Protein AF-0000000075651506 (afdb_homodimer)

Radius of gyration: 37.67 Å; Cα contacts (8 Å, |Δi|>4): 1391; chains: 2; bounding box: 69×116×138 Å

Structure (mmCIF, N/CA/C/O backbone):
data_AF-0000000075651506-model_v1
#
loop_
_entity.id
_entity.type
_entity.pdbx_description
1 polymer 'Divergent protein kinase domain 2A-like'
#
loop_
_atom_site.group_PDB
_atom_site.id
_atom_site.type_symbol
_atom_site.label_atom_id
_atom_site.label_alt_id
_atom_site.label_comp_id
_atom_site.label_asym_id
_atom_site.label_entity_id
_atom_site.label_seq_id
_atom_site.pdbx_PDB_ins_code
_atom_site.Cartn_x
_atom_site.Cartn_y
_atom_site.Cartn_z
_atom_site.occupancy
_atom_site.B_iso_or_equiv
_atom_site.auth_seq_id
_atom_site.auth_comp_id
_atom_site.auth_asym_id
_atom_site.auth_atom_id
_atom_site.pdbx_PDB_model_num
ATOM 1 N N . MET A 1 1 ? -28.734 1.999 57.906 1 32.75 1 MET A N 1
ATOM 2 C CA . MET A 1 1 ? -28.359 0.611 57.656 1 32.75 1 MET A CA 1
ATOM 3 C C . MET A 1 1 ? -28.938 -0.312 58.719 1 32.75 1 MET A C 1
ATOM 5 O O . MET A 1 1 ? -29.031 -1.523 58.5 1 32.75 1 MET A O 1
ATOM 9 N N . SER A 1 2 ? -29.094 0.261 59.969 1 45.97 2 SER A N 1
ATOM 10 C CA . SER A 1 2 ? -29.391 -0.509 61.188 1 45.97 2 SER A CA 1
ATOM 11 C C . SER A 1 2 ? -30.828 -1 61.188 1 45.97 2 SER A C 1
ATOM 13 O O . SER A 1 2 ? -31.125 -2.043 61.781 1 45.97 2 SER A O 1
ATOM 15 N N . THR A 1 3 ? -31.688 -0.064 60.75 1 49.34 3 THR A N 1
ATOM 16 C CA . THR A 1 3 ? -33.125 -0.262 61 1 49.34 3 THR A CA 1
ATOM 17 C C . THR A 1 3 ? -33.656 -1.369 60.094 1 49.34 3 THR A C 1
ATOM 19 O O . THR A 1 3 ? -34.75 -1.9 60.344 1 49.34 3 THR A O 1
ATOM 22 N N . LEU A 1 4 ? -32.938 -1.587 58.938 1 43.84 4 LEU A N 1
ATOM 23 C CA . LEU A 1 4 ? -33.469 -2.545 57.969 1 43.84 4 LEU A CA 1
ATOM 24 C C . LEU A 1 4 ? -33.219 -3.977 58.438 1 43.84 4 LEU A C 1
ATOM 26 O O . LEU A 1 4 ? -33.781 -4.918 57.875 1 43.84 4 LEU A O 1
ATOM 30 N N . CYS A 1 5 ? -32.25 -4.168 59.438 1 45.09 5 CYS A N 1
ATOM 31 C CA . CYS A 1 5 ? -31.875 -5.512 59.844 1 45.09 5 CYS A CA 1
ATOM 32 C C . CYS A 1 5 ? -32.938 -6.137 60.719 1 45.09 5 CYS A C 1
ATOM 34 O O . CYS A 1 5 ? -33 -7.359 60.875 1 45.09 5 CYS A O 1
ATOM 36 N N . SER A 1 6 ? -33.531 -5.266 61.562 1 50.38 6 SER A N 1
ATOM 37 C CA . SER A 1 6 ? -34.406 -5.836 62.594 1 50.38 6 SER A CA 1
ATOM 38 C C . SER A 1 6 ? -35.625 -6.492 62 1 50.38 6 SER A C 1
ATOM 40 O O . SER A 1 6 ? -36.188 -7.422 62.562 1 50.38 6 SER A O 1
ATOM 42 N N . THR A 1 7 ? -36.094 -5.891 60.906 1 48.22 7 THR A N 1
ATOM 43 C CA . THR A 1 7 ? -37.375 -6.371 60.406 1 48.22 7 THR A CA 1
ATOM 44 C C . THR A 1 7 ? -37.219 -7.746 59.75 1 48.22 7 THR A C 1
ATOM 46 O O . THR A 1 7 ? -38.188 -8.492 59.625 1 48.22 7 THR A O 1
ATOM 49 N N . LEU A 1 8 ? -35.938 -8.102 59.312 1 40.75 8 LEU A N 1
ATOM 50 C CA . LEU A 1 8 ? -35.75 -9.359 58.625 1 40.75 8 LEU A CA 1
ATOM 51 C C . LEU A 1 8 ? -35.781 -10.539 59.594 1 40.75 8 LEU A C 1
ATOM 53 O O . LEU A 1 8 ? -36 -11.68 59.188 1 40.75 8 LEU A O 1
ATOM 57 N N . ARG A 1 9 ? -35.344 -10.266 60.875 1 40.03 9 ARG A N 1
ATOM 58 C CA . ARG A 1 9 ? -35.281 -11.391 61.812 1 40.03 9 ARG A CA 1
ATOM 59 C C . ARG A 1 9 ? -36.656 -11.906 62.156 1 40.03 9 ARG A C 1
ATOM 61 O O . ARG A 1 9 ? -36.812 -13.047 62.594 1 40.03 9 ARG A O 1
ATOM 68 N N . ARG A 1 10 ? -37.562 -10.945 62.375 1 42.06 10 ARG A N 1
ATOM 69 C CA . ARG A 1 10 ? -38.844 -11.398 62.875 1 42.06 10 ARG A CA 1
ATOM 70 C C . ARG A 1 10 ? -39.531 -12.297 61.844 1 42.06 10 ARG A C 1
ATOM 72 O O . ARG A 1 10 ? -40.531 -12.953 62.156 1 42.06 10 ARG A O 1
ATOM 79 N N . LEU A 1 11 ? -39.188 -12.008 60.594 1 40.28 11 LEU A N 1
ATOM 80 C CA . LEU A 1 11 ? -39.906 -12.758 59.594 1 40.28 11 LEU A CA 1
ATOM 81 C C . LEU A 1 11 ? -39.5 -14.227 59.594 1 40.28 11 LEU A C 1
ATOM 83 O O . LEU A 1 11 ? -40.031 -15.023 58.844 1 40.28 11 LEU A O 1
ATOM 87 N N . HIS A 1 12 ? -38.375 -14.547 60.344 1 38.66 12 HIS A N 1
ATOM 88 C CA . HIS A 1 12 ? -37.969 -15.945 60.25 1 38.66 12 HIS A CA 1
ATOM 89 C C . HIS A 1 12 ? -39 -16.859 60.938 1 38.66 12 HIS A C 1
ATOM 91 O O . HIS A 1 12 ? -38.938 -18.078 60.75 1 38.66 12 HIS A O 1
ATOM 97 N N . ARG A 1 13 ? -39.5 -16.344 62.156 1 37.06 13 ARG A N 1
ATOM 98 C CA . ARG A 1 13 ? -40.156 -17.359 62.938 1 37.06 13 ARG A CA 1
ATOM 99 C C . ARG A 1 13 ? -41.344 -17.953 62.219 1 37.06 13 ARG A C 1
ATOM 101 O O . ARG A 1 13 ? -41.875 -18.984 62.594 1 37.06 13 ARG A O 1
ATOM 108 N N . VAL A 1 14 ? -42.125 -16.969 61.75 1 40.12 14 VAL A N 1
ATOM 109 C CA . VAL A 1 14 ? -43.469 -17.438 61.406 1 40.12 14 VAL A CA 1
ATOM 110 C C . VAL A 1 14 ? -43.375 -18.391 60.219 1 40.12 14 VAL A C 1
ATOM 112 O O . VAL A 1 14 ? -44.406 -18.812 59.688 1 40.12 14 VAL A O 1
ATOM 115 N N . LEU A 1 15 ? -42.219 -18.422 59.5 1 40 15 LEU A N 1
ATOM 116 C CA . LEU A 1 15 ? -42.438 -19.25 58.344 1 40 15 LEU A CA 1
ATOM 117 C C . LEU A 1 15 ? -42.531 -20.719 58.719 1 40 15 LEU A C 1
ATOM 119 O O . LEU A 1 15 ? -41.656 -21.25 59.406 1 40 15 LEU A O 1
ATOM 123 N N . PRO A 1 16 ? -43.906 -21.25 58.969 1 43.5 16 PRO A N 1
ATOM 124 C CA . PRO A 1 16 ? -44.094 -22.688 59.25 1 43.5 16 PRO A CA 1
ATOM 125 C C . PRO A 1 16 ? -43.219 -23.578 58.375 1 43.5 16 PRO A C 1
ATOM 127 O O . PRO A 1 16 ? -42.938 -23.234 57.219 1 43.5 16 PRO A O 1
ATOM 130 N N . VAL A 1 17 ? -42.312 -24.312 59.031 1 43.94 17 VAL A N 1
ATOM 131 C CA . VAL A 1 17 ? -41.281 -25.25 58.562 1 43.94 17 VAL A CA 1
ATOM 132 C C . VAL A 1 17 ? -41.875 -26.141 57.438 1 43.94 17 VAL A C 1
ATOM 134 O O . VAL A 1 17 ? -41.125 -26.625 56.594 1 43.94 17 VAL A O 1
ATOM 137 N N . GLN A 1 18 ? -43.156 -26.625 57.781 1 43.75 18 GLN A N 1
ATOM 138 C CA . GLN A 1 18 ? -43.5 -27.766 56.938 1 43.75 18 GLN A CA 1
ATOM 139 C C . GLN A 1 18 ? -43.781 -27.312 55.5 1 43.75 18 GLN A C 1
ATOM 141 O O . GLN A 1 18 ? -44.906 -27.375 55.031 1 43.75 18 GLN A O 1
ATOM 146 N N . ARG A 1 19 ? -43.594 -26.109 55.219 1 48.69 19 ARG A N 1
ATOM 147 C CA . ARG A 1 19 ? -44.062 -25.719 53.875 1 48.69 19 ARG A CA 1
ATOM 148 C C . ARG A 1 19 ? -43.375 -26.562 52.812 1 48.69 19 ARG A C 1
ATOM 150 O O . ARG A 1 19 ? -42.188 -26.844 52.906 1 48.69 19 ARG A O 1
ATOM 157 N N . SER A 1 20 ? -44.344 -27.219 51.938 1 57.34 20 SER A N 1
ATOM 158 C CA . SER A 1 20 ? -44.094 -28.234 50.906 1 57.34 20 SER A CA 1
ATOM 159 C C . SER A 1 20 ? -42.938 -27.797 50 1 57.34 20 SER A C 1
ATOM 161 O O . SER A 1 20 ? -42.719 -26.594 49.781 1 57.34 20 SER A O 1
ATOM 163 N N . THR A 1 21 ? -42 -28.812 49.812 1 66.56 21 THR A N 1
ATOM 164 C CA . THR A 1 21 ? -40.938 -28.766 48.812 1 66.56 21 THR A CA 1
ATOM 165 C C . THR A 1 21 ? -41.406 -28.078 47.562 1 66.56 21 THR A C 1
ATOM 167 O O . THR A 1 21 ? -40.625 -27.359 46.906 1 66.56 21 THR A O 1
ATOM 170 N N . ARG A 1 22 ? -42.688 -28.172 47.375 1 67.38 22 ARG A N 1
ATOM 171 C CA . ARG A 1 22 ? -43.25 -27.547 46.188 1 67.38 22 ARG A CA 1
ATOM 172 C C . ARG A 1 22 ? -43.312 -26.031 46.344 1 67.38 22 ARG A C 1
ATOM 174 O O . ARG A 1 22 ? -43.062 -25.281 45.406 1 67.38 22 ARG A O 1
ATOM 181 N N . LEU A 1 23 ? -43.656 -25.656 47.594 1 65.69 23 LEU A N 1
ATOM 182 C CA . LEU A 1 23 ? -43.781 -24.234 47.844 1 65.69 23 LEU A CA 1
ATOM 183 C C . LEU A 1 23 ? -42.406 -23.562 47.844 1 65.69 23 LEU A C 1
ATOM 185 O O . LEU A 1 23 ? -42.25 -22.453 47.344 1 65.69 23 LEU A O 1
ATOM 189 N N . LYS A 1 24 ? -41.469 -24.234 48.219 1 75.25 24 LYS A N 1
ATOM 190 C CA . LYS A 1 24 ? -40.094 -23.734 48.188 1 75.25 24 LYS A CA 1
ATOM 191 C C . LYS A 1 24 ? -39.562 -23.656 46.75 1 75.25 24 LYS A C 1
ATOM 193 O O . LYS A 1 24 ? -38.906 -22.688 46.375 1 75.25 24 LYS A O 1
ATOM 198 N N . VAL A 1 25 ? -40.062 -24.688 46.031 1 76.81 25 VAL A N 1
ATOM 199 C CA . VAL A 1 25 ? -39.688 -24.703 44.625 1 76.81 25 VAL A CA 1
ATOM 200 C C . VAL A 1 25 ? -40.406 -23.562 43.906 1 76.81 25 VAL A C 1
ATOM 202 O O . VAL A 1 25 ? -39.812 -22.891 43.062 1 76.81 25 VAL A O 1
ATOM 205 N N . LEU A 1 26 ? -41.594 -23.266 44.375 1 78.56 26 LEU A N 1
ATOM 206 C CA . LEU A 1 26 ? -42.375 -22.188 43.781 1 78.56 26 LEU A CA 1
ATOM 207 C C . LEU A 1 26 ? -41.812 -20.828 44.188 1 78.56 26 LEU A C 1
ATOM 209 O O . LEU A 1 26 ? -41.688 -19.938 43.344 1 78.56 26 LEU A O 1
ATOM 213 N N . LEU A 1 27 ? -41.438 -20.719 45.406 1 77.75 27 LEU A N 1
ATOM 214 C CA . LEU A 1 27 ? -40.844 -19.469 45.875 1 77.75 27 LEU A CA 1
ATOM 215 C C . LEU A 1 27 ? -39.5 -19.234 45.25 1 77.75 27 LEU A C 1
ATOM 217 O O . LEU A 1 27 ? -39.156 -18.109 44.875 1 77.75 27 LEU A O 1
ATOM 221 N N . LEU A 1 28 ? -38.719 -20.359 45 1 79.75 28 LEU A N 1
ATOM 222 C CA . LEU A 1 28 ? -37.438 -20.266 44.312 1 79.75 28 LEU A CA 1
ATOM 223 C C . LEU A 1 28 ? -37.656 -19.922 42.844 1 79.75 28 LEU A C 1
ATOM 225 O O . LEU A 1 28 ? -36.875 -19.125 42.281 1 79.75 28 LEU A O 1
ATOM 229 N N . ALA A 1 29 ? -38.75 -20.406 42.312 1 81 29 ALA A N 1
ATOM 230 C CA . ALA A 1 29 ? -39.062 -20.109 40.906 1 81 29 ALA A CA 1
ATOM 231 C C . ALA A 1 29 ? -39.5 -18.641 40.75 1 81 29 ALA A C 1
ATOM 233 O O . ALA A 1 29 ? -39.094 -17.984 39.812 1 81 29 ALA A O 1
ATOM 234 N N . VAL A 1 30 ? -40.25 -18.156 41.688 1 78.31 30 VAL A N 1
ATOM 235 C CA . VAL A 1 30 ? -40.688 -16.766 41.656 1 78.31 30 VAL A CA 1
ATOM 236 C C . VAL A 1 30 ? -39.5 -15.836 41.906 1 78.31 30 VAL A C 1
ATOM 238 O O . VAL A 1 30 ? -39.344 -14.82 41.219 1 78.31 30 VAL A O 1
ATOM 241 N N . LEU A 1 31 ? -38.625 -16.234 42.781 1 78.88 31 LEU A N 1
ATOM 242 C CA . LEU A 1 31 ? -37.406 -15.445 43.062 1 78.88 31 LEU A CA 1
ATOM 243 C C . LEU A 1 31 ? -36.469 -15.445 41.844 1 78.88 31 LEU A C 1
ATOM 245 O O . LEU A 1 31 ? -35.938 -14.398 41.469 1 78.88 31 LEU A O 1
ATOM 249 N N . LEU A 1 32 ? -36.375 -16.578 41.125 1 80.06 32 LEU A N 1
ATOM 250 C CA . LEU A 1 32 ? -35.562 -16.672 39.938 1 80.06 32 LEU A CA 1
ATOM 251 C C . LEU A 1 32 ? -36.219 -15.898 38.781 1 80.06 32 LEU A C 1
ATOM 253 O O . LEU A 1 32 ? -35.5 -15.258 38 1 80.06 32 LEU A O 1
ATOM 257 N N . PHE A 1 33 ? -37.531 -15.875 38.812 1 81 33 PHE A N 1
ATOM 258 C CA . PHE A 1 33 ? -38.281 -15.109 37.781 1 81 33 PHE A CA 1
ATOM 259 C C . PHE A 1 33 ? -38.125 -13.617 38.031 1 81 33 PHE A C 1
ATOM 261 O O . PHE A 1 33 ? -37.906 -12.844 37.125 1 81 33 PHE A O 1
ATOM 268 N N . VAL A 1 34 ? -38.188 -13.164 39.25 1 78 34 VAL A N 1
ATOM 269 C CA . VAL A 1 34 ? -38.031 -11.758 39.594 1 78 34 VAL A CA 1
ATOM 270 C C . VAL A 1 34 ? -36.594 -11.32 39.312 1 78 34 VAL A C 1
ATOM 272 O O . VAL A 1 34 ? -36.375 -10.234 38.781 1 78 34 VAL A O 1
ATOM 275 N N . ILE A 1 35 ? -35.625 -12.203 39.531 1 79.19 35 ILE A N 1
ATOM 276 C CA . ILE A 1 35 ? -34.219 -11.938 39.219 1 79.19 35 ILE A CA 1
ATOM 277 C C . ILE A 1 35 ? -34.031 -11.891 37.719 1 79.19 35 ILE A C 1
ATOM 279 O O . ILE A 1 35 ? -33.344 -11.008 37.188 1 79.19 35 ILE A O 1
ATOM 283 N N . PHE A 1 36 ? -34.719 -12.742 37.031 1 79.19 36 PHE A N 1
ATOM 284 C CA . PHE A 1 36 ? -34.688 -12.773 35.562 1 79.19 36 PHE A CA 1
ATOM 285 C C . PHE A 1 36 ? -35.312 -11.523 34.969 1 79.19 36 PHE A C 1
ATOM 287 O O . PHE A 1 36 ? -34.719 -10.898 34.062 1 79.19 36 PHE A O 1
ATOM 294 N N . VAL A 1 37 ? -36.438 -11.133 35.469 1 74.75 37 VAL A N 1
ATOM 295 C CA . VAL A 1 37 ? -37.094 -9.922 35 1 74.75 37 VAL A CA 1
ATOM 296 C C . VAL A 1 37 ? -36.281 -8.703 35.375 1 74.75 37 VAL A C 1
ATOM 298 O O . VAL A 1 37 ? -36.125 -7.77 34.562 1 74.75 37 VAL A O 1
ATOM 301 N N . TYR A 1 38 ? -35.656 -8.734 36.469 1 74.06 38 TYR A N 1
ATOM 302 C CA . TYR A 1 38 ? -34.812 -7.637 36.906 1 74.06 38 TYR A CA 1
ATOM 303 C C . TYR A 1 38 ? -33.562 -7.555 36.062 1 74.06 38 TYR A C 1
ATOM 305 O O . TYR A 1 38 ? -33.188 -6.477 35.594 1 74.06 38 TYR A O 1
ATOM 313 N N . ILE A 1 39 ? -32.906 -8.656 35.781 1 72.94 39 ILE A N 1
ATOM 314 C CA . ILE A 1 39 ? -31.734 -8.703 34.906 1 72.94 39 ILE A CA 1
ATOM 315 C C . ILE A 1 39 ? -32.125 -8.305 33.5 1 72.94 39 ILE A C 1
ATOM 317 O O . ILE A 1 39 ? -31.406 -7.543 32.844 1 72.94 39 ILE A O 1
ATOM 321 N N . HIS A 1 40 ? -33.219 -8.727 33.062 1 71.19 40 HIS A N 1
ATOM 322 C CA . HIS A 1 40 ? -33.719 -8.375 31.734 1 71.19 40 HIS A CA 1
ATOM 323 C C . HIS A 1 40 ? -34.094 -6.898 31.656 1 71.19 40 HIS A C 1
ATOM 325 O O . HIS A 1 40 ? -33.812 -6.23 30.656 1 71.19 40 HIS A O 1
ATOM 331 N N . SER A 1 41 ? -34.75 -6.383 32.656 1 65.56 41 SER A N 1
ATOM 332 C CA . SER A 1 41 ? -35.094 -4.969 32.719 1 65.56 41 SER A CA 1
ATOM 333 C C . SER A 1 41 ? -33.844 -4.09 32.781 1 65.56 41 SER A C 1
ATOM 335 O O . SER A 1 41 ? -33.781 -3.045 32.125 1 65.56 41 SER A O 1
ATOM 337 N N . VAL A 1 42 ? -32.844 -4.48 33.469 1 61.88 42 VAL A N 1
ATOM 338 C CA . VAL A 1 42 ? -31.594 -3.748 33.562 1 61.88 42 VAL A CA 1
ATOM 339 C C . VAL A 1 42 ? -30.844 -3.814 32.25 1 61.88 42 VAL A C 1
ATOM 341 O O . VAL A 1 42 ? -30.297 -2.812 31.781 1 61.88 42 VAL A O 1
ATOM 344 N N . ARG A 1 43 ? -30.922 -4.91 31.625 1 57.5 43 ARG A N 1
ATOM 345 C CA . ARG A 1 43 ? -30.297 -5.062 30.312 1 57.5 43 ARG A CA 1
ATOM 346 C C . ARG A 1 43 ? -31.031 -4.246 29.25 1 57.5 43 ARG A C 1
ATOM 348 O O . ARG A 1 43 ? -30.406 -3.613 28.406 1 57.5 43 ARG A O 1
ATOM 355 N N . VAL A 1 44 ? -32.25 -4.262 29.281 1 57.72 44 VAL A N 1
ATOM 356 C CA . VAL A 1 44 ? -33.062 -3.473 28.359 1 57.72 44 VAL A CA 1
ATOM 357 C C . VAL A 1 44 ? -32.875 -1.984 28.641 1 57.72 44 VAL A C 1
ATOM 359 O O . VAL A 1 44 ? -32.719 -1.182 27.719 1 57.72 44 VAL A O 1
ATOM 362 N N . HIS A 1 45 ? -32.844 -1.582 29.797 1 57.41 45 HIS A N 1
ATOM 363 C CA . HIS A 1 45 ? -32.625 -0.189 30.172 1 57.41 45 HIS A CA 1
ATOM 364 C C . HIS A 1 45 ? -31.203 0.263 29.812 1 57.41 45 HIS A C 1
ATOM 366 O O . HIS A 1 45 ? -31.016 1.389 29.344 1 57.41 45 HIS A O 1
ATOM 372 N N . HIS A 1 46 ? -30.266 -0.533 29.969 1 52.78 46 HIS A N 1
ATOM 373 C CA . HIS A 1 46 ? -28.906 -0.217 29.562 1 52.78 46 HIS A CA 1
ATOM 374 C C . HIS A 1 46 ? -28.781 -0.114 28.047 1 52.78 46 HIS A C 1
ATOM 376 O O . HIS A 1 46 ? -28.078 0.76 27.547 1 52.78 46 HIS A O 1
ATOM 382 N N . ARG A 1 47 ? -29.453 -0.904 27.438 1 51 47 ARG A N 1
ATOM 383 C CA . ARG A 1 47 ? -29.484 -0.834 25.984 1 51 47 ARG A CA 1
ATOM 384 C C . ARG A 1 47 ? -30.25 0.397 25.5 1 51 47 ARG A C 1
ATOM 386 O O . ARG A 1 47 ? -29.828 1.074 24.562 1 51 47 ARG A O 1
ATOM 393 N N . GLN A 1 48 ? -31.375 0.596 26.031 1 50.56 48 GLN A N 1
ATOM 394 C CA . GLN A 1 48 ? -32.156 1.78 25.688 1 50.56 48 GLN A CA 1
ATOM 395 C C . GLN A 1 48 ? -31.391 3.059 26.016 1 50.56 48 GLN A C 1
ATOM 397 O O . GLN A 1 48 ? -31.391 4.012 25.25 1 50.56 48 GLN A O 1
ATOM 402 N N . SER A 1 49 ? -30.828 3.096 27.156 1 47.44 49 SER A N 1
ATOM 403 C CA . SER A 1 49 ? -30.031 4.266 27.5 1 47.44 49 SER A CA 1
ATOM 404 C C . SER A 1 49 ? -28.812 4.391 26.594 1 47.44 49 SER A C 1
ATOM 406 O O . SER A 1 49 ? -28.453 5.492 26.172 1 47.44 49 SER A O 1
ATOM 408 N N . ALA A 1 50 ? -28.219 3.389 26.281 1 49.47 50 ALA A N 1
ATOM 409 C CA . ALA A 1 50 ? -27.109 3.406 25.328 1 49.47 50 ALA A CA 1
ATOM 410 C C . ALA A 1 50 ? -27.594 3.855 23.953 1 49.47 50 ALA A C 1
ATOM 412 O O . ALA A 1 50 ? -26.906 4.629 23.266 1 49.47 50 ALA A O 1
ATOM 413 N N . GLU A 1 51 ? -28.75 3.445 23.594 1 54 51 GLU A N 1
ATOM 414 C CA . GLU A 1 51 ? -29.344 3.859 22.344 1 54 51 GLU A CA 1
ATOM 415 C C . GLU A 1 51 ? -29.672 5.348 22.344 1 54 51 GLU A C 1
ATOM 417 O O . GLU A 1 51 ? -29.453 6.043 21.344 1 54 51 GLU A O 1
ATOM 422 N N . THR A 1 52 ? -30.188 5.859 23.422 1 52.81 52 THR A N 1
ATOM 423 C CA . THR A 1 52 ? -30.516 7.277 23.516 1 52.81 52 THR A CA 1
ATOM 424 C C . THR A 1 52 ? -29.234 8.125 23.547 1 52.81 52 THR A C 1
ATOM 426 O O . THR A 1 52 ? -29.172 9.18 22.906 1 52.81 52 THR A O 1
ATOM 429 N N . ASP A 1 53 ? -28.328 7.719 24.312 1 55.81 53 ASP A N 1
ATOM 430 C CA . ASP A 1 53 ? -27.047 8.406 24.406 1 55.81 53 ASP A CA 1
ATOM 431 C C . ASP A 1 53 ? -26.328 8.43 23.047 1 55.81 53 ASP A C 1
ATOM 433 O O . ASP A 1 53 ? -25.719 9.43 22.672 1 55.81 53 ASP A O 1
ATOM 437 N N . ASP A 1 54 ? -26.5 7.414 22.328 1 61.94 54 ASP A N 1
ATOM 438 C CA . ASP A 1 54 ? -25.844 7.344 21.016 1 61.94 54 ASP A CA 1
ATOM 439 C C . ASP A 1 54 ? -26.516 8.281 20.016 1 61.94 54 ASP A C 1
ATOM 441 O O . ASP A 1 54 ? -25.859 8.82 19.125 1 61.94 54 ASP A O 1
ATOM 445 N N . ILE A 1 55 ? -27.719 8.547 20.359 1 64.12 55 ILE A N 1
ATOM 446 C CA . ILE A 1 55 ? -28.438 9.484 19.516 1 64.12 55 ILE A CA 1
ATOM 447 C C . ILE A 1 55 ? -27.906 10.898 19.719 1 64.12 55 ILE A C 1
ATOM 449 O O . ILE A 1 55 ? -27.766 11.656 18.75 1 64.12 55 ILE A O 1
ATOM 453 N N . LEU A 1 56 ? -27.469 11.148 20.922 1 76.88 56 LEU A N 1
ATOM 454 C CA . LEU A 1 56 ? -27.047 12.5 21.281 1 76.88 56 LEU A CA 1
ATOM 455 C C . LEU A 1 56 ? -25.703 12.844 20.641 1 76.88 56 LEU A C 1
ATOM 457 O O . LEU A 1 56 ? -25.406 14.008 20.391 1 76.88 56 LEU A O 1
ATOM 461 N N . ILE A 1 57 ? -24.938 11.82 20.281 1 85.19 57 ILE A N 1
ATOM 462 C CA . ILE A 1 57 ? -23.609 12.117 19.719 1 85.19 57 ILE A CA 1
ATOM 463 C C . ILE A 1 57 ? -23.5 11.531 18.312 1 85.19 57 ILE A C 1
ATOM 465 O O . ILE A 1 57 ? -22.391 11.25 17.844 1 85.19 57 ILE A O 1
ATOM 469 N N . SER A 1 58 ? -24.594 11.281 17.656 1 86.06 58 SER A N 1
ATOM 470 C CA . SER A 1 58 ? -24.609 10.672 16.344 1 86.06 58 SER A CA 1
ATOM 471 C C . SER A 1 58 ? -23.844 11.523 15.328 1 86.06 58 SER A C 1
ATOM 473 O O . SER A 1 58 ? -23.312 11 14.352 1 86.06 58 SER A O 1
ATOM 475 N N . TRP A 1 59 ? -23.781 12.82 15.625 1 86.38 59 TRP A N 1
ATOM 476 C CA . TRP A 1 59 ? -23.062 13.727 14.727 1 86.38 59 TRP A CA 1
ATOM 477 C C . TRP A 1 59 ? -21.578 13.391 14.68 1 86.38 59 TRP A C 1
ATOM 479 O O . TRP A 1 59 ? -20.891 13.773 13.734 1 86.38 59 TRP A O 1
ATOM 489 N N . ALA A 1 60 ? -21.078 12.68 15.664 1 91.75 60 ALA A N 1
ATOM 490 C CA . ALA A 1 60 ? -19.672 12.258 15.688 1 91.75 60 ALA A CA 1
ATOM 491 C C . ALA A 1 60 ? -19.484 10.945 14.938 1 91.75 60 ALA A C 1
ATOM 493 O O . ALA A 1 60 ? -18.344 10.523 14.695 1 91.75 60 ALA A O 1
ATOM 494 N N . GLU A 1 61 ? -20.531 10.242 14.586 1 92 61 GLU A N 1
ATOM 495 C CA . GLU A 1 61 ? -20.578 9.008 13.805 1 92 61 GLU A CA 1
ATOM 496 C C . GLU A 1 61 ? -19.75 7.91 14.469 1 92 61 GLU A C 1
ATOM 498 O O . GLU A 1 61 ? -18.891 7.301 13.82 1 92 61 GLU A O 1
ATOM 503 N N . PRO A 1 62 ? -20.047 7.598 15.758 1 94.12 62 PRO A N 1
ATOM 504 C CA . PRO A 1 62 ? -19.297 6.555 16.453 1 94.12 62 PRO A CA 1
ATOM 505 C C . PRO A 1 62 ? -19.469 5.176 15.828 1 94.12 62 PRO A C 1
ATOM 507 O O . PRO A 1 62 ? -18.609 4.309 15.969 1 94.12 62 PRO A O 1
ATOM 510 N N . GLU A 1 63 ? -20.5 4.98 15.062 1 93.88 63 GLU A N 1
ATOM 511 C CA . GLU A 1 63 ? -20.812 3.688 14.461 1 93.88 63 GLU A CA 1
ATOM 512 C C . GLU A 1 63 ? -19.844 3.354 13.328 1 93.88 63 GLU A C 1
ATOM 514 O O . GLU A 1 63 ? -19.766 2.205 12.883 1 93.88 63 GLU A O 1
ATOM 519 N N . LYS A 1 64 ? -19.109 4.312 12.867 1 95.69 64 LYS A N 1
ATOM 520 C CA . LYS A 1 64 ? -18.172 4.105 11.766 1 95.69 64 LYS A CA 1
ATOM 521 C C . LYS A 1 64 ? -16.875 3.488 12.266 1 95.69 64 LYS A C 1
ATOM 523 O O . LYS A 1 64 ? -16.031 3.061 11.469 1 95.69 64 LYS A O 1
ATOM 528 N N . CYS A 1 65 ? -16.688 3.402 13.539 1 96.5 65 CYS A N 1
ATOM 529 C CA . CYS A 1 65 ? -15.469 2.834 14.094 1 96.5 65 CYS A CA 1
ATOM 530 C C . CYS A 1 65 ? -15.438 1.321 13.906 1 96.5 65 CYS A C 1
ATOM 532 O O . CYS A 1 65 ? -16.484 0.667 13.922 1 96.5 65 CYS A O 1
ATOM 534 N N . PRO A 1 66 ? -14.148 0.802 13.648 1 96.94 66 PRO A N 1
ATOM 535 C CA . PRO A 1 66 ? -12.828 1.391 13.875 1 96.94 66 PRO A CA 1
ATOM 536 C C . PRO A 1 66 ? -12.281 2.107 12.648 1 96.94 66 PRO A C 1
ATOM 538 O O . PRO A 1 66 ? -11.094 2.443 12.602 1 96.94 66 PRO A O 1
ATOM 541 N N . ALA A 1 67 ? -13.102 2.352 11.586 1 97.62 67 ALA A N 1
ATOM 542 C CA . ALA A 1 67 ? -12.719 3.232 10.484 1 97.62 67 ALA A CA 1
ATOM 543 C C . ALA A 1 67 ? -12.945 4.695 10.852 1 97.62 67 ALA A C 1
ATOM 545 O O . ALA A 1 67 ? -13.711 5.398 10.188 1 97.62 67 ALA A O 1
ATOM 546 N N . CYS A 1 68 ? -12.344 5.07 11.93 1 97.81 68 CYS A N 1
ATOM 547 C CA . CYS A 1 68 ? -12.523 6.395 12.508 1 97.81 68 CYS A CA 1
ATOM 548 C C . CYS A 1 68 ? -11.289 6.824 13.297 1 97.81 68 CYS A C 1
ATOM 550 O O . CYS A 1 68 ? -10.258 6.152 13.25 1 97.81 68 CYS A O 1
ATOM 552 N N . PHE A 1 69 ? -11.359 7.973 13.992 1 97.56 69 PHE A N 1
ATOM 553 C CA . PHE A 1 69 ? -10.195 8.516 14.672 1 97.56 69 PHE A CA 1
ATOM 554 C C . PHE A 1 69 ? -10 7.859 16.031 1 97.56 69 PHE A C 1
ATOM 556 O O . PHE A 1 69 ? -8.891 7.82 16.562 1 97.56 69 PHE A O 1
ATOM 563 N N . GLY A 1 70 ? -11.031 7.43 16.625 1 97 70 GLY A N 1
ATOM 564 C CA . GLY A 1 70 ? -10.977 6.824 17.953 1 97 70 GLY A CA 1
ATOM 565 C C . GLY A 1 70 ? -12.352 6.551 18.531 1 97 70 GLY A C 1
ATOM 566 O O . GLY A 1 70 ? -13.367 6.91 17.938 1 97 70 GLY A O 1
ATOM 567 N N . ASP A 1 71 ? -12.352 5.902 19.797 1 95.75 71 ASP A N 1
ATOM 568 C CA . ASP A 1 71 ? -13.633 5.465 20.328 1 95.75 71 ASP A CA 1
ATOM 569 C C . ASP A 1 71 ? -13.781 5.867 21.797 1 95.75 71 ASP A C 1
ATOM 571 O O . ASP A 1 71 ? -14.492 5.207 22.562 1 95.75 71 ASP A O 1
ATOM 575 N N . THR A 1 72 ? -13.102 6.875 22.172 1 95.19 72 THR A N 1
ATOM 576 C CA . THR A 1 72 ? -13.273 7.383 23.531 1 95.19 72 THR A CA 1
ATOM 577 C C . THR A 1 72 ? -14.508 8.289 23.609 1 95.19 72 THR A C 1
ATOM 579 O O . THR A 1 72 ? -14.391 9.469 23.953 1 95.19 72 THR A O 1
ATOM 582 N N . CYS A 1 73 ? -15.633 7.691 23.531 1 95.12 73 CYS A N 1
ATOM 583 C CA . CYS A 1 73 ? -16.844 8.484 23.328 1 95.12 73 CYS A CA 1
ATOM 584 C C . CYS A 1 73 ? -17.453 8.898 24.656 1 95.12 73 CYS A C 1
ATOM 586 O O . CYS A 1 73 ? -18.328 9.766 24.703 1 95.12 73 CYS A O 1
ATOM 588 N N . GLU A 1 74 ? -16.969 8.344 25.688 1 93.88 74 GLU A N 1
ATOM 589 C CA . GLU A 1 74 ? -17.375 8.805 27.016 1 93.88 74 GLU A CA 1
ATOM 590 C C . GLU A 1 74 ? -17.078 10.289 27.203 1 93.88 74 GLU A C 1
ATOM 592 O O . GLU A 1 74 ? -17.797 10.984 27.938 1 93.88 74 GLU A O 1
ATOM 597 N N . LEU A 1 75 ? -16.094 10.742 26.469 1 93.88 75 LEU A N 1
ATOM 598 C CA . LEU A 1 75 ? -15.734 12.156 26.516 1 93.88 75 LEU A CA 1
ATOM 599 C C . LEU A 1 75 ? -16.906 13.023 26.078 1 93.88 75 LEU A C 1
ATOM 601 O O . LEU A 1 75 ? -17.203 14.047 26.703 1 93.88 75 LEU A O 1
ATOM 605 N N . LEU A 1 76 ? -17.578 12.609 25.047 1 92.62 76 LEU A N 1
ATOM 606 C CA . LEU A 1 76 ? -18.688 13.383 24.484 1 92.62 76 LEU A CA 1
ATOM 607 C C . LEU A 1 76 ? -19.938 13.203 25.328 1 92.62 76 LEU A C 1
ATOM 609 O O . LEU A 1 76 ? -20.703 14.156 25.531 1 92.62 76 LEU A O 1
ATOM 613 N N . ARG A 1 77 ? -20.156 12.062 25.812 1 91.31 77 ARG A N 1
ATOM 614 C CA . ARG A 1 77 ? -21.359 11.766 26.594 1 91.31 77 ARG A CA 1
ATOM 615 C C . ARG A 1 77 ? -21.359 12.516 27.922 1 91.31 77 ARG A C 1
ATOM 617 O O . ARG A 1 77 ? -22.375 13.07 28.328 1 91.31 77 ARG A O 1
ATOM 624 N N . ARG A 1 78 ? -20.234 12.578 28.484 1 90.88 78 ARG A N 1
ATOM 625 C CA . ARG A 1 78 ? -20.125 13.203 29.797 1 90.88 78 ARG A CA 1
ATOM 626 C C . ARG A 1 78 ? -19.891 14.703 29.672 1 90.88 78 ARG A C 1
ATOM 628 O O . ARG A 1 78 ? -20.156 15.453 30.625 1 90.88 78 ARG A O 1
ATOM 635 N N . GLY A 1 79 ? -19.406 15.125 28.578 1 88.88 79 GLY A N 1
ATOM 636 C CA . GLY A 1 79 ? -18.953 16.5 28.438 1 88.88 79 GLY A CA 1
ATOM 637 C C . GLY A 1 79 ? -20.047 17.453 28.016 1 88.88 79 GLY A C 1
ATOM 638 O O . GLY A 1 79 ? -19.828 18.656 27.906 1 88.88 79 GLY A O 1
ATOM 639 N N . HIS A 1 80 ? -21.312 16.938 27.844 1 82.25 80 HIS A N 1
ATOM 640 C CA . HIS A 1 80 ? -22.453 17.766 27.453 1 82.25 80 HIS A CA 1
ATOM 641 C C . HIS A 1 80 ? -22.141 18.609 26.219 1 82.25 80 HIS A C 1
ATOM 643 O O . HIS A 1 80 ? -22.328 19.828 26.234 1 82.25 80 HIS A O 1
ATOM 649 N N . PHE A 1 81 ? -21.656 18.031 25.234 1 88.31 81 PHE A N 1
ATOM 650 C CA . PHE A 1 81 ? -21.328 18.719 24 1 88.31 81 PHE A CA 1
ATOM 651 C C . PHE A 1 81 ? -22.578 19.125 23.234 1 88.31 81 PHE A C 1
ATOM 653 O O . PHE A 1 81 ? -23.5 18.312 23.078 1 88.31 81 PHE A O 1
ATOM 660 N N . VAL A 1 82 ? -22.625 20.422 22.891 1 80 82 VAL A N 1
ATOM 661 C CA . VAL A 1 82 ? -23.734 20.969 22.125 1 80 82 VAL A CA 1
ATOM 662 C C . VAL A 1 82 ? -23.297 21.281 20.703 1 80 82 VAL A C 1
ATOM 664 O O . VAL A 1 82 ? -22.312 22 20.5 1 80 82 VAL A O 1
ATOM 667 N N . LYS A 1 83 ? -24.016 20.75 19.766 1 78.38 83 LYS A N 1
ATOM 668 C CA . LYS A 1 83 ? -23.688 20.969 18.359 1 78.38 83 LYS A CA 1
ATOM 669 C C . LYS A 1 83 ? -23.766 22.453 18 1 78.38 83 LYS A C 1
ATOM 671 O O . LYS A 1 83 ? -24.719 23.125 18.391 1 78.38 83 LYS A O 1
ATOM 676 N N . VAL A 1 84 ? -22.641 22.938 17.391 1 75.19 84 VAL A N 1
ATOM 677 C CA . VAL A 1 84 ? -22.594 24.344 17 1 75.19 84 VAL A CA 1
ATOM 678 C C . VAL A 1 84 ? -23.469 24.562 15.766 1 75.19 84 VAL A C 1
ATOM 680 O O . VAL A 1 84 ? -24.156 25.578 15.664 1 75.19 84 VAL A O 1
ATOM 683 N N . HIS A 1 85 ? -23.297 23.719 14.719 1 65.31 85 HIS A N 1
ATOM 684 C CA . HIS A 1 85 ? -24.078 23.875 13.5 1 65.31 85 HIS A CA 1
ATOM 685 C C . HIS A 1 85 ? -25.172 22.812 13.398 1 65.31 85 HIS A C 1
ATOM 687 O O . HIS A 1 85 ? -24.938 21.656 13.719 1 65.31 85 HIS A O 1
ATOM 693 N N . LYS A 1 86 ? -26.516 23.234 13.406 1 57.88 86 LYS A N 1
ATOM 694 C CA . LYS A 1 86 ? -27.688 22.375 13.398 1 57.88 86 LYS A CA 1
ATOM 695 C C . LYS A 1 86 ? -27.703 21.469 12.164 1 57.88 86 LYS A C 1
ATOM 697 O O . LYS A 1 86 ? -28.344 20.406 12.172 1 57.88 86 LYS A O 1
ATOM 702 N N . GLY A 1 87 ? -26.938 21.906 11.133 1 50.09 87 GLY A N 1
ATOM 703 C CA . GLY A 1 87 ? -27 21.078 9.938 1 50.09 87 GLY A CA 1
ATOM 704 C C . GLY A 1 87 ? -25.859 20.078 9.852 1 50.09 87 GLY A C 1
ATOM 705 O O . GLY A 1 87 ? -25.469 19.484 10.859 1 50.09 87 GLY A O 1
ATOM 706 N N . LYS A 1 88 ? -25.422 19.844 8.742 1 50.34 88 LYS A N 1
ATOM 707 C CA . LYS A 1 88 ? -24.312 18.938 8.5 1 50.34 88 LYS A CA 1
ATOM 708 C C . LYS A 1 88 ? -23.031 19.422 9.18 1 50.34 88 LYS A C 1
ATOM 710 O O . LYS A 1 88 ? -22.75 20.625 9.18 1 50.34 88 LYS A O 1
ATOM 715 N N . PRO A 1 89 ? -22.609 18.406 10.172 1 50.91 89 PRO A N 1
ATOM 716 C CA . PRO A 1 89 ? -21.312 18.828 10.727 1 50.91 89 PRO A CA 1
ATOM 717 C C . PRO A 1 89 ? -20.453 19.562 9.711 1 50.91 89 PRO A C 1
ATOM 719 O O . PRO A 1 89 ? -20.516 19.266 8.516 1 50.91 89 PRO A O 1
ATOM 722 N N . LEU A 1 90 ? -19.859 20.516 10.188 1 56.38 90 LEU A N 1
ATOM 723 C CA . LEU A 1 90 ? -18.938 21.266 9.359 1 56.38 90 LEU A CA 1
ATOM 724 C C . LEU A 1 90 ? -17.906 20.328 8.719 1 56.38 90 LEU A C 1
ATOM 726 O O . LEU A 1 90 ? -17.531 19.312 9.305 1 56.38 90 LEU A O 1
ATOM 730 N N . LYS A 1 91 ? -17.578 20.484 7.504 1 57.41 91 LYS A N 1
ATOM 731 C CA . LYS A 1 91 ? -16.547 19.734 6.781 1 57.41 91 LYS A CA 1
ATOM 732 C C . LYS A 1 91 ? -15.211 19.781 7.516 1 57.41 91 LYS A C 1
ATOM 734 O O . LYS A 1 91 ? -14.492 18.781 7.574 1 57.41 91 LYS A O 1
ATOM 739 N N . LYS A 1 92 ? -14.945 20.906 8.016 1 68.62 92 LYS A N 1
ATOM 740 C CA . LYS A 1 92 ? -13.758 21.156 8.82 1 68.62 92 LYS A CA 1
ATOM 741 C C . LYS A 1 92 ? -14 22.297 9.805 1 68.62 92 LYS A C 1
ATOM 743 O O . LYS A 1 92 ? -14.617 23.312 9.453 1 68.62 92 LYS A O 1
ATOM 748 N N . GLY A 1 93 ? -13.812 21.984 11.039 1 79.31 93 GLY A N 1
ATOM 749 C CA . GLY A 1 93 ? -13.984 23.047 12.039 1 79.31 93 GLY A CA 1
ATOM 750 C C . GLY A 1 93 ? -14.68 22.562 13.297 1 79.31 93 GLY A C 1
ATOM 751 O O . GLY A 1 93 ? -14.703 21.359 13.578 1 79.31 93 GLY A O 1
ATOM 752 N N . ILE A 1 94 ? -15.086 23.484 14.062 1 79.69 94 ILE A N 1
ATOM 753 C CA . ILE A 1 94 ? -15.695 23.172 15.344 1 79.69 94 ILE A CA 1
ATOM 754 C C . ILE A 1 94 ? -17.094 22.609 15.133 1 79.69 94 ILE A C 1
ATOM 756 O O . ILE A 1 94 ? -17.969 23.266 14.562 1 79.69 94 ILE A O 1
ATOM 760 N N . ALA A 1 95 ? -17.25 21.422 15.555 1 81.06 95 ALA A N 1
ATOM 761 C CA . ALA A 1 95 ? -18.547 20.75 15.453 1 81.06 95 ALA A CA 1
ATOM 762 C C . ALA A 1 95 ? -19.406 21.031 16.688 1 81.06 95 ALA A C 1
ATOM 764 O O . ALA A 1 95 ? -20.625 21.188 16.578 1 81.06 95 ALA A O 1
ATOM 765 N N . SER A 1 96 ? -18.781 21.047 17.781 1 88.75 96 SER A N 1
ATOM 766 C CA . SER A 1 96 ? -19.484 21.188 19.047 1 88.75 96 SER A CA 1
ATOM 767 C C . SER A 1 96 ? -18.578 21.703 20.141 1 88.75 96 SER A C 1
ATOM 769 O O . SER A 1 96 ? -17.344 21.609 20.031 1 88.75 96 SER A O 1
ATOM 771 N N . ILE A 1 97 ? -19.234 22.297 21.125 1 92.25 97 ILE A N 1
ATOM 772 C CA . ILE A 1 97 ? -18.516 22.812 22.297 1 92.25 97 ILE A CA 1
ATOM 773 C C . ILE A 1 97 ? -19.062 22.172 23.562 1 92.25 97 ILE A C 1
ATOM 775 O O . ILE A 1 97 ? -20.281 22 23.703 1 92.25 97 ILE A O 1
ATOM 779 N N . GLY A 1 98 ? -18.172 21.703 24.375 1 94.81 98 GLY A N 1
ATOM 780 C CA . GLY A 1 98 ? -18.531 21.078 25.641 1 94.81 98 GLY A CA 1
ATOM 781 C C . GLY A 1 98 ? -17.453 21.219 26.703 1 94.81 98 GLY A C 1
ATOM 782 O O . GLY A 1 98 ? -16.766 22.234 26.766 1 94.81 98 GLY A O 1
ATOM 783 N N . THR A 1 99 ? -17.516 20.266 27.656 1 95.81 99 THR A N 1
ATOM 784 C CA . THR A 1 99 ? -16.531 20.359 28.734 1 95.81 99 THR A CA 1
ATOM 785 C C . THR A 1 99 ? -15.867 19 28.969 1 95.81 99 THR A C 1
ATOM 787 O O . THR A 1 99 ? -16.469 17.953 28.703 1 95.81 99 THR A O 1
ATOM 790 N N . VAL A 1 100 ? -14.664 19.031 29.328 1 95.69 100 VAL A N 1
ATOM 791 C CA . VAL A 1 100 ? -13.922 17.875 29.828 1 95.69 100 VAL A CA 1
ATOM 792 C C . VAL A 1 100 ? -13.289 18.219 31.172 1 95.69 100 VAL A C 1
ATOM 794 O O . VAL A 1 100 ? -12.484 19.141 31.281 1 95.69 100 VAL A O 1
ATOM 797 N N . ASP A 1 101 ? -13.648 17.5 32.219 1 92.62 101 ASP A N 1
ATOM 798 C CA . ASP A 1 101 ? -13.141 17.719 33.562 1 92.62 101 ASP A CA 1
ATOM 799 C C . ASP A 1 101 ? -13.297 19.188 34 1 92.62 101 ASP A C 1
ATOM 801 O O . ASP A 1 101 ? -12.352 19.797 34.5 1 92.62 101 ASP A O 1
ATOM 805 N N . GLY A 1 102 ? -14.352 19.766 33.625 1 92.44 102 GLY A N 1
ATOM 806 C CA . GLY A 1 102 ? -14.688 21.125 34.031 1 92.44 102 GLY A CA 1
ATOM 807 C C . GLY A 1 102 ? -14.07 22.188 33.125 1 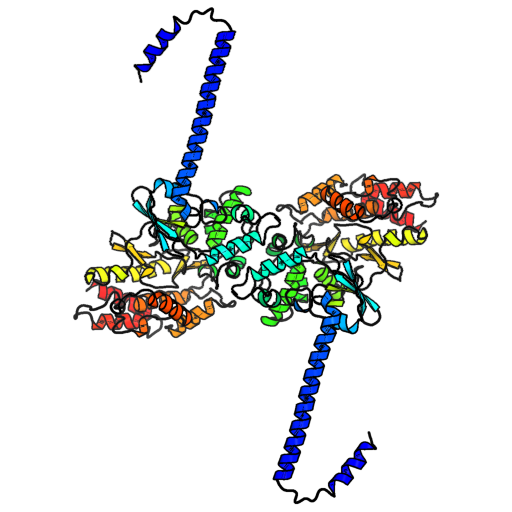92.44 102 GLY A C 1
ATOM 808 O O . GLY A 1 102 ? -14.305 23.375 33.344 1 92.44 102 GLY A O 1
ATOM 809 N N . LYS A 1 103 ? -13.336 21.812 32.219 1 94.88 103 LYS A N 1
ATOM 810 C CA . LYS A 1 103 ? -12.711 22.766 31.312 1 94.88 103 LYS A CA 1
ATOM 811 C C . LYS A 1 103 ? -13.398 22.75 29.953 1 94.88 103 LYS A C 1
ATOM 813 O O . LYS A 1 103 ? -13.805 21.688 29.469 1 94.88 103 LYS A O 1
ATOM 818 N N . THR A 1 104 ? -13.461 23.922 29.375 1 95.56 104 THR A N 1
ATOM 819 C CA . THR A 1 104 ? -14.102 24.016 28.062 1 95.56 104 THR A CA 1
ATOM 820 C C . THR A 1 104 ? -13.289 23.281 27.016 1 95.56 104 THR A C 1
ATOM 822 O O . THR A 1 104 ? -12.062 23.375 26.984 1 95.56 104 THR A O 1
ATOM 825 N N . ALA A 1 105 ? -13.992 22.484 26.234 1 96.38 105 ALA A N 1
ATOM 826 C CA . ALA A 1 105 ? -13.375 21.688 25.172 1 96.38 105 ALA A CA 1
ATOM 827 C C . ALA A 1 105 ? -14.172 21.797 23.875 1 96.38 105 ALA A C 1
ATOM 829 O O . ALA A 1 105 ? -15.32 22.234 23.875 1 96.38 105 ALA A O 1
ATOM 830 N N . ILE A 1 106 ? -13.492 21.453 22.781 1 94.56 106 ILE A N 1
ATOM 831 C CA . ILE A 1 106 ? -14.133 21.5 21.469 1 94.56 106 ILE A CA 1
ATOM 832 C C . ILE A 1 106 ? -14.078 20.125 20.828 1 94.56 106 ILE A C 1
ATOM 834 O O . ILE A 1 106 ? -13.062 19.422 20.922 1 94.56 106 ILE A O 1
ATOM 838 N N . ALA A 1 107 ? -15.211 19.734 20.234 1 94.62 107 ALA A N 1
ATOM 839 C CA . ALA A 1 107 ? -15.227 18.641 19.266 1 94.62 107 ALA A CA 1
ATOM 840 C C . ALA A 1 107 ? -15 19.141 17.844 1 94.62 107 ALA A C 1
ATOM 842 O O . ALA A 1 107 ? -15.773 19.969 17.344 1 94.62 107 ALA A O 1
ATOM 843 N N . LYS A 1 108 ? -13.977 18.672 17.266 1 94.19 108 LYS A N 1
ATOM 844 C CA . LYS A 1 108 ? -13.508 19.219 16 1 94.19 108 LYS A CA 1
ATOM 845 C C . LYS A 1 108 ? -13.617 18.203 14.875 1 94.19 108 LYS A C 1
ATOM 847 O O . LYS A 1 108 ? -13.195 17.047 15.031 1 94.19 108 LYS A O 1
ATOM 852 N N . VAL A 1 109 ? -14.195 18.641 13.75 1 93.25 109 VAL A N 1
ATOM 853 C CA . VAL A 1 109 ? -14.203 17.859 12.523 1 93.25 109 VAL A CA 1
ATOM 854 C C . VAL A 1 109 ? -12.93 18.141 11.719 1 93.25 109 VAL A C 1
ATOM 856 O O . VAL A 1 109 ? -12.602 19.297 11.461 1 93.25 109 VAL A O 1
ATOM 859 N N . LEU A 1 110 ? -12.281 17.031 11.227 1 94.06 110 LEU A N 1
ATOM 860 C CA . LEU A 1 110 ? -10.945 17.219 10.664 1 94.06 110 LEU A CA 1
ATOM 861 C C . LEU A 1 110 ? -10.961 17.062 9.148 1 94.06 110 LEU A C 1
ATOM 863 O O . LEU A 1 110 ? -10.039 17.5 8.461 1 94.06 110 LEU A O 1
ATOM 867 N N . SER A 1 111 ? -11.938 16.391 8.617 1 93.19 111 SER A N 1
ATOM 868 C CA . SER A 1 111 ? -11.898 16.031 7.207 1 93.19 111 SER A CA 1
ATOM 869 C C . SER A 1 111 ? -13.227 16.328 6.52 1 93.19 111 SER A C 1
ATOM 871 O O . SER A 1 111 ? -14.281 16.234 7.141 1 93.19 111 SER A O 1
ATOM 873 N N . GLU A 1 112 ? -13.078 16.594 5.273 1 89.44 112 GLU A N 1
ATOM 874 C CA . GLU A 1 112 ? -14.273 16.828 4.461 1 89.44 112 GLU A CA 1
ATOM 875 C C . GLU A 1 112 ? -14.984 15.523 4.141 1 89.44 112 GLU A C 1
ATOM 877 O O . GLU A 1 112 ? -14.383 14.445 4.219 1 89.44 112 GLU A O 1
ATOM 882 N N . GLU A 1 113 ? -16.203 15.688 3.775 1 89.06 113 GLU A N 1
ATOM 883 C CA . GLU A 1 113 ? -17.047 14.516 3.52 1 89.06 113 GLU A CA 1
ATOM 884 C C . GLU A 1 113 ? -16.5 13.695 2.357 1 89.06 113 GLU A C 1
ATOM 886 O O . GLU A 1 113 ? -16.516 12.461 2.402 1 89.06 113 GLU A O 1
ATOM 891 N N . TYR A 1 114 ? -16.078 14.359 1.309 1 89.19 114 TYR A N 1
ATOM 892 C CA . TYR A 1 114 ? -15.617 13.617 0.137 1 89.19 114 TYR A CA 1
ATOM 893 C C . TYR A 1 114 ? -14.414 12.75 0.475 1 89.19 114 TYR A C 1
ATOM 895 O O . TYR A 1 114 ? -14.258 11.656 -0.076 1 89.19 114 TYR A O 1
ATOM 903 N N . MET A 1 115 ? -13.562 13.203 1.364 1 93.62 115 MET A N 1
ATOM 904 C CA . MET A 1 115 ? -12.406 12.422 1.783 1 93.62 115 MET A CA 1
ATOM 905 C C . MET A 1 115 ? -12.836 11.133 2.475 1 93.62 115 MET A C 1
ATOM 907 O O . MET A 1 115 ? -12.25 10.07 2.238 1 93.62 115 MET A O 1
ATOM 911 N N . TRP A 1 116 ? -13.883 11.242 3.305 1 94.62 116 TRP A N 1
ATOM 912 C CA . TRP A 1 116 ? -14.414 10.062 3.977 1 94.62 116 TRP A CA 1
ATOM 913 C C . TRP A 1 116 ? -15.008 9.078 2.969 1 94.62 116 TRP A C 1
ATOM 915 O O . TRP A 1 116 ? -14.82 7.867 3.088 1 94.62 116 TRP A O 1
ATOM 925 N N . GLN A 1 117 ? -15.758 9.633 2.025 1 93.31 117 GLN A N 1
ATOM 926 C CA . GLN A 1 117 ? -16.375 8.789 1.007 1 93.31 117 GLN A CA 1
ATOM 927 C C . GLN A 1 117 ? -15.32 8.008 0.228 1 93.31 117 GLN A C 1
ATOM 929 O O . GLN A 1 117 ? -15.469 6.805 0.004 1 93.31 117 GLN A O 1
ATOM 934 N N . ARG A 1 118 ? -14.281 8.648 -0.134 1 93.75 118 ARG A N 1
ATOM 935 C CA . ARG A 1 118 ? -13.188 7.992 -0.85 1 93.75 118 ARG A CA 1
ATOM 936 C C . ARG A 1 118 ? -12.516 6.938 0.022 1 93.75 118 ARG A C 1
ATOM 938 O O . ARG A 1 118 ? -12.211 5.84 -0.445 1 93.75 118 ARG A O 1
ATOM 945 N N . TYR A 1 119 ? -12.289 7.297 1.21 1 96.62 119 TYR A N 1
ATOM 946 C CA . TYR A 1 119 ? -11.648 6.391 2.158 1 96.62 119 TYR A CA 1
ATOM 947 C C . TYR A 1 119 ? -12.492 5.137 2.365 1 96.62 119 TYR A C 1
ATOM 949 O O . TYR A 1 119 ? -11.961 4.023 2.365 1 96.62 119 TYR A O 1
ATOM 957 N N . GLU A 1 120 ? -13.773 5.305 2.545 1 95.88 120 GLU A N 1
ATOM 958 C CA . GLU A 1 120 ? -14.688 4.176 2.713 1 95.88 120 GLU A CA 1
ATOM 959 C C . GLU A 1 120 ? -14.727 3.311 1.457 1 95.88 120 GLU A C 1
ATOM 961 O O . GLU A 1 120 ? -14.781 2.082 1.545 1 95.88 120 GLU A O 1
ATOM 966 N N . SER A 1 121 ? -14.758 3.936 0.344 1 92.62 121 SER A N 1
ATOM 967 C CA . SER A 1 121 ? -14.703 3.195 -0.912 1 92.62 121 SER A CA 1
ATOM 968 C C . SER A 1 121 ? -13.438 2.352 -1.008 1 92.62 121 SER A C 1
ATOM 970 O O . SER A 1 121 ? -13.484 1.204 -1.456 1 92.62 121 SER A O 1
ATOM 972 N N . PHE A 1 122 ? -12.352 2.859 -0.63 1 95.56 122 PHE A N 1
ATOM 973 C CA . PHE A 1 122 ? -11.094 2.127 -0.605 1 95.56 122 PHE A CA 1
ATOM 974 C C . PHE A 1 122 ? -11.188 0.908 0.305 1 95.56 122 PHE A C 1
ATOM 976 O O . PHE A 1 122 ? -10.797 -0.195 -0.08 1 95.56 122 PHE A O 1
ATOM 983 N N . ILE A 1 123 ? -11.68 1.125 1.502 1 96.12 123 ILE A N 1
ATOM 984 C CA . ILE A 1 123 ? -11.828 0.05 2.477 1 96.12 123 ILE A CA 1
ATOM 985 C C . ILE A 1 123 ? -12.68 -1.074 1.88 1 96.12 123 ILE A C 1
ATOM 987 O O . ILE A 1 123 ? -12.281 -2.242 1.915 1 96.12 123 ILE A O 1
ATOM 991 N N . CYS A 1 124 ? -13.719 -0.746 1.314 1 93.5 124 CYS A N 1
ATOM 992 C CA . CYS A 1 124 ? -14.641 -1.746 0.794 1 93.5 124 CYS A CA 1
ATOM 993 C C . CYS A 1 124 ? -14.094 -2.393 -0.472 1 93.5 124 CYS A C 1
ATOM 995 O O . CYS A 1 124 ? -14.398 -3.547 -0.77 1 93.5 124 CYS A O 1
ATOM 997 N N . GLY A 1 125 ? -13.273 -1.722 -1.131 1 89.75 125 GLY A N 1
ATOM 998 C CA . GLY A 1 125 ? -12.734 -2.232 -2.381 1 89.75 125 GLY A CA 1
ATOM 999 C C . GLY A 1 125 ? -11.492 -3.078 -2.191 1 89.75 125 GLY A C 1
ATOM 1000 O O . GLY A 1 125 ? -11.016 -3.715 -3.137 1 89.75 125 GLY A O 1
ATOM 1001 N N . THR A 1 126 ? -10.953 -3.111 -1.015 1 91.62 126 THR A N 1
ATOM 1002 C CA . THR A 1 126 ? -9.695 -3.824 -0.8 1 91.62 126 THR A CA 1
ATOM 1003 C C . THR A 1 126 ? -9.859 -4.898 0.269 1 91.62 126 THR A C 1
ATOM 1005 O O . THR A 1 126 ? -8.953 -5.129 1.071 1 91.62 126 THR A O 1
ATOM 1008 N N . THR A 1 127 ? -11.023 -5.438 0.366 1 89.31 127 THR A N 1
ATOM 1009 C CA . THR A 1 127 ? -11.32 -6.586 1.216 1 89.31 127 THR A CA 1
ATOM 1010 C C . THR A 1 127 ? -11.797 -7.77 0.38 1 89.31 127 THR A C 1
ATOM 1012 O O . THR A 1 127 ? -12.438 -7.586 -0.656 1 89.31 127 THR A O 1
ATOM 1015 N N . PRO A 1 128 ? -11.375 -8.938 0.802 1 84.31 128 PRO A N 1
ATOM 1016 C CA . PRO A 1 128 ? -11.852 -10.109 0.064 1 84.31 128 PRO A CA 1
ATOM 1017 C C . PRO A 1 128 ? -13.32 -10.422 0.334 1 84.31 128 PRO A C 1
ATOM 1019 O O . PRO A 1 128 ? -13.914 -11.258 -0.349 1 84.31 128 PRO A O 1
ATOM 1022 N N . ARG A 1 129 ? -13.906 -9.727 1.206 1 84 129 ARG A N 1
ATOM 1023 C CA . ARG A 1 129 ? -15.305 -9.969 1.561 1 84 129 ARG A CA 1
ATOM 1024 C C . ARG A 1 129 ? -16.234 -9.617 0.404 1 84 129 ARG A C 1
ATOM 1026 O O . ARG A 1 129 ? -16 -8.633 -0.303 1 84 129 ARG A O 1
ATOM 1033 N N . THR A 1 130 ? -17.234 -10.383 0.238 1 80.44 130 THR A N 1
ATOM 1034 C CA . THR A 1 130 ? -18.156 -10.18 -0.874 1 80.44 130 THR A CA 1
ATOM 1035 C C . THR A 1 130 ? -19.469 -9.586 -0.381 1 80.44 130 THR A C 1
ATOM 1037 O O . THR A 1 130 ? -20.344 -9.242 -1.185 1 80.44 130 THR A O 1
ATOM 1040 N N . ASP A 1 131 ? -19.594 -9.336 0.916 1 84.31 131 ASP A N 1
ATOM 1041 C CA . ASP A 1 131 ? -20.812 -8.766 1.503 1 84.31 131 ASP A CA 1
ATOM 1042 C C . ASP A 1 131 ? -20.984 -7.301 1.092 1 84.31 131 ASP A C 1
ATOM 1044 O O . ASP A 1 131 ? -20.156 -6.754 0.369 1 84.31 131 ASP A O 1
ATOM 1048 N N . ALA A 1 132 ? -22.156 -6.875 1.459 1 91.31 132 ALA A N 1
ATOM 1049 C CA . ALA A 1 132 ? -22.375 -5.441 1.28 1 91.31 132 ALA A CA 1
ATOM 1050 C C . ALA A 1 132 ? -21.312 -4.629 2.023 1 91.31 132 ALA A C 1
ATOM 1052 O O . ALA A 1 132 ? -20.906 -4.988 3.131 1 91.31 132 ALA A O 1
ATOM 1053 N N . CYS A 1 133 ? -20.969 -3.559 1.431 1 91.31 133 CYS A N 1
ATOM 1054 C CA . CYS A 1 133 ? 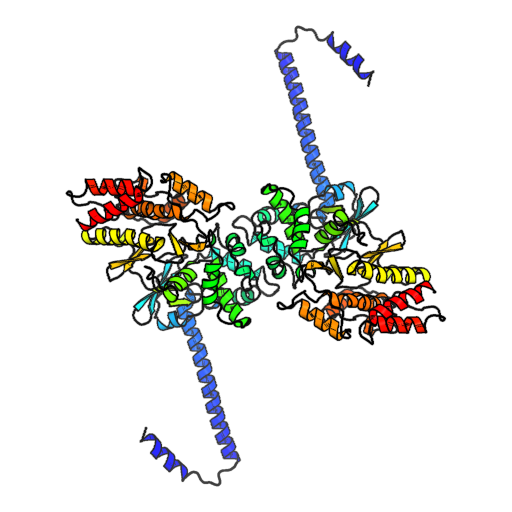-19.891 -2.744 1.96 1 91.31 133 CYS A CA 1
ATOM 1055 C C . CYS A 1 133 ? -20.203 -2.254 3.367 1 91.31 133 CYS A C 1
ATOM 1057 O O . CYS A 1 133 ? -21.219 -1.594 3.58 1 91.31 133 CYS A O 1
ATOM 1059 N N . ASN A 1 134 ? -19.422 -2.537 4.301 1 94.69 134 ASN A N 1
ATOM 1060 C CA . ASN A 1 134 ? -19.391 -2.041 5.672 1 94.69 134 ASN A CA 1
ATOM 1061 C C . ASN A 1 134 ? -17.984 -1.638 6.09 1 94.69 134 ASN A C 1
ATOM 1063 O O . ASN A 1 134 ? -17.25 -2.445 6.66 1 94.69 134 ASN A O 1
ATOM 1067 N N . PRO A 1 135 ? -17.688 -0.404 5.953 1 95.5 135 PRO A N 1
ATOM 1068 C CA . PRO A 1 135 ? -16.312 0.032 6.195 1 95.5 135 PRO A CA 1
ATOM 1069 C C . PRO A 1 135 ? -15.852 -0.26 7.621 1 95.5 135 PRO A C 1
ATOM 1071 O O . PRO A 1 135 ? -14.672 -0.562 7.836 1 95.5 135 PRO A O 1
ATOM 1074 N N . SER A 1 136 ? -16.75 -0.16 8.617 1 95.5 136 SER A N 1
ATOM 1075 C CA . SER A 1 136 ? -16.406 -0.376 10.016 1 95.5 136 SER A CA 1
ATOM 1076 C C . SER A 1 136 ? -15.898 -1.796 10.25 1 95.5 136 SER A C 1
ATOM 1078 O O . SER A 1 136 ? -14.938 -2.004 10.984 1 95.5 136 SER A O 1
ATOM 1080 N N . SER A 1 137 ? -16.484 -2.688 9.625 1 94.69 137 SER A N 1
ATOM 1081 C CA . SER A 1 137 ? -16.047 -4.074 9.781 1 94.69 137 SER A CA 1
ATOM 1082 C C . SER A 1 137 ? -14.945 -4.426 8.789 1 94.69 137 SER A C 1
ATOM 1084 O O . SER A 1 137 ? -14.016 -5.16 9.125 1 94.69 137 SER A O 1
ATOM 1086 N N . PHE A 1 138 ? -15.016 -3.898 7.605 1 96 138 PHE A N 1
ATOM 1087 C CA . PHE A 1 138 ? -14.133 -4.293 6.516 1 96 138 PHE A CA 1
ATOM 1088 C C . PHE A 1 138 ? -12.711 -3.797 6.762 1 96 138 PHE A C 1
ATOM 1090 O O . PHE A 1 138 ? -11.75 -4.441 6.348 1 96 138 PHE A O 1
ATOM 1097 N N . ILE A 1 139 ? -12.562 -2.682 7.496 1 96.81 139 ILE A N 1
ATOM 1098 C CA . ILE A 1 139 ? -11.242 -2.07 7.648 1 96.81 139 ILE A CA 1
ATOM 1099 C C . ILE A 1 139 ? -10.297 -3.053 8.336 1 96.81 139 ILE A C 1
ATOM 1101 O O . ILE A 1 139 ? -9.094 -3.049 8.07 1 96.81 139 ILE A O 1
ATOM 1105 N N . LEU A 1 140 ? -10.797 -3.945 9.133 1 94.94 140 LEU A N 1
ATOM 1106 C CA . LEU A 1 140 ? -9.984 -4.859 9.922 1 94.94 140 LEU A CA 1
ATOM 1107 C C . LEU A 1 140 ? -9.398 -5.965 9.055 1 94.94 140 LEU A C 1
ATOM 1109 O O . LEU A 1 140 ? -8.57 -6.75 9.516 1 94.94 140 LEU A O 1
ATOM 1113 N N . GLU A 1 141 ? -9.727 -5.969 7.789 1 92.75 141 GLU A N 1
ATOM 1114 C CA . GLU A 1 141 ? -9.25 -7 6.879 1 92.75 141 GLU A CA 1
ATOM 1115 C C . GLU A 1 141 ? -8.5 -6.391 5.695 1 92.75 141 GLU A C 1
ATOM 1117 O O . GLU A 1 141 ? -8.203 -7.082 4.719 1 92.75 141 GLU A O 1
ATOM 1122 N N . THR A 1 142 ? -8.258 -5.16 5.766 1 94.44 142 THR A N 1
ATOM 1123 C CA . THR A 1 142 ? -7.582 -4.465 4.68 1 94.44 142 THR A CA 1
ATOM 1124 C C . THR A 1 142 ? -6.094 -4.297 4.992 1 94.44 142 THR A C 1
ATOM 1126 O O . THR A 1 142 ? -5.641 -4.656 6.078 1 94.44 142 THR A O 1
ATOM 1129 N N . ILE A 1 143 ? -5.426 -3.715 4.051 1 93 143 ILE A N 1
ATOM 1130 C CA . ILE A 1 143 ? -3.994 -3.463 4.18 1 93 143 ILE A CA 1
ATOM 1131 C C . ILE A 1 143 ? -3.752 -2.426 5.273 1 93 143 ILE A C 1
ATOM 1133 O O . ILE A 1 143 ? -2.648 -2.338 5.82 1 93 143 ILE A O 1
ATOM 1137 N N . LEU A 1 144 ? -4.766 -1.739 5.688 1 96 144 LEU A N 1
ATOM 1138 C CA . LEU A 1 144 ? -4.656 -0.599 6.59 1 96 144 LEU A CA 1
ATOM 1139 C C . LEU A 1 144 ? -4.297 -1.055 8 1 96 144 LEU A C 1
ATOM 1141 O O . LEU A 1 144 ? -3.859 -0.249 8.828 1 96 144 LEU A O 1
ATOM 1145 N N . VAL A 1 145 ? -4.465 -2.311 8.305 1 94.25 145 VAL A N 1
ATOM 1146 C CA . VAL A 1 145 ? -4.172 -2.77 9.664 1 94.25 145 VAL A CA 1
ATOM 1147 C C . VAL A 1 145 ? -2.926 -3.648 9.648 1 94.25 145 VAL A C 1
ATOM 1149 O O . VAL A 1 145 ? -2.639 -4.34 10.633 1 94.25 145 VAL A O 1
ATOM 1152 N N . THR A 1 146 ? -2.209 -3.633 8.547 1 91.38 146 THR A N 1
ATOM 1153 C CA . THR A 1 146 ? -0.974 -4.402 8.43 1 91.38 146 THR A CA 1
ATOM 1154 C C . THR A 1 146 ? 0.244 -3.5 8.609 1 91.38 146 THR A C 1
ATOM 1156 O O . THR A 1 146 ? 0.11 -2.277 8.703 1 91.38 146 THR A O 1
ATOM 1159 N N . ASP A 1 147 ? 1.476 -4.047 8.57 1 89.19 147 ASP A N 1
ATOM 1160 C CA . ASP A 1 147 ? 2.717 -3.303 8.75 1 89.19 147 ASP A CA 1
ATOM 1161 C C . ASP A 1 147 ? 2.99 -2.393 7.555 1 89.19 147 ASP A C 1
ATOM 1163 O O . ASP A 1 147 ? 3.641 -1.355 7.695 1 89.19 147 ASP A O 1
ATOM 1167 N N . VAL A 1 148 ? 2.443 -2.744 6.453 1 91.56 148 VAL A N 1
ATOM 1168 C CA . VAL A 1 148 ? 2.664 -1.978 5.23 1 91.56 148 VAL A CA 1
ATOM 1169 C C . VAL A 1 148 ? 2.127 -0.56 5.406 1 91.56 148 VAL A C 1
ATOM 1171 O O . VAL A 1 148 ? 2.738 0.405 4.945 1 91.56 148 VAL A O 1
ATOM 1174 N N . ALA A 1 149 ? 1.024 -0.461 6.141 1 93.81 149 ALA A N 1
ATOM 1175 C CA . ALA A 1 149 ? 0.347 0.823 6.301 1 93.81 149 ALA A CA 1
ATOM 1176 C C . ALA A 1 149 ? 1.092 1.717 7.285 1 93.81 149 ALA A C 1
ATOM 1178 O O . ALA A 1 149 ? 0.77 2.898 7.43 1 93.81 149 ALA A O 1
ATOM 1179 N N . LEU A 1 150 ? 2.1 1.153 7.941 1 92.62 150 LEU A N 1
ATOM 1180 C CA . LEU A 1 150 ? 2.859 1.888 8.953 1 92.62 150 LEU A CA 1
ATOM 1181 C C . LEU A 1 150 ? 4.309 2.074 8.508 1 92.62 150 LEU A C 1
ATOM 1183 O O . LEU A 1 150 ? 5.227 1.963 9.32 1 92.62 150 LEU A O 1
ATOM 1187 N N . LYS A 1 151 ? 4.449 2.244 7.25 1 93.38 151 LYS A N 1
ATOM 1188 C CA . LYS A 1 151 ? 5.75 2.545 6.664 1 93.38 151 LYS A CA 1
ATOM 1189 C C . LYS A 1 151 ? 5.746 3.91 5.98 1 93.38 151 LYS A C 1
ATOM 1191 O O . LYS A 1 151 ? 4.758 4.289 5.348 1 93.38 151 LYS A O 1
ATOM 1196 N N . PRO A 1 152 ? 6.887 4.633 6.074 1 93.62 152 PRO A N 1
ATOM 1197 C CA . PRO A 1 152 ? 6.934 5.961 5.453 1 93.62 152 PRO A CA 1
ATOM 1198 C C . PRO A 1 152 ? 6.688 5.914 3.947 1 93.62 152 PRO A C 1
ATOM 1200 O O . PRO A 1 152 ? 6.027 6.801 3.4 1 93.62 152 PRO A O 1
ATOM 1203 N N . ASP A 1 153 ? 7.188 4.895 3.25 1 91.38 153 ASP A N 1
ATOM 1204 C CA . ASP A 1 153 ? 7.023 4.809 1.802 1 91.38 153 ASP A CA 1
ATOM 1205 C C . ASP A 1 153 ? 5.547 4.738 1.419 1 91.38 153 ASP A C 1
ATOM 1207 O O . ASP A 1 153 ? 5.121 5.359 0.445 1 91.38 153 ASP A O 1
ATOM 1211 N N . TRP A 1 154 ? 4.824 3.932 2.156 1 93.81 154 TRP A N 1
ATOM 1212 C CA . TRP A 1 154 ? 3.385 3.834 1.941 1 93.81 154 TRP A CA 1
ATOM 1213 C C . TRP A 1 154 ? 2.707 5.184 2.162 1 93.81 154 TRP A C 1
ATOM 1215 O O . TRP A 1 154 ? 1.925 5.637 1.324 1 93.81 154 TRP A O 1
ATOM 1225 N N . LEU A 1 155 ? 3.02 5.793 3.225 1 94.94 155 LEU A N 1
ATOM 1226 C CA . LEU A 1 155 ? 2.332 7.02 3.619 1 94.94 155 LEU A CA 1
ATOM 1227 C C . LEU A 1 155 ? 2.654 8.156 2.658 1 94.94 155 LEU A C 1
ATOM 1229 O O . LEU A 1 155 ? 1.84 9.062 2.467 1 94.94 155 LEU A O 1
ATOM 1233 N N . ARG A 1 156 ? 3.785 8.148 2.062 1 92.38 156 ARG A N 1
ATOM 1234 C CA . ARG A 1 156 ? 4.152 9.141 1.062 1 92.38 156 ARG A CA 1
ATOM 1235 C C . ARG A 1 156 ? 3.252 9.047 -0.164 1 92.38 156 ARG A C 1
ATOM 1237 O O . ARG A 1 156 ? 3.041 10.039 -0.865 1 92.38 156 ARG A O 1
ATOM 1244 N N . GLU A 1 157 ? 2.703 7.852 -0.386 1 92.25 157 GLU A N 1
ATOM 1245 C CA . GLU A 1 157 ? 1.93 7.645 -1.606 1 92.25 157 GLU A CA 1
ATOM 1246 C C . GLU A 1 157 ? 0.442 7.492 -1.3 1 92.25 157 GLU A C 1
ATOM 1248 O O . GLU A 1 157 ? -0.4 7.66 -2.184 1 92.25 157 GLU A O 1
ATOM 1253 N N . ALA A 1 158 ? 0.105 7.246 -0.083 1 94 158 ALA A N 1
ATOM 1254 C CA . ALA A 1 158 ? -1.251 6.852 0.291 1 94 158 ALA A CA 1
ATOM 1255 C C . ALA A 1 158 ? -2.207 8.039 0.216 1 94 158 ALA A C 1
ATOM 1257 O O . ALA A 1 158 ? -3.428 7.863 0.273 1 94 158 ALA A O 1
ATOM 1258 N N . TRP A 1 159 ? -1.631 9.281 0.007 1 93.06 159 TRP A N 1
ATOM 1259 C CA . TRP A 1 159 ? -2.486 10.453 -0.154 1 93.06 159 TRP A CA 1
ATOM 1260 C C . TRP A 1 159 ? -3.465 10.258 -1.308 1 93.06 159 TRP A C 1
ATOM 1262 O O . TRP A 1 159 ? -4.559 10.828 -1.305 1 93.06 159 TRP A O 1
ATOM 1272 N N . ARG A 1 160 ? -3.193 9.398 -2.225 1 93 160 ARG A N 1
ATOM 1273 C CA . ARG A 1 160 ? -3.977 9.133 -3.428 1 93 160 ARG A CA 1
ATOM 1274 C C . ARG A 1 160 ? -5.324 8.516 -3.078 1 93 160 ARG A C 1
ATOM 1276 O O . ARG A 1 160 ? -6.246 8.516 -3.9 1 93 160 ARG A O 1
ATOM 1283 N N . ILE A 1 161 ? -5.422 8.008 -1.883 1 94.06 161 ILE A N 1
ATOM 1284 C CA . ILE A 1 161 ? -6.637 7.336 -1.443 1 94.06 161 ILE A CA 1
ATOM 1285 C C . ILE A 1 161 ? -7.715 8.375 -1.125 1 94.06 161 ILE A C 1
ATOM 1287 O 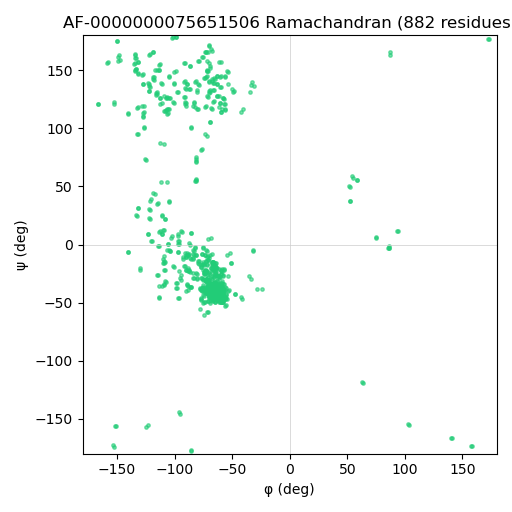O . ILE A 1 161 ? -8.875 8.203 -1.504 1 94.06 161 ILE A O 1
ATOM 1291 N N . SER A 1 162 ? -7.301 9.5 -0.498 1 93.94 162 SER A N 1
ATOM 1292 C CA . SER A 1 162 ? -8.352 10.352 0.04 1 93.94 162 SER A CA 1
ATOM 1293 C C . SER A 1 162 ? -8.031 11.828 -0.175 1 93.94 162 SER A C 1
ATOM 1295 O O . SER A 1 162 ? -8.859 12.695 0.119 1 93.94 162 SER A O 1
ATOM 1297 N N . HIS A 1 163 ? -6.832 12.125 -0.675 1 92.12 163 HIS A N 1
ATOM 1298 C CA . HIS A 1 163 ? -6.41 13.508 -0.823 1 92.12 163 HIS A CA 1
ATOM 1299 C C . HIS A 1 163 ? -6.137 13.852 -2.283 1 92.12 163 HIS A C 1
ATOM 1301 O O . HIS A 1 163 ? -6.074 12.961 -3.133 1 92.12 163 HIS A O 1
ATOM 1307 N N . LYS A 1 164 ? -6.051 15.133 -2.506 1 87.69 164 LYS A N 1
ATOM 1308 C CA . LYS A 1 164 ? -5.699 15.609 -3.842 1 87.69 164 LYS A CA 1
ATOM 1309 C C . LYS A 1 164 ? -4.191 15.758 -3.996 1 87.69 164 LYS A C 1
ATOM 1311 O O . LYS A 1 164 ? -3.672 15.758 -5.113 1 87.69 164 LYS A O 1
ATOM 1316 N N . GLU A 1 165 ? -3.549 15.883 -2.85 1 88.62 165 GLU A N 1
ATOM 1317 C CA . GLU A 1 165 ? -2.094 16.016 -2.826 1 88.62 165 GLU A CA 1
ATOM 1318 C C . GLU A 1 165 ? -1.509 15.422 -1.546 1 88.62 165 GLU A C 1
ATOM 1320 O O . GLU A 1 165 ? -2.25 15.031 -0.642 1 88.62 165 GLU A O 1
ATOM 1325 N N . LYS A 1 166 ? -0.229 15.438 -1.535 1 90.94 166 LYS A N 1
ATOM 1326 C CA . LYS A 1 166 ? 0.477 14.891 -0.38 1 90.94 166 LYS A CA 1
ATOM 1327 C C . LYS A 1 166 ? 0.207 15.719 0.871 1 90.94 166 LYS A C 1
ATOM 1329 O O . LYS A 1 166 ? 0.076 16.938 0.794 1 90.94 166 LYS A O 1
ATOM 1334 N N . SER A 1 167 ? 0.106 15.07 1.968 1 91.38 167 SER A N 1
ATOM 1335 C CA . SER A 1 167 ? -0.032 15.773 3.242 1 91.38 167 SER A CA 1
ATOM 1336 C C . SER A 1 167 ? 1.314 16.281 3.736 1 91.38 167 SER A C 1
ATOM 1338 O O . SER A 1 167 ? 2.363 15.742 3.383 1 91.38 167 SER A O 1
ATOM 1340 N N . ALA A 1 168 ? 1.296 17.266 4.57 1 93.06 168 ALA A N 1
ATOM 1341 C CA . ALA A 1 168 ? 2.518 17.891 5.078 1 93.06 168 ALA A CA 1
ATOM 1342 C C . ALA A 1 168 ? 3.355 16.891 5.863 1 93.06 168 ALA A C 1
ATOM 1344 O O . ALA A 1 168 ? 4.574 16.812 5.691 1 93.06 168 ALA A O 1
ATOM 1345 N N . LEU A 1 169 ? 2.719 16.078 6.641 1 95.25 169 LEU A N 1
ATOM 1346 C CA . LEU A 1 169 ? 3.441 15.148 7.492 1 95.25 169 LEU A CA 1
ATOM 1347 C C . LEU A 1 169 ? 4.191 14.117 6.648 1 95.25 169 LEU A C 1
ATOM 1349 O O . LEU A 1 169 ? 5.297 13.711 7.004 1 95.25 169 LEU A O 1
ATOM 1353 N N . SER A 1 170 ? 3.617 13.75 5.566 1 93.5 170 SER A N 1
ATOM 1354 C CA . SER A 1 170 ? 4.172 12.648 4.777 1 93.5 170 SER A CA 1
ATOM 1355 C C . SER A 1 170 ? 5.418 13.094 4.016 1 93.5 170 SER A C 1
ATOM 1357 O O . SER A 1 170 ? 6.199 12.258 3.562 1 93.5 170 SER A O 1
ATOM 1359 N N . LEU A 1 171 ? 5.648 14.359 3.861 1 93.19 171 LEU A N 1
ATOM 1360 C CA . LEU A 1 171 ? 6.703 14.891 3.01 1 93.19 171 LEU A CA 1
ATOM 1361 C C . LEU A 1 171 ? 8.078 14.531 3.559 1 93.19 171 LEU A C 1
ATOM 1363 O O . LEU A 1 171 ? 8.977 14.148 2.801 1 93.19 171 LEU A O 1
ATOM 1367 N N . CYS A 1 172 ? 8.258 14.648 4.832 1 93.94 172 CYS A N 1
ATOM 1368 C CA . CYS A 1 172 ? 9.547 14.359 5.441 1 93.94 172 CYS A CA 1
ATOM 1369 C C . CYS A 1 172 ? 9.391 13.461 6.66 1 93.94 172 CYS A C 1
ATOM 1371 O O . CYS A 1 172 ? 10.164 13.555 7.617 1 93.94 172 CYS A O 1
ATOM 1373 N N . LEU A 1 173 ? 8.398 12.625 6.598 1 95.44 173 LEU A N 1
ATOM 1374 C CA . LEU A 1 173 ? 8.109 11.727 7.707 1 95.44 173 LEU A CA 1
ATOM 1375 C C . LEU A 1 173 ? 9.234 10.711 7.895 1 95.44 173 LEU A C 1
ATOM 1377 O O . LEU A 1 173 ? 9.602 10 6.957 1 95.44 173 LEU A O 1
ATOM 1381 N N . SER A 1 174 ? 9.797 10.672 9.062 1 95.81 174 SER A N 1
ATOM 1382 C CA . SER A 1 174 ? 10.852 9.703 9.352 1 95.81 174 SER A CA 1
ATOM 1383 C C . SER A 1 174 ? 10.281 8.422 9.938 1 95.81 174 SER A C 1
ATOM 1385 O O . SER A 1 174 ? 9.211 8.43 10.547 1 95.81 174 SER A O 1
ATOM 1387 N N . ALA A 1 175 ? 11.039 7.32 9.789 1 95.69 175 ALA A N 1
ATOM 1388 C CA . ALA A 1 175 ? 10.648 6.051 10.398 1 95.69 175 ALA A CA 1
ATOM 1389 C C . ALA A 1 175 ? 10.633 6.156 11.914 1 95.69 175 ALA A C 1
ATOM 1391 O O . ALA A 1 175 ? 9.789 5.547 12.578 1 95.69 175 ALA A O 1
ATOM 1392 N N . ARG A 1 176 ? 11.539 6.91 12.453 1 96.75 176 ARG A N 1
ATOM 1393 C CA . ARG A 1 176 ? 11.641 7.066 13.898 1 96.75 176 ARG A CA 1
ATOM 1394 C C . ARG A 1 176 ? 10.391 7.73 14.469 1 96.75 176 ARG A C 1
ATOM 1396 O O . ARG A 1 176 ? 9.828 7.258 15.461 1 96.75 176 ARG A O 1
ATOM 1403 N N . PHE A 1 177 ? 9.969 8.781 13.859 1 97.5 177 PHE A N 1
ATOM 1404 C CA . PHE A 1 177 ? 8.773 9.453 14.352 1 97.5 177 PHE A CA 1
ATOM 1405 C C . PHE A 1 177 ? 7.547 8.562 14.211 1 97.5 177 PHE A C 1
ATOM 1407 O O . PHE A 1 177 ? 6.699 8.516 15.102 1 97.5 177 PHE A O 1
ATOM 1414 N N . LEU A 1 178 ? 7.465 7.953 13.086 1 97 178 LEU A N 1
ATOM 1415 C CA . LEU A 1 178 ? 6.336 7.062 12.852 1 97 178 LEU A CA 1
ATOM 1416 C C . LEU A 1 178 ? 6.285 5.961 13.906 1 97 178 LEU A C 1
ATOM 1418 O O . LEU A 1 178 ? 5.203 5.562 14.344 1 97 178 LEU A O 1
ATOM 1422 N N . GLN A 1 179 ? 7.414 5.461 14.297 1 95.31 179 GLN A N 1
ATOM 1423 C CA . GLN A 1 179 ? 7.469 4.461 15.352 1 95.31 179 GLN A CA 1
ATOM 1424 C C . GLN A 1 179 ? 6.934 5.02 16.672 1 95.31 179 GLN A C 1
ATOM 1426 O O . GLN A 1 179 ? 6.215 4.328 17.391 1 95.31 179 GLN A O 1
ATOM 1431 N N . GLU A 1 180 ? 7.293 6.242 16.953 1 95.31 180 GLU A N 1
ATOM 1432 C CA . GLU A 1 180 ? 6.801 6.883 18.172 1 95.31 180 GLU A CA 1
ATOM 1433 C C . GLU A 1 180 ? 5.277 7 18.156 1 95.31 180 GLU A C 1
ATOM 1435 O O . GLU A 1 180 ? 4.617 6.703 19.156 1 95.31 180 GLU A O 1
ATOM 1440 N N . VAL A 1 181 ? 4.793 7.379 17.062 1 95.5 181 VAL A N 1
ATOM 1441 C CA . VAL A 1 181 ? 3.352 7.559 16.922 1 95.5 181 VAL A CA 1
ATOM 1442 C C . VAL A 1 181 ? 2.654 6.199 16.969 1 95.5 181 VAL A C 1
ATOM 1444 O O . VAL A 1 181 ? 1.567 6.066 17.531 1 95.5 181 VAL A O 1
ATOM 1447 N N . THR A 1 182 ? 3.238 5.23 16.328 1 94.75 182 THR A N 1
ATOM 1448 C CA . THR A 1 182 ? 2.674 3.885 16.312 1 94.75 182 THR A CA 1
ATOM 1449 C C . THR A 1 182 ? 2.527 3.334 17.719 1 94.75 182 THR A C 1
ATOM 1451 O O . THR A 1 182 ? 1.526 2.693 18.047 1 94.75 182 THR A O 1
ATOM 1454 N N . ARG A 1 183 ? 3.451 3.621 18.562 1 92.56 183 ARG A N 1
ATOM 1455 C CA . ARG A 1 183 ? 3.436 3.135 19.938 1 92.56 183 ARG A CA 1
ATOM 1456 C C . ARG A 1 183 ? 2.254 3.715 20.703 1 92.56 183 ARG A C 1
ATOM 1458 O O . ARG A 1 183 ? 1.773 3.109 21.656 1 92.56 183 ARG A O 1
ATOM 1465 N N . LEU A 1 184 ? 1.733 4.816 20.297 1 92.69 184 LEU A N 1
ATOM 1466 C CA . LEU A 1 184 ? 0.6 5.453 20.953 1 92.69 184 LEU A CA 1
ATOM 1467 C C . LEU A 1 184 ? -0.691 4.691 20.672 1 92.69 184 LEU A C 1
ATOM 1469 O O . LEU A 1 184 ? -1.635 4.75 21.469 1 92.69 184 LEU A O 1
ATOM 1473 N N . TYR A 1 185 ? -0.676 4.023 19.594 1 92.62 185 TYR A N 1
ATOM 1474 C CA . TYR A 1 185 ? -1.922 3.408 19.156 1 92.62 185 TYR A CA 1
ATOM 1475 C C . TYR A 1 185 ? -1.865 1.893 19.297 1 92.62 185 TYR A C 1
ATOM 1477 O O . TYR A 1 185 ? -2.895 1.244 19.516 1 92.62 185 TYR A O 1
ATOM 1485 N N . VAL A 1 186 ? -0.638 1.415 19.047 1 87.19 186 VAL A N 1
ATOM 1486 C CA . VAL A 1 186 ? -0.468 -0.033 18.984 1 87.19 186 VAL A CA 1
ATOM 1487 C C . VAL A 1 186 ? 0.319 -0.52 20.203 1 87.19 186 VAL A C 1
ATOM 1489 O O . VAL A 1 186 ? 1.475 -0.135 20.391 1 87.19 186 VAL A O 1
ATOM 1492 N N . LYS A 1 187 ? -0.297 -0.814 21.359 1 71.06 187 LYS A N 1
ATOM 1493 C CA . LYS A 1 187 ? 0.374 -1.178 22.594 1 71.06 187 LYS A CA 1
ATOM 1494 C C . LYS A 1 187 ? 0.907 -2.605 22.531 1 71.06 187 LYS A C 1
ATOM 1496 O O . LYS A 1 187 ? 1.931 -2.918 23.156 1 71.06 187 LYS A O 1
ATOM 1501 N N . SER A 1 188 ? -0.051 -3.543 22.344 1 59.81 188 SER A N 1
ATOM 1502 C CA . SER A 1 188 ? 0.267 -4.93 22.672 1 59.81 188 SER A CA 1
ATOM 1503 C C . SER A 1 188 ? 0.606 -5.723 21.406 1 59.81 188 SER A C 1
ATOM 1505 O O . SER A 1 188 ? 0.183 -5.359 20.312 1 59.81 188 SER A O 1
ATOM 1507 N N . GLU A 1 189 ? 1.649 -6.531 21.609 1 55.03 189 GLU A N 1
ATOM 1508 C CA . GLU A 1 189 ? 1.963 -7.57 20.641 1 55.03 189 GLU A CA 1
ATOM 1509 C C . GLU A 1 189 ? 0.735 -8.422 20.328 1 55.03 189 GLU A C 1
ATOM 1511 O O . GLU A 1 189 ? 0.796 -9.32 19.484 1 55.03 189 GLU A O 1
ATOM 1516 N N . ASN A 1 190 ? -0.319 -8.188 21.078 1 52.34 190 ASN A N 1
ATOM 1517 C CA . ASN A 1 190 ? -1.507 -8.961 20.75 1 52.34 190 ASN A CA 1
ATOM 1518 C C . ASN A 1 190 ? -2.119 -8.516 19.422 1 52.34 190 ASN A C 1
ATOM 1520 O O . ASN A 1 190 ? -2.387 -7.328 19.234 1 52.34 190 ASN A O 1
ATOM 1524 N N . THR A 1 191 ? -2.398 -9.461 18.562 1 54.81 191 THR A N 1
ATOM 1525 C CA . THR A 1 191 ? -2.65 -9.289 17.125 1 54.81 191 THR A CA 1
ATOM 1526 C C . THR A 1 191 ? -3.916 -8.469 16.906 1 54.81 191 THR A C 1
ATOM 1528 O O . THR A 1 191 ? -3.936 -7.57 16.062 1 54.81 191 THR A O 1
ATOM 1531 N N . VAL A 1 192 ? -5.086 -8.859 17.734 1 53.75 192 VAL A N 1
ATOM 1532 C CA . VAL A 1 192 ? -6.375 -8.227 17.484 1 53.75 192 VAL A CA 1
ATOM 1533 C C . VAL A 1 192 ? -6.34 -6.777 17.953 1 53.75 192 VAL A C 1
ATOM 1535 O O . VAL A 1 192 ? -6.797 -5.875 17.25 1 53.75 192 VAL A O 1
ATOM 1538 N N . VAL A 1 193 ? -6.051 -6.582 19.203 1 55.06 193 VAL A N 1
ATOM 1539 C CA . VAL A 1 193 ? -5.953 -5.25 19.797 1 55.06 193 VAL A CA 1
ATOM 1540 C C . VAL A 1 193 ? -5.031 -4.379 18.938 1 55.06 193 VAL A C 1
ATOM 1542 O O . VAL A 1 193 ? -5.305 -3.193 18.734 1 55.06 193 VAL A O 1
ATOM 1545 N N . ASP A 1 194 ? -4.398 -5.035 18.219 1 82.69 194 ASP A N 1
ATOM 1546 C CA . ASP A 1 194 ? -3.381 -4.383 17.406 1 82.69 194 ASP A CA 1
ATOM 1547 C C . ASP A 1 194 ? -3.971 -3.889 16.078 1 82.69 194 ASP A C 1
ATOM 1549 O O . ASP A 1 194 ? -3.709 -2.76 15.664 1 82.69 194 ASP A O 1
ATOM 1553 N N . ARG A 1 195 ? -5.152 -4.594 15.836 1 90.69 195 ARG A N 1
ATOM 1554 C CA . ARG A 1 195 ? -5.703 -4.223 14.539 1 90.69 195 ARG A CA 1
ATOM 1555 C C . ARG A 1 195 ? -6.578 -2.98 14.648 1 90.69 195 ARG A C 1
ATOM 1557 O O . ARG A 1 195 ? -6.594 -2.143 13.742 1 90.69 195 ARG A O 1
ATOM 1564 N N . VAL A 1 196 ? -7.348 -2.861 15.805 1 94.62 196 VAL A N 1
ATOM 1565 C CA . VAL A 1 196 ? -8.195 -1.695 16.016 1 94.62 196 VAL A CA 1
ATOM 1566 C C . VAL A 1 196 ? -7.332 -0.445 16.156 1 94.62 196 VAL A C 1
ATOM 1568 O O . VAL A 1 196 ? -7.609 0.581 15.531 1 94.62 196 VAL A O 1
ATOM 1571 N N . GLY A 1 197 ? -6.289 -0.575 16.984 1 95.38 197 GLY A N 1
ATOM 1572 C CA . GLY A 1 197 ? -5.355 0.534 17.109 1 95.38 197 GLY A CA 1
ATOM 1573 C C . GLY A 1 197 ? -4.719 0.932 15.789 1 95.38 197 GLY A C 1
ATOM 1574 O O . GLY A 1 197 ? -4.57 2.121 15.5 1 95.38 197 GLY A O 1
ATOM 1575 N N . ARG A 1 198 ? -4.395 -0.078 15.031 1 96 198 ARG A N 1
ATOM 1576 C CA . ARG A 1 198 ? -3.816 0.17 13.719 1 96 198 ARG A CA 1
ATOM 1577 C C . ARG A 1 198 ? -4.82 0.858 12.797 1 96 198 ARG A C 1
ATOM 1579 O O . ARG A 1 198 ? -4.449 1.72 12 1 96 198 ARG A O 1
ATOM 1586 N N . ALA A 1 199 ? -6.09 0.441 12.938 1 97.38 199 ALA A N 1
ATOM 1587 C CA . ALA A 1 199 ? -7.137 1.071 12.141 1 97.38 199 ALA A CA 1
ATOM 1588 C C . ALA A 1 199 ? -7.281 2.551 12.492 1 97.38 199 ALA A C 1
ATOM 1590 O O . ALA A 1 199 ? -7.352 3.4 11.602 1 97.38 199 ALA A O 1
ATOM 1591 N N . PHE A 1 200 ? -7.273 2.873 13.789 1 97.5 200 PHE A N 1
ATOM 1592 C CA . PHE A 1 200 ? -7.34 4.262 14.234 1 97.5 200 PHE A CA 1
ATOM 1593 C C . PHE A 1 200 ? -6.16 5.059 13.688 1 97.5 200 PHE A C 1
ATOM 1595 O O . PHE A 1 200 ? -6.34 6.172 13.18 1 97.5 200 PHE A O 1
ATOM 1602 N N . LEU A 1 201 ? -5.016 4.465 13.781 1 97.25 201 LEU A N 1
ATOM 1603 C CA . LEU A 1 201 ? -3.799 5.152 13.359 1 97.25 201 LEU A CA 1
ATOM 1604 C C . LEU A 1 201 ? -3.797 5.387 11.859 1 97.25 201 LEU A C 1
ATOM 1606 O O . LEU A 1 201 ? -3.525 6.5 11.398 1 97.25 201 LEU A O 1
ATOM 1610 N N . SER A 1 202 ? -4.113 4.332 11.109 1 97.31 202 SER A N 1
ATOM 1611 C CA . SER A 1 202 ? -4.152 4.473 9.656 1 97.31 202 SER A CA 1
ATOM 1612 C C . SER A 1 202 ? -5.168 5.527 9.227 1 97.31 202 SER A C 1
ATOM 1614 O O . SER A 1 202 ? -4.898 6.328 8.328 1 97.31 202 SER A O 1
ATOM 1616 N N . THR A 1 203 ? -6.316 5.527 9.875 1 97.88 203 THR A N 1
ATOM 1617 C CA . THR A 1 203 ? -7.336 6.527 9.578 1 97.88 203 THR A CA 1
ATOM 1618 C C . THR A 1 203 ? -6.82 7.934 9.867 1 97.88 203 THR A C 1
ATOM 1620 O O . THR A 1 203 ? -6.961 8.836 9.039 1 97.88 203 THR A O 1
ATOM 1623 N N . SER A 1 204 ? -6.199 8.062 10.953 1 97.19 204 SER A N 1
ATOM 1624 C CA . SER A 1 204 ? -5.688 9.367 11.367 1 97.19 204 SER A CA 1
ATOM 1625 C C . SER A 1 204 ? -4.586 9.844 10.43 1 97.19 204 SER A C 1
ATOM 1627 O O . SER A 1 204 ? -4.496 11.039 10.125 1 97.19 204 SER A O 1
ATOM 1629 N N . LEU A 1 205 ? -3.771 8.961 9.977 1 97.19 205 LEU A N 1
ATOM 1630 C CA . LEU A 1 205 ? -2.646 9.328 9.125 1 97.19 205 LEU A CA 1
ATOM 1631 C C . LEU A 1 205 ? -3.115 9.617 7.699 1 97.19 205 LEU A C 1
ATOM 1633 O O . LEU A 1 205 ? -2.525 10.445 7.004 1 97.19 205 LEU A O 1
ATOM 1637 N N . LEU A 1 206 ? -4.191 8.984 7.297 1 96.5 206 LEU A N 1
ATOM 1638 C CA . LEU A 1 206 ? -4.602 9.078 5.898 1 96.5 206 LEU A CA 1
ATOM 1639 C C . LEU A 1 206 ? -5.637 10.18 5.711 1 96.5 206 LEU A C 1
ATOM 1641 O O . LEU A 1 206 ? -5.762 10.734 4.617 1 96.5 206 LEU A O 1
ATOM 1645 N N . LEU A 1 207 ? -6.41 10.469 6.691 1 96.5 207 LEU A N 1
ATOM 1646 C CA . LEU A 1 207 ? -7.477 11.453 6.523 1 96.5 207 LEU A CA 1
ATOM 1647 C C . LEU A 1 207 ? -7.043 12.82 7.031 1 96.5 207 LEU A C 1
ATOM 1649 O O . LEU A 1 207 ? -7.27 13.836 6.367 1 96.5 207 LEU A O 1
ATOM 1653 N N . ASN A 1 208 ? -6.441 12.805 8.211 1 95.62 208 ASN A N 1
ATOM 1654 C CA . ASN A 1 208 ? -5.961 14.055 8.789 1 95.62 208 ASN A CA 1
ATOM 1655 C C . ASN A 1 208 ? -5.02 13.797 9.969 1 95.62 208 ASN A C 1
ATOM 1657 O O . ASN A 1 208 ? -5.445 13.305 11.016 1 95.62 208 ASN A O 1
ATOM 1661 N N . GLU A 1 209 ? -3.842 14.266 9.859 1 95.94 209 GLU A N 1
ATOM 1662 C CA . GLU A 1 209 ? -2.789 13.891 10.797 1 95.94 209 GLU A CA 1
ATOM 1663 C C . GLU A 1 209 ? -2.85 14.734 12.062 1 95.94 209 GLU A C 1
ATOM 1665 O O . GLU A 1 209 ? -2.119 14.484 13.023 1 95.94 209 GLU A O 1
ATOM 1670 N N . GLU A 1 210 ? -3.705 15.711 12.102 1 96.62 210 GLU A N 1
ATOM 1671 C CA . GLU A 1 210 ? -3.797 16.562 13.281 1 96.62 210 GLU A CA 1
ATOM 1672 C C . GLU A 1 210 ? -4.066 15.734 14.539 1 96.62 210 GLU A C 1
ATOM 1674 O O . GLU A 1 210 ? -3.52 16.016 15.602 1 96.62 210 GLU A O 1
ATOM 1679 N N . ALA A 1 211 ? -4.906 14.719 14.438 1 96.38 211 ALA A N 1
ATOM 1680 C CA . ALA A 1 211 ? -5.227 13.875 15.586 1 96.38 211 ALA A CA 1
ATOM 1681 C C . ALA A 1 211 ? -3.969 13.227 16.156 1 96.38 211 ALA A C 1
ATOM 1683 O O . ALA A 1 211 ? -3.736 13.273 17.375 1 96.38 211 ALA A O 1
ATOM 1684 N N . VAL A 1 212 ? -3.158 12.711 15.328 1 97.19 212 VAL A N 1
ATOM 1685 C CA . VAL A 1 212 ? -1.957 12 15.75 1 97.19 212 VAL A CA 1
ATOM 1686 C C . VAL A 1 212 ? -0.926 12.984 16.281 1 97.19 212 VAL A C 1
ATOM 1688 O O . VAL A 1 212 ? -0.258 12.719 17.281 1 97.19 212 VAL A O 1
ATOM 1691 N N . LEU A 1 213 ? -0.807 14.078 15.617 1 98.19 213 LEU A N 1
ATOM 1692 C CA . LEU A 1 213 ? 0.174 15.086 16.016 1 98.19 213 LEU A CA 1
ATOM 1693 C C . LEU A 1 213 ? -0.184 15.68 17.375 1 98.19 213 LEU A C 1
ATOM 1695 O O . LEU A 1 213 ? 0.67 15.773 18.266 1 98.19 213 LEU A O 1
ATOM 1699 N N . LEU A 1 214 ? -1.423 16.047 17.531 1 98.06 214 LEU A N 1
ATOM 1700 C CA . LEU A 1 214 ? -1.838 16.594 18.812 1 98.06 214 LEU A CA 1
ATOM 1701 C C . LEU A 1 214 ? -1.667 15.562 19.922 1 98.06 214 LEU A C 1
ATOM 1703 O O . LEU A 1 214 ? -1.187 15.898 21.016 1 98.06 214 LEU A O 1
ATOM 1707 N N . ARG A 1 215 ? -2.074 14.375 19.656 1 97.5 215 ARG A N 1
ATOM 1708 C CA . ARG A 1 215 ? -1.942 13.328 20.656 1 97.5 215 ARG A CA 1
ATOM 1709 C C . ARG A 1 215 ? -0.486 13.148 21.078 1 97.5 215 ARG A C 1
ATOM 1711 O O . ARG A 1 215 ? -0.169 13.164 22.266 1 97.5 215 ARG A O 1
ATOM 1718 N N . TYR A 1 216 ? 0.392 13.023 20.156 1 97.88 216 TYR A N 1
ATOM 1719 C CA . TYR A 1 216 ? 1.797 12.789 20.469 1 97.88 216 TYR A CA 1
ATOM 1720 C C . TYR A 1 216 ? 2.402 13.977 21.203 1 97.88 216 TYR A C 1
ATOM 1722 O O . TYR A 1 216 ? 3.004 13.82 22.266 1 97.88 216 TYR A O 1
ATOM 1730 N N . PHE A 1 217 ? 2.219 15.156 20.703 1 98.12 217 PHE A N 1
ATOM 1731 C CA . PHE A 1 217 ? 2.961 16.312 21.172 1 98.12 217 PHE A CA 1
ATOM 1732 C C . PHE A 1 217 ? 2.371 16.844 22.469 1 98.12 217 PHE A C 1
ATOM 1734 O O . PHE A 1 217 ? 3.023 17.609 23.188 1 98.12 217 PHE A O 1
ATOM 1741 N N . THR A 1 218 ? 1.162 16.438 22.797 1 96.94 218 THR A N 1
ATOM 1742 C CA . THR A 1 218 ? 0.595 16.969 24.031 1 96.94 218 THR A CA 1
ATOM 1743 C C . THR A 1 218 ? 0.535 15.883 25.094 1 96.94 218 THR A C 1
ATOM 1745 O O . THR A 1 218 ? 0.343 16.188 26.281 1 96.94 218 THR A O 1
ATOM 1748 N N . THR A 1 219 ? 0.693 14.672 24.75 1 94.44 219 THR A N 1
ATOM 1749 C CA . THR A 1 219 ? 0.566 13.625 25.766 1 94.44 219 THR A CA 1
ATOM 1750 C C . THR A 1 219 ? 1.896 12.906 25.969 1 94.44 219 THR A C 1
ATOM 1752 O O . THR A 1 219 ? 2.162 12.383 27.047 1 94.44 219 THR A O 1
ATOM 1755 N N . LYS A 1 220 ? 2.723 12.883 25.031 1 93.38 220 LYS A N 1
ATOM 1756 C CA . LYS A 1 220 ? 3.949 12.094 25.125 1 93.38 220 LYS A CA 1
ATOM 1757 C C . LYS A 1 220 ? 5.18 13 25.156 1 93.38 220 LYS A C 1
ATOM 1759 O O . LYS A 1 220 ? 6.117 12.75 25.922 1 93.38 220 LYS A O 1
ATOM 1764 N N . SER A 1 221 ? 5.172 13.93 24.281 1 93.94 221 SER A N 1
ATOM 1765 C CA . SER A 1 221 ? 6.316 14.836 24.203 1 93.94 221 SER A CA 1
ATOM 1766 C C . SER A 1 221 ? 6.512 15.578 25.531 1 93.94 221 SER A C 1
ATOM 1768 O O . SER A 1 221 ? 5.539 15.945 26.188 1 93.94 221 SER A O 1
ATOM 1770 N N . LYS A 1 222 ? 7.734 15.828 25.891 1 93.88 222 LYS A N 1
ATOM 1771 C CA . LYS A 1 222 ? 8.055 16.547 27.125 1 93.88 222 LYS A CA 1
ATOM 1772 C C . LYS A 1 222 ? 8.18 18.047 26.859 1 93.88 222 LYS A C 1
ATOM 1774 O O . LYS A 1 222 ? 8.164 18.844 27.797 1 93.88 222 LYS A O 1
ATOM 1779 N N . THR A 1 223 ? 8.352 18.391 25.656 1 95.19 223 THR A N 1
ATOM 1780 C CA . THR A 1 223 ? 8.445 19.797 25.266 1 95.19 223 THR A CA 1
ATOM 1781 C C . THR A 1 223 ? 7.09 20.484 25.438 1 95.19 223 THR A C 1
ATOM 1783 O O . THR A 1 223 ? 6.059 19.938 25.031 1 95.19 223 THR A O 1
ATOM 1786 N N . PRO A 1 224 ? 7.086 21.641 26.078 1 94.69 224 PRO A N 1
ATOM 1787 C CA . PRO A 1 224 ? 5.828 22.375 26.219 1 94.69 224 PRO A CA 1
ATOM 1788 C C . PRO A 1 224 ? 5.398 23.078 24.938 1 94.69 224 PRO A C 1
ATOM 1790 O O . PRO A 1 224 ? 5.512 24.297 24.828 1 94.69 224 PRO A O 1
ATOM 1793 N N . TRP A 1 225 ? 4.809 22.375 24.125 1 97.56 225 TRP A N 1
ATOM 1794 C CA . TRP A 1 225 ? 4.332 22.922 22.844 1 97.56 225 TRP A CA 1
ATOM 1795 C C . TRP A 1 225 ? 3.1 23.781 23.062 1 97.56 225 TRP A C 1
ATOM 1797 O O . TRP A 1 225 ? 2.27 23.5 23.922 1 97.56 225 TRP A O 1
ATOM 1807 N N . PRO A 1 226 ? 2.965 24.859 22.312 1 97.44 226 PRO A N 1
ATOM 1808 C CA . PRO A 1 226 ? 1.79 25.719 22.422 1 97.44 226 PRO A CA 1
ATOM 1809 C C . PRO A 1 226 ? 0.586 25.188 21.656 1 97.44 226 PRO A C 1
ATOM 1811 O O . PRO A 1 226 ? -0.004 25.906 20.844 1 97.44 226 PRO A O 1
ATOM 1814 N N . PHE A 1 227 ? 0.215 23.969 21.953 1 98.19 227 PHE A N 1
ATOM 1815 C CA . PHE A 1 227 ? -0.91 23.312 21.297 1 98.19 227 PHE A CA 1
ATOM 1816 C C . PHE A 1 227 ? -2.039 23.062 22.281 1 98.19 227 PHE A C 1
ATOM 1818 O O . PHE A 1 227 ? -1.801 22.953 23.5 1 98.19 227 PHE A O 1
ATOM 1825 N N . PRO A 1 228 ? -3.281 23.062 21.75 1 97.19 228 PRO A N 1
ATOM 1826 C CA . PRO A 1 228 ? -4.352 22.609 22.641 1 97.19 228 PRO A CA 1
ATOM 1827 C C . PRO A 1 228 ? -4.191 21.156 23.078 1 97.19 228 PRO A C 1
ATOM 1829 O O . PRO A 1 228 ? -3.77 20.312 22.281 1 97.19 228 PRO A O 1
ATOM 1832 N N . LYS A 1 229 ? -4.562 20.922 24.234 1 97.12 229 LYS A N 1
ATOM 1833 C CA . LYS A 1 229 ? -4.484 19.562 24.781 1 97.12 229 LYS A CA 1
ATOM 1834 C C . LYS A 1 229 ? -5.398 18.609 24 1 97.12 229 LYS A C 1
ATOM 1836 O O . LYS A 1 229 ? -6.531 18.969 23.672 1 97.12 229 LYS A O 1
ATOM 1841 N N . PHE A 1 230 ? -4.871 17.438 23.75 1 97.62 230 PHE A N 1
ATOM 1842 C CA . PHE A 1 230 ? -5.652 16.359 23.141 1 97.62 230 PHE A CA 1
ATOM 1843 C C . PHE A 1 230 ? -6.328 15.508 24.203 1 97.62 230 PHE A C 1
ATOM 1845 O O . PHE A 1 230 ? -5.652 14.883 25.016 1 97.62 230 PHE A O 1
ATOM 1852 N N . TYR A 1 231 ? -7.648 15.422 24.141 1 97.75 231 TYR A N 1
ATOM 1853 C CA . TYR A 1 231 ? -8.352 14.625 25.141 1 97.75 231 TYR A CA 1
ATOM 1854 C C . TYR A 1 231 ? -8.68 13.242 24.609 1 97.75 231 TYR A C 1
ATOM 1856 O O . TYR A 1 231 ? -8.75 12.273 25.375 1 97.75 231 TYR A O 1
ATOM 1864 N N . GLY A 1 232 ? -8.938 13.172 23.312 1 97.19 232 GLY A N 1
ATOM 1865 C CA . GLY A 1 232 ? -9.312 11.914 22.688 1 97.19 232 GLY A CA 1
ATOM 1866 C C . GLY A 1 232 ? -10.078 12.086 21.391 1 97.19 232 GLY A C 1
ATOM 1867 O O . GLY A 1 232 ? -10.055 13.164 20.797 1 97.19 232 GLY A O 1
ATOM 1868 N N . ALA A 1 233 ? -10.539 10.992 20.891 1 97.25 233 ALA A N 1
ATOM 1869 C CA . ALA A 1 233 ? -11.344 11 19.672 1 97.25 233 ALA A CA 1
ATOM 1870 C C . ALA A 1 233 ? -12.578 10.109 19.828 1 97.25 233 ALA A C 1
ATOM 1872 O O . ALA A 1 233 ? -12.578 9.164 20.609 1 97.25 233 ALA A O 1
ATOM 1873 N N . CYS A 1 234 ? -13.617 10.484 19.141 1 96 234 CYS A N 1
ATOM 1874 C CA . CYS A 1 234 ? -14.844 9.703 19.078 1 96 234 CYS A CA 1
ATOM 1875 C C . CYS A 1 234 ? -15.438 9.734 17.672 1 96 234 CYS A C 1
ATOM 1877 O O . CYS A 1 234 ? -15.922 10.773 17.219 1 96 234 CYS A O 1
ATOM 1879 N N . GLY A 1 235 ? -15.414 8.57 17.047 1 96 235 GLY A N 1
ATOM 1880 C CA . GLY A 1 235 ? -15.875 8.547 15.672 1 96 235 GLY A CA 1
ATOM 1881 C C . GLY A 1 235 ? -15.031 9.391 14.734 1 96 235 GLY A C 1
ATOM 1882 O O . GLY A 1 235 ? -13.805 9.234 14.688 1 96 235 GLY A O 1
ATOM 1883 N N . ARG A 1 236 ? -15.656 10.398 14.125 1 95.12 236 ARG A N 1
ATOM 1884 C CA . ARG A 1 236 ? -14.984 11.18 13.094 1 95.12 236 ARG A CA 1
ATOM 1885 C C . ARG A 1 236 ? -14.641 12.586 13.602 1 95.12 236 ARG A C 1
ATOM 1887 O O . ARG A 1 236 ? -14.461 13.508 12.805 1 95.12 236 ARG A O 1
ATOM 1894 N N . VAL A 1 237 ? -14.586 12.641 14.914 1 95.38 237 VAL A N 1
ATOM 1895 C CA . VAL A 1 237 ? -14.188 13.914 15.516 1 95.38 237 VAL A CA 1
ATOM 1896 C C . VAL A 1 237 ? -13.117 13.68 16.578 1 95.38 237 VAL A C 1
ATOM 1898 O O . VAL A 1 237 ? -12.969 12.562 17.078 1 95.38 237 VAL A O 1
ATOM 1901 N N . ILE A 1 238 ? -12.367 14.719 16.844 1 97.06 238 ILE A N 1
ATOM 1902 C CA . ILE A 1 238 ? -11.453 14.695 17.984 1 97.06 238 ILE A CA 1
ATOM 1903 C C . ILE A 1 238 ? -11.922 15.695 19.031 1 97.06 238 ILE A C 1
ATOM 1905 O O . ILE A 1 238 ? -12.68 16.625 18.734 1 97.06 238 ILE A O 1
ATOM 1909 N N . VAL A 1 239 ? -11.555 15.438 20.203 1 97.12 239 VAL A N 1
ATOM 1910 C CA . VAL A 1 239 ? -11.867 16.328 21.312 1 97.12 239 VAL A CA 1
ATOM 1911 C C . VAL A 1 239 ? -10.578 16.969 21.844 1 97.12 239 VAL A C 1
ATOM 1913 O O . VAL A 1 239 ? -9.656 16.266 22.266 1 97.12 239 VAL A O 1
ATOM 1916 N N . VAL A 1 240 ? -10.555 18.312 21.797 1 97.38 240 VAL A N 1
ATOM 1917 C CA . VAL A 1 240 ? -9.352 19.031 22.188 1 97.38 240 VAL A CA 1
ATOM 1918 C C . VAL A 1 240 ? -9.719 20.203 23.094 1 97.38 240 VAL A C 1
ATOM 1920 O O . VAL A 1 240 ? -10.883 20.609 23.156 1 97.38 240 VAL A O 1
ATOM 1923 N N . GLU A 1 241 ? -8.758 20.719 23.75 1 97.19 241 GLU A N 1
ATOM 1924 C CA . GLU A 1 241 ? -8.914 21.906 24.594 1 97.19 241 GLU A CA 1
ATOM 1925 C C . GLU A 1 241 ? -9.367 23.109 23.781 1 97.19 241 GLU A C 1
ATOM 1927 O O . GLU A 1 241 ? -8.914 23.312 22.656 1 97.19 241 GLU A O 1
ATOM 1932 N N . HIS A 1 242 ? -10.328 23.797 24.375 1 95.75 242 HIS A N 1
ATOM 1933 C CA . HIS A 1 242 ? -10.641 25.094 23.781 1 95.75 242 HIS A CA 1
ATOM 1934 C C . HIS A 1 242 ? -9.5 26.094 23.969 1 95.75 242 HIS A C 1
ATOM 1936 O O . HIS A 1 242 ? -9.195 26.484 25.094 1 95.75 242 HIS A O 1
ATOM 1942 N N . ALA A 1 243 ? -8.922 26.547 22.891 1 96.25 243 ALA A N 1
ATOM 1943 C CA . ALA A 1 243 ? -7.668 27.297 22.969 1 96.25 243 ALA A CA 1
ATOM 1944 C C . ALA A 1 243 ? -7.93 28.797 22.938 1 96.25 243 ALA A C 1
ATOM 1946 O O . ALA A 1 243 ? -6.992 29.594 22.844 1 96.25 243 ALA A O 1
ATOM 1947 N N . GLY A 1 244 ? -9.156 29.188 23 1 95.56 244 GLY A N 1
ATOM 1948 C CA . GLY A 1 244 ? -9.469 30.609 23.047 1 95.56 244 GLY A CA 1
ATOM 1949 C C . GLY A 1 244 ? -9.977 31.141 21.719 1 95.56 244 GLY A C 1
ATOM 1950 O O . GLY A 1 244 ? -10.68 30.438 20.984 1 95.56 244 GLY A O 1
ATOM 1951 N N . ARG A 1 245 ? -9.797 32.438 21.547 1 95.19 245 ARG A N 1
ATOM 1952 C CA . ARG A 1 245 ? -10.305 33.094 20.359 1 95.19 245 ARG A CA 1
ATOM 1953 C C . ARG A 1 245 ? -9.203 33.281 19.312 1 95.19 245 ARG A C 1
ATOM 1955 O O . ARG A 1 245 ? -8.047 33.531 19.656 1 95.19 245 ARG A O 1
ATOM 1962 N N . THR A 1 246 ? -9.609 33.25 18.078 1 94.44 246 THR A N 1
ATOM 1963 C CA . THR A 1 246 ? -8.648 33.344 16.984 1 94.44 246 THR A CA 1
ATOM 1964 C C . THR A 1 246 ? -8.078 34.75 16.891 1 94.44 246 THR A C 1
ATOM 1966 O O . THR A 1 246 ? -8.625 35.688 17.469 1 94.44 246 THR A O 1
ATOM 1969 N N . LEU A 1 247 ? -7.012 34.938 16.172 1 94.81 247 LEU A N 1
ATOM 1970 C CA . LEU A 1 247 ? -6.227 36.156 16.156 1 94.81 247 LEU A CA 1
ATOM 1971 C C . LEU A 1 247 ? -7.039 37.312 15.586 1 94.81 247 LEU A C 1
ATOM 1973 O O . LEU A 1 247 ? -6.832 38.469 15.961 1 94.81 247 LEU A O 1
ATOM 1977 N N . ASP A 1 248 ? -7.922 37.031 14.664 1 90.44 248 ASP A N 1
ATOM 1978 C CA . ASP A 1 248 ? -8.695 38.062 13.984 1 90.44 248 ASP A CA 1
ATOM 1979 C C . ASP A 1 248 ? -9.555 38.844 14.977 1 90.44 248 ASP A C 1
ATOM 1981 O O . ASP A 1 248 ? -9.914 40 14.727 1 90.44 248 ASP A O 1
ATOM 1985 N N . THR A 1 249 ? -9.82 38.281 16.109 1 92.44 249 THR A N 1
ATOM 1986 C CA . THR A 1 249 ? -10.688 38.906 17.094 1 92.44 249 THR A CA 1
ATOM 1987 C C . THR A 1 249 ? -9.922 39.938 17.922 1 92.44 249 THR A C 1
ATOM 1989 O O . THR A 1 249 ? -10.508 40.688 18.719 1 92.44 249 THR A O 1
ATOM 1992 N N . PHE A 1 250 ? -8.68 40.062 17.672 1 94.69 250 PHE A N 1
ATOM 1993 C CA . PHE A 1 250 ? -7.863 40.906 18.531 1 94.69 250 PHE A CA 1
ATOM 1994 C C . PHE A 1 250 ? -7.371 42.125 17.781 1 94.69 250 PHE A C 1
ATOM 1996 O O . PHE A 1 250 ? -6.562 42.906 18.297 1 94.69 250 PHE A O 1
ATOM 2003 N N . MET A 1 251 ? -7.879 42.406 16.625 1 92.81 251 MET A N 1
ATOM 2004 C CA . MET A 1 251 ? -7.395 43.469 15.758 1 92.81 251 MET A CA 1
ATOM 2005 C C . MET A 1 251 ? -7.711 44.844 16.359 1 92.81 251 MET A C 1
ATOM 2007 O O . MET A 1 251 ? -6.98 45.812 16.141 1 92.81 251 MET A O 1
ATOM 2011 N N . ASP A 1 252 ? -8.75 44.938 17.203 1 92.88 252 ASP A N 1
ATOM 2012 C CA . ASP A 1 252 ? -9.156 46.219 17.797 1 92.88 252 ASP A CA 1
ATOM 2013 C C . ASP A 1 252 ? -8.695 46.312 19.25 1 92.88 252 ASP A C 1
ATOM 2015 O O . ASP A 1 252 ? -9.039 47.25 19.953 1 92.88 252 ASP A O 1
ATOM 2019 N N . SER A 1 253 ? -7.961 45.344 19.656 1 95.38 253 SER A N 1
ATOM 2020 C CA . SER A 1 253 ? -7.422 45.375 21 1 95.38 253 SER A CA 1
ATOM 2021 C C . SER A 1 253 ? -6.383 46.5 21.156 1 95.38 253 SER A C 1
ATOM 2023 O O . SER A 1 253 ? -5.941 47.062 20.156 1 95.38 253 SER A O 1
ATOM 2025 N N . SER A 1 254 ? -6.039 46.781 22.438 1 96.25 254 SER A N 1
ATOM 2026 C CA . SER A 1 254 ? -5.031 47.781 22.703 1 96.25 254 SER A CA 1
ATOM 2027 C C . SER A 1 254 ? -3.695 47.438 22.062 1 96.25 254 SER A C 1
ATOM 2029 O O . SER A 1 254 ? -3.434 46.25 21.781 1 96.25 254 SER A O 1
ATOM 2031 N N . TRP A 1 255 ? -2.863 48.438 21.828 1 95.69 255 TRP A N 1
ATOM 2032 C CA . TRP A 1 255 ? -1.535 48.219 21.25 1 95.69 255 TRP A CA 1
ATOM 2033 C C . TRP A 1 255 ? -0.727 47.25 22.078 1 95.69 255 TRP A C 1
ATOM 2035 O O . TRP A 1 255 ? -0.056 46.375 21.531 1 95.69 255 TRP A O 1
ATOM 2045 N N . GLU A 1 256 ? -0.866 47.312 23.422 1 96.38 256 GLU A N 1
ATOM 2046 C CA . GLU A 1 256 ? -0.104 46.438 24.312 1 96.38 256 GLU A CA 1
ATOM 2047 C C . GLU A 1 256 ? -0.473 44.969 24.125 1 96.38 256 GLU A C 1
ATOM 2049 O O . GLU A 1 256 ? 0.401 44.094 24.109 1 96.38 256 GLU A O 1
ATOM 2054 N N . VAL A 1 257 ? -1.747 44.75 23.938 1 97.56 257 VAL A N 1
ATOM 2055 C CA . VAL A 1 257 ? -2.23 43.375 23.75 1 97.56 257 VAL A CA 1
ATOM 2056 C C . VAL A 1 257 ? -1.732 42.844 22.406 1 97.56 257 VAL A C 1
ATOM 2058 O O . VAL A 1 257 ? -1.238 41.719 22.328 1 97.56 257 VAL A O 1
ATOM 2061 N N . ARG A 1 258 ? -1.861 43.625 21.406 1 96.94 258 ARG A N 1
ATOM 2062 C CA . ARG A 1 258 ? -1.453 43.188 20.078 1 96.94 258 ARG A CA 1
ATOM 2063 C C . ARG A 1 258 ? 0.052 42.969 20 1 96.94 258 ARG A C 1
ATOM 2065 O O . ARG A 1 258 ? 0.513 42.031 19.359 1 96.94 258 ARG A O 1
ATOM 2072 N N . VAL A 1 259 ? 0.812 43.781 20.688 1 97.94 259 VAL A N 1
ATOM 2073 C CA . VAL A 1 259 ? 2.26 43.625 20.75 1 97.94 259 VAL A CA 1
ATOM 2074 C C . VAL A 1 259 ? 2.594 42.312 21.469 1 97.94 259 VAL A C 1
ATOM 2076 O O . VAL A 1 259 ? 3.484 41.562 21.047 1 97.94 259 VAL A O 1
ATOM 2079 N N . ASP A 1 260 ? 1.937 42.062 22.516 1 98.19 260 ASP A N 1
ATOM 2080 C CA . ASP A 1 260 ? 2.176 40.812 23.266 1 98.19 260 ASP A CA 1
ATOM 2081 C C . ASP A 1 260 ? 1.922 39.594 22.391 1 98.19 260 ASP A C 1
ATOM 2083 O O . ASP A 1 260 ? 2.711 38.656 22.391 1 98.19 260 ASP A O 1
ATOM 2087 N N . ILE A 1 261 ? 0.82 39.594 21.703 1 98.44 261 ILE A N 1
ATOM 2088 C CA . ILE A 1 261 ? 0.488 38.5 20.781 1 98.44 261 ILE A CA 1
ATOM 2089 C C . ILE A 1 261 ? 1.584 38.344 19.734 1 98.44 261 ILE A C 1
ATOM 2091 O O . ILE A 1 261 ? 2.033 37.25 19.438 1 98.44 261 ILE A O 1
ATOM 2095 N N . ALA A 1 262 ? 2.029 39.438 19.172 1 98.5 262 ALA A N 1
ATOM 2096 C CA . ALA A 1 262 ? 3.07 39.438 18.141 1 98.5 262 ALA A CA 1
ATOM 2097 C C . ALA A 1 262 ? 4.355 38.812 18.672 1 98.5 262 ALA A C 1
ATOM 2099 O O . ALA A 1 262 ? 4.977 38 17.984 1 98.5 262 ALA A O 1
ATOM 2100 N N . LEU A 1 263 ? 4.715 39.219 19.859 1 98.5 263 LEU A N 1
ATOM 2101 C CA . LEU A 1 263 ? 5.918 38.688 20.484 1 98.5 263 LEU A CA 1
ATOM 2102 C C . LEU A 1 263 ? 5.785 37.188 20.688 1 98.5 263 LEU A C 1
ATOM 2104 O O . LEU A 1 263 ? 6.738 36.438 20.453 1 98.5 263 LEU A O 1
ATOM 2108 N N . GLN A 1 264 ? 4.648 36.719 21.062 1 98.56 264 GLN A N 1
ATOM 2109 C CA . GLN A 1 264 ? 4.418 35.312 21.297 1 98.56 264 GLN A CA 1
ATOM 2110 C C . GLN A 1 264 ? 4.441 34.531 19.984 1 98.56 264 GLN A C 1
ATOM 2112 O O . GLN A 1 264 ? 4.879 33.375 19.969 1 98.56 264 GLN A O 1
ATOM 2117 N N . LEU A 1 265 ? 3.973 35.094 18.938 1 98.62 265 LEU A N 1
ATOM 2118 C CA . LEU A 1 265 ? 4.008 34.438 17.641 1 98.62 265 LEU A CA 1
ATOM 2119 C C . LEU A 1 265 ? 5.445 34.188 17.188 1 98.62 265 LEU A C 1
ATOM 2121 O O . LEU A 1 265 ? 5.773 33.125 16.688 1 98.62 265 LEU A O 1
ATOM 2125 N N . LEU A 1 266 ? 6.281 35.188 17.359 1 98.44 266 LEU A N 1
ATOM 2126 C CA . LEU A 1 266 ? 7.691 35.031 17.016 1 98.44 266 LEU A CA 1
ATOM 2127 C C . LEU A 1 266 ? 8.344 33.969 17.906 1 98.44 266 LEU A C 1
ATOM 2129 O O . LEU A 1 266 ? 9.133 33.156 17.438 1 98.44 266 LEU A O 1
ATOM 2133 N N . GLN A 1 267 ? 7.996 34 19.188 1 97.62 267 GLN A N 1
ATOM 2134 C CA . GLN A 1 267 ? 8.523 33.031 20.125 1 97.62 267 GLN A CA 1
ATOM 2135 C C . GLN A 1 267 ? 8.031 31.609 19.781 1 97.62 267 GLN A C 1
ATOM 2137 O O . GLN A 1 267 ? 8.758 30.641 19.984 1 97.62 267 GLN A O 1
ATOM 2142 N N . LEU A 1 268 ? 6.816 31.547 19.391 1 98.19 268 LEU A N 1
ATOM 2143 C CA . LEU A 1 268 ? 6.266 30.266 18.969 1 98.19 268 LEU A CA 1
ATOM 2144 C C . LEU A 1 268 ? 7.113 29.641 17.859 1 98.19 268 LEU A C 1
ATOM 2146 O O . LEU A 1 268 ? 7.414 28.438 17.891 1 98.19 268 LEU A O 1
ATOM 2150 N N . VAL A 1 269 ? 7.547 30.406 16.891 1 98 269 VAL A N 1
ATOM 2151 C CA . VAL A 1 269 ? 8.406 29.906 15.828 1 98 269 VAL A CA 1
ATOM 2152 C C . VAL A 1 269 ? 9.727 29.422 16.406 1 98 269 VAL A C 1
ATOM 2154 O O . VAL A 1 269 ? 10.258 28.391 15.992 1 98 269 VAL A O 1
ATOM 2157 N N . ASP A 1 270 ? 10.234 30.188 17.406 1 97.19 270 ASP A N 1
ATOM 2158 C CA . ASP A 1 270 ? 11.438 29.719 18.109 1 97.19 270 ASP A CA 1
ATOM 2159 C C . ASP A 1 270 ? 11.234 28.328 18.688 1 97.19 270 ASP A C 1
ATOM 2161 O O . ASP A 1 270 ? 12.109 27.469 18.594 1 97.19 270 ASP A O 1
ATOM 2165 N N . THR A 1 271 ? 10.133 28.188 19.281 1 97.44 271 THR A N 1
ATOM 2166 C CA . THR A 1 271 ? 9.812 26.906 19.906 1 97.44 271 THR A CA 1
ATOM 2167 C C . THR A 1 271 ? 9.758 25.797 18.875 1 97.44 271 THR A C 1
ATOM 2169 O O . THR A 1 271 ? 10.344 24.719 19.078 1 97.44 271 THR A O 1
ATOM 2172 N N . LEU A 1 272 ? 9.109 26 17.797 1 97.88 272 LEU A N 1
ATOM 2173 C CA . LEU A 1 272 ? 8.953 25.016 16.734 1 97.88 272 LEU A CA 1
ATOM 2174 C C . LEU A 1 272 ? 10.312 24.641 16.141 1 97.88 272 LEU A C 1
ATOM 2176 O O . LEU A 1 272 ? 10.531 23.484 15.773 1 97.88 272 LEU A O 1
ATOM 2180 N N . ARG A 1 273 ? 11.203 25.531 16.109 1 95.5 273 ARG A N 1
ATOM 2181 C CA . ARG A 1 273 ? 12.477 25.344 15.414 1 95.5 273 ARG A CA 1
ATOM 2182 C C . ARG A 1 273 ? 13.516 24.734 16.344 1 95.5 273 ARG A C 1
ATOM 2184 O O . ARG A 1 273 ? 14.352 23.938 15.914 1 95.5 273 ARG A O 1
ATOM 2191 N N . GLU A 1 274 ? 13.422 25.125 17.688 1 94.31 274 GLU A N 1
ATOM 2192 C CA . GLU A 1 274 ? 14.648 24.938 18.453 1 94.31 274 GLU A CA 1
ATOM 2193 C C . GLU A 1 274 ? 14.383 24.203 19.766 1 94.31 274 GLU A C 1
ATOM 2195 O O . GLU A 1 274 ? 15.289 23.609 20.344 1 94.31 274 GLU A O 1
ATOM 2200 N N . LYS A 1 275 ? 13.25 24.219 20.219 1 94.94 275 LYS A N 1
ATOM 2201 C CA . LYS A 1 275 ? 13.031 23.859 21.625 1 94.94 275 LYS A CA 1
ATOM 2202 C C . LYS A 1 275 ? 13.125 22.344 21.828 1 94.94 275 LYS A C 1
ATOM 2204 O O . LYS A 1 275 ? 13.586 21.891 22.875 1 94.94 275 LYS A O 1
ATOM 2209 N N . ASP A 1 276 ? 12.672 21.578 20.938 1 96.75 276 ASP A N 1
ATOM 2210 C CA . ASP A 1 276 ? 12.664 20.125 21.094 1 96.75 276 ASP A CA 1
ATOM 2211 C C . ASP A 1 276 ? 13.961 19.516 20.578 1 96.75 276 ASP A C 1
ATOM 2213 O O . ASP A 1 276 ? 14.477 19.906 19.531 1 96.75 276 ASP A O 1
ATOM 2217 N N . PRO A 1 277 ? 14.508 18.578 21.266 1 96.12 277 PRO A N 1
ATOM 2218 C CA . PRO A 1 277 ? 15.789 18 20.844 1 96.12 277 PRO A CA 1
ATOM 2219 C C . PRO A 1 277 ? 15.641 17.031 19.688 1 96.12 277 PRO A C 1
ATOM 2221 O O . PRO A 1 277 ? 16.625 16.75 18.984 1 96.12 277 PRO A O 1
ATOM 2224 N N . ASP A 1 278 ? 14.43 16.547 19.484 1 96.75 278 ASP A N 1
ATOM 2225 C CA . ASP A 1 278 ? 14.281 15.492 18.484 1 96.75 278 ASP A CA 1
ATOM 2226 C C . ASP A 1 278 ? 13.586 16 17.234 1 96.75 278 ASP A C 1
ATOM 2228 O O . ASP A 1 278 ? 13.875 15.555 16.125 1 96.75 278 ASP A O 1
ATOM 2232 N N . TRP A 1 279 ? 12.695 16.969 17.438 1 97.5 279 TRP A N 1
ATOM 2233 C CA . TRP A 1 279 ? 11.797 17.312 16.328 1 97.5 279 TRP A CA 1
ATOM 2234 C C . TRP A 1 279 ? 11.828 18.797 16.031 1 97.5 279 TRP A C 1
ATOM 2236 O O . TRP A 1 279 ? 11.891 19.625 16.953 1 97.5 279 TRP A O 1
ATOM 2246 N N . VAL A 1 280 ? 11.836 19.141 14.766 1 96.81 280 VAL A N 1
ATOM 2247 C CA . VAL A 1 280 ? 11.539 20.469 14.258 1 96.81 280 VAL A CA 1
ATOM 2248 C C . VAL A 1 280 ? 10.164 20.484 13.594 1 96.81 280 VAL A C 1
ATOM 2250 O O . VAL A 1 280 ? 9.852 19.594 12.781 1 96.81 280 VAL A O 1
ATOM 2253 N N . LEU A 1 281 ? 9.352 21.344 14 1 97.88 281 LEU A N 1
ATOM 2254 C CA . LEU A 1 281 ? 8.047 21.469 13.367 1 97.88 281 LEU A CA 1
ATOM 2255 C C . LEU A 1 281 ? 8.023 22.641 12.391 1 97.88 281 LEU A C 1
ATOM 2257 O O . LEU A 1 281 ? 8.383 23.766 12.758 1 97.88 281 LEU A O 1
ATOM 2261 N N . PHE A 1 282 ? 7.73 22.375 11.172 1 96.75 282 PHE A N 1
ATOM 2262 C CA . PHE A 1 282 ? 7.699 23.359 10.102 1 96.75 282 PHE A CA 1
ATOM 2263 C C . PHE A 1 282 ? 6.262 23.688 9.711 1 96.75 282 PHE A C 1
ATOM 2265 O O . PHE A 1 282 ? 5.551 22.859 9.148 1 96.75 282 PHE A O 1
ATOM 2272 N N . LEU A 1 283 ? 5.883 24.875 9.984 1 95.44 283 LEU A N 1
ATOM 2273 C CA . LEU A 1 283 ? 4.535 25.359 9.703 1 95.44 283 LEU A CA 1
ATOM 2274 C C . LEU A 1 283 ? 4.418 25.828 8.25 1 95.44 283 LEU A C 1
ATOM 2276 O O . LEU A 1 283 ? 5.094 26.766 7.84 1 95.44 283 LEU A O 1
ATOM 2280 N N . LEU A 1 284 ? 3.506 25.234 7.527 1 91.88 284 LEU A N 1
ATOM 2281 C CA . LEU A 1 284 ? 3.402 25.531 6.102 1 91.88 284 LEU A CA 1
ATOM 2282 C C . LEU A 1 284 ? 2.248 26.5 5.836 1 91.88 284 LEU A C 1
ATOM 2284 O O . LEU A 1 284 ? 2.188 27.125 4.773 1 91.88 284 LEU A O 1
ATOM 2288 N N . ASP A 1 285 ? 1.36 26.609 6.762 1 88.62 285 ASP A N 1
ATOM 2289 C CA . ASP A 1 285 ? 0.208 27.484 6.578 1 88.62 285 ASP A CA 1
ATOM 2290 C C . ASP A 1 285 ? 0.06 28.453 7.75 1 88.62 285 ASP A C 1
ATOM 2292 O O . ASP A 1 285 ? -0.315 28.047 8.852 1 88.62 285 ASP A O 1
ATOM 2296 N N . VAL A 1 286 ? 0.329 29.688 7.426 1 92.44 286 VAL A N 1
ATOM 2297 C CA . VAL A 1 286 ? 0.209 30.75 8.422 1 92.44 286 VAL A CA 1
ATOM 2298 C C . VAL A 1 286 ? -0.999 31.625 8.102 1 92.44 286 VAL A C 1
ATOM 2300 O O . VAL A 1 286 ? -1.073 32.219 7.023 1 92.44 286 VAL A O 1
ATOM 2303 N N . SER A 1 287 ? -1.961 31.594 8.969 1 90.44 287 SER A N 1
ATOM 2304 C CA . SER A 1 287 ? -3.146 32.438 8.852 1 90.44 287 SER A CA 1
ATOM 2305 C C . SER A 1 287 ? -3.703 32.812 10.227 1 90.44 287 SER A C 1
ATOM 2307 O O . SER A 1 287 ? -3.404 32.125 11.219 1 90.44 287 SER A O 1
ATOM 2309 N N . PHE A 1 288 ? -4.527 33.812 10.242 1 91.62 288 PHE A N 1
ATOM 2310 C CA . PHE A 1 288 ? -5.102 34.312 11.492 1 91.62 288 PHE A CA 1
ATOM 2311 C C . PHE A 1 288 ? -5.938 33.219 12.164 1 91.62 288 PHE A C 1
ATOM 2313 O O . PHE A 1 288 ? -6.004 33.156 13.398 1 91.62 288 PHE A O 1
ATOM 2320 N N . GLN A 1 289 ? -6.473 32.344 11.352 1 88.94 289 GLN A N 1
ATOM 2321 C CA . GLN A 1 289 ? -7.426 31.344 11.844 1 88.94 289 GLN A CA 1
ATOM 2322 C C . GLN A 1 289 ? -6.707 30.141 12.445 1 88.94 289 GLN A C 1
ATOM 2324 O O . GLN A 1 289 ? -7.316 29.328 13.148 1 88.94 289 GLN A O 1
ATOM 2329 N N . ASN A 1 290 ? -5.418 30.078 12.289 1 93.44 290 ASN A N 1
ATOM 2330 C CA . ASN A 1 290 ? -4.684 28.891 12.734 1 93.44 290 ASN A CA 1
ATOM 2331 C C . ASN A 1 290 ? -4.082 29.109 14.125 1 93.44 290 ASN A C 1
ATOM 2333 O O . ASN A 1 290 ? -3.443 28.203 14.672 1 93.44 290 ASN A O 1
ATOM 2337 N N . PHE A 1 291 ? -4.34 30.312 14.648 1 96.19 291 PHE A N 1
ATOM 2338 C CA . PHE A 1 291 ? -3.854 30.656 15.984 1 96.19 291 PHE A CA 1
ATOM 2339 C C . PHE A 1 291 ? -4.992 31.172 16.859 1 96.19 291 PHE A C 1
ATOM 2341 O O . PHE A 1 291 ? -5.938 31.781 16.359 1 96.19 291 PHE A O 1
ATOM 2348 N N . ALA A 1 292 ? -4.855 30.859 18.094 1 97.31 292 ALA A N 1
ATOM 2349 C CA . ALA A 1 292 ? -5.809 31.344 19.078 1 97.31 292 ALA A CA 1
ATOM 2350 C C . ALA A 1 292 ? -5.094 31.859 20.328 1 97.31 292 ALA A C 1
ATOM 2352 O O . ALA A 1 292 ? -3.918 31.562 20.547 1 97.31 292 ALA A O 1
ATOM 2353 N N . VAL A 1 293 ? -5.738 32.719 21.016 1 98.19 293 VAL A N 1
ATOM 2354 C CA . VAL A 1 293 ? -5.242 33.219 22.297 1 98.19 293 VAL A CA 1
ATOM 2355 C C . VAL A 1 293 ? -6.141 32.75 23.422 1 98.19 293 VAL A C 1
ATOM 2357 O O . VAL A 1 293 ? -7.355 32.969 23.406 1 98.19 293 VAL A O 1
ATOM 2360 N N . ASP A 1 294 ? -5.551 32.125 24.406 1 96.44 294 ASP A N 1
ATOM 2361 C CA . ASP A 1 294 ? -6.359 31.547 25.484 1 96.44 294 ASP A CA 1
ATOM 2362 C C . ASP A 1 294 ? -6.645 32.594 26.547 1 96.44 294 ASP A C 1
ATOM 2364 O O . ASP A 1 294 ? -6.297 33.781 26.391 1 96.44 294 ASP A O 1
ATOM 2368 N N . SER A 1 295 ? -7.312 32.219 27.609 1 94.19 295 SER A N 1
ATOM 2369 C CA . SER A 1 295 ? -7.785 33.156 28.641 1 94.19 295 SER A CA 1
ATOM 2370 C C . SER A 1 295 ? -6.621 33.75 29.406 1 94.19 295 SER A C 1
ATOM 2372 O O . SER A 1 295 ? -6.777 34.812 30.062 1 94.19 295 SER A O 1
ATOM 2374 N N . ARG A 1 296 ? -5.496 33.156 29.391 1 95.94 296 ARG A N 1
ATOM 2375 C CA . ARG A 1 296 ? -4.32 33.656 30.094 1 95.94 296 ARG A CA 1
ATOM 2376 C C . ARG A 1 296 ? -3.518 34.594 29.188 1 95.94 296 ARG A C 1
ATOM 2378 O O . ARG A 1 296 ? -2.502 35.156 29.609 1 95.94 296 ARG A O 1
ATOM 2385 N N . GLY A 1 297 ? -3.941 34.656 27.906 1 96.88 297 GLY A N 1
ATOM 2386 C CA . GLY A 1 297 ? -3.254 35.531 26.953 1 96.88 297 GLY A CA 1
ATOM 2387 C C . GLY A 1 297 ? -2.176 34.781 26.172 1 96.88 297 GLY A C 1
ATOM 2388 O O . GLY A 1 297 ? -1.375 35.438 25.469 1 96.88 297 GLY A O 1
ATOM 2389 N N . TRP A 1 298 ? -2.131 33.5 26.234 1 98 298 TRP A N 1
ATOM 2390 C CA . TRP A 1 298 ? -1.096 32.719 25.547 1 98 298 TRP A CA 1
ATOM 2391 C C . TRP A 1 298 ? -1.546 32.344 24.141 1 98 298 TRP A C 1
ATOM 2393 O O . TRP A 1 298 ? -2.67 31.875 23.953 1 98 298 TRP A O 1
ATOM 2403 N N . VAL A 1 299 ? -0.659 32.531 23.203 1 98.5 299 VAL A N 1
ATOM 2404 C CA . VAL A 1 299 ? -0.935 32.188 21.828 1 98.5 299 VAL A CA 1
ATOM 2405 C C . VAL A 1 299 ? -0.745 30.672 21.625 1 98.5 299 VAL A C 1
ATOM 2407 O O . VAL A 1 299 ? 0.249 30.094 22.078 1 98.5 299 VAL A O 1
ATOM 2410 N N . ARG A 1 300 ? -1.732 30.062 20.969 1 97.94 300 ARG A N 1
ATOM 2411 C CA . ARG A 1 300 ? -1.731 28.641 20.672 1 97.94 300 ARG A CA 1
ATOM 2412 C C . ARG A 1 300 ? -1.861 28.375 19.172 1 97.94 300 ARG A C 1
ATOM 2414 O O . ARG A 1 300 ? -2.59 29.094 18.484 1 97.94 300 ARG A O 1
ATOM 2421 N N . LEU A 1 301 ? -1.091 27.391 18.656 1 98 301 LEU A N 1
ATOM 2422 C CA . LEU A 1 301 ? -1.315 26.891 17.312 1 98 301 LEU A CA 1
ATOM 2423 C C . LEU A 1 301 ? -2.416 25.828 17.312 1 98 301 LEU A C 1
ATOM 2425 O O . LEU A 1 301 ? -2.26 24.766 17.906 1 98 301 LEU A O 1
ATOM 2429 N N . ILE A 1 302 ? -3.568 26.047 16.578 1 95.94 302 ILE A N 1
ATOM 2430 C CA . ILE A 1 302 ? -4.75 25.219 16.797 1 95.94 302 ILE A CA 1
ATOM 2431 C C . ILE A 1 302 ? -5.027 24.375 15.547 1 95.94 302 ILE A C 1
ATOM 2433 O O . ILE A 1 302 ? -5.992 23.609 15.516 1 95.94 302 ILE A O 1
ATOM 2437 N N . ASP A 1 303 ? -4.246 24.516 14.516 1 92.5 303 ASP A N 1
ATOM 2438 C CA . ASP A 1 303 ? -4.355 23.703 13.305 1 92.5 303 ASP A CA 1
ATOM 2439 C C . ASP A 1 303 ? -3.02 23.062 12.945 1 92.5 303 ASP A C 1
ATOM 2441 O O . ASP A 1 303 ? -2.088 23.75 12.523 1 92.5 303 ASP A O 1
ATOM 2445 N N . LEU A 1 304 ? -2.965 21.75 13.031 1 95.69 304 LEU A N 1
ATOM 2446 C CA . LEU A 1 304 ? -1.692 21.062 12.797 1 95.69 304 LEU A CA 1
ATOM 2447 C C . LEU A 1 304 ? -1.729 20.266 11.508 1 95.69 304 LEU A C 1
ATOM 2449 O O . LEU A 1 304 ? -0.822 19.469 11.234 1 95.69 304 LEU A O 1
ATOM 2453 N N . ASP A 1 305 ? -2.768 20.422 10.695 1 90.31 305 ASP A N 1
ATOM 2454 C CA . ASP A 1 305 ? -2.906 19.625 9.477 1 90.31 305 ASP A CA 1
ATOM 2455 C C . ASP A 1 305 ? -1.833 20 8.453 1 90.31 305 ASP A C 1
ATOM 2457 O O . ASP A 1 305 ? -1.536 19.219 7.543 1 90.31 305 ASP A O 1
ATOM 2461 N N . ASP A 1 306 ? -1.226 21.156 8.555 1 90.94 306 ASP A N 1
ATOM 2462 C CA . ASP A 1 306 ? -0.2 21.594 7.613 1 90.94 306 ASP A CA 1
ATOM 2463 C C . ASP A 1 306 ? 1.138 21.812 8.32 1 90.94 306 ASP A C 1
ATOM 2465 O O . ASP A 1 306 ? 1.829 22.797 8.062 1 90.94 306 ASP A O 1
ATOM 2469 N N . VAL A 1 307 ? 1.448 20.875 9.156 1 96.06 307 VAL A N 1
ATOM 2470 C CA . VAL A 1 307 ? 2.715 20.922 9.883 1 96.06 307 VAL A CA 1
ATOM 2471 C C . VAL A 1 307 ? 3.578 19.734 9.477 1 96.06 307 VAL A C 1
ATOM 2473 O O . VAL A 1 307 ? 3.113 18.578 9.484 1 96.06 307 VAL A O 1
ATOM 2476 N N . MET A 1 308 ? 4.801 20.016 9.109 1 96.5 308 MET A N 1
ATOM 2477 C CA . MET A 1 308 ? 5.789 18.969 8.883 1 96.5 308 MET A CA 1
ATOM 2478 C C . MET A 1 308 ? 6.57 18.672 10.164 1 96.5 308 MET A C 1
ATOM 2480 O O . MET A 1 308 ? 6.918 19.594 10.906 1 96.5 308 MET A O 1
ATOM 2484 N N . VAL A 1 309 ? 6.82 17.453 10.375 1 97.5 309 VAL A N 1
ATOM 2485 C CA . VAL A 1 309 ? 7.688 17.047 11.469 1 97.5 309 VAL A CA 1
ATOM 2486 C C . VAL A 1 309 ? 9.031 16.578 10.914 1 97.5 309 VAL A C 1
ATOM 2488 O O . VAL A 1 309 ? 9.102 15.57 10.203 1 97.5 309 VAL A O 1
ATOM 2491 N N . ILE A 1 310 ? 10.016 17.297 11.281 1 96.62 310 ILE A N 1
ATOM 2492 C CA . ILE A 1 310 ? 11.359 17.016 10.789 1 96.62 310 ILE A CA 1
ATOM 2493 C C . ILE A 1 310 ? 12.18 16.359 11.906 1 96.62 310 ILE A C 1
ATOM 2495 O O . ILE A 1 310 ? 12.305 16.922 13 1 96.62 310 ILE A O 1
ATOM 2499 N N . ASP A 1 311 ? 12.742 15.219 11.609 1 96.62 311 ASP A N 1
ATOM 2500 C CA . ASP A 1 311 ? 13.633 14.516 12.523 1 96.62 311 ASP A CA 1
ATOM 2501 C C . ASP A 1 311 ? 15.031 15.125 12.5 1 96.62 311 ASP A C 1
ATOM 2503 O O . ASP A 1 311 ? 15.734 15.039 11.492 1 96.62 311 ASP A O 1
ATOM 2507 N N . ARG A 1 312 ? 15.461 15.648 13.57 1 95.19 312 ARG A N 1
ATOM 2508 C CA . ARG A 1 312 ? 16.75 16.328 13.641 1 95.19 312 ARG A CA 1
ATOM 2509 C C . ARG A 1 312 ? 17.891 15.375 13.266 1 95.19 312 ARG A C 1
ATOM 2511 O O . ARG A 1 312 ? 18.938 15.812 12.797 1 95.19 312 ARG A O 1
ATOM 2518 N N . ARG A 1 313 ? 17.688 14.109 13.383 1 94.5 313 ARG A N 1
ATOM 2519 C CA . ARG A 1 313 ? 18.734 13.125 13.125 1 94.5 313 ARG A CA 1
ATOM 2520 C C . ARG A 1 313 ? 18.891 12.883 11.633 1 94.5 313 ARG A C 1
ATOM 2522 O O . ARG A 1 313 ? 19.875 12.281 11.195 1 94.5 313 ARG A O 1
ATOM 2529 N N . THR A 1 314 ? 17.922 13.344 10.875 1 91.56 314 THR A N 1
ATOM 2530 C CA . THR A 1 314 ? 17.953 13.055 9.445 1 91.56 314 THR A CA 1
ATOM 2531 C C . THR A 1 314 ? 18.375 14.281 8.648 1 91.56 314 THR A C 1
ATOM 2533 O O . THR A 1 314 ? 18.5 14.227 7.426 1 91.56 314 THR A O 1
ATOM 2536 N N . VAL A 1 315 ? 18.547 15.391 9.281 1 89.75 315 VAL A N 1
ATOM 2537 C CA . VAL A 1 315 ? 18.812 16.625 8.555 1 89.75 315 VAL A CA 1
ATOM 2538 C C . VAL A 1 315 ? 20.203 17.156 8.93 1 89.75 315 VAL A C 1
ATOM 2540 O O . VAL A 1 315 ? 20.719 16.844 10.008 1 89.75 315 VAL A O 1
ATOM 2543 N N . VAL A 1 316 ? 20.734 17.812 7.957 1 82.94 316 VAL A N 1
ATOM 2544 C CA . VAL A 1 316 ? 22.016 18.5 8.172 1 82.94 316 VAL A CA 1
ATOM 2545 C C . VAL A 1 316 ? 21.766 19.922 8.633 1 82.94 316 VAL A C 1
ATOM 2547 O O . VAL A 1 316 ? 20.906 20.625 8.078 1 82.94 316 VAL A O 1
ATOM 2550 N N . ASN A 1 317 ? 22.422 20.156 9.734 1 74.12 317 ASN A N 1
ATOM 2551 C CA . ASN A 1 317 ? 22.297 21.516 10.234 1 74.12 317 ASN A CA 1
ATOM 2552 C C . ASN A 1 317 ? 23.25 22.469 9.516 1 74.12 317 ASN A C 1
ATOM 2554 O O . ASN A 1 317 ? 24.391 22.641 9.938 1 74.12 317 ASN A O 1
ATOM 2558 N N . GLN A 1 318 ? 22.875 22.75 8.312 1 68.5 318 GLN A N 1
ATOM 2559 C CA . GLN A 1 318 ? 23.719 23.688 7.586 1 68.5 318 GLN A CA 1
ATOM 2560 C C . GLN A 1 318 ? 23.172 25.109 7.648 1 68.5 318 GLN A C 1
ATOM 2562 O O . GLN A 1 318 ? 21.953 25.312 7.605 1 68.5 318 GLN A O 1
ATOM 2567 N N . GLU A 1 319 ? 24.031 25.969 7.961 1 62.84 319 GLU A N 1
ATOM 2568 C CA . GLU A 1 319 ? 23.672 27.391 7.969 1 62.84 319 GLU A CA 1
ATOM 2569 C C . GLU A 1 319 ? 23.359 27.891 6.555 1 62.84 319 GLU A C 1
ATOM 2571 O O . GLU A 1 319 ? 23.906 27.375 5.578 1 62.84 319 GLU A O 1
ATOM 2576 N N . GLN A 1 320 ? 22.344 28.688 6.516 1 65.31 320 GLN A N 1
ATOM 2577 C CA . GLN A 1 320 ? 21.969 29.297 5.242 1 65.31 320 GLN A CA 1
ATOM 2578 C C . GLN A 1 320 ? 23.094 30.141 4.668 1 65.31 320 GLN A C 1
ATOM 2580 O O . GLN A 1 320 ? 23.562 31.078 5.312 1 65.31 320 GLN A O 1
ATOM 2585 N N . THR A 1 321 ? 23.594 29.734 3.602 1 71.12 321 THR A N 1
ATOM 2586 C CA . THR A 1 321 ? 24.688 30.5 3.004 1 71.12 321 THR A CA 1
ATOM 2587 C C . THR A 1 321 ? 24.156 31.578 2.08 1 71.12 321 THR A C 1
ATOM 2589 O O . THR A 1 321 ? 24.797 32.594 1.868 1 71.12 321 THR A O 1
ATOM 2592 N N . GLY A 1 322 ? 22.969 31.438 1.582 1 84 322 GLY A N 1
ATOM 2593 C CA . GLY A 1 322 ? 22.391 32.438 0.689 1 84 322 GLY A CA 1
ATOM 2594 C C . GLY A 1 322 ? 21.094 33 1.196 1 84 322 GLY A C 1
ATOM 2595 O O . GLY A 1 322 ? 20.562 32.562 2.217 1 84 322 GLY A O 1
ATOM 2596 N N . MET A 1 323 ? 20.766 34.188 0.546 1 90.88 323 MET A N 1
ATOM 2597 C CA . MET A 1 323 ? 19.484 34.812 0.876 1 90.88 323 MET A CA 1
ATOM 2598 C C . MET A 1 323 ? 18.328 34 0.349 1 90.88 323 MET A C 1
ATOM 2600 O O . MET A 1 323 ? 18.422 33.375 -0.722 1 90.88 323 MET A O 1
ATOM 2604 N N . CYS A 1 324 ? 17.344 33.938 1.137 1 92.88 324 CYS A N 1
ATOM 2605 C CA . CYS A 1 324 ? 16.109 33.281 0.708 1 92.88 324 CYS A CA 1
ATOM 2606 C C . CYS A 1 324 ? 14.898 34.125 1.015 1 92.88 324 CYS A C 1
ATOM 2608 O O . CYS A 1 324 ? 14.602 34.406 2.18 1 92.88 324 CYS A O 1
ATOM 2610 N N . ASN A 1 325 ? 14.219 34.5 -0.015 1 95.38 325 ASN A N 1
ATOM 2611 C CA . ASN A 1 325 ? 13.008 35.281 0.109 1 95.38 325 ASN A CA 1
ATOM 2612 C C . ASN A 1 325 ? 11.812 34.625 -0.552 1 95.38 325 ASN A C 1
ATOM 2614 O O . ASN A 1 325 ? 11.727 33.406 -0.582 1 95.38 325 ASN A O 1
ATOM 2618 N N . GLU A 1 326 ? 10.844 35.406 -0.93 1 94.31 326 GLU A N 1
ATOM 2619 C CA . GLU A 1 326 ? 9.547 34.844 -1.32 1 94.31 326 GLU A CA 1
ATOM 2620 C C . GLU A 1 326 ? 9.688 33.875 -2.471 1 94.31 326 GLU A C 1
ATOM 2622 O O . GLU A 1 326 ? 9.172 32.75 -2.404 1 94.31 326 GLU A O 1
ATOM 2627 N N . GLN A 1 327 ? 10.398 34.312 -3.508 1 93 327 GLN A N 1
ATOM 2628 C CA . GLN A 1 327 ? 10.547 33.438 -4.66 1 93 327 GLN A CA 1
ATOM 2629 C C . GLN A 1 327 ? 11.281 32.156 -4.281 1 93 327 GLN A C 1
ATOM 2631 O O . GLN A 1 327 ? 10.906 31.062 -4.719 1 93 327 GLN A O 1
ATOM 2636 N N . CYS A 1 328 ? 12.32 32.344 -3.531 1 92.31 328 CYS A N 1
ATOM 2637 C CA . CYS A 1 328 ? 13.07 31.188 -3.035 1 92.31 328 CYS A CA 1
ATOM 2638 C C . CYS A 1 328 ? 12.156 30.234 -2.275 1 92.31 328 CYS A C 1
ATOM 2640 O O . CYS A 1 328 ? 12.203 29.016 -2.49 1 92.31 328 CYS A O 1
ATOM 2642 N N . TYR A 1 329 ? 11.359 30.719 -1.428 1 91.81 329 TYR A N 1
ATOM 2643 C CA . TYR A 1 329 ? 10.453 29.906 -0.618 1 91.81 329 TYR A CA 1
ATOM 2644 C C . TYR A 1 329 ? 9.391 29.234 -1.485 1 91.81 329 TYR A C 1
ATOM 2646 O O . TYR A 1 329 ? 9.039 28.078 -1.262 1 91.81 329 TYR A O 1
ATOM 2654 N N . MET A 1 330 ? 8.898 29.984 -2.438 1 90.69 330 MET A N 1
ATOM 2655 C CA . MET A 1 330 ? 7.91 29.422 -3.354 1 90.69 330 MET A CA 1
ATOM 2656 C C . MET A 1 330 ? 8.508 28.281 -4.16 1 90.69 330 MET A C 1
ATOM 2658 O O . MET A 1 330 ? 7.855 27.25 -4.355 1 90.69 330 MET A O 1
ATOM 2662 N N . ASP A 1 331 ? 9.711 28.5 -4.594 1 89.81 331 ASP A N 1
ATOM 2663 C CA . ASP A 1 331 ? 10.406 27.438 -5.32 1 89.81 331 ASP A CA 1
ATOM 2664 C C . ASP A 1 331 ? 10.625 26.219 -4.434 1 89.81 331 ASP A C 1
ATOM 2666 O O . ASP A 1 331 ? 10.453 25.078 -4.883 1 89.81 331 ASP A O 1
ATOM 2670 N N . PHE A 1 332 ? 10.945 26.469 -3.236 1 89.19 332 PHE A N 1
ATOM 2671 C CA . PHE A 1 332 ? 11.141 25.391 -2.268 1 89.19 332 PHE A CA 1
ATOM 2672 C C . PHE A 1 332 ? 9.844 24.625 -2.047 1 89.19 332 PHE A C 1
ATOM 2674 O O . PHE A 1 332 ? 9.836 23.391 -2.086 1 89.19 332 PHE A O 1
ATOM 2681 N N . GLN A 1 333 ? 8.781 25.281 -1.837 1 87.38 333 GLN A N 1
ATOM 2682 C CA . GLN A 1 333 ? 7.492 24.641 -1.607 1 87.38 333 GLN A CA 1
ATOM 2683 C C . GLN A 1 333 ? 7.09 23.781 -2.799 1 87.38 333 GLN A C 1
ATOM 2685 O O . GLN A 1 333 ? 6.543 22.688 -2.625 1 87.38 333 GLN A O 1
ATOM 2690 N N . LYS A 1 334 ? 7.332 24.312 -3.936 1 86.19 334 LYS A N 1
ATOM 2691 C CA . LYS A 1 334 ? 7.031 23.547 -5.137 1 86.19 334 LYS A CA 1
ATOM 2692 C C . LYS A 1 334 ? 7.844 22.25 -5.184 1 86.19 334 LYS A C 1
ATOM 2694 O O . LYS A 1 334 ? 7.32 21.188 -5.539 1 86.19 334 LYS A O 1
ATOM 2699 N N . THR A 1 335 ? 9.07 22.359 -4.812 1 87.44 335 THR A N 1
ATOM 2700 C CA . THR A 1 335 ? 9.953 21.203 -4.852 1 87.44 335 THR A CA 1
ATOM 2701 C C . THR A 1 335 ? 9.57 20.203 -3.77 1 87.44 335 THR A C 1
ATOM 2703 O O . THR A 1 335 ? 9.742 18.984 -3.945 1 87.44 335 THR A O 1
ATOM 2706 N N . LEU A 1 336 ? 9.07 20.688 -2.723 1 87.38 336 LEU A N 1
ATOM 2707 C CA . LEU A 1 336 ? 8.695 19.844 -1.584 1 87.38 336 LEU A CA 1
ATOM 2708 C C . LEU A 1 336 ? 7.676 18.797 -1.993 1 87.38 336 LEU A C 1
ATOM 2710 O O . LEU A 1 336 ? 7.707 17.672 -1.495 1 87.38 336 LEU A O 1
ATOM 2714 N N . TYR A 1 337 ? 6.832 19.078 -2.887 1 84.69 337 TYR A N 1
ATOM 2715 C CA . TYR A 1 337 ? 5.742 18.188 -3.266 1 84.69 337 TYR A CA 1
ATOM 2716 C C . TYR A 1 337 ? 6.117 17.359 -4.488 1 84.69 337 TYR A C 1
ATOM 2718 O O . TYR A 1 337 ? 5.324 16.531 -4.949 1 84.69 337 TYR A O 1
ATOM 2726 N N . SER A 1 338 ? 7.297 17.578 -4.871 1 79.69 338 SER A N 1
ATOM 2727 C CA . SER A 1 338 ? 7.766 16.781 -6 1 79.69 338 SER A CA 1
ATOM 2728 C C . SER A 1 338 ? 8.336 15.445 -5.535 1 79.69 338 SER A C 1
ATOM 2730 O O . SER A 1 338 ? 8.773 15.32 -4.391 1 79.69 338 SER A O 1
ATOM 2732 N N . ASP A 1 339 ? 8.336 14.398 -6.324 1 69.38 339 ASP A N 1
ATOM 2733 C CA . ASP A 1 339 ? 8.781 13.055 -5.984 1 69.38 339 ASP A CA 1
ATOM 2734 C C . ASP A 1 339 ? 10.297 13.008 -5.789 1 69.38 339 ASP A C 1
ATOM 2736 O O . ASP A 1 339 ? 10.82 12.086 -5.172 1 69.38 339 ASP A O 1
ATOM 2740 N N . GLU A 1 340 ? 10.977 13.992 -6.082 1 66.06 340 GLU A N 1
ATOM 2741 C CA . GLU A 1 340 ? 12.438 13.977 -6.098 1 66.06 340 GLU A CA 1
ATOM 2742 C C . GLU A 1 340 ? 13.008 14.68 -4.867 1 66.06 340 GLU A C 1
ATOM 2744 O O . GLU A 1 340 ? 14.211 14.602 -4.602 1 66.06 340 GLU A O 1
ATOM 2749 N N . TYR A 1 341 ? 12.156 15.219 -4.156 1 70.31 341 TYR A N 1
ATOM 2750 C CA . TYR A 1 341 ? 12.719 16.062 -3.102 1 70.31 341 TYR A CA 1
ATOM 2751 C C . TYR A 1 341 ? 13.188 15.211 -1.927 1 70.31 341 TYR A C 1
ATOM 2753 O O . TYR A 1 341 ? 12.523 14.25 -1.537 1 70.31 341 TYR A O 1
ATOM 2761 N N . HIS A 1 342 ? 14.406 15.703 -1.482 1 78.31 342 HIS A N 1
ATOM 2762 C CA . HIS A 1 342 ? 14.977 15.102 -0.277 1 78.31 342 HIS A CA 1
ATOM 2763 C C . HIS A 1 342 ? 14.969 16.094 0.882 1 78.31 342 HIS A C 1
ATOM 2765 O O . HIS A 1 342 ? 15.25 17.281 0.691 1 78.31 342 HIS A O 1
ATOM 2771 N N . CYS A 1 343 ? 14.648 15.672 2.041 1 88.81 343 CYS A N 1
ATOM 2772 C CA . CYS A 1 343 ? 14.406 16.5 3.217 1 88.81 343 CYS A CA 1
ATOM 2773 C C . CYS A 1 343 ? 15.711 16.797 3.953 1 88.81 343 CYS A C 1
ATOM 2775 O O . CYS A 1 343 ? 15.695 17.438 5.004 1 88.81 343 CYS A O 1
ATOM 2777 N N . GLU A 1 344 ? 16.812 16.484 3.387 1 87.25 344 GLU A N 1
ATOM 2778 C CA . GLU A 1 344 ? 18.078 16.578 4.094 1 87.25 344 GLU A CA 1
ATOM 2779 C C . GLU A 1 344 ? 18.438 18.031 4.414 1 87.25 344 GLU A C 1
ATOM 2781 O O . GLU A 1 344 ? 18.984 18.312 5.477 1 87.25 344 GLU A O 1
ATOM 2786 N N . ASP A 1 345 ? 18.094 18.984 3.596 1 87.81 345 ASP A N 1
ATOM 2787 C CA . ASP A 1 345 ? 18.5 20.375 3.795 1 87.81 345 ASP A CA 1
ATOM 2788 C C . ASP A 1 345 ? 17.297 21.25 4.164 1 87.81 345 ASP A C 1
ATOM 2790 O O . ASP A 1 345 ? 17.312 22.453 3.943 1 87.81 345 ASP A O 1
ATOM 2794 N N . ILE A 1 346 ? 16.359 20.688 4.68 1 91 346 ILE A N 1
ATOM 2795 C CA . ILE A 1 346 ? 15.094 21.391 4.883 1 91 346 ILE A CA 1
ATOM 2796 C C . ILE A 1 346 ? 15.25 22.406 6.012 1 91 346 ILE A C 1
ATOM 2798 O O . ILE A 1 346 ? 14.516 23.391 6.066 1 91 346 ILE A O 1
ATOM 2802 N N . PHE A 1 347 ? 16.188 22.203 6.867 1 90.56 347 PHE A N 1
ATOM 2803 C CA . PHE A 1 347 ? 16.344 23.031 8.055 1 90.56 347 PHE A CA 1
ATOM 2804 C C . PHE A 1 347 ? 16.641 24.484 7.664 1 90.56 347 PHE A C 1
ATOM 2806 O O . PHE A 1 347 ? 16.203 25.422 8.336 1 90.56 347 PHE A O 1
ATOM 2813 N N . LYS A 1 348 ? 17.359 24.656 6.609 1 89.94 348 LYS A N 1
ATOM 2814 C CA . LYS A 1 348 ? 17.797 25.984 6.195 1 89.94 348 LYS A CA 1
ATOM 2815 C C . LYS A 1 348 ? 16.594 26.859 5.805 1 89.94 348 LYS A C 1
ATOM 2817 O O . LYS A 1 348 ? 16.703 28.078 5.766 1 89.94 348 LYS A O 1
ATOM 2822 N N . TYR A 1 349 ? 15.477 26.25 5.594 1 92 349 TYR A N 1
ATOM 2823 C CA . TYR A 1 349 ? 14.297 26.984 5.156 1 92 349 TYR A CA 1
ATOM 2824 C C . TYR A 1 349 ? 13.398 27.328 6.336 1 92 349 TYR A C 1
ATOM 2826 O O . TYR A 1 349 ? 12.445 28.094 6.195 1 92 349 TYR A O 1
ATOM 2834 N N . THR A 1 350 ? 13.641 26.875 7.531 1 93.44 350 THR A N 1
ATOM 2835 C CA . THR A 1 350 ? 12.758 27.016 8.68 1 93.44 350 THR A CA 1
ATOM 2836 C C . THR A 1 350 ? 12.609 28.484 9.062 1 93.44 350 THR A C 1
ATOM 2838 O O . THR A 1 350 ? 11.562 28.891 9.578 1 93.44 350 THR A O 1
ATOM 2841 N N . PRO A 1 351 ? 13.586 29.375 8.742 1 94.81 351 PRO A N 1
ATOM 2842 C CA . PRO A 1 351 ? 13.398 30.781 9.062 1 94.81 351 PRO A CA 1
ATOM 2843 C C . PRO A 1 351 ? 12.281 31.438 8.242 1 94.81 351 PRO A C 1
ATOM 2845 O O . PRO A 1 351 ? 11.797 32.5 8.594 1 94.81 351 PRO A O 1
ATOM 2848 N N . MET A 1 352 ? 11.891 30.781 7.188 1 95.25 352 MET A N 1
ATOM 2849 C CA . MET A 1 352 ? 10.812 31.312 6.359 1 95.25 352 MET A CA 1
ATOM 2850 C C . MET A 1 352 ? 9.5 31.359 7.137 1 95.25 352 MET A C 1
ATOM 2852 O O . MET A 1 352 ? 8.602 32.125 6.793 1 95.25 352 MET A O 1
ATOM 2856 N N . MET A 1 353 ? 9.414 30.625 8.203 1 96.5 353 MET A N 1
ATOM 2857 C CA . MET A 1 353 ? 8.234 30.703 9.062 1 96.5 353 MET A CA 1
ATOM 2858 C C . MET A 1 353 ? 8.109 32.094 9.672 1 96.5 353 MET A C 1
ATOM 2860 O O . MET A 1 353 ? 7.008 32.625 9.789 1 96.5 353 MET A O 1
ATOM 2864 N N . TYR A 1 354 ? 9.258 32.719 9.977 1 98 354 TYR A N 1
ATOM 2865 C CA . TYR A 1 354 ? 9.234 34.094 10.461 1 98 354 TYR A CA 1
ATOM 2866 C C . TYR A 1 354 ? 8.734 35.062 9.383 1 98 354 TYR A C 1
ATOM 2868 O O . TYR A 1 354 ? 7.922 35.938 9.664 1 98 354 TYR A O 1
ATOM 2876 N N . ALA A 1 355 ? 9.266 34.812 8.234 1 97.81 355 ALA A N 1
ATOM 2877 C CA . ALA A 1 355 ? 8.867 35.688 7.137 1 97.81 355 ALA A CA 1
ATOM 2878 C C . ALA A 1 355 ? 7.355 35.656 6.922 1 97.81 355 ALA A C 1
ATOM 2880 O O . ALA A 1 355 ? 6.719 36.688 6.715 1 97.81 355 ALA A O 1
ATOM 2881 N N . SER A 1 356 ? 6.852 34.5 6.992 1 96.31 356 SER A N 1
ATOM 2882 C CA . SER A 1 356 ? 5.414 34.312 6.793 1 96.31 356 SER A CA 1
ATOM 2883 C C . SER A 1 356 ? 4.617 35 7.902 1 96.31 356 SER A C 1
ATOM 2885 O O . SER A 1 356 ? 3.607 35.656 7.637 1 96.31 356 SER A O 1
ATOM 2887 N N . ILE A 1 357 ? 5.031 34.844 9.117 1 97.69 357 ILE A N 1
ATOM 2888 C CA . ILE A 1 357 ? 4.363 35.469 10.25 1 97.69 357 ILE A CA 1
ATOM 2889 C C . ILE A 1 357 ? 4.449 36.969 10.133 1 97.69 357 ILE A C 1
ATOM 2891 O O . ILE A 1 357 ? 3.445 37.688 10.266 1 97.69 357 ILE A O 1
ATOM 2895 N N . CYS A 1 358 ? 5.613 37.5 9.828 1 98.12 358 CYS A N 1
ATOM 2896 C CA . CYS A 1 358 ? 5.828 38.969 9.711 1 98.12 358 CYS A CA 1
ATOM 2897 C C . CYS A 1 358 ? 4.992 39.531 8.57 1 98.12 358 CYS A C 1
ATOM 2899 O O . CYS A 1 358 ? 4.43 40.625 8.703 1 98.12 358 CYS A O 1
ATOM 2901 N N . ALA A 1 359 ? 4.918 38.781 7.559 1 96.69 359 ALA A N 1
ATOM 2902 C CA . ALA A 1 359 ? 4.207 39.25 6.379 1 96.69 359 ALA A CA 1
ATOM 2903 C C . ALA A 1 359 ? 2.695 39.188 6.578 1 96.69 359 ALA A C 1
ATOM 2905 O O . ALA A 1 359 ? 2.002 40.219 6.5 1 96.69 359 ALA A O 1
ATOM 2906 N N . ARG A 1 360 ? 2.248 38.062 7.012 1 94.62 360 ARG A N 1
ATOM 2907 C CA . ARG A 1 360 ? 0.82 37.781 6.887 1 94.62 360 ARG A CA 1
ATOM 2908 C C . ARG A 1 360 ? 0.08 38.125 8.172 1 94.62 360 ARG A C 1
ATOM 2910 O O . ARG A 1 360 ? -1.127 38.375 8.148 1 94.62 360 ARG A O 1
ATOM 2917 N N . LEU A 1 361 ? 0.773 38.156 9.273 1 96.5 361 LEU A N 1
ATOM 2918 C CA . LEU A 1 361 ? 0.067 38.344 10.531 1 96.5 361 LEU A CA 1
ATOM 2919 C C . LEU A 1 361 ? 0.441 39.688 11.156 1 96.5 361 LEU A C 1
ATOM 2921 O O . LEU A 1 361 ? -0.416 40.375 11.719 1 96.5 361 LEU A O 1
ATOM 2925 N N . LEU A 1 362 ? 1.694 40.125 11.023 1 97.38 362 LEU A N 1
ATOM 2926 C CA . LEU A 1 362 ? 2.174 41.25 11.836 1 97.38 362 LEU A CA 1
ATOM 2927 C C . LEU A 1 362 ? 2.125 42.531 11.047 1 97.38 362 LEU A C 1
ATOM 2929 O O . LEU A 1 362 ? 1.756 43.594 11.586 1 97.38 362 LEU A O 1
ATOM 2933 N N . SER A 1 363 ? 2.418 42.531 9.789 1 95.44 363 SER A N 1
ATOM 2934 C CA . SER A 1 363 ? 2.553 43.75 8.977 1 95.44 363 SER A CA 1
ATOM 2935 C C . SER A 1 363 ? 1.204 44.438 8.773 1 95.44 363 SER A C 1
ATOM 2937 O O . SER A 1 363 ? 0.159 43.781 8.82 1 95.44 363 SER A O 1
ATOM 2939 N N . ASN A 1 364 ? 1.325 45.75 8.57 1 91.5 364 ASN A N 1
ATOM 2940 C CA . ASN A 1 364 ? 0.144 46.5 8.141 1 91.5 364 ASN A CA 1
ATOM 2941 C C . ASN A 1 364 ? -0.247 46.125 6.707 1 91.5 364 ASN A C 1
ATOM 2943 O O . ASN A 1 364 ? 0.329 46.656 5.754 1 91.5 364 ASN A O 1
ATOM 2947 N N . LEU A 1 365 ? -1.235 45.406 6.559 1 88.69 365 LEU A N 1
ATOM 2948 C CA . LEU A 1 365 ? -1.585 44.812 5.266 1 88.69 365 LEU A CA 1
ATOM 2949 C C . LEU A 1 365 ? -2.381 45.812 4.426 1 88.69 365 LEU A C 1
ATOM 2951 O O . LEU A 1 365 ? -2.551 45.625 3.219 1 88.69 365 LEU A O 1
ATOM 2955 N N . GLN A 1 366 ? -2.82 46.875 5.07 1 85.81 366 GLN A N 1
ATOM 2956 C CA . GLN A 1 366 ? -3.4 47.969 4.289 1 85.81 366 GLN A CA 1
ATOM 2957 C C . GLN A 1 366 ? -2.322 48.75 3.535 1 85.81 366 GLN A C 1
ATOM 2959 O O . GLN A 1 366 ? -2.518 49.125 2.377 1 85.81 366 GLN A O 1
ATOM 2964 N N . LYS A 1 367 ? -1.261 48.906 4.227 1 88 367 LYS A N 1
ATOM 2965 C CA . LYS A 1 367 ? -0.135 49.625 3.643 1 88 367 LYS A CA 1
ATOM 2966 C C . LYS A 1 367 ? 0.675 48.719 2.715 1 88 367 LYS A C 1
ATOM 2968 O O . LYS A 1 367 ? 1.298 49.219 1.765 1 88 367 LYS A O 1
ATOM 2973 N N . HIS A 1 368 ? 0.656 47.438 3.059 1 91.12 368 HIS A N 1
ATOM 2974 C CA . HIS A 1 368 ? 1.425 46.469 2.293 1 91.12 368 HIS A CA 1
ATOM 2975 C C . HIS A 1 368 ? 0.537 45.344 1.801 1 91.12 368 HIS A C 1
ATOM 2977 O O . HIS A 1 368 ? 0.727 44.188 2.189 1 91.12 368 HIS A O 1
ATOM 2983 N N . PRO A 1 369 ? -0.269 45.594 0.856 1 86.94 369 PRO A N 1
ATOM 2984 C CA . PRO A 1 369 ? -1.215 44.562 0.385 1 86.94 369 PRO A CA 1
ATOM 2985 C C . PRO A 1 369 ? -0.523 43.375 -0.279 1 86.94 369 PRO A C 1
ATOM 2987 O O . PRO A 1 369 ? -1.066 42.281 -0.29 1 86.94 369 PRO A O 1
ATOM 2990 N N . GLU A 1 370 ? 0.712 43.562 -0.768 1 86.19 370 GLU A N 1
ATOM 2991 C CA . GLU A 1 370 ? 1.455 42.5 -1.424 1 86.19 370 GLU A CA 1
ATOM 2992 C C . GLU A 1 370 ? 1.822 41.406 -0.436 1 86.19 370 GLU A C 1
ATOM 2994 O O . GLU A 1 370 ? 2.131 40.281 -0.839 1 86.19 370 GLU A O 1
ATOM 2999 N N . ARG A 1 371 ? 1.709 41.688 0.891 1 90.81 371 ARG A N 1
ATOM 3000 C CA . ARG A 1 371 ? 2.102 40.719 1.922 1 90.81 371 ARG A CA 1
ATOM 3001 C C . ARG A 1 371 ? 0.93 39.844 2.312 1 90.81 371 ARG A C 1
ATOM 3003 O O . ARG A 1 371 ? 1.118 38.812 2.965 1 90.81 371 ARG A O 1
ATOM 3010 N N . ARG A 1 372 ? -0.262 40.094 1.853 1 82.94 372 ARG A N 1
ATOM 3011 C CA . ARG A 1 372 ? -1.461 39.375 2.223 1 82.94 372 ARG A CA 1
ATOM 3012 C C . ARG A 1 372 ? -1.354 37.906 1.794 1 82.94 372 ARG A C 1
ATOM 3014 O O . ARG A 1 372 ? -1.776 37 2.523 1 82.94 372 ARG A O 1
ATOM 3021 N N . ASN A 1 373 ? -0.777 37.719 0.671 1 83.56 373 ASN A N 1
ATOM 3022 C CA . ASN A 1 373 ? -0.647 36.375 0.112 1 83.56 373 ASN A CA 1
ATOM 3023 C C . ASN A 1 373 ? 0.815 36 -0.12 1 83.56 373 ASN A C 1
ATOM 3025 O O . ASN A 1 373 ? 1.149 35.375 -1.132 1 83.56 373 ASN A O 1
ATOM 3029 N N . TRP A 1 374 ? 1.501 36.469 0.829 1 88.62 374 TRP A N 1
ATOM 3030 C CA . TRP A 1 374 ? 2.93 36.188 0.742 1 88.62 374 TRP A CA 1
ATOM 3031 C C . TRP A 1 374 ? 3.176 34.688 0.651 1 88.62 374 TRP A C 1
ATOM 3033 O O . TRP A 1 374 ? 2.668 33.906 1.47 1 88.62 374 TRP A O 1
ATOM 3043 N N . SER A 1 375 ? 3.807 34.125 -0.355 1 83.56 375 SER A N 1
ATOM 3044 C CA . SER A 1 375 ? 4.301 32.781 -0.62 1 83.56 375 SER A CA 1
ATOM 3045 C C . SER A 1 375 ? 3.154 31.812 -0.956 1 83.56 375 SER A C 1
ATOM 3047 O O . SER A 1 375 ? 3.35 30.609 -1.021 1 83.56 375 SER A O 1
ATOM 3049 N N . LYS A 1 376 ? 1.919 32.312 -1.087 1 80.25 376 LYS A N 1
ATOM 3050 C CA . LYS A 1 376 ? 0.828 31.422 -1.493 1 80.25 376 LYS A CA 1
ATOM 3051 C C . LYS A 1 376 ? 0.808 31.234 -3.008 1 80.25 376 LYS A C 1
ATOM 3053 O O . LYS A 1 376 ? 1.075 32.188 -3.758 1 80.25 376 LYS A O 1
ATOM 3058 N N . THR A 1 377 ? 0.541 30.031 -3.32 1 70.12 377 THR A N 1
ATOM 3059 C CA . THR A 1 377 ? 0.404 29.75 -4.746 1 70.12 377 THR A CA 1
ATOM 3060 C C . THR A 1 377 ? -0.902 30.328 -5.289 1 70.12 377 THR A C 1
ATOM 3062 O O . THR A 1 377 ? -1.789 30.703 -4.516 1 70.12 377 THR A O 1
ATOM 3065 N N . SER A 1 378 ? -0.932 30.375 -6.602 1 56.75 378 SER A N 1
ATOM 3066 C CA . SER A 1 378 ? -2.133 30.891 -7.254 1 56.75 378 SER A CA 1
ATOM 3067 C C . SER A 1 378 ? -3.355 30.047 -6.895 1 56.75 378 SER A C 1
ATOM 3069 O O . SER A 1 378 ? -4.441 30.594 -6.68 1 56.75 378 SER A O 1
ATOM 3071 N N . GLU A 1 379 ? -3.121 28.875 -6.766 1 60.31 379 GLU A N 1
ATOM 3072 C CA . GLU A 1 379 ? -4.219 27.969 -6.449 1 60.31 379 GLU A CA 1
ATOM 3073 C C . GLU A 1 379 ? -4.723 28.188 -5.023 1 60.31 379 GLU A C 1
ATOM 3075 O O . GLU A 1 379 ? -5.93 28.25 -4.789 1 60.31 379 GLU A O 1
ATOM 3080 N N . GLU A 1 380 ? -3.779 28.359 -4.203 1 65.5 380 GLU A N 1
ATOM 3081 C CA . GLU A 1 380 ? -4.137 28.594 -2.811 1 65.5 380 GLU A CA 1
ATOM 3082 C C . GLU A 1 380 ? -4.871 29.938 -2.652 1 65.5 380 GLU A C 1
ATOM 3084 O O . GLU A 1 380 ? -5.809 30.031 -1.858 1 65.5 380 GLU A O 1
ATOM 3089 N N . ARG A 1 381 ? -4.469 30.781 -3.482 1 62 381 ARG A N 1
ATOM 3090 C CA . ARG A 1 381 ? -5.078 32.094 -3.453 1 62 381 ARG A CA 1
ATOM 3091 C C . ARG A 1 381 ? -6.516 32.062 -3.961 1 62 381 ARG A C 1
ATOM 3093 O O . ARG A 1 381 ? -7.402 32.688 -3.387 1 62 381 ARG A O 1
ATOM 3100 N N . GLU A 1 382 ? -6.613 31.312 -4.988 1 57.56 382 GLU A N 1
ATOM 3101 C CA . GLU A 1 382 ? -7.949 31.172 -5.562 1 57.56 382 GLU A CA 1
ATOM 3102 C C . GLU A 1 382 ? -8.891 30.453 -4.594 1 57.56 382 GLU A C 1
ATOM 3104 O O . GLU A 1 382 ? -10.047 30.844 -4.441 1 57.56 382 GLU A O 1
ATOM 3109 N N . GLU A 1 383 ? -8.375 29.578 -3.994 1 59.66 383 GLU A N 1
ATOM 3110 C CA . GLU A 1 383 ? -9.18 28.859 -3.012 1 59.66 383 GLU A CA 1
ATOM 3111 C C . GLU A 1 383 ? -9.586 29.766 -1.855 1 59.66 383 GLU A C 1
ATOM 3113 O O . GLU A 1 383 ? -10.727 29.703 -1.393 1 59.66 383 GLU A O 1
ATOM 3118 N N . GLN A 1 384 ? -8.617 30.547 -1.505 1 57 384 GLN A N 1
ATOM 3119 C CA . GLN A 1 384 ? -8.906 31.469 -0.407 1 57 384 GLN A CA 1
ATOM 3120 C C . GLN A 1 384 ? -9.93 32.531 -0.823 1 57 384 GLN A C 1
ATOM 3122 O O . GLN A 1 384 ? -10.75 32.938 -0.012 1 57 384 GLN A O 1
ATOM 3127 N N . ARG A 1 385 ? -9.828 32.969 -1.978 1 54.19 385 ARG A N 1
ATOM 3128 C CA . ARG A 1 385 ? -10.773 33.969 -2.506 1 54.19 385 ARG A CA 1
ATOM 3129 C C . ARG A 1 385 ? -12.195 33.406 -2.488 1 54.19 385 ARG A C 1
ATOM 3131 O O . ARG A 1 385 ? -13.141 34.094 -2.127 1 54.19 385 ARG A O 1
ATOM 3138 N N . VAL A 1 386 ? -12.25 32.156 -2.979 1 52.69 386 VAL A N 1
ATOM 3139 C CA . VAL A 1 386 ? -13.555 31.516 -3.02 1 52.69 386 VAL A CA 1
ATOM 3140 C C . VAL A 1 386 ? -14.109 31.375 -1.603 1 52.69 386 VAL A C 1
ATOM 3142 O O . VAL A 1 386 ? -15.312 31.547 -1.379 1 52.69 386 VAL A O 1
ATOM 3145 N N . GLU A 1 387 ? -13.258 31.031 -0.738 1 51.88 387 GLU A N 1
ATOM 3146 C CA . GLU A 1 387 ? -13.664 30.875 0.654 1 51.88 387 GLU A CA 1
ATOM 3147 C C . GLU A 1 387 ? -14.102 32.219 1.256 1 51.88 387 GLU A C 1
ATOM 3149 O O . GLU A 1 387 ? -15.086 32.281 2.002 1 51.88 387 GLU A O 1
ATOM 3154 N N . VAL A 1 388 ? -13.367 33.25 0.885 1 48.25 388 VAL A N 1
ATOM 3155 C CA . VAL A 1 388 ? -13.648 34.594 1.406 1 48.25 388 VAL A CA 1
ATOM 3156 C C . VAL A 1 388 ? -14.867 35.188 0.688 1 48.25 388 VAL A C 1
ATOM 3158 O O . VAL A 1 388 ? -15.641 35.938 1.283 1 48.25 388 VAL A O 1
ATOM 3161 N N . ALA A 1 389 ? -14.961 35.125 -0.68 1 48.94 389 ALA A N 1
ATOM 3162 C CA . ALA A 1 389 ? -16.094 35.688 -1.4 1 48.94 389 ALA A CA 1
ATOM 3163 C C . ALA A 1 389 ? -17.422 35.25 -0.746 1 48.94 389 ALA A C 1
ATOM 3165 O O . ALA A 1 389 ? -18.375 36.031 -0.74 1 48.94 389 ALA A O 1
ATOM 3166 N N . GLY A 1 390 ? -17.547 34.031 -0.376 1 43 390 GLY A N 1
ATOM 3167 C CA . GLY A 1 390 ? -18.781 33.688 0.329 1 43 390 GLY A CA 1
ATOM 3168 C C . GLY A 1 390 ? -18.906 34.406 1.667 1 43 390 GLY A C 1
ATOM 3169 O O . GLY A 1 390 ? -19.969 34.375 2.285 1 43 390 GLY A O 1
ATOM 3170 N N . SER A 1 391 ? -17.797 34.594 2.365 1 43.06 391 SER A N 1
ATOM 3171 C CA . SER A 1 391 ? -17.875 35.281 3.652 1 43.06 391 SER A CA 1
ATOM 3172 C C . SER A 1 391 ? -17.812 36.781 3.484 1 43.06 391 SER A C 1
ATOM 3174 O O . SER A 1 391 ? -17.047 37.281 2.654 1 43.06 391 SER A O 1
ATOM 3176 N N . VAL A 1 392 ? -18.906 37.562 3.523 1 40.38 392 VAL A N 1
ATOM 3177 C CA . VAL A 1 392 ? -19.062 39.031 3.541 1 40.38 392 VAL A CA 1
ATOM 3178 C C . VAL A 1 392 ? -17.875 39.656 4.266 1 40.38 392 VAL A C 1
ATOM 3180 O O . VAL A 1 392 ? -17.969 40.812 4.727 1 40.38 392 VAL A O 1
ATOM 3183 N N . GLU A 1 393 ? -16.922 39 4.859 1 43.38 393 GLU A N 1
ATOM 3184 C CA . GLU A 1 393 ? -16.094 39.781 5.781 1 43.38 393 GLU A CA 1
ATOM 3185 C C . GLU A 1 393 ? -15.477 41 5.086 1 43.38 393 GLU A C 1
ATOM 3187 O O . GLU A 1 393 ? -14.914 40.875 3.994 1 43.38 393 GLU A O 1
ATOM 3192 N N . SER A 1 394 ? -15.812 42.219 5.465 1 40 394 SER A N 1
ATOM 3193 C CA . SER A 1 394 ? -15.5 43.656 5.277 1 40 394 SER A CA 1
ATOM 3194 C C . SER A 1 394 ? -14.016 43.844 5.027 1 40 394 SER A C 1
ATOM 3196 O O . SER A 1 394 ? -13.188 43.062 5.461 1 40 394 SER A O 1
ATOM 3198 N N . ASP A 1 395 ? -13.547 44.688 4.082 1 45.91 395 ASP A N 1
ATOM 3199 C CA . ASP A 1 395 ? -12.305 45.375 3.74 1 45.91 395 ASP A CA 1
ATOM 3200 C C . ASP A 1 395 ? -11.461 45.656 4.988 1 45.91 395 ASP A C 1
ATOM 3202 O O . ASP A 1 395 ? -10.281 45.969 4.887 1 45.91 395 ASP A O 1
ATOM 3206 N N . LYS A 1 396 ? -12.141 46 6.02 1 49.47 396 LYS A N 1
ATOM 3207 C CA . LYS A 1 396 ? -11.43 46.469 7.207 1 49.47 396 LYS A CA 1
ATOM 3208 C C . LYS A 1 396 ? -10.461 45.406 7.719 1 49.47 396 LYS A C 1
ATOM 3210 O O . LYS A 1 396 ? -9.758 45.625 8.711 1 49.47 396 LYS A O 1
ATOM 3215 N N . HIS A 1 397 ? -10.742 44.062 7.559 1 51.69 397 HIS A N 1
ATOM 3216 C CA . HIS A 1 397 ? -10.289 42.906 8.328 1 51.69 397 HIS A CA 1
ATOM 3217 C C . HIS A 1 397 ? -8.82 42.625 8.078 1 51.69 397 HIS A C 1
ATOM 3219 O O . HIS A 1 397 ? -8.227 41.75 8.742 1 51.69 397 HIS A O 1
ATOM 3225 N N . PHE A 1 398 ? -8.172 43.156 7.121 1 61.94 398 PHE A N 1
ATOM 3226 C CA . PHE A 1 398 ? -6.816 42.656 7 1 61.94 398 PHE A CA 1
ATOM 3227 C C . PHE A 1 398 ? -5.797 43.719 7.34 1 61.94 398 PHE A C 1
ATOM 3229 O O . PHE A 1 398 ? -5.113 44.25 6.449 1 61.94 398 PHE A O 1
ATOM 3236 N N . GLU A 1 399 ? -5.738 44.438 8.438 1 79.06 399 GLU A N 1
ATOM 3237 C CA . GLU A 1 399 ? -4.758 45.469 8.75 1 79.06 399 GLU A CA 1
ATOM 3238 C C . GLU A 1 399 ? -3.461 44.844 9.273 1 79.06 399 GLU A C 1
ATOM 3240 O O . GLU A 1 399 ? -2.383 45.406 9.102 1 79.06 399 GLU A O 1
ATOM 3245 N N . GLY A 1 400 ? -3.465 43.594 9.859 1 92.88 400 GLY A N 1
ATOM 3246 C CA . GLY A 1 400 ? -2.346 42.969 10.562 1 92.88 400 GLY A CA 1
ATOM 3247 C C . GLY A 1 400 ? -2.311 43.344 12.039 1 92.88 400 GLY A C 1
ATOM 3248 O O . GLY A 1 400 ? -2.854 44.375 12.445 1 92.88 400 GLY A O 1
ATOM 3249 N N . LEU A 1 401 ? -1.572 42.688 12.852 1 95.81 401 LEU A N 1
ATOM 3250 C CA . LEU A 1 401 ? -1.599 42.844 14.297 1 95.81 401 LEU A CA 1
ATOM 3251 C C . LEU A 1 401 ? -0.897 44.125 14.703 1 95.81 401 LEU A C 1
ATOM 3253 O O . LEU A 1 401 ? -1.256 44.75 15.711 1 95.81 401 LEU A O 1
ATOM 3257 N N . LEU A 1 402 ? 0.127 44.562 13.906 1 96.88 402 LEU A N 1
ATOM 3258 C CA . LEU A 1 402 ? 0.911 45.719 14.312 1 96.88 402 LEU A CA 1
ATOM 3259 C C . LEU A 1 402 ? 0.537 46.938 13.484 1 96.88 402 LEU A C 1
ATOM 3261 O O . LEU A 1 402 ? 1.402 47.75 13.141 1 96.88 402 LEU A O 1
ATOM 3265 N N . HIS A 1 403 ? -0.672 47.031 13.203 1 93.88 403 HIS A N 1
ATOM 3266 C CA . HIS A 1 403 ? -1.156 48.219 12.547 1 93.88 403 HIS A CA 1
ATOM 3267 C C . HIS A 1 403 ? -1.169 49.406 13.508 1 93.88 403 HIS A C 1
ATOM 3269 O O . HIS A 1 403 ? -1.241 49.219 14.719 1 93.88 403 HIS A O 1
ATOM 3275 N N . ASP A 1 404 ? -0.982 50.594 12.977 1 91.81 404 ASP A N 1
ATOM 3276 C CA . ASP A 1 404 ? -1.074 51.875 13.68 1 91.81 404 ASP A CA 1
ATOM 3277 C C . ASP A 1 404 ? -0.174 51.875 14.906 1 91.81 404 ASP A C 1
ATOM 3279 O O . ASP A 1 404 ? -0.642 52.125 16.031 1 91.81 404 ASP A O 1
ATOM 3283 N N . PRO A 1 405 ? 1.064 51.688 14.742 1 95.06 405 PRO A N 1
ATOM 3284 C CA . PRO A 1 405 ? 1.989 51.75 15.883 1 95.06 405 PRO A CA 1
ATOM 3285 C C . PRO A 1 405 ? 2.176 53.188 16.391 1 95.06 405 PRO A C 1
ATOM 3287 O O . PRO A 1 405 ? 1.873 54.125 15.68 1 95.06 405 PRO A O 1
ATOM 3290 N N . PRO A 1 406 ? 2.588 53.312 17.641 1 95 406 PRO A N 1
ATOM 3291 C CA . PRO A 1 406 ? 2.959 54.656 18.125 1 95 406 PRO A CA 1
ATOM 3292 C C . PRO A 1 406 ? 4.008 55.312 17.25 1 95 406 PRO A C 1
ATOM 3294 O O . PRO A 1 406 ? 4.918 54.656 16.75 1 95 406 PRO A O 1
ATOM 3297 N N . ASN A 1 407 ? 3.973 56.562 17.172 1 94.25 407 ASN A N 1
ATOM 3298 C CA . ASN A 1 407 ? 4.832 57.344 16.281 1 94.25 407 ASN A CA 1
ATOM 3299 C C . ASN A 1 407 ? 6.309 57.125 16.594 1 94.25 407 ASN A C 1
ATOM 3301 O O . ASN A 1 407 ? 7.148 57.094 15.695 1 94.25 407 ASN A O 1
ATOM 3305 N N . LYS A 1 408 ? 6.559 56.969 17.844 1 93.31 408 LYS A N 1
ATOM 3306 C CA . LYS A 1 408 ? 7.938 56.875 18.297 1 93.31 408 LYS A CA 1
ATOM 3307 C C . LYS A 1 408 ? 8.633 55.656 17.703 1 93.31 408 LYS A C 1
ATOM 3309 O O . LYS A 1 408 ? 9.844 55.656 17.484 1 93.31 408 LYS A O 1
ATOM 3314 N N . ILE A 1 409 ? 7.902 54.594 17.359 1 95.44 409 ILE A N 1
ATOM 3315 C CA . ILE A 1 409 ? 8.555 53.344 16.906 1 95.44 409 ILE A CA 1
ATOM 3316 C C . ILE A 1 409 ? 8.102 53.031 15.484 1 95.44 409 ILE A C 1
ATOM 3318 O O . ILE A 1 409 ? 8.461 51.969 14.938 1 95.44 409 ILE A O 1
ATOM 3322 N N . LYS A 1 410 ? 7.371 53.812 14.914 1 95 410 LYS A N 1
ATOM 3323 C CA . LYS A 1 410 ? 6.75 53.531 13.617 1 95 410 LYS A CA 1
ATOM 3324 C C . LYS A 1 410 ? 7.801 53.188 12.562 1 95 410 LYS A C 1
ATOM 3326 O O . LYS A 1 410 ? 7.711 52.188 11.883 1 95 410 LYS A O 1
ATOM 3331 N N . ARG A 1 411 ? 8.789 54.031 12.406 1 95.12 411 ARG A N 1
ATOM 3332 C CA . ARG A 1 411 ? 9.797 53.844 11.359 1 95.12 411 ARG A CA 1
ATOM 3333 C C . ARG A 1 411 ? 10.68 52.656 11.648 1 95.12 411 ARG A C 1
ATOM 3335 O O . ARG A 1 411 ? 10.852 51.781 10.781 1 95.12 411 ARG A O 1
ATOM 3342 N N . PRO A 1 412 ? 11.219 52.5 12.836 1 95.94 412 PRO A N 1
ATOM 3343 C CA . PRO A 1 412 ? 12.039 51.312 13.109 1 95.94 412 PRO A CA 1
ATOM 3344 C C . PRO A 1 412 ? 11.25 50.031 12.992 1 95.94 412 PRO A C 1
ATOM 3346 O O . PRO A 1 412 ? 11.797 49 12.555 1 95.94 412 PRO A O 1
ATOM 3349 N N . LEU A 1 413 ? 10.016 50.062 13.391 1 97.19 413 LEU A N 1
ATOM 3350 C CA . LEU A 1 413 ? 9.164 48.875 13.305 1 97.19 413 LEU A CA 1
ATOM 3351 C C . LEU A 1 413 ? 8.953 48.469 11.844 1 97.19 413 LEU A C 1
ATOM 3353 O O . LEU A 1 413 ? 9.078 47.281 11.5 1 97.19 413 LEU A O 1
ATOM 3357 N N . GLU A 1 414 ? 8.656 49.406 11.07 1 95.94 414 GLU A N 1
ATOM 3358 C CA . GLU A 1 414 ? 8.453 49.156 9.648 1 95.94 414 GLU A CA 1
ATOM 3359 C C . GLU A 1 414 ? 9.719 48.594 9 1 95.94 414 GLU A C 1
ATOM 3361 O O . GLU A 1 414 ? 9.648 47.688 8.156 1 95.94 414 GLU A O 1
ATOM 3366 N N . GLY A 1 415 ? 10.797 49.125 9.305 1 96.25 415 GLY A N 1
ATOM 3367 C CA . GLY A 1 415 ? 12.07 48.656 8.797 1 96.25 415 GLY A CA 1
ATOM 3368 C C . GLY A 1 415 ? 12.359 47.219 9.203 1 96.25 415 GLY A C 1
ATOM 3369 O O . GLY A 1 415 ? 12.766 46.406 8.367 1 96.25 415 GLY A O 1
ATOM 3370 N N . ALA A 1 416 ? 12.188 46.938 10.484 1 97.5 416 ALA A N 1
ATOM 3371 C CA . ALA A 1 416 ? 12.445 45.594 11 1 97.5 416 ALA A CA 1
ATOM 3372 C C . ALA A 1 416 ? 11.492 44.562 10.383 1 97.5 416 ALA A C 1
ATOM 3374 O O . ALA A 1 416 ? 11.898 43.469 10.023 1 97.5 416 ALA A O 1
ATOM 3375 N N . LEU A 1 417 ? 10.203 44.938 10.258 1 97.88 417 LEU A N 1
ATOM 3376 C CA . LEU A 1 417 ? 9.227 44.062 9.617 1 97.88 417 LEU A CA 1
ATOM 3377 C C . LEU A 1 417 ? 9.594 43.812 8.164 1 97.88 417 LEU A C 1
ATOM 3379 O O . LEU A 1 417 ? 9.492 42.656 7.688 1 97.88 417 LEU A O 1
ATOM 3383 N N . GLY A 1 418 ? 9.977 44.812 7.508 1 97.25 418 GLY A N 1
ATOM 3384 C CA . GLY A 1 418 ? 10.414 44.656 6.129 1 97.25 418 GLY A CA 1
ATOM 3385 C C . GLY A 1 418 ? 11.555 43.688 5.969 1 97.25 418 GLY A C 1
ATOM 3386 O O . GLY A 1 418 ? 11.539 42.844 5.066 1 97.25 418 GLY A O 1
ATOM 3387 N N . ARG A 1 419 ? 12.547 43.781 6.836 1 97.5 419 ARG A N 1
ATOM 3388 C CA . ARG A 1 419 ? 13.711 42.906 6.77 1 97.5 419 ARG A CA 1
ATOM 3389 C C . ARG A 1 419 ? 13.352 41.5 7.207 1 97.5 419 ARG A C 1
ATOM 3391 O O . ARG A 1 419 ? 13.961 40.531 6.75 1 97.5 419 ARG A O 1
ATOM 3398 N N . CYS A 1 420 ? 12.414 41.406 8.078 1 98.06 420 CYS A N 1
ATOM 3399 C CA . CYS A 1 420 ? 11.906 40.094 8.477 1 98.06 420 CYS A CA 1
ATOM 3400 C C . CYS A 1 420 ? 11.273 39.375 7.285 1 98.06 420 CYS A C 1
ATOM 3402 O O . CYS A 1 420 ? 11.477 38.188 7.094 1 98.06 420 CYS A O 1
ATOM 3404 N N . VAL A 1 421 ? 10.516 40.094 6.492 1 97.75 421 VAL A N 1
ATOM 3405 C CA . VAL A 1 421 ? 9.82 39.531 5.332 1 97.75 421 VAL A CA 1
ATOM 3406 C C . VAL A 1 421 ? 10.82 39.281 4.207 1 97.75 421 VAL A C 1
ATOM 3408 O O . VAL A 1 421 ? 10.82 38.219 3.598 1 97.75 421 VAL A O 1
ATOM 3411 N N . GLN A 1 422 ? 11.688 40.281 4.023 1 96.38 422 GLN A N 1
ATOM 3412 C CA . GLN A 1 422 ? 12.703 40.25 2.975 1 96.38 422 GLN A CA 1
ATOM 3413 C C . GLN A 1 422 ? 14.094 40.5 3.549 1 96.38 422 GLN A C 1
ATOM 3415 O O . GLN A 1 422 ? 14.5 41.625 3.764 1 96.38 422 GLN A O 1
ATOM 3420 N N . GLU A 1 423 ? 14.734 39.406 3.688 1 95.69 423 GLU A N 1
ATOM 3421 C CA . GLU A 1 423 ? 16.078 39.594 4.211 1 95.69 423 GLU A CA 1
ATOM 3422 C C . GLU A 1 423 ? 17 40.25 3.164 1 95.69 423 GLU A C 1
ATOM 3424 O O . GLU A 1 423 ? 16.844 40 1.966 1 95.69 423 GLU A O 1
ATOM 3429 N N . THR A 1 424 ? 17.938 41 3.602 1 94.62 424 THR A N 1
ATOM 3430 C CA . THR A 1 424 ? 18.812 41.75 2.705 1 94.62 424 THR A CA 1
ATOM 3431 C C . THR A 1 424 ? 20.219 41.156 2.723 1 94.62 424 THR A C 1
ATOM 3433 O O . THR A 1 424 ? 21.078 41.562 1.924 1 94.62 424 THR A O 1
ATOM 3436 N N . GLN A 1 425 ? 20.547 40.344 3.586 1 92.69 425 GLN A N 1
ATOM 3437 C CA . GLN A 1 425 ? 21.781 39.594 3.691 1 92.69 425 GLN A CA 1
ATOM 3438 C C . GLN A 1 425 ? 21.547 38.219 4.316 1 92.69 425 GLN A C 1
ATOM 3440 O O . GLN A 1 425 ? 20.531 38 4.973 1 92.69 425 GLN A O 1
ATOM 3445 N N . PRO A 1 426 ? 22.5 37.312 4.043 1 90.38 426 PRO A N 1
ATOM 3446 C CA . PRO A 1 426 ? 22.328 36 4.664 1 90.38 426 PRO A CA 1
ATOM 3447 C C . PRO A 1 426 ? 22.25 36.062 6.188 1 90.38 426 PRO A C 1
ATOM 3449 O O . PRO A 1 426 ? 23.094 36.688 6.828 1 90.38 426 PRO A O 1
ATOM 3452 N N . GLY A 1 427 ? 21.203 35.5 6.699 1 89.06 427 GLY A N 1
ATOM 3453 C CA . GLY A 1 427 ? 21.016 35.531 8.141 1 89.06 427 GLY A CA 1
ATOM 3454 C C . GLY A 1 427 ? 20.344 36.781 8.641 1 89.06 427 GLY A C 1
ATOM 3455 O O . GLY A 1 427 ? 20.047 36.906 9.828 1 89.06 427 GLY A O 1
ATOM 3456 N N . GLY A 1 428 ? 20.078 37.688 7.754 1 94.31 428 GLY A N 1
ATOM 3457 C CA . GLY A 1 428 ? 19.516 38.969 8.117 1 94.31 428 GLY A CA 1
ATOM 3458 C C . GLY A 1 428 ? 18.109 38.875 8.703 1 94.31 428 GLY A C 1
ATOM 3459 O O . GLY A 1 428 ? 17.719 39.719 9.508 1 94.31 428 GLY A O 1
ATOM 3460 N N . ARG A 1 429 ? 17.422 37.875 8.344 1 96.38 429 ARG A N 1
ATOM 3461 C CA . ARG A 1 429 ? 16.062 37.719 8.836 1 96.38 429 ARG A CA 1
ATOM 3462 C C . ARG A 1 429 ? 16.047 37.438 10.336 1 96.38 429 ARG A C 1
ATOM 3464 O O . ARG A 1 429 ? 15.242 38 11.078 1 96.38 429 ARG A O 1
ATOM 3471 N N . LEU A 1 430 ? 16.953 36.562 10.766 1 95.38 430 LEU A N 1
ATOM 3472 C CA . LEU A 1 430 ? 17.031 36.25 12.188 1 95.38 430 LEU A CA 1
ATOM 3473 C C . LEU A 1 430 ? 17.438 37.469 12.992 1 95.38 430 LEU A C 1
ATOM 3475 O O . LEU A 1 430 ? 16.922 37.719 14.086 1 95.38 430 LEU A O 1
ATOM 3479 N N . ASP A 1 431 ? 18.25 38.25 12.375 1 96.19 431 ASP A N 1
ATOM 3480 C CA . ASP A 1 431 ? 18.625 39.531 13 1 96.19 431 ASP A CA 1
ATOM 3481 C C . ASP A 1 431 ? 17.438 40.469 13.102 1 96.19 431 ASP A C 1
ATOM 3483 O O . ASP A 1 431 ? 17.25 41.125 14.109 1 96.19 431 ASP A O 1
ATOM 3487 N N . ALA A 1 432 ? 16.75 40.5 12.031 1 98 432 ALA A N 1
ATOM 3488 C CA . ALA A 1 432 ? 15.57 41.344 12 1 98 432 ALA A CA 1
ATOM 3489 C C . ALA A 1 432 ? 14.555 40.906 13.055 1 98 432 ALA A C 1
ATOM 3491 O O . ALA A 1 432 ? 13.906 41.75 13.68 1 98 432 ALA A O 1
ATOM 3492 N N . VAL A 1 433 ? 14.383 39.625 13.234 1 98.19 433 VAL A N 1
ATOM 3493 C CA . VAL A 1 433 ? 13.461 39.094 14.234 1 98.19 433 VAL A CA 1
ATOM 3494 C C . VAL A 1 433 ? 13.906 39.531 15.633 1 98.19 433 VAL A C 1
ATOM 3496 O O . VAL A 1 433 ? 13.094 39.969 16.453 1 98.19 433 VAL A O 1
ATOM 3499 N N . PHE A 1 434 ? 15.172 39.438 15.852 1 97.38 434 PHE A N 1
ATOM 3500 C CA . PHE A 1 434 ? 15.719 39.875 17.125 1 97.38 434 PHE A CA 1
ATOM 3501 C C . PHE A 1 434 ? 15.445 41.344 17.344 1 97.38 434 PHE A C 1
ATOM 3503 O O . PHE A 1 434 ? 15.008 41.75 18.422 1 97.38 434 PHE A O 1
ATOM 3510 N N . THR A 1 435 ? 15.672 42.156 16.344 1 97.38 435 THR A N 1
ATOM 3511 C CA . THR A 1 435 ? 15.438 43.594 16.406 1 97.38 435 THR A CA 1
ATOM 3512 C C . THR A 1 435 ? 13.961 43.875 16.641 1 97.38 435 THR A C 1
ATOM 3514 O O . THR A 1 435 ? 13.617 44.75 17.438 1 97.38 435 THR A O 1
ATOM 3517 N N . LEU A 1 436 ? 13.148 43.188 15.938 1 97.75 436 LEU A N 1
ATOM 3518 C CA . LEU A 1 436 ? 11.711 43.344 16.094 1 97.75 436 LEU A CA 1
ATOM 3519 C C . LEU A 1 436 ? 11.273 43.062 17.516 1 97.75 436 LEU A C 1
ATOM 3521 O O . LEU A 1 436 ? 10.477 43.812 18.094 1 97.75 436 LEU A O 1
ATOM 3525 N N . GLN A 1 437 ? 11.789 42.031 18.094 1 97.56 437 GLN A N 1
ATOM 3526 C CA . GLN A 1 437 ? 11.453 41.656 19.469 1 97.56 437 GLN A CA 1
ATOM 3527 C C . GLN A 1 437 ? 11.883 42.781 20.438 1 97.56 437 GLN A C 1
ATOM 3529 O O . GLN A 1 437 ? 11.148 43.125 21.359 1 97.56 437 GLN A O 1
ATOM 3534 N N . GLN A 1 438 ? 12.992 43.406 20.172 1 96.88 438 GLN A N 1
ATOM 3535 C CA . GLN A 1 438 ? 13.484 44.5 21.016 1 96.88 438 GLN A CA 1
ATOM 3536 C C . GLN A 1 438 ? 12.609 45.75 20.891 1 96.88 438 GLN A C 1
ATOM 3538 O O . GLN A 1 438 ? 12.273 46.375 21.906 1 96.88 438 GLN A O 1
ATOM 3543 N N . ILE A 1 439 ? 12.273 46.062 19.703 1 97.19 439 ILE A N 1
ATOM 3544 C CA . ILE A 1 439 ? 11.438 47.219 19.469 1 97.19 439 ILE A CA 1
ATOM 3545 C C . ILE A 1 439 ? 10.094 47.062 20.172 1 97.19 439 ILE A C 1
ATOM 3547 O O . ILE A 1 439 ? 9.602 48 20.812 1 97.19 439 ILE A O 1
ATOM 3551 N N . LEU A 1 440 ? 9.555 45.906 20.094 1 96.69 440 LEU A N 1
ATOM 3552 C CA . LEU A 1 440 ? 8.219 45.625 20.625 1 96.69 440 LEU A CA 1
ATOM 3553 C C . LEU A 1 440 ? 8.242 45.594 22.141 1 96.69 440 LEU A C 1
ATOM 3555 O O . LEU A 1 440 ? 7.266 45.969 22.797 1 96.69 440 LEU A O 1
ATOM 3559 N N . LYS A 1 441 ? 9.344 45.188 22.688 1 93.69 441 LYS A N 1
ATOM 3560 C CA . LYS A 1 441 ? 9.461 45.156 24.156 1 93.69 441 LYS A CA 1
ATOM 3561 C C . LYS A 1 441 ? 9.594 46.562 24.734 1 93.69 441 LYS A C 1
ATOM 3563 O O . LYS A 1 441 ? 9.25 46.812 25.891 1 93.69 441 LYS A O 1
ATOM 3568 N N . MET A 1 442 ? 10.047 47.531 23.922 1 87.19 442 MET A N 1
ATOM 3569 C CA . MET A 1 442 ? 10.242 48.906 24.359 1 87.19 442 MET A CA 1
ATOM 3570 C C . MET A 1 442 ? 9.008 49.75 24.094 1 87.19 442 MET A C 1
ATOM 3572 O O . MET A 1 442 ? 8.914 50.906 24.547 1 87.19 442 MET A O 1
ATOM 3576 N N . ALA A 1 443 ? 8.133 49.312 23.391 1 80.19 443 ALA A N 1
ATOM 3577 C CA . ALA A 1 443 ? 6.961 50.062 22.984 1 80.19 443 ALA A CA 1
ATOM 3578 C C . ALA A 1 443 ? 5.906 50.094 24.078 1 80.19 443 ALA A C 1
ATOM 3580 O O . ALA A 1 443 ? 5.719 49.094 24.781 1 80.19 443 ALA A O 1
ATOM 3581 N N . MET B 1 1 ? 13.023 -1.438 -63.812 1 31.59 1 MET B N 1
ATOM 3582 C CA . MET B 1 1 ? 13.273 -0.103 -63.281 1 31.59 1 MET B CA 1
ATOM 3583 C C . MET B 1 1 ? 13.656 0.868 -64.375 1 31.59 1 MET B C 1
ATOM 3585 O O . MET B 1 1 ? 13.578 2.084 -64.25 1 31.59 1 MET B O 1
ATOM 3589 N N . SER B 1 2 ? 14.258 0.334 -65.562 1 44.66 2 SER B N 1
ATOM 3590 C CA . SER B 1 2 ? 14.906 1.139 -66.562 1 44.66 2 SER B CA 1
ATOM 3591 C C . SER B 1 2 ? 13.883 1.832 -67.438 1 44.66 2 SER B C 1
ATOM 3593 O O . SER B 1 2 ? 14.141 2.914 -68 1 44.66 2 SER B O 1
ATOM 3595 N N . THR B 1 3 ? 12.812 1.098 -67.75 1 48.06 3 THR B N 1
ATOM 3596 C CA . THR B 1 3 ? 11.938 1.532 -68.812 1 48.06 3 THR B CA 1
ATOM 3597 C C . THR B 1 3 ? 11.094 2.727 -68.375 1 48.06 3 THR B C 1
ATOM 3599 O O . THR B 1 3 ? 10.5 3.416 -69.25 1 48.06 3 THR B O 1
ATOM 3602 N N . LEU B 1 4 ? 10.914 2.891 -67.062 1 42.22 4 LEU B N 1
ATOM 3603 C CA . LEU B 1 4 ? 10.039 3.967 -66.625 1 42.22 4 LEU B CA 1
ATOM 3604 C C . LEU B 1 4 ? 10.719 5.32 -66.75 1 42.22 4 LEU B C 1
ATOM 3606 O O . LEU B 1 4 ? 10.078 6.363 -66.625 1 42.22 4 LEU B O 1
ATOM 3610 N N . CYS B 1 5 ? 12.125 5.312 -66.938 1 44.62 5 CYS B N 1
ATOM 3611 C CA . CYS B 1 5 ? 12.844 6.582 -67 1 44.62 5 CYS B CA 1
ATOM 3612 C C . CYS B 1 5 ? 12.648 7.293 -68.312 1 44.62 5 CYS B C 1
ATOM 3614 O O . CYS B 1 5 ? 12.867 8.5 -68.438 1 44.62 5 CYS B O 1
ATOM 3616 N N . SER B 1 6 ? 12.539 6.496 -69.375 1 48.88 6 SER B N 1
ATOM 3617 C CA . SER B 1 6 ? 12.602 7.137 -70.688 1 48.88 6 SER B CA 1
ATOM 3618 C C . SER B 1 6 ? 11.367 7.988 -70.938 1 48.88 6 SER B C 1
ATOM 3620 O O . SER B 1 6 ? 11.422 8.969 -71.688 1 48.88 6 SER B O 1
ATOM 3622 N N . THR B 1 7 ? 10.258 7.539 -70.438 1 46.5 7 THR B N 1
ATOM 3623 C CA . THR B 1 7 ? 9.039 8.242 -70.812 1 46.5 7 THR B CA 1
ATOM 3624 C C . THR B 1 7 ? 8.953 9.594 -70.062 1 46.5 7 THR B C 1
ATOM 3626 O O . THR B 1 7 ? 8.242 10.492 -70.562 1 46.5 7 THR B O 1
ATOM 3629 N N . LEU B 1 8 ? 9.711 9.773 -69 1 39.03 8 LEU B N 1
ATOM 3630 C CA . LEU B 1 8 ? 9.578 11.031 -68.25 1 39.03 8 LEU B CA 1
ATOM 3631 C C . LEU B 1 8 ? 10.359 12.141 -68.938 1 39.03 8 LEU B C 1
ATOM 3633 O O . LEU B 1 8 ? 10.117 13.328 -68.75 1 39.03 8 LEU B O 1
ATOM 3637 N N . ARG B 1 9 ? 11.438 11.766 -69.75 1 39.16 9 ARG B N 1
ATOM 3638 C CA . ARG B 1 9 ? 12.211 12.836 -70.375 1 39.16 9 ARG B CA 1
ATOM 3639 C C . ARG B 1 9 ? 11.406 13.516 -71.5 1 39.16 9 ARG B C 1
ATOM 3641 O O . ARG B 1 9 ? 11.727 14.633 -71.875 1 39.16 9 ARG B O 1
ATOM 3648 N N . ARG B 1 10 ? 10.734 12.703 -72.25 1 40.88 10 ARG B N 1
ATOM 3649 C CA . ARG B 1 10 ? 10.102 13.336 -73.375 1 40.88 10 ARG B CA 1
ATOM 3650 C C . ARG B 1 10 ? 9.047 14.344 -72.938 1 40.88 10 ARG B C 1
ATOM 3652 O O . ARG B 1 10 ? 8.508 15.086 -73.75 1 40.88 10 ARG B O 1
ATOM 3659 N N . LEU B 1 11 ? 8.578 14.102 -71.75 1 39 11 LEU B N 1
ATOM 3660 C CA . LEU B 1 11 ? 7.508 15.023 -71.375 1 39 11 LEU B CA 1
ATOM 3661 C C . LEU B 1 11 ? 8.062 16.422 -71.125 1 39 11 LEU B C 1
ATOM 3663 O O . LEU B 1 11 ? 7.301 17.359 -70.875 1 39 11 LEU B O 1
ATOM 3667 N N . HIS B 1 12 ? 9.422 16.516 -71 1 38.34 12 HIS B N 1
ATOM 3668 C CA . HIS B 1 12 ? 9.883 17.844 -70.625 1 38.34 12 HIS B CA 1
ATOM 3669 C C . HIS B 1 12 ? 9.695 18.828 -71.812 1 38.34 12 HIS B C 1
ATOM 3671 O O . HIS B 1 12 ? 9.82 20.031 -71.625 1 38.34 12 HIS B O 1
ATOM 3677 N N . ARG B 1 13 ? 9.953 18.297 -73.062 1 35.84 13 ARG B N 1
ATOM 3678 C CA . ARG B 1 13 ? 10.117 19.344 -74.062 1 35.84 13 ARG B CA 1
ATOM 3679 C C . ARG B 1 13 ? 8.836 20.156 -74.25 1 35.84 13 ARG B C 1
ATOM 3681 O O . ARG B 1 13 ? 8.859 21.25 -74.812 1 35.84 13 ARG B O 1
ATOM 3688 N N . VAL B 1 14 ? 7.781 19.406 -74.375 1 39.44 14 VAL B N 1
ATOM 3689 C CA . VAL B 1 14 ? 6.629 20.109 -74.938 1 39.44 14 VAL B CA 1
ATOM 3690 C C . VAL B 1 14 ? 6.086 21.094 -73.938 1 39.44 14 VAL B C 1
ATOM 3692 O O . VAL B 1 14 ? 5.035 21.703 -74.125 1 39.44 14 VAL B O 1
ATOM 3695 N N . LEU B 1 15 ? 6.559 21.031 -72.688 1 39.03 15 LEU B N 1
ATOM 3696 C CA . LEU B 1 15 ? 5.781 21.984 -71.875 1 39.03 15 LEU B CA 1
ATOM 3697 C C . LEU B 1 15 ? 6.188 23.422 -72.188 1 39.03 15 LEU B C 1
ATOM 3699 O O . LEU B 1 15 ? 7.375 23.75 -72.188 1 39.03 15 LEU B O 1
ATOM 3703 N N . PRO B 1 16 ? 5.387 24.172 -73.188 1 43.38 16 PRO B N 1
ATOM 3704 C CA . PRO B 1 16 ? 5.637 25.578 -73.5 1 43.38 16 PRO B CA 1
ATOM 3705 C C . PRO B 1 16 ? 5.91 26.391 -72.25 1 43.38 16 PRO B C 1
ATOM 3707 O O . PRO B 1 16 ? 5.344 26.109 -71.188 1 43.38 16 PRO B O 1
ATOM 3710 N N . VAL B 1 17 ? 7.125 26.906 -72.125 1 42.53 17 VAL B N 1
ATOM 3711 C CA . VAL B 1 17 ? 7.754 27.703 -71.125 1 42.53 17 VAL B CA 1
ATOM 3712 C C . VAL B 1 17 ? 6.789 28.781 -70.625 1 42.53 17 VAL B C 1
ATOM 3714 O O . VAL B 1 17 ? 6.895 29.281 -69.5 1 42.53 17 VAL B O 1
ATOM 3717 N N . GLN B 1 18 ? 6.141 29.453 -71.688 1 43.06 18 GLN B N 1
ATOM 3718 C CA . GLN B 1 18 ? 5.527 30.688 -71.25 1 43.06 18 GLN B CA 1
ATOM 3719 C C . GLN B 1 18 ? 4.336 30.422 -70.312 1 43.06 18 GLN B C 1
ATOM 3721 O O . GLN B 1 18 ? 3.197 30.75 -70.688 1 43.06 18 GLN B O 1
ATOM 3726 N N . ARG B 1 19 ? 4.078 29.25 -69.938 1 48.78 19 ARG B N 1
ATOM 3727 C CA . ARG B 1 19 ? 2.83 29.109 -69.25 1 48.78 19 ARG B CA 1
ATOM 3728 C C . ARG B 1 19 ? 2.85 29.938 -67.938 1 48.78 19 ARG B C 1
ATOM 3730 O O . ARG B 1 19 ? 3.883 30.047 -67.312 1 48.78 19 ARG B O 1
ATOM 3737 N N . SER B 1 20 ? 1.699 30.844 -67.812 1 57.28 20 SER B N 1
ATOM 3738 C CA . SER B 1 20 ? 1.475 31.875 -66.812 1 57.28 20 SER B CA 1
ATOM 3739 C C . SER B 1 20 ? 1.694 31.344 -65.375 1 57.28 20 SER B C 1
ATOM 3741 O O . SER B 1 20 ? 1.517 30.156 -65.125 1 57.28 20 SER B O 1
ATOM 3743 N N . THR B 1 21 ? 2.521 32.188 -64.625 1 67.06 21 THR B N 1
ATOM 3744 C CA . THR B 1 21 ? 2.746 32.062 -63.188 1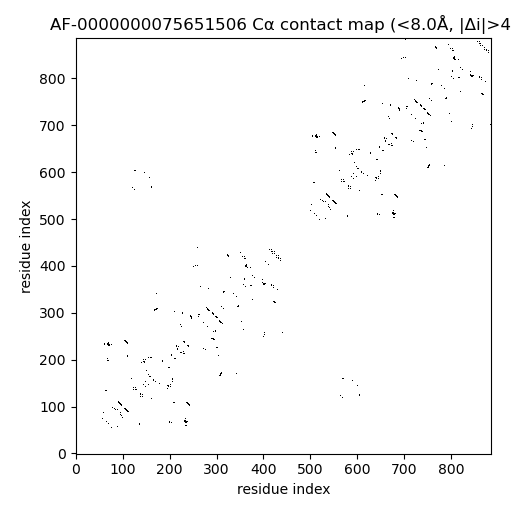 67.06 21 THR B CA 1
ATOM 3745 C C . THR B 1 21 ? 1.486 31.562 -62.5 1 67.06 21 THR B C 1
ATOM 3747 O O . THR B 1 21 ? 1.566 30.781 -61.531 1 67.06 21 THR B O 1
ATOM 3750 N N . ARG B 1 22 ? 0.41 31.938 -63.125 1 67.75 22 ARG B N 1
ATOM 3751 C CA . ARG B 1 22 ? -0.863 31.516 -62.531 1 67.75 22 ARG B CA 1
ATOM 3752 C C . ARG B 1 22 ? -1.113 30.031 -62.75 1 67.75 22 ARG B C 1
ATOM 3754 O O . ARG B 1 22 ? -1.6 29.344 -61.844 1 67.75 22 ARG B O 1
ATOM 3761 N N . LEU B 1 23 ? -0.696 29.609 -63.969 1 66.5 23 LEU B N 1
ATOM 3762 C CA . LEU B 1 23 ? -0.913 28.188 -64.25 1 66.5 23 LEU B CA 1
ATOM 3763 C C . LEU B 1 23 ? 0.036 27.312 -63.469 1 66.5 23 LEU B C 1
ATOM 3765 O O . LEU B 1 23 ? -0.354 26.234 -63.031 1 66.5 23 LEU B O 1
ATOM 3769 N N . LYS B 1 24 ? 1.121 27.781 -63.188 1 75.44 24 LYS B N 1
ATOM 3770 C CA . LYS B 1 24 ? 2.078 27.062 -62.344 1 75.44 24 LYS B CA 1
ATOM 3771 C C . LYS B 1 24 ? 1.61 27.031 -60.906 1 75.44 24 LYS B C 1
ATOM 3773 O O . LYS B 1 24 ? 1.728 26 -60.219 1 75.44 24 LYS B O 1
ATOM 3778 N N . VAL B 1 25 ? 0.991 28.188 -60.562 1 76.81 25 VAL B N 1
ATOM 3779 C CA . VAL B 1 25 ? 0.446 28.266 -59.219 1 76.81 25 VAL B CA 1
ATOM 3780 C C . VAL B 1 25 ? -0.761 27.328 -59.094 1 76.81 25 VAL B C 1
ATOM 3782 O O . VAL B 1 25 ? -0.922 26.641 -58.094 1 76.81 25 VAL B O 1
ATOM 3785 N N . LEU B 1 26 ? -1.463 27.219 -60.219 1 78.5 26 LEU B N 1
ATOM 3786 C CA . LEU B 1 26 ? -2.625 26.344 -60.25 1 78.5 26 LEU B CA 1
ATOM 3787 C C . LEU B 1 26 ? -2.197 24.875 -60.281 1 78.5 26 LEU B C 1
ATOM 3789 O O . LEU B 1 26 ? -2.766 24.047 -59.562 1 78.5 26 LEU B O 1
ATOM 3793 N N . LEU B 1 27 ? -1.18 24.594 -61.031 1 77.44 27 LEU B N 1
ATOM 3794 C CA . LEU B 1 27 ? -0.678 23.234 -61.094 1 77.44 27 LEU B CA 1
ATOM 3795 C C . LEU B 1 27 ? -0.027 22.812 -59.781 1 77.44 27 LEU B C 1
ATOM 3797 O O . LEU B 1 27 ? -0.197 21.672 -59.344 1 77.44 27 LEU B O 1
ATOM 3801 N N . LEU B 1 28 ? 0.602 23.797 -59.094 1 80.06 28 LEU B N 1
ATOM 3802 C CA . LEU B 1 28 ? 1.181 23.547 -57.781 1 80.06 28 LEU B CA 1
ATOM 3803 C C . LEU B 1 28 ? 0.089 23.359 -56.75 1 80.06 28 LEU B C 1
ATOM 3805 O O . LEU B 1 28 ? 0.194 22.5 -55.875 1 80.06 28 LEU B O 1
ATOM 3809 N N . ALA B 1 29 ? -0.995 24.094 -56.938 1 80.81 29 ALA B N 1
ATOM 3810 C CA . ALA B 1 29 ? -2.123 23.969 -56.031 1 80.81 29 ALA B CA 1
ATOM 3811 C C . ALA B 1 29 ? -2.836 22.641 -56.219 1 80.81 29 ALA B C 1
ATOM 3813 O O . ALA B 1 29 ? -3.213 21.984 -55.219 1 80.81 29 ALA B O 1
ATOM 3814 N N . VAL B 1 30 ? -2.957 22.188 -57.438 1 78.94 30 VAL B N 1
ATOM 3815 C CA . VAL B 1 30 ? -3.586 20.906 -57.719 1 78.94 30 VAL B CA 1
ATOM 3816 C C . VAL B 1 30 ? -2.684 19.766 -57.25 1 78.94 30 VAL B C 1
ATOM 3818 O O . VAL B 1 30 ? -3.156 18.797 -56.656 1 78.94 30 VAL B O 1
ATOM 3821 N N . LEU B 1 31 ? -1.39 19.938 -57.406 1 78.62 31 LEU B N 1
ATOM 3822 C CA . LEU B 1 31 ? -0.445 18.922 -56.938 1 78.62 31 LEU B CA 1
ATOM 3823 C C . LEU B 1 31 ? -0.431 18.859 -55.406 1 78.62 31 LEU B C 1
ATOM 3825 O O . LEU B 1 31 ? -0.435 17.781 -54.844 1 78.62 31 LEU B O 1
ATOM 3829 N N . LEU B 1 32 ? -0.567 20.031 -54.75 1 80.19 32 LEU B N 1
ATOM 3830 C CA . LEU B 1 32 ? -0.626 20.078 -53.281 1 80.19 32 LEU B CA 1
ATOM 3831 C C . LEU B 1 32 ? -1.95 19.516 -52.781 1 80.19 32 LEU B C 1
ATOM 3833 O O . LEU B 1 32 ? -1.985 18.828 -51.75 1 80.19 32 LEU B O 1
ATOM 3837 N N . PHE B 1 33 ? -2.988 19.734 -53.594 1 81.25 33 PHE B N 1
ATOM 3838 C CA . PHE B 1 33 ? -4.301 19.203 -53.25 1 81.25 33 PHE B CA 1
ATOM 3839 C C . PHE B 1 33 ? -4.332 17.688 -53.406 1 81.25 33 PHE B C 1
ATOM 3841 O O . PHE B 1 33 ? -4.852 16.969 -52.562 1 81.25 33 PHE B O 1
ATOM 3848 N N . VAL B 1 34 ? -3.758 17.172 -54.469 1 77.56 34 VAL B N 1
ATOM 3849 C CA . VAL B 1 34 ? -3.689 15.727 -54.688 1 77.56 34 VAL B CA 1
ATOM 3850 C C . VAL B 1 34 ? -2.809 15.07 -53.656 1 77.56 34 VAL B C 1
ATOM 3852 O O . VAL B 1 34 ? -3.15 14.008 -53.125 1 77.56 34 VAL B O 1
ATOM 3855 N N . ILE B 1 35 ? -1.771 15.75 -53.219 1 79 35 ILE B N 1
ATOM 3856 C CA . ILE B 1 35 ? -0.898 15.258 -52.156 1 79 35 ILE B CA 1
ATOM 3857 C C . ILE B 1 35 ? -1.635 15.305 -50.812 1 79 35 ILE B C 1
ATOM 3859 O O . ILE B 1 35 ? -1.557 14.359 -50.031 1 79 35 ILE B O 1
ATOM 3863 N N . PHE B 1 36 ? -2.445 16.312 -50.656 1 79.31 36 PHE B N 1
ATOM 3864 C CA . PHE B 1 36 ? -3.242 16.453 -49.438 1 79.31 36 PHE B CA 1
ATOM 3865 C C . PHE B 1 36 ? -4.328 15.391 -49.375 1 79.31 36 PHE B C 1
ATOM 3867 O O . PHE B 1 36 ? -4.516 14.75 -48.344 1 79.31 36 PHE B O 1
ATOM 3874 N N . VAL B 1 37 ? -4.992 15.18 -50.438 1 75.25 37 VAL B N 1
ATOM 3875 C CA . VAL B 1 37 ? -6.027 14.148 -50.531 1 75.25 37 VAL B CA 1
ATOM 3876 C C . VAL B 1 37 ? -5.395 12.766 -50.375 1 75.25 37 VAL B C 1
ATOM 3878 O O . VAL B 1 37 ? -5.941 11.898 -49.688 1 75.25 37 VAL B O 1
ATOM 3881 N N . TYR B 1 38 ? -4.27 12.602 -50.906 1 74.25 38 TYR B N 1
ATOM 3882 C CA . TYR B 1 38 ? -3.555 11.336 -50.781 1 74.25 38 TYR B CA 1
ATOM 3883 C C . TYR B 1 38 ? -3.088 11.094 -49.375 1 74.25 38 TYR B C 1
ATOM 3885 O O . TYR B 1 38 ? -3.281 10.008 -48.812 1 74.25 38 TYR B O 1
ATOM 3893 N N . ILE B 1 39 ? -2.553 12.094 -48.719 1 73.88 39 ILE B N 1
ATOM 3894 C CA . ILE B 1 39 ? -2.119 11.992 -47.312 1 73.88 39 ILE B CA 1
ATOM 3895 C C . ILE B 1 39 ? -3.332 11.781 -46.438 1 73.88 39 ILE B C 1
ATOM 3897 O O . ILE B 1 39 ? -3.297 10.953 -45.5 1 73.88 39 ILE B O 1
ATOM 3901 N N . HIS B 1 40 ? -4.391 12.445 -46.719 1 70.94 40 HIS B N 1
ATOM 3902 C CA . HIS B 1 40 ? -5.629 12.297 -45.969 1 70.94 40 HIS B CA 1
ATOM 3903 C C . HIS B 1 40 ? -6.25 10.922 -46.188 1 70.94 40 HIS B C 1
ATOM 3905 O O . HIS B 1 40 ? -6.738 10.289 -45.25 1 70.94 40 HIS B O 1
ATOM 3911 N N . SER B 1 41 ? -6.262 10.438 -47.375 1 65.69 41 SER B N 1
ATOM 3912 C CA . SER B 1 41 ? -6.773 9.109 -47.688 1 65.69 41 SER B CA 1
ATOM 3913 C C . SER B 1 41 ? -5.922 8.016 -47.062 1 65.69 41 SER B C 1
ATOM 3915 O O . SER B 1 41 ? -6.449 7.027 -46.562 1 65.69 41 SER B O 1
ATOM 3917 N N . VAL B 1 42 ? -4.672 8.172 -47 1 61.97 42 VAL B N 1
ATOM 3918 C CA . VAL B 1 42 ? -3.76 7.223 -46.375 1 61.97 42 VAL B CA 1
ATOM 3919 C C . VAL B 1 42 ? -3.932 7.258 -44.875 1 61.97 42 VAL B C 1
ATOM 3921 O O . VAL B 1 42 ? -3.949 6.211 -44.219 1 61.97 42 VAL B O 1
ATOM 3924 N N . ARG B 1 43 ? -4.141 8.383 -44.344 1 57.72 43 ARG B N 1
ATOM 3925 C CA . ARG B 1 43 ? -4.379 8.523 -42.938 1 57.72 43 ARG B CA 1
ATOM 3926 C C . ARG B 1 43 ? -5.73 7.934 -42.531 1 57.72 43 ARG B C 1
ATOM 3928 O O . ARG B 1 43 ? -5.848 7.266 -41.5 1 57.72 43 ARG B O 1
ATOM 3935 N N . VAL B 1 44 ? -6.703 8.164 -43.281 1 57.88 44 VAL B N 1
ATOM 3936 C CA . VAL B 1 44 ? -8.031 7.605 -43.062 1 57.88 44 VAL B CA 1
ATOM 3937 C C . VAL B 1 44 ? -7.988 6.09 -43.25 1 57.88 44 VAL B C 1
ATOM 3939 O O . VAL B 1 44 ? -8.57 5.348 -42.469 1 57.88 44 VAL B O 1
ATOM 3942 N N . HIS B 1 45 ? -7.348 5.602 -44.156 1 57.31 45 HIS B N 1
ATOM 3943 C CA . HIS B 1 45 ? -7.215 4.168 -44.406 1 57.31 45 HIS B CA 1
ATOM 3944 C C . HIS B 1 45 ? -6.406 3.498 -43.281 1 57.31 45 HIS B C 1
ATOM 3946 O O . HIS B 1 45 ? -6.742 2.395 -42.844 1 57.31 45 HIS B O 1
ATOM 3952 N N . HIS B 1 46 ? -5.438 4.09 -42.812 1 52.81 46 HIS B N 1
ATOM 3953 C CA . HIS B 1 46 ? -4.652 3.562 -41.719 1 52.81 46 HIS B CA 1
ATOM 3954 C C . HIS B 1 46 ? -5.469 3.551 -40.406 1 52.81 46 HIS B C 1
ATOM 3956 O O . HIS B 1 46 ? -5.375 2.607 -39.625 1 52.81 46 HIS B O 1
ATOM 3962 N N . ARG B 1 47 ? -6.211 4.48 -40.281 1 50.97 47 ARG B N 1
ATOM 3963 C CA . ARG B 1 47 ? -7.102 4.52 -39.125 1 50.97 47 ARG B CA 1
ATOM 3964 C C . ARG B 1 47 ? -8.211 3.479 -39.25 1 50.97 47 ARG B C 1
ATOM 3966 O O . ARG B 1 47 ? -8.555 2.803 -38.281 1 50.97 47 ARG B O 1
ATOM 3973 N N . GLN B 1 48 ? -8.844 3.439 -40.344 1 50.38 48 GLN B N 1
ATOM 3974 C CA . GLN B 1 48 ? -9.875 2.441 -40.594 1 50.38 48 GLN B CA 1
ATOM 3975 C C . GLN B 1 48 ? -9.32 1.027 -40.469 1 50.38 48 GLN B C 1
ATOM 3977 O O . GLN B 1 48 ? -9.953 0.147 -39.875 1 50.38 48 GLN B O 1
ATOM 3982 N N . SER B 1 49 ? -8.203 0.797 -41.031 1 47.88 49 SER B N 1
ATOM 3983 C CA . SER B 1 49 ? -7.586 -0.52 -40.906 1 47.88 49 SER B CA 1
ATOM 3984 C C . SER B 1 49 ? -7.184 -0.813 -39.469 1 47.88 49 SER B C 1
ATOM 3986 O O . SER B 1 49 ? -7.371 -1.931 -39 1 47.88 49 SER B O 1
ATOM 3988 N N . ALA B 1 50 ? -6.715 0.134 -38.844 1 48.84 50 ALA B N 1
ATOM 3989 C CA . ALA B 1 50 ? -6.422 -0.026 -37.438 1 48.84 50 ALA B CA 1
ATOM 3990 C C . ALA B 1 50 ? -7.695 -0.28 -36.625 1 48.84 50 ALA B C 1
ATOM 3992 O O . ALA B 1 50 ? -7.707 -1.111 -35.719 1 48.84 50 ALA B O 1
ATOM 3993 N N . GLU B 1 51 ? -8.719 0.365 -37 1 53.56 51 GLU B N 1
ATOM 3994 C CA . GLU B 1 51 ? -10.023 0.157 -36.375 1 53.56 51 GLU B CA 1
ATOM 3995 C C . GLU B 1 51 ? -10.555 -1.243 -36.656 1 53.56 51 GLU B C 1
ATOM 3997 O O . GLU B 1 51 ? -11.102 -1.897 -35.75 1 53.56 51 GLU B O 1
ATOM 4002 N N . THR B 1 52 ? -10.414 -1.709 -37.844 1 52.53 52 THR B N 1
ATOM 4003 C CA . THR B 1 52 ? -10.875 -3.047 -38.188 1 52.53 52 THR B CA 1
ATOM 4004 C C . THR B 1 52 ? -10.023 -4.113 -37.5 1 52.53 52 THR B C 1
ATOM 4006 O O . THR B 1 52 ? -10.547 -5.121 -37.031 1 52.53 52 THR B O 1
ATOM 4009 N N . ASP B 1 53 ? -8.773 -3.914 -37.531 1 55.38 53 ASP B N 1
ATOM 4010 C CA . ASP B 1 53 ? -7.844 -4.828 -36.875 1 55.38 53 ASP B CA 1
ATOM 4011 C C . ASP B 1 53 ? -8.102 -4.891 -35.375 1 55.38 53 ASP B C 1
ATOM 4013 O O . ASP B 1 53 ? -8.039 -5.965 -34.781 1 55.38 53 ASP B O 1
ATOM 4017 N N . ASP B 1 54 ? -8.469 -3.814 -34.844 1 61.09 54 ASP B N 1
ATOM 4018 C CA . ASP B 1 54 ? -8.742 -3.781 -33.406 1 61.09 54 ASP B CA 1
ATOM 4019 C C . ASP B 1 54 ? -10.047 -4.508 -33.062 1 61.09 54 ASP B C 1
ATOM 4021 O O . ASP B 1 54 ? -10.18 -5.098 -32 1 61.09 54 ASP B O 1
ATOM 4025 N N . ILE B 1 55 ? -10.82 -4.559 -34.094 1 63.38 55 ILE B N 1
ATOM 4026 C CA . ILE B 1 55 ? -12.07 -5.281 -33.906 1 63.38 55 ILE B CA 1
ATOM 4027 C C . ILE B 1 55 ? -11.797 -6.781 -33.844 1 63.38 55 ILE B C 1
ATOM 4029 O O . ILE B 1 55 ? -12.414 -7.496 -33.031 1 63.38 55 ILE B O 1
ATOM 4033 N N . LEU B 1 56 ? -10.773 -7.188 -34.531 1 76.31 56 LEU B N 1
ATOM 4034 C CA . LEU B 1 56 ? -10.492 -8.617 -34.656 1 76.31 56 LEU B CA 1
ATOM 4035 C C . LEU B 1 56 ? -9.898 -9.164 -33.344 1 76.31 56 LEU B C 1
ATOM 4037 O O . LEU B 1 56 ? -10.039 -10.352 -33.062 1 76.31 56 LEU B O 1
ATOM 4041 N N . ILE B 1 57 ? -9.336 -8.273 -32.531 1 84.81 57 ILE B N 1
ATOM 4042 C CA . ILE B 1 57 ? -8.703 -8.789 -31.312 1 84.81 57 ILE B CA 1
ATOM 4043 C C . ILE B 1 57 ? -9.336 -8.141 -30.078 1 84.81 57 ILE B C 1
ATOM 4045 O O . ILE B 1 57 ? -8.703 -8.039 -29.031 1 84.81 57 ILE B O 1
ATOM 4049 N N . SER B 1 58 ? -10.539 -7.645 -30.188 1 85.69 58 SER B N 1
ATOM 4050 C CA . SER B 1 58 ? -11.227 -6.957 -29.109 1 85.69 58 SER B CA 1
ATOM 4051 C C . SER B 1 58 ? -11.406 -7.867 -27.891 1 85.69 58 SER B C 1
ATOM 4053 O O . SER B 1 58 ? -11.469 -7.395 -26.766 1 85.69 58 SER B O 1
ATOM 4055 N N . TRP B 1 59 ? -11.422 -9.172 -28.172 1 85.88 59 TRP B N 1
ATOM 4056 C CA . TRP B 1 59 ? -11.586 -10.133 -27.094 1 85.88 59 TRP B CA 1
ATOM 4057 C C . TRP B 1 59 ? -10.398 -10.086 -26.141 1 85.88 59 TRP B C 1
ATOM 4059 O O . TRP B 1 59 ? -10.492 -10.523 -24.984 1 85.88 59 TRP B O 1
ATOM 4069 N N . ALA B 1 60 ? -9.273 -9.555 -26.578 1 91.56 60 ALA B N 1
ATOM 4070 C CA . ALA B 1 60 ? -8.086 -9.406 -25.719 1 91.56 60 ALA B CA 1
ATOM 4071 C C . ALA B 1 60 ? -8.141 -8.109 -24.922 1 91.56 60 ALA B C 1
ATOM 4073 O O . ALA B 1 60 ? -7.324 -7.895 -24.031 1 91.56 60 ALA B O 1
ATOM 4074 N N . GLU B 1 61 ? -9.031 -7.195 -25.234 1 91.94 61 GLU B N 1
ATOM 4075 C CA . GLU B 1 61 ? -9.297 -5.93 -24.562 1 91.94 61 GLU B CA 1
ATOM 4076 C C . GLU B 1 61 ? -8.047 -5.059 -24.516 1 91.94 61 GLU B C 1
ATOM 4078 O O . GLU B 1 61 ? -7.648 -4.582 -23.453 1 91.94 61 GLU B O 1
ATOM 4083 N N . PRO B 1 62 ? -7.449 -4.785 -25.719 1 94.19 62 PRO B N 1
ATOM 4084 C CA . PRO B 1 62 ? -6.242 -3.953 -25.75 1 94.19 62 PRO B CA 1
ATOM 4085 C C . PRO B 1 62 ? -6.496 -2.527 -25.266 1 94.19 62 PRO B C 1
ATOM 4087 O O . PRO B 1 62 ? -5.57 -1.855 -24.812 1 94.19 62 PRO B O 1
ATOM 4090 N N . GLU B 1 63 ? -7.707 -2.078 -25.266 1 93.94 63 GLU B N 1
ATOM 4091 C CA . GLU B 1 63 ? -8.07 -0.713 -24.891 1 93.94 63 GLU B CA 1
ATOM 4092 C C . GLU B 1 63 ? -7.938 -0.5 -23.375 1 93.94 63 GLU B C 1
ATOM 4094 O O . GLU B 1 63 ? -7.926 0.639 -22.906 1 93.94 63 GLU B O 1
ATOM 4099 N N . LYS B 1 64 ? -7.824 -1.553 -22.641 1 95.62 64 LYS B N 1
ATOM 4100 C CA . LYS B 1 64 ? -7.715 -1.459 -21.188 1 95.62 64 LYS B CA 1
ATOM 4101 C C . LYS B 1 64 ? -6.285 -1.138 -20.75 1 95.62 64 LYS B C 1
ATOM 4103 O O . LYS B 1 64 ? -6.035 -0.823 -19.594 1 95.62 64 LYS B O 1
ATOM 4108 N N . CYS B 1 65 ? -5.359 -1.177 -21.656 1 96.44 65 CYS B N 1
ATOM 4109 C CA . CYS B 1 65 ? -3.967 -0.884 -21.328 1 96.44 65 CYS B CA 1
ATOM 4110 C C . CYS B 1 65 ? -3.77 0.604 -21.062 1 96.44 65 CYS B C 1
ATOM 4112 O O . CYS B 1 65 ? -4.453 1.44 -21.656 1 96.44 65 CYS B O 1
ATOM 4114 N N . PRO B 1 66 ? -2.814 0.888 -20.047 1 97 66 PRO B N 1
ATOM 4115 C CA . PRO B 1 66 ? -1.765 0.044 -19.469 1 97 66 PRO B CA 1
ATOM 4116 C C . PRO B 1 66 ? -2.215 -0.681 -18.203 1 97 66 PRO B C 1
ATOM 4118 O O . PRO B 1 66 ? -1.387 -1.239 -17.484 1 97 66 PRO B O 1
ATOM 4121 N N . ALA B 1 67 ? -3.523 -0.688 -17.859 1 97.69 67 ALA B N 1
ATOM 4122 C CA . ALA B 1 67 ? -4.059 -1.551 -16.812 1 97.69 67 ALA B CA 1
ATOM 4123 C C . ALA B 1 67 ? -4.301 -2.965 -17.344 1 97.69 67 ALA B C 1
ATOM 4125 O O . ALA B 1 67 ? -5.43 -3.461 -17.297 1 97.69 67 ALA B O 1
ATOM 4126 N N . CYS B 1 68 ? -3.264 -3.527 -17.859 1 97.88 68 CYS B N 1
ATOM 4127 C CA . CYS B 1 68 ? -3.312 -4.832 -18.5 1 97.88 68 CYS B CA 1
ATOM 4128 C C . CYS B 1 68 ? -1.961 -5.531 -18.422 1 97.88 68 CYS B C 1
ATOM 4130 O O . CYS B 1 68 ? -1.057 -5.066 -17.734 1 97.88 68 CYS B O 1
ATOM 4132 N N . PHE B 1 69 ? -1.82 -6.688 -19.109 1 97.56 69 PHE B N 1
ATOM 4133 C CA . PHE B 1 69 ? -0.605 -7.484 -18.984 1 97.56 69 PHE B CA 1
ATOM 4134 C C . PHE B 1 69 ? 0.482 -6.961 -19.922 1 97.56 69 PHE B C 1
ATOM 4136 O O . PHE B 1 69 ? 1.672 -7.16 -19.672 1 97.56 69 PHE B O 1
ATOM 4143 N N . GLY B 1 70 ? 0.119 -6.395 -20.984 1 97 70 GLY B N 1
ATOM 4144 C CA . GLY B 1 70 ? 1.069 -5.891 -21.969 1 97 70 GLY B CA 1
ATOM 4145 C C . GLY B 1 70 ? 0.408 -5.402 -23.234 1 97 70 GLY B C 1
ATOM 4146 O O . GLY B 1 70 ? -0.808 -5.523 -23.406 1 97 70 GLY B O 1
ATOM 4147 N N . ASP B 1 71 ? 1.28 -4.844 -24.203 1 95.81 71 ASP B N 1
ATOM 4148 C CA . ASP B 1 71 ? 0.687 -4.203 -25.375 1 95.81 71 ASP B CA 1
ATOM 4149 C C . ASP B 1 71 ? 1.37 -4.664 -26.656 1 95.81 71 ASP B C 1
ATOM 4151 O O . ASP B 1 71 ? 1.394 -3.936 -27.656 1 95.81 71 ASP B O 1
ATOM 4155 N N . THR B 1 72 ? 1.944 -5.805 -26.609 1 95.31 72 THR B N 1
ATOM 4156 C CA . THR B 1 72 ? 2.523 -6.355 -27.828 1 95.31 72 THR B CA 1
ATOM 4157 C C . THR B 1 72 ? 1.448 -7.016 -28.688 1 95.31 72 THR B C 1
ATOM 4159 O O . THR B 1 72 ? 1.518 -8.211 -28.969 1 95.31 72 THR B O 1
ATOM 4162 N N . CYS B 1 73 ? 0.619 -6.219 -29.266 1 95.19 73 CYS B N 1
ATOM 4163 C CA . CYS B 1 73 ? -0.595 -6.746 -29.875 1 95.19 73 CYS B CA 1
ATOM 4164 C C . CYS B 1 73 ? -0.354 -7.121 -31.328 1 95.19 73 CYS B C 1
ATOM 4166 O O . CYS B 1 73 ? -1.171 -7.812 -31.938 1 95.19 73 CYS B O 1
ATOM 4168 N N . GLU B 1 74 ? 0.753 -6.738 -31.828 1 93.94 74 GLU B N 1
ATOM 4169 C CA . GLU B 1 74 ? 1.146 -7.191 -33.156 1 93.94 74 GLU B CA 1
ATOM 4170 C C . GLU B 1 74 ? 1.2 -8.719 -33.219 1 93.94 74 GLU B C 1
ATOM 4172 O O . GLU B 1 74 ? 0.956 -9.305 -34.281 1 93.94 74 GLU B O 1
ATOM 4177 N N . LEU B 1 75 ? 1.452 -9.32 -32.094 1 93.94 75 LEU B N 1
ATOM 4178 C CA . LEU B 1 75 ? 1.486 -10.773 -32 1 93.94 75 LEU B CA 1
ATOM 4179 C C . LEU B 1 75 ? 0.143 -11.375 -32.406 1 93.94 75 LEU B C 1
ATOM 4181 O O . LEU B 1 75 ? 0.095 -12.359 -33.156 1 93.94 75 LEU B O 1
ATOM 4185 N N . LEU B 1 76 ? -0.911 -10.773 -31.953 1 92.56 76 LEU B N 1
ATOM 4186 C CA . LEU B 1 76 ? -2.252 -11.281 -32.219 1 92.56 76 LEU B CA 1
ATOM 4187 C C . LEU B 1 76 ? -2.691 -10.922 -33.625 1 92.56 76 LEU B C 1
ATOM 4189 O O . LEU B 1 76 ? -3.352 -11.719 -34.312 1 92.56 76 LEU B O 1
ATOM 4193 N N . ARG B 1 77 ? -2.369 -9.789 -34.094 1 91.44 77 ARG B N 1
ATOM 4194 C CA . ARG B 1 77 ? -2.789 -9.328 -35.406 1 91.44 77 ARG B CA 1
ATOM 4195 C C . ARG B 1 77 ? -2.129 -10.141 -36.5 1 91.44 77 ARG B C 1
ATOM 4197 O O . ARG B 1 77 ? -2.785 -10.539 -37.469 1 91.44 77 ARG B O 1
ATOM 4204 N N . ARG B 1 78 ? -0.913 -10.445 -36.281 1 91.06 78 ARG B N 1
ATOM 4205 C CA . ARG B 1 78 ? -0.157 -11.164 -37.312 1 91.06 78 ARG B CA 1
ATOM 4206 C C . ARG B 1 78 ? -0.344 -12.672 -37.188 1 91.06 78 ARG B C 1
ATOM 4208 O O . ARG B 1 78 ? -0.141 -13.414 -38.156 1 91.06 78 ARG B O 1
ATOM 4215 N N . GLY B 1 79 ? -0.678 -13.102 -36.031 1 89.06 79 GLY B N 1
ATOM 4216 C CA . GLY B 1 79 ? -0.683 -14.531 -35.719 1 89.06 79 GLY B CA 1
ATOM 4217 C C . GLY B 1 79 ? -1.986 -15.211 -36.094 1 89.06 79 GLY B C 1
ATOM 4218 O O . GLY B 1 79 ? -2.117 -16.422 -35.969 1 89.06 79 GLY B O 1
ATOM 4219 N N . HIS B 1 80 ? -2.98 -14.453 -36.656 1 82.25 80 HIS B N 1
ATOM 4220 C CA . HIS B 1 80 ? -4.262 -14.992 -37.094 1 82.25 80 HIS B CA 1
ATOM 4221 C C . HIS B 1 80 ? -4.922 -15.797 -36 1 82.25 80 HIS B C 1
ATOM 4223 O O . HIS B 1 80 ? -5.305 -16.953 -36.188 1 82.25 80 HIS B O 1
ATOM 4229 N N . PHE B 1 81 ? -5.004 -15.273 -34.875 1 88.19 81 PHE B N 1
ATOM 4230 C CA . PHE B 1 81 ? -5.609 -15.93 -33.719 1 88.19 81 PHE B CA 1
ATOM 4231 C C . PHE B 1 81 ? -7.121 -16.016 -33.875 1 88.19 81 PHE B C 1
ATOM 4233 O O . PHE B 1 81 ? -7.773 -15.039 -34.25 1 88.19 81 PHE B O 1
ATOM 4240 N N . VAL B 1 82 ? -7.629 -17.266 -33.719 1 79.44 82 VAL B N 1
ATOM 4241 C CA . VAL B 1 82 ? -9.062 -17.531 -33.844 1 79.44 82 VAL B CA 1
ATOM 4242 C C . VAL B 1 82 ? -9.625 -17.859 -32.469 1 79.44 82 VAL B C 1
ATOM 4244 O O . VAL B 1 82 ? -9.125 -18.766 -31.781 1 79.44 82 VAL B O 1
ATOM 4247 N N . LYS B 1 83 ? -10.672 -17.156 -32.094 1 77 83 LYS B N 1
ATOM 4248 C CA . LYS B 1 83 ? -11.281 -17.375 -30.781 1 77 83 LYS B CA 1
ATOM 4249 C C . LYS B 1 83 ? -11.844 -18.797 -30.656 1 77 83 LYS B C 1
ATOM 4251 O O . LYS B 1 83 ? -12.484 -19.281 -31.594 1 77 83 LYS B O 1
ATOM 4256 N N . VAL B 1 84 ? -11.406 -19.484 -29.547 1 72.5 84 VAL B N 1
ATOM 4257 C CA . VAL B 1 84 ? -11.883 -20.844 -29.328 1 72.5 84 VAL B CA 1
ATOM 4258 C C . VAL B 1 84 ? -13.336 -20.812 -28.859 1 72.5 84 VAL B C 1
ATOM 4260 O O . VAL B 1 84 ? -14.148 -21.625 -29.297 1 72.5 84 VAL B O 1
ATOM 4263 N N . HIS B 1 85 ? -13.648 -20 -27.875 1 63.12 85 HIS B N 1
ATOM 4264 C CA . HIS B 1 85 ? -15.008 -19.953 -27.359 1 63.12 85 HIS B CA 1
ATOM 4265 C C . HIS B 1 85 ? -15.727 -18.688 -27.812 1 63.12 85 HIS B C 1
ATOM 4267 O O . HIS B 1 85 ? -15.125 -17.609 -27.891 1 63.12 85 HIS B O 1
ATOM 4273 N N . LYS B 1 86 ? -16.875 -18.859 -28.656 1 55.94 86 LYS B N 1
ATOM 4274 C CA . LYS B 1 86 ? -17.656 -17.797 -29.297 1 55.94 86 LYS B CA 1
ATOM 4275 C C . LYS B 1 86 ? -18.125 -16.781 -28.266 1 55.94 86 LYS B C 1
ATOM 4277 O O . LYS B 1 86 ? -18.422 -15.633 -28.625 1 55.94 86 LYS B O 1
ATOM 4282 N N . GLY B 1 87 ? -18.281 -17.266 -26.969 1 48.47 87 GLY B N 1
ATOM 4283 C CA . GLY B 1 87 ? -18.875 -16.328 -26.031 1 48.47 87 GLY B CA 1
ATOM 4284 C C . GLY B 1 87 ? -17.828 -15.562 -25.234 1 48.47 87 GLY B C 1
ATOM 4285 O O . GLY B 1 87 ? -16.781 -15.195 -25.75 1 48.47 87 GLY B O 1
ATOM 4286 N N . LYS B 1 88 ? -18.156 -15.289 -24.062 1 48.72 88 LYS B N 1
ATOM 4287 C CA . LYS B 1 88 ? -17.281 -14.57 -23.141 1 48.72 88 LYS B CA 1
ATOM 4288 C C . LYS B 1 88 ? -15.961 -15.32 -22.938 1 48.72 88 LYS B C 1
ATOM 4290 O O . LYS B 1 88 ? -15.953 -16.547 -22.828 1 48.72 88 LYS B O 1
ATOM 4295 N N . PRO B 1 89 ? -14.891 -14.523 -23.422 1 48.88 89 PRO B N 1
ATOM 4296 C CA . PRO B 1 89 ? -13.625 -15.195 -23.109 1 48.88 89 PRO B CA 1
ATOM 4297 C C . PRO B 1 89 ? -13.68 -16.016 -21.828 1 48.88 89 PRO B C 1
ATOM 4299 O O . PRO B 1 89 ? -14.391 -15.648 -20.891 1 48.88 89 PRO B O 1
ATOM 4302 N N . LEU B 1 90 ? -13.148 -17.125 -21.938 1 53.88 90 LEU B N 1
ATOM 4303 C CA . LEU B 1 90 ? -13.008 -17.984 -20.766 1 53.88 90 LEU B CA 1
ATOM 4304 C C . LEU B 1 90 ? -12.383 -17.234 -19.609 1 53.88 90 LEU B C 1
ATOM 4306 O O . LEU B 1 90 ? -11.547 -16.344 -19.812 1 53.88 90 LEU B O 1
ATOM 4310 N N . LYS B 1 91 ? -12.859 -17.297 -18.422 1 56.34 91 LYS B N 1
ATOM 4311 C CA . LYS B 1 91 ? -12.344 -16.703 -17.188 1 56.34 91 LYS B CA 1
ATOM 4312 C C . LYS B 1 91 ? -10.883 -17.078 -16.969 1 56.34 91 LYS B C 1
ATOM 4314 O O . LYS B 1 91 ? -10.086 -16.25 -16.531 1 56.34 91 LYS B O 1
ATOM 4319 N N . LYS B 1 92 ? -10.594 -18.266 -17.281 1 67.44 92 LYS B N 1
ATOM 4320 C CA . LYS B 1 92 ? -9.242 -18.812 -17.219 1 67.44 92 LYS B CA 1
ATOM 4321 C C . LYS B 1 92 ? -9.062 -19.953 -18.234 1 67.44 92 LYS B C 1
ATOM 4323 O O . LYS B 1 92 ? -9.961 -20.797 -18.391 1 67.44 92 LYS B O 1
ATOM 4328 N N . GLY B 1 93 ? -8.125 -19.75 -19.109 1 78.12 93 GLY B N 1
ATOM 4329 C CA . GLY B 1 93 ? -7.871 -20.812 -20.062 1 78.12 93 GLY B CA 1
ATOM 4330 C C . GLY B 1 93 ? -7.574 -20.312 -21.453 1 78.12 93 GLY B C 1
ATOM 4331 O O . GLY B 1 93 ? -7.207 -19.141 -21.641 1 78.12 93 GLY B O 1
ATOM 4332 N N . ILE B 1 94 ? -7.602 -21.188 -22.375 1 77.12 94 ILE B N 1
ATOM 4333 C CA . ILE B 1 94 ? -7.25 -20.859 -23.75 1 77.12 94 ILE B CA 1
ATOM 4334 C C . ILE B 1 94 ? -8.359 -20.016 -24.375 1 77.12 94 ILE B C 1
ATOM 4336 O O . ILE B 1 94 ? -9.508 -20.453 -24.484 1 77.12 94 ILE B O 1
ATOM 4340 N N . ALA B 1 95 ? -7.992 -18.875 -24.75 1 79.19 95 ALA B N 1
ATOM 4341 C CA . ALA B 1 95 ? -8.93 -17.953 -25.391 1 79.19 95 ALA B CA 1
ATOM 4342 C C . ALA B 1 95 ? -8.922 -18.156 -26.906 1 79.19 95 ALA B C 1
ATOM 4344 O O . ALA B 1 95 ? -9.969 -18.094 -27.562 1 79.19 95 ALA B O 1
ATOM 4345 N N . SER B 1 96 ? -7.781 -18.359 -27.406 1 88 96 SER B N 1
ATOM 4346 C CA . SER B 1 96 ? -7.621 -18.438 -28.859 1 88 96 SER B CA 1
ATOM 4347 C C . SER B 1 96 ? -6.344 -19.188 -29.234 1 88 96 SER B C 1
ATOM 4349 O O . SER B 1 96 ? -5.43 -19.312 -28.406 1 88 96 SER B O 1
ATOM 4351 N N . ILE B 1 97 ? -6.383 -19.719 -30.453 1 91.88 97 ILE B N 1
ATOM 4352 C CA . ILE B 1 97 ? -5.219 -20.422 -30.984 1 91.88 97 ILE B CA 1
ATOM 4353 C C . ILE B 1 97 ? -4.77 -19.766 -32.281 1 91.88 97 ILE B C 1
ATOM 4355 O O . ILE B 1 97 ? -5.598 -19.375 -33.125 1 91.88 97 ILE B O 1
ATOM 4359 N N . GLY B 1 98 ? -3.518 -19.516 -32.375 1 94.5 98 GLY B N 1
ATOM 4360 C CA . GLY B 1 98 ? -2.92 -18.906 -33.562 1 94.5 98 GLY B CA 1
ATOM 4361 C C . GLY B 1 98 ? -1.474 -19.312 -33.781 1 94.5 98 GLY B C 1
ATOM 4362 O O . GLY B 1 98 ? -1.091 -20.453 -33.469 1 94.5 98 GLY B O 1
ATOM 4363 N N . THR B 1 99 ? -0.763 -18.438 -34.5 1 95.69 99 THR B N 1
ATOM 4364 C CA . THR B 1 99 ? 0.627 -18.781 -34.781 1 95.69 99 THR B CA 1
ATOM 4365 C C . THR B 1 99 ? 1.542 -17.594 -34.469 1 95.69 99 THR B C 1
ATOM 4367 O O . THR B 1 99 ? 1.122 -16.438 -34.562 1 95.69 99 THR B O 1
ATOM 4370 N N . VAL B 1 100 ? 2.686 -17.875 -34.062 1 95.69 100 VAL B N 1
ATOM 4371 C CA . VAL B 1 100 ? 3.781 -16.906 -33.938 1 95.69 100 VAL B CA 1
ATOM 4372 C C . VAL B 1 100 ? 5.016 -17.453 -34.656 1 95.69 100 VAL B C 1
ATOM 4374 O O . VAL B 1 100 ? 5.523 -18.516 -34.312 1 95.69 100 VAL B O 1
ATOM 4377 N N . ASP B 1 101 ? 5.492 -16.75 -35.656 1 92.62 101 ASP B N 1
ATOM 4378 C CA . ASP B 1 101 ? 6.656 -17.141 -36.438 1 92.62 101 ASP B CA 1
ATOM 4379 C C . ASP B 1 101 ? 6.508 -18.578 -36.969 1 92.62 101 ASP B C 1
ATOM 4381 O O . ASP B 1 101 ? 7.43 -19.391 -36.844 1 92.62 101 ASP B O 1
ATOM 4385 N N . GLY B 1 102 ? 5.355 -18.938 -37.344 1 92.44 102 GLY B N 1
ATOM 4386 C CA . GLY B 1 102 ? 5.094 -20.219 -37.969 1 92.44 102 GLY B CA 1
ATOM 4387 C C . GLY B 1 102 ? 4.84 -21.328 -36.938 1 92.44 102 GLY B C 1
ATOM 4388 O O . GLY B 1 102 ? 4.559 -22.469 -37.344 1 92.44 102 GLY B O 1
ATOM 4389 N N . LYS B 1 103 ? 4.934 -21.047 -35.75 1 94.94 103 LYS B N 1
ATOM 4390 C CA . LYS B 1 103 ? 4.691 -22.031 -34.719 1 94.94 103 LYS B CA 1
ATOM 4391 C C . LYS B 1 103 ? 3.346 -21.812 -34.031 1 94.94 103 LYS B C 1
ATOM 4393 O O . LYS B 1 103 ? 2.941 -20.656 -33.812 1 94.94 103 LYS B O 1
ATOM 4398 N N . THR B 1 104 ? 2.721 -22.906 -33.688 1 95.44 104 THR B N 1
ATOM 4399 C CA . THR B 1 104 ? 1.421 -22.797 -33.031 1 95.44 104 THR B CA 1
ATOM 4400 C C . THR B 1 104 ? 1.562 -22.156 -31.656 1 95.44 104 THR B C 1
ATOM 4402 O O . THR B 1 104 ? 2.488 -22.469 -30.922 1 95.44 104 THR B O 1
ATOM 4405 N N . ALA B 1 105 ? 0.701 -21.203 -31.406 1 96.19 105 ALA B N 1
ATOM 4406 C CA . ALA B 1 105 ? 0.704 -20.469 -30.156 1 96.19 105 ALA B CA 1
ATOM 4407 C C . ALA B 1 105 ? -0.709 -20.344 -29.594 1 96.19 105 ALA B C 1
ATOM 4409 O O . ALA B 1 105 ? -1.69 -20.562 -30.312 1 96.19 105 ALA B O 1
ATOM 4410 N N . ILE B 1 106 ? -0.765 -20.062 -28.297 1 94.38 106 ILE B N 1
ATOM 4411 C CA . ILE B 1 106 ? -2.045 -19.906 -27.609 1 94.38 106 ILE B CA 1
ATOM 4412 C C . ILE B 1 106 ? -2.131 -18.516 -26.984 1 94.38 106 ILE B C 1
ATOM 4414 O O . ILE B 1 106 ? -1.151 -18.016 -26.422 1 94.38 106 ILE B O 1
ATOM 4418 N N . ALA B 1 107 ? -3.299 -17.891 -27.172 1 94.38 107 ALA B N 1
ATOM 4419 C CA . ALA B 1 107 ? -3.67 -16.75 -26.344 1 94.38 107 ALA B CA 1
ATOM 4420 C C . ALA B 1 107 ? -4.445 -17.203 -25.109 1 94.38 107 ALA B C 1
ATOM 4422 O O . ALA B 1 107 ? -5.504 -17.812 -25.219 1 94.38 107 ALA B O 1
ATOM 4423 N N . LYS B 1 108 ? -3.914 -16.891 -24 1 94.06 108 LYS B N 1
ATOM 4424 C CA . LYS B 1 108 ? -4.41 -17.438 -22.734 1 94.06 108 LYS B CA 1
ATOM 4425 C C . LYS B 1 108 ? -4.969 -16.344 -21.844 1 94.06 108 LYS B C 1
ATOM 4427 O O . LYS B 1 108 ? -4.332 -15.297 -21.656 1 94.06 108 LYS B O 1
ATOM 4432 N N . VAL B 1 109 ? -6.18 -16.578 -21.328 1 93 109 VAL B N 1
ATOM 4433 C CA . VAL B 1 109 ? -6.77 -15.727 -20.297 1 93 109 VAL B CA 1
ATOM 4434 C C . VAL B 1 109 ? -6.316 -16.203 -18.922 1 93 109 VAL B C 1
ATOM 4436 O O . VAL B 1 109 ? -6.434 -17.375 -18.594 1 93 109 VAL B O 1
ATOM 4439 N N . LEU B 1 110 ? -5.891 -15.211 -18.062 1 93.81 110 LEU B N 1
ATOM 4440 C CA . LEU B 1 110 ? -5.223 -15.609 -16.828 1 93.81 110 LEU B CA 1
ATOM 4441 C C . LEU B 1 110 ? -6.121 -15.352 -15.617 1 93.81 110 LEU B C 1
ATOM 4443 O O . LEU B 1 110 ? -5.906 -15.922 -14.547 1 93.81 110 LEU B O 1
ATOM 4447 N N . SER B 1 111 ? -7.074 -14.477 -15.734 1 93.06 111 SER B N 1
ATOM 4448 C CA . SER B 1 111 ? -7.816 -14.047 -14.555 1 93.06 111 SER B CA 1
ATOM 4449 C C . SER B 1 111 ? -9.32 -14.055 -14.82 1 93.06 111 SER B C 1
ATOM 4451 O O . SER B 1 111 ? -9.766 -13.812 -15.945 1 93.06 111 SER B O 1
ATOM 4453 N N . GLU B 1 112 ? -10 -14.266 -13.75 1 89.19 112 GLU B N 1
ATOM 4454 C CA . GLU B 1 112 ? -11.453 -14.211 -13.828 1 89.19 112 GLU B CA 1
ATOM 4455 C C . GLU B 1 112 ? -11.953 -12.773 -13.914 1 89.19 112 GLU B C 1
ATOM 4457 O O . GLU B 1 112 ? -11.234 -11.844 -13.555 1 89.19 112 GLU B O 1
ATOM 4462 N N . GLU B 1 113 ? -13.156 -12.68 -14.359 1 88.94 113 GLU B N 1
ATOM 4463 C CA . GLU B 1 113 ? -13.742 -11.359 -14.586 1 88.94 113 GLU B CA 1
ATOM 4464 C C . GLU B 1 113 ? -13.859 -10.586 -13.273 1 88.94 113 GLU B C 1
ATOM 4466 O O . GLU B 1 113 ? -13.609 -9.375 -13.242 1 88.94 113 GLU B O 1
ATOM 4471 N N . TYR B 1 114 ? -14.281 -11.258 -12.234 1 89.12 114 TYR B N 1
ATOM 4472 C CA . TYR B 1 114 ? -14.492 -10.547 -10.977 1 89.12 114 TYR B CA 1
ATOM 4473 C C . TYR B 1 114 ? -13.188 -9.945 -10.469 1 89.12 114 TYR B C 1
ATOM 4475 O O . TYR B 1 114 ? -13.188 -8.867 -9.859 1 89.12 114 TYR B O 1
ATOM 4483 N N . MET B 1 115 ? -12.07 -10.609 -10.703 1 93.5 115 MET B N 1
ATOM 4484 C CA . MET B 1 115 ? -10.773 -10.086 -10.289 1 93.5 115 MET B CA 1
ATOM 4485 C C . MET B 1 115 ? -10.453 -8.789 -11.016 1 93.5 115 MET B C 1
ATOM 4487 O O . MET B 1 115 ? -9.938 -7.844 -10.414 1 93.5 115 MET B O 1
ATOM 4491 N N . TRP B 1 116 ? -10.797 -8.742 -12.312 1 94.5 116 TRP B N 1
ATOM 4492 C CA . TRP B 1 116 ? -10.586 -7.523 -13.094 1 94.5 116 TRP B CA 1
ATOM 4493 C C . TRP B 1 116 ? -11.469 -6.391 -12.578 1 94.5 116 TRP B C 1
ATOM 4495 O O . TRP B 1 116 ? -11.023 -5.242 -12.484 1 94.5 116 TRP B O 1
ATOM 4505 N N . GLN B 1 117 ? -12.719 -6.723 -12.305 1 93.19 117 GLN B N 1
ATOM 4506 C CA . GLN B 1 117 ? -13.648 -5.719 -11.805 1 93.19 117 GLN B CA 1
ATOM 4507 C C . GLN B 1 117 ? -13.141 -5.105 -10.5 1 93.19 117 GLN B C 1
ATOM 4509 O O . GLN B 1 117 ? -13.172 -3.885 -10.328 1 93.19 117 GLN B O 1
ATOM 4514 N N . ARG B 1 118 ? -12.672 -5.922 -9.633 1 93.75 118 ARG B N 1
ATOM 4515 C CA . ARG B 1 118 ? -12.133 -5.445 -8.359 1 93.75 118 ARG B CA 1
ATOM 4516 C C . ARG B 1 118 ? -10.883 -4.598 -8.586 1 93.75 118 ARG B C 1
ATOM 4518 O O . ARG B 1 118 ? -10.719 -3.545 -7.961 1 93.75 118 ARG B O 1
ATOM 4525 N N . TYR B 1 119 ? -10.062 -5.059 -9.43 1 96.62 119 TYR B N 1
ATOM 4526 C CA . TYR B 1 119 ? -8.82 -4.355 -9.742 1 96.62 119 TYR B CA 1
ATOM 4527 C C . TYR B 1 119 ? -9.109 -2.979 -10.328 1 96.62 119 TYR B C 1
ATOM 4529 O O . TYR B 1 119 ? -8.492 -1.987 -9.938 1 96.62 119 TYR B O 1
ATOM 4537 N N . GLU B 1 120 ? -10.031 -2.902 -11.258 1 95.88 120 GLU B N 1
ATOM 4538 C CA . GLU B 1 120 ? -10.43 -1.635 -11.859 1 95.88 120 GLU B CA 1
ATOM 4539 C C . GLU B 1 120 ? -11.047 -0.698 -10.828 1 95.88 120 GLU B C 1
ATOM 4541 O O . GLU B 1 120 ? -10.805 0.51 -10.852 1 95.88 120 GLU B O 1
ATOM 4546 N N . SER B 1 121 ? -11.852 -1.237 -9.992 1 92.62 121 SER B N 1
ATOM 4547 C CA . SER B 1 121 ? -12.43 -0.442 -8.914 1 92.62 121 SER B CA 1
ATOM 4548 C C . SER B 1 121 ? -11.336 0.147 -8.023 1 92.62 121 SER B C 1
ATOM 4550 O O . SER B 1 121 ? -11.422 1.309 -7.617 1 92.62 121 SER B O 1
ATOM 4552 N N . PHE B 1 122 ? -10.367 -0.585 -7.711 1 95.56 122 PHE B N 1
ATOM 4553 C CA . PHE B 1 122 ? -9.234 -0.109 -6.93 1 95.56 122 PHE B CA 1
ATOM 4554 C C . PHE B 1 122 ? -8.539 1.045 -7.637 1 95.56 122 PHE B C 1
ATOM 4556 O O . PHE B 1 122 ? -8.25 2.074 -7.02 1 95.56 122 PHE B O 1
ATOM 4563 N N . ILE B 1 123 ? -8.25 0.851 -8.891 1 96.19 123 ILE B N 1
ATOM 4564 C CA . ILE B 1 123 ? -7.574 1.869 -9.688 1 96.19 123 ILE B CA 1
ATOM 4565 C C . ILE B 1 123 ? -8.375 3.17 -9.648 1 96.19 123 ILE B C 1
ATOM 4567 O O . ILE B 1 123 ? -7.82 4.234 -9.367 1 96.19 123 ILE B O 1
ATOM 4571 N N . CYS B 1 124 ? -9.586 3.086 -9.844 1 93.5 124 CYS B N 1
ATOM 4572 C CA . CYS B 1 124 ? -10.422 4.277 -9.914 1 93.5 124 CYS B CA 1
ATOM 4573 C C . CYS B 1 124 ? -10.641 4.883 -8.539 1 93.5 124 CYS B C 1
ATOM 4575 O O . CYS B 1 124 ? -10.836 6.094 -8.406 1 93.5 124 CYS B O 1
ATOM 4577 N N . GLY B 1 125 ? -10.523 4.113 -7.57 1 89.62 125 GLY B N 1
ATOM 4578 C CA . GLY B 1 125 ? -10.758 4.59 -6.219 1 89.62 125 GLY B CA 1
ATOM 4579 C C . GLY B 1 125 ? -9.516 5.168 -5.562 1 89.62 125 GLY B C 1
ATOM 4580 O O . GLY B 1 125 ? -9.602 5.762 -4.484 1 89.62 125 GLY B O 1
ATOM 4581 N N . THR B 1 126 ? -8.383 5.016 -6.164 1 91.5 126 THR B N 1
ATOM 4582 C CA . THR B 1 126 ? -7.145 5.457 -5.531 1 91.5 126 THR B CA 1
ATOM 4583 C C . THR B 1 126 ? -6.426 6.48 -6.406 1 91.5 126 THR B C 1
ATOM 4585 O O . THR B 1 126 ? -5.195 6.488 -6.48 1 91.5 126 THR B O 1
ATOM 4588 N N . THR B 1 127 ? -7.164 7.219 -7.164 1 89.38 127 THR B N 1
ATOM 4589 C CA . THR B 1 127 ? -6.664 8.344 -7.945 1 89.38 127 THR B CA 1
ATOM 4590 C C . THR B 1 127 ? -7.312 9.648 -7.488 1 89.38 127 THR B C 1
ATOM 4592 O O . THR B 1 127 ? -8.469 9.656 -7.066 1 89.38 127 THR B O 1
ATOM 4595 N N . PRO B 1 128 ? -6.496 10.688 -7.48 1 84.38 128 PRO B N 1
ATOM 4596 C CA . PRO B 1 128 ? -7.082 11.977 -7.102 1 84.38 128 PRO B CA 1
ATOM 4597 C C . PRO B 1 128 ? -8.008 12.539 -8.18 1 84.38 128 PRO B C 1
ATOM 4599 O O . PRO B 1 128 ? -8.727 13.516 -7.93 1 84.38 128 PRO B O 1
ATOM 4602 N N . ARG B 1 129 ? -8.078 11.922 -9.281 1 83.88 129 ARG B N 1
ATOM 4603 C CA . ARG B 1 129 ? -8.906 12.398 -10.383 1 83.88 129 ARG B CA 1
ATOM 4604 C C . ARG B 1 129 ? -10.391 12.297 -10.039 1 83.88 129 ARG B C 1
ATOM 4606 O O . ARG B 1 129 ? -10.82 11.328 -9.406 1 83.88 129 ARG B O 1
ATOM 4613 N N . THR B 1 130 ? -11.117 13.25 -10.43 1 80.19 130 THR B N 1
ATOM 4614 C CA . THR B 1 130 ? -12.539 13.289 -10.102 1 80.19 130 THR B CA 1
ATOM 4615 C C . THR B 1 130 ? -13.391 12.945 -11.328 1 80.19 130 THR B C 1
ATOM 4617 O O . THR B 1 130 ? -14.609 12.805 -11.227 1 80.19 130 THR B O 1
ATOM 4620 N N . ASP B 1 131 ? -12.766 12.656 -12.453 1 84.12 131 ASP B N 1
ATOM 4621 C CA . ASP B 1 131 ? -13.477 12.305 -13.688 1 84.12 131 ASP B CA 1
ATOM 4622 C C . ASP B 1 131 ? -14.125 10.93 -13.562 1 84.12 131 ASP B C 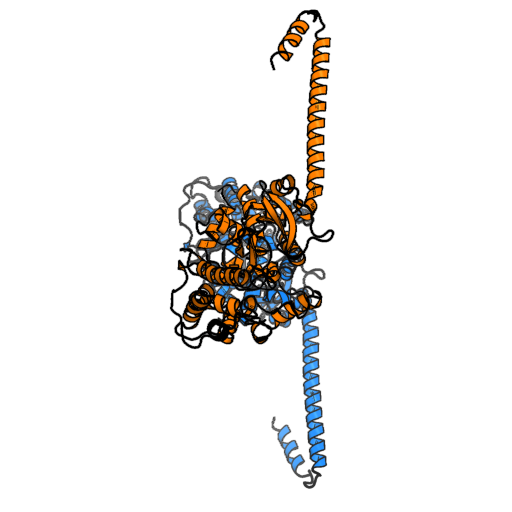1
ATOM 4624 O O . ASP B 1 131 ? -14.016 10.266 -12.531 1 84.12 131 ASP B O 1
ATOM 4628 N N . ALA B 1 132 ? -14.898 10.695 -14.594 1 91.25 132 ALA B N 1
ATOM 4629 C CA . ALA B 1 132 ? -15.445 9.344 -14.688 1 91.25 132 ALA B CA 1
ATOM 4630 C C . ALA B 1 132 ? -14.336 8.305 -14.695 1 91.25 132 ALA B C 1
ATOM 4632 O O . ALA B 1 132 ? -13.289 8.508 -15.32 1 91.25 132 ALA B O 1
ATOM 4633 N N . CYS B 1 133 ? -14.617 7.23 -14.086 1 91.19 133 CYS B N 1
ATOM 4634 C CA . CYS B 1 133 ? -13.609 6.195 -13.906 1 91.19 133 CYS B CA 1
ATOM 4635 C C . CYS B 1 133 ? -13.109 5.68 -15.258 1 91.19 133 CYS B C 1
ATOM 4637 O O . CYS B 1 133 ? -13.906 5.207 -16.078 1 91.19 133 CYS B O 1
ATOM 4639 N N . ASN B 1 134 ? -11.898 5.758 -15.523 1 94.62 134 ASN B N 1
ATOM 4640 C CA . ASN B 1 134 ? -11.148 5.176 -16.625 1 94.62 134 ASN B CA 1
ATOM 4641 C C . ASN B 1 134 ? -9.875 4.484 -16.141 1 94.62 134 ASN B C 1
ATOM 4643 O O . ASN B 1 134 ? -8.812 5.098 -16.094 1 94.62 134 ASN B O 1
ATOM 4647 N N . PRO B 1 135 ? -9.969 3.221 -15.945 1 95.44 135 PRO B N 1
ATOM 4648 C CA . PRO B 1 135 ? -8.836 2.518 -15.336 1 95.44 135 PRO B CA 1
ATOM 4649 C C . PRO B 1 135 ? -7.562 2.623 -16.172 1 95.44 135 PRO B C 1
ATOM 4651 O O . PRO B 1 135 ? -6.461 2.682 -15.617 1 95.44 135 PRO B O 1
ATOM 4654 N N . SER B 1 136 ? -7.676 2.639 -17.516 1 95.56 136 SER B N 1
ATOM 4655 C CA . SER B 1 136 ? -6.523 2.697 -18.406 1 95.56 136 SER B CA 1
ATOM 4656 C C . SER B 1 136 ? -5.723 3.977 -18.188 1 95.56 136 SER B C 1
ATOM 4658 O O . SER B 1 136 ? -4.488 3.951 -18.172 1 95.56 136 SER B O 1
ATOM 4660 N N . SER B 1 137 ? -6.391 5.008 -18 1 94.62 137 SER B N 1
ATOM 4661 C CA . SER B 1 137 ? -5.707 6.277 -17.766 1 94.62 137 SER B CA 1
ATOM 4662 C C . SER B 1 137 ? -5.375 6.473 -16.297 1 94.62 137 SER B C 1
ATOM 4664 O O . SER B 1 137 ? -4.312 6.992 -15.953 1 94.62 137 SER B O 1
ATOM 4666 N N . PHE B 1 138 ? -6.23 6.039 -15.438 1 95.94 138 PHE B N 1
ATOM 4667 C CA . PHE B 1 138 ? -6.125 6.324 -14.008 1 95.94 138 PHE B CA 1
ATOM 4668 C C . PHE B 1 138 ? -4.969 5.555 -13.383 1 95.94 138 PHE B C 1
ATOM 4670 O O . PHE B 1 138 ? -4.348 6.023 -12.43 1 95.94 138 PHE B O 1
ATOM 4677 N N . ILE B 1 139 ? -4.613 4.379 -13.953 1 96.81 139 ILE B N 1
ATOM 4678 C CA . ILE B 1 139 ? -3.617 3.521 -13.32 1 96.81 139 ILE B CA 1
ATOM 4679 C C . ILE B 1 139 ? -2.283 4.262 -13.234 1 96.81 139 ILE B C 1
ATOM 4681 O O . ILE B 1 139 ? -1.511 4.047 -12.297 1 96.81 139 ILE B O 1
ATOM 4685 N N . LEU B 1 140 ? -2.014 5.184 -14.102 1 95 140 LEU B N 1
ATOM 4686 C CA . LEU B 1 140 ? -0.732 5.871 -14.188 1 95 140 LEU B CA 1
ATOM 4687 C C . LEU B 1 140 ? -0.589 6.895 -13.062 1 95 140 LEU B C 1
ATOM 4689 O O . LEU B 1 140 ? 0.484 7.473 -12.883 1 95 140 LEU B O 1
ATOM 4693 N N . GLU B 1 141 ? -1.607 7.039 -12.266 1 92.75 141 GLU B N 1
ATOM 4694 C CA . GLU B 1 141 ? -1.586 8.016 -11.18 1 92.75 141 GLU B CA 1
ATOM 4695 C C . GL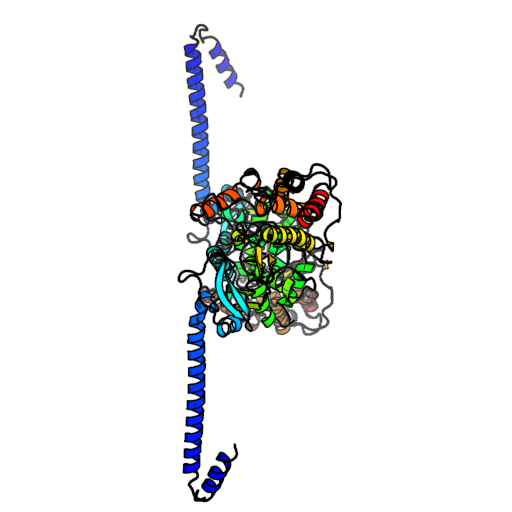U B 1 141 ? -1.832 7.352 -9.828 1 92.75 141 GLU B C 1
ATOM 4697 O O . GLU B 1 141 ? -2.066 8.031 -8.828 1 92.75 141 GLU B O 1
ATOM 4702 N N . THR B 1 142 ? -1.835 6.094 -9.812 1 94.44 142 THR B N 1
ATOM 4703 C CA . THR B 1 142 ? -2.09 5.348 -8.586 1 94.44 142 THR B CA 1
ATOM 4704 C C . THR B 1 142 ? -0.781 4.883 -7.957 1 94.44 142 THR B C 1
ATOM 4706 O O . THR B 1 142 ? 0.294 5.082 -8.523 1 94.44 142 THR B O 1
ATOM 4709 N N . ILE B 1 143 ? -0.938 4.246 -6.844 1 93.12 143 ILE B N 1
ATOM 4710 C CA . ILE B 1 143 ? 0.206 3.715 -6.109 1 93.12 143 ILE B CA 1
ATOM 4711 C C . ILE B 1 143 ? 0.856 2.588 -6.906 1 93.12 143 ILE B C 1
ATOM 4713 O O . ILE B 1 143 ? 2.023 2.256 -6.688 1 93.12 143 ILE B O 1
ATOM 4717 N N . LEU B 1 144 ? 0.191 2.078 -7.887 1 96.12 144 LEU B N 1
ATOM 4718 C CA . LEU B 1 144 ? 0.601 0.884 -8.617 1 96.12 144 LEU B CA 1
ATOM 4719 C C . LEU B 1 144 ? 1.815 1.175 -9.5 1 96.12 144 LEU B C 1
ATOM 4721 O O . LEU B 1 144 ? 2.498 0.25 -9.945 1 96.12 144 LEU B O 1
ATOM 4725 N N . VAL B 1 145 ? 2.094 2.416 -9.773 1 94.25 145 VAL B N 1
ATOM 4726 C CA . VAL B 1 145 ? 3.219 2.729 -10.648 1 94.25 145 VAL B CA 1
ATOM 4727 C C . VAL B 1 145 ? 4.352 3.348 -9.836 1 94.25 145 VAL B C 1
ATOM 4729 O O . VAL B 1 145 ? 5.297 3.902 -10.398 1 94.25 145 VAL B O 1
ATOM 4732 N N . THR B 1 146 ? 4.258 3.262 -8.516 1 91.56 146 THR B N 1
ATOM 4733 C CA . THR B 1 146 ? 5.289 3.783 -7.633 1 91.56 146 THR B CA 1
ATOM 4734 C C . THR B 1 146 ? 6.172 2.654 -7.102 1 91.56 146 THR B C 1
ATOM 4736 O O . THR B 1 146 ? 5.891 1.478 -7.34 1 91.56 146 THR B O 1
ATOM 4739 N N . ASP B 1 147 ? 7.211 2.959 -6.297 1 89.44 147 ASP B N 1
ATOM 4740 C CA . ASP B 1 147 ? 8.141 1.977 -5.75 1 89.44 147 ASP B CA 1
ATOM 4741 C C . ASP B 1 147 ? 7.469 1.108 -4.691 1 89.44 147 ASP B C 1
ATOM 4743 O O . ASP B 1 147 ? 7.859 -0.041 -4.484 1 89.44 147 ASP B O 1
ATOM 4747 N N . VAL B 1 148 ? 6.449 1.63 -4.121 1 91.75 148 VAL B N 1
ATOM 4748 C CA . VAL B 1 148 ? 5.746 0.909 -3.066 1 91.75 148 VAL B CA 1
ATOM 4749 C C . VAL B 1 148 ? 5.164 -0.388 -3.625 1 91.75 148 VAL B C 1
ATOM 4751 O O . VAL B 1 148 ? 5.18 -1.423 -2.955 1 91.75 148 VAL B O 1
ATOM 4754 N N . ALA B 1 149 ? 4.719 -0.32 -4.871 1 94.06 149 ALA B N 1
ATOM 4755 C CA . ALA B 1 149 ? 4.043 -1.456 -5.488 1 94.06 149 ALA B CA 1
ATOM 4756 C C . ALA B 1 149 ? 5.043 -2.535 -5.895 1 94.06 149 ALA B C 1
ATOM 4758 O O . ALA B 1 149 ? 4.652 -3.639 -6.281 1 94.06 149 ALA B O 1
ATOM 4759 N N . LEU B 1 150 ? 6.32 -2.221 -5.789 1 92.81 150 LEU B N 1
ATOM 4760 C CA . LEU B 1 150 ? 7.371 -3.148 -6.188 1 92.81 150 LEU B CA 1
ATOM 4761 C C . LEU B 1 150 ? 8.195 -3.58 -4.98 1 92.81 150 LEU B C 1
ATOM 4763 O O . LEU B 1 150 ? 9.422 -3.684 -5.066 1 92.81 150 LEU B O 1
ATOM 4767 N N . LYS B 1 151 ? 7.531 -3.705 -3.908 1 93.5 151 LYS B N 1
ATOM 4768 C CA . LYS B 1 151 ? 8.141 -4.215 -2.682 1 93.5 151 LYS B CA 1
ATOM 4769 C C . LYS B 1 151 ? 7.461 -5.504 -2.225 1 93.5 151 LYS B C 1
ATOM 4771 O O . LYS B 1 151 ? 6.242 -5.641 -2.33 1 93.5 151 LYS B O 1
ATOM 4776 N N . PRO B 1 152 ? 8.266 -6.438 -1.663 1 93.69 152 PRO B N 1
ATOM 4777 C CA . PRO B 1 152 ? 7.68 -7.703 -1.222 1 93.69 152 PRO B CA 1
ATOM 4778 C C . PRO B 1 152 ? 6.598 -7.516 -0.161 1 93.69 152 PRO B C 1
ATOM 4780 O O . PRO B 1 152 ? 5.586 -8.219 -0.174 1 93.69 152 PRO B O 1
ATOM 4783 N N . ASP B 1 153 ? 6.773 -6.566 0.749 1 91.38 153 ASP B N 1
ATOM 4784 C CA . ASP B 1 153 ? 5.801 -6.355 1.816 1 91.38 153 ASP B CA 1
ATOM 4785 C C . ASP B 1 153 ? 4.434 -5.977 1.249 1 91.38 153 ASP B C 1
ATOM 4787 O O . ASP B 1 153 ? 3.404 -6.449 1.731 1 91.38 153 ASP B O 1
ATOM 4791 N N . TRP B 1 154 ? 4.469 -5.098 0.285 1 93.75 154 TRP B N 1
ATOM 4792 C CA . TRP B 1 154 ? 3.236 -4.707 -0.391 1 93.75 154 TRP B CA 1
ATOM 4793 C C . TRP B 1 154 ? 2.58 -5.91 -1.062 1 93.75 154 TRP B C 1
ATOM 4795 O O . TRP B 1 154 ? 1.383 -6.148 -0.89 1 93.75 154 TRP B O 1
ATOM 4805 N N . LEU B 1 155 ? 3.332 -6.633 -1.769 1 95 155 LEU B N 1
ATOM 4806 C CA . LEU B 1 155 ? 2.797 -7.723 -2.578 1 95 155 LEU B CA 1
ATOM 4807 C C . LEU B 1 155 ? 2.252 -8.836 -1.693 1 95 155 LEU B C 1
ATOM 4809 O O . LEU B 1 155 ? 1.327 -9.555 -2.086 1 95 155 LEU B O 1
ATOM 4813 N N . ARG B 1 156 ? 2.785 -9.016 -0.544 1 92.38 156 ARG B N 1
ATOM 4814 C CA . ARG B 1 156 ? 2.281 -10 0.407 1 92.38 156 ARG B CA 1
ATOM 4815 C C . ARG B 1 156 ? 0.864 -9.656 0.852 1 92.38 156 ARG B C 1
ATOM 4817 O O . ARG B 1 156 ? 0.088 -10.547 1.208 1 92.38 156 ARG B O 1
ATOM 4824 N N . GLU B 1 157 ? 0.537 -8.367 0.793 1 92.25 157 GLU B N 1
ATOM 4825 C CA . GLU B 1 157 ? -0.757 -7.938 1.317 1 92.25 157 GLU B CA 1
ATOM 4826 C C . GLU B 1 157 ? -1.7 -7.527 0.19 1 92.25 157 GLU B C 1
ATOM 4828 O O . GLU B 1 157 ? -2.916 -7.473 0.38 1 92.25 157 GLU B O 1
ATOM 4833 N N . ALA B 1 158 ? -1.19 -7.301 -0.971 1 94.06 158 ALA B N 1
ATOM 4834 C CA . ALA B 1 158 ? -1.945 -6.684 -2.059 1 94.06 158 ALA B CA 1
ATOM 4835 C C . ALA B 1 158 ? -2.959 -7.66 -2.646 1 94.06 158 ALA B C 1
ATOM 4837 O O . ALA B 1 158 ? -3.84 -7.262 -3.414 1 94.06 158 ALA B O 1
ATOM 4838 N N . TRP B 1 159 ? -2.873 -8.969 -2.213 1 93.19 159 TRP B N 1
ATOM 4839 C CA . TRP B 1 159 ? -3.857 -9.938 -2.674 1 93.19 159 TRP B CA 1
ATOM 4840 C C . TRP B 1 159 ? -5.273 -9.492 -2.324 1 93.19 159 TRP B C 1
ATOM 4842 O O . TRP B 1 159 ? -6.23 -9.844 -3.018 1 93.19 159 TRP B O 1
ATOM 4852 N N . ARG B 1 160 ? -5.445 -8.641 -1.38 1 93.12 160 ARG B N 1
ATOM 4853 C CA . ARG B 1 160 ? -6.727 -8.156 -0.874 1 93.12 160 ARG B CA 1
ATOM 4854 C C . ARG B 1 160 ? -7.449 -7.316 -1.922 1 93.12 160 ARG B C 1
ATOM 4856 O O . ARG B 1 160 ? -8.656 -7.094 -1.821 1 93.12 160 ARG B O 1
ATOM 4863 N N . ILE B 1 161 ? -6.711 -6.879 -2.895 1 94.19 161 ILE B N 1
ATOM 4864 C CA . ILE B 1 161 ? -7.266 -6.016 -3.932 1 94.19 161 ILE B CA 1
ATOM 4865 C C . ILE B 1 161 ? -8.102 -6.848 -4.898 1 94.19 161 ILE B C 1
ATOM 4867 O O . ILE B 1 161 ? -9.203 -6.441 -5.289 1 94.19 161 ILE B O 1
ATOM 4871 N N . SER B 1 162 ? -7.617 -8.07 -5.223 1 93.94 162 SER B N 1
ATOM 4872 C CA . SER B 1 162 ? -8.273 -8.734 -6.34 1 93.94 162 SER B CA 1
ATOM 4873 C C . SER B 1 162 ? -8.43 -10.227 -6.074 1 93.94 162 SER B C 1
ATOM 4875 O O . SER B 1 162 ? -9.055 -10.945 -6.863 1 93.94 162 SER B O 1
ATOM 4877 N N . HIS B 1 163 ? -7.852 -10.719 -4.965 1 92.19 163 HIS B N 1
ATOM 4878 C CA . HIS B 1 163 ? -7.875 -12.148 -4.688 1 92.19 163 HIS B CA 1
ATOM 4879 C C . HIS B 1 163 ? -8.609 -12.438 -3.381 1 92.19 163 HIS B C 1
ATOM 4881 O O . HIS B 1 163 ? -8.906 -11.523 -2.609 1 92.19 163 HIS B O 1
ATOM 4887 N N . LYS B 1 164 ? -8.922 -13.695 -3.236 1 87.69 164 LYS B N 1
ATOM 4888 C CA . LYS B 1 164 ? -9.547 -14.148 -1.995 1 87.69 164 LYS B CA 1
ATOM 4889 C C . LYS B 1 164 ? -8.492 -14.57 -0.976 1 87.69 164 LYS B C 1
ATOM 4891 O O . LYS B 1 164 ? -8.758 -14.602 0.227 1 87.69 164 LYS B O 1
ATOM 4896 N N . GLU B 1 165 ? -7.332 -14.891 -1.507 1 88.69 165 GLU B N 1
ATOM 4897 C CA . GLU B 1 165 ? -6.211 -15.297 -0.664 1 88.69 165 GLU B CA 1
ATOM 4898 C C . GLU B 1 165 ? -4.879 -14.914 -1.296 1 88.69 165 GLU B C 1
ATOM 4900 O O . GLU B 1 165 ? -4.836 -14.445 -2.438 1 88.69 165 GLU B O 1
ATOM 4905 N N . LYS B 1 166 ? -3.869 -15.156 -0.537 1 91 166 LYS B N 1
ATOM 4906 C CA . LYS B 1 166 ? -2.523 -14.828 -1.001 1 91 166 LYS B CA 1
ATOM 4907 C C . LYS B 1 166 ? -2.141 -15.672 -2.217 1 91 166 LYS B C 1
ATOM 4909 O O . LYS B 1 166 ? -2.518 -16.844 -2.312 1 91 166 LYS B O 1
ATOM 4914 N N . SER B 1 167 ? -1.45 -15.094 -3.125 1 91.5 167 SER B N 1
ATOM 4915 C CA . SER B 1 167 ? -0.927 -15.828 -4.27 1 91.5 167 SER B CA 1
ATOM 4916 C C . SER B 1 167 ? 0.322 -16.625 -3.895 1 91.5 167 SER B C 1
ATOM 4918 O O . SER B 1 167 ? 1.029 -16.266 -2.951 1 91.5 167 SER B O 1
ATOM 4920 N N . ALA B 1 168 ? 0.628 -17.625 -4.633 1 93.06 168 ALA B N 1
ATOM 4921 C CA . ALA B 1 168 ? 1.764 -18.5 -4.344 1 93.06 168 ALA B CA 1
ATOM 4922 C C . ALA B 1 168 ? 3.078 -17.734 -4.402 1 93.06 168 ALA B C 1
ATOM 4924 O O . ALA B 1 168 ? 3.932 -17.875 -3.523 1 93.06 168 ALA B O 1
ATOM 4925 N N . LEU B 1 169 ? 3.207 -16.859 -5.355 1 95.31 169 LEU B N 1
ATOM 4926 C CA . LEU B 1 169 ? 4.457 -16.141 -5.535 1 95.31 169 LEU B CA 1
ATOM 4927 C C . LEU B 1 169 ? 4.727 -15.219 -4.344 1 95.31 169 LEU B C 1
ATOM 4929 O O . LEU B 1 169 ? 5.879 -15.047 -3.934 1 95.31 169 LEU B O 1
ATOM 4933 N N . SER B 1 170 ? 3.693 -14.68 -3.795 1 93.56 170 SER B N 1
ATOM 4934 C CA . SER B 1 170 ? 3.857 -13.656 -2.764 1 93.56 170 SER B CA 1
ATOM 4935 C C . SER B 1 170 ? 4.281 -14.281 -1.438 1 93.56 170 SER B C 1
ATOM 4937 O O . SER B 1 170 ? 4.766 -13.578 -0.545 1 93.56 170 SER B O 1
ATOM 4939 N N . LEU B 1 171 ? 4.129 -15.562 -1.263 1 93.19 171 LEU B N 1
ATOM 4940 C CA . LEU B 1 171 ? 4.336 -16.234 0.015 1 93.19 171 LEU B CA 1
ATOM 4941 C C . LEU B 1 171 ? 5.805 -16.172 0.425 1 93.19 171 LEU B C 1
ATOM 4943 O O . LEU B 1 171 ? 6.117 -15.922 1.59 1 93.19 171 LEU B O 1
ATOM 4947 N N . CYS B 1 172 ? 6.691 -16.406 -0.496 1 93.88 172 CYS B N 1
ATOM 4948 C CA . CYS B 1 172 ? 8.117 -16.406 -0.189 1 93.88 172 CYS B CA 1
ATOM 4949 C C . CYS B 1 172 ? 8.891 -15.57 -1.196 1 93.88 172 CYS B C 1
ATOM 4951 O O . CYS B 1 172 ? 10.047 -15.875 -1.509 1 93.88 172 CYS B O 1
ATOM 4953 N N . LEU B 1 173 ? 8.242 -14.562 -1.688 1 95.38 173 LEU B N 1
ATOM 4954 C CA . LEU B 1 173 ? 8.852 -13.703 -2.693 1 95.38 173 LEU B CA 1
ATOM 4955 C C . LEU B 1 173 ? 10.031 -12.93 -2.105 1 95.38 173 LEU B C 1
ATOM 4957 O O . LEU B 1 173 ? 9.883 -12.227 -1.104 1 95.38 173 LEU B O 1
ATOM 4961 N N . SER B 1 174 ? 11.18 -13.078 -2.686 1 95.88 174 SER B N 1
ATOM 4962 C CA . SER B 1 174 ? 12.359 -12.352 -2.221 1 95.88 174 SER B CA 1
ATOM 4963 C C . SER B 1 174 ? 12.508 -11.023 -2.951 1 95.88 174 SER B C 1
ATOM 4965 O O . SER B 1 174 ? 12.039 -10.867 -4.078 1 95.88 174 SER B O 1
ATOM 4967 N N . ALA B 1 175 ? 13.211 -10.07 -2.311 1 95.81 175 ALA B N 1
ATOM 4968 C CA . ALA B 1 175 ? 13.516 -8.797 -2.949 1 95.81 175 ALA B CA 1
ATOM 4969 C C . ALA B 1 175 ? 14.398 -8.992 -4.18 1 95.81 175 ALA B C 1
ATOM 4971 O O . ALA B 1 175 ? 14.25 -8.273 -5.172 1 95.81 175 ALA B O 1
ATOM 4972 N N . ARG B 1 176 ? 15.281 -9.938 -4.109 1 96.75 176 ARG B N 1
ATOM 4973 C CA . ARG B 1 176 ? 16.203 -10.203 -5.211 1 96.75 176 ARG B CA 1
ATOM 4974 C C . ARG B 1 176 ? 15.445 -10.648 -6.457 1 96.75 176 ARG B C 1
ATOM 4976 O O . ARG B 1 176 ? 15.688 -10.141 -7.551 1 96.75 176 ARG B O 1
ATOM 4983 N N . PHE B 1 177 ? 14.555 -11.555 -6.289 1 97.5 177 PHE B N 1
ATOM 4984 C CA . PHE B 1 177 ? 13.797 -12.023 -7.445 1 97.5 177 PHE B CA 1
ATOM 4985 C C . PHE B 1 177 ? 12.93 -10.906 -8.008 1 97.5 177 PHE B C 1
ATOM 4987 O O . PHE B 1 177 ? 12.812 -10.758 -9.227 1 97.5 177 PHE B O 1
ATOM 4994 N N . LEU B 1 178 ? 12.297 -10.219 -7.129 1 97.12 178 LEU B N 1
ATOM 4995 C CA . LEU B 1 178 ? 11.445 -9.117 -7.566 1 97.12 178 LEU B CA 1
ATOM 4996 C C . LEU B 1 178 ? 12.25 -8.102 -8.367 1 97.12 178 LEU B C 1
ATOM 4998 O O . LEU B 1 178 ? 11.75 -7.535 -9.344 1 97.12 178 LEU B O 1
ATOM 5002 N N . GLN B 1 179 ? 13.453 -7.855 -7.977 1 95.44 179 GLN B N 1
ATOM 5003 C CA . GLN B 1 179 ? 14.32 -6.945 -8.719 1 95.44 179 GLN B CA 1
ATOM 5004 C C . GLN B 1 179 ? 14.594 -7.477 -10.125 1 95.44 179 GLN B C 1
ATOM 5006 O O . GLN B 1 179 ? 14.602 -6.715 -11.094 1 95.44 179 GLN B O 1
ATOM 5011 N N . GLU B 1 180 ? 14.805 -8.758 -10.219 1 95.38 180 GLU B N 1
ATOM 5012 C CA . GLU B 1 180 ? 15.031 -9.375 -11.523 1 95.38 180 GLU B CA 1
ATOM 5013 C C . GLU B 1 180 ? 13.82 -9.203 -12.43 1 95.38 180 GLU B C 1
ATOM 5015 O O . GLU B 1 180 ? 13.969 -8.852 -13.609 1 95.38 180 GLU B O 1
ATOM 5020 N N . VAL B 1 181 ? 12.711 -9.406 -11.875 1 95.62 181 VAL B N 1
ATOM 5021 C CA . VAL B 1 181 ? 11.477 -9.297 -12.633 1 95.62 181 VAL B CA 1
ATOM 5022 C C . VAL B 1 181 ? 11.211 -7.84 -13 1 95.62 181 VAL B C 1
ATOM 5024 O O . VAL B 1 181 ? 10.734 -7.543 -14.094 1 95.62 181 VAL B O 1
ATOM 5027 N N . THR B 1 182 ? 11.469 -6.953 -12.078 1 94.88 182 THR B N 1
ATOM 5028 C CA . THR B 1 182 ? 11.273 -5.527 -12.312 1 94.88 182 THR B CA 1
ATOM 5029 C C . THR B 1 182 ? 12.102 -5.051 -13.492 1 94.88 182 THR B C 1
ATOM 5031 O O . THR B 1 182 ? 11.641 -4.254 -14.312 1 94.88 182 THR B O 1
ATOM 5034 N N . ARG B 1 183 ? 13.273 -5.562 -13.641 1 92.75 183 ARG B N 1
ATOM 5035 C CA . ARG B 1 183 ? 14.18 -5.168 -14.719 1 92.75 183 ARG B CA 1
ATOM 5036 C C . ARG B 1 183 ? 13.609 -5.559 -16.078 1 92.75 183 ARG B C 1
ATOM 5038 O O . ARG B 1 183 ? 13.938 -4.945 -17.094 1 92.75 183 ARG B O 1
ATOM 5045 N N . LEU B 1 184 ? 12.734 -6.508 -16.125 1 92.81 184 LEU B N 1
ATOM 5046 C CA . LEU B 1 184 ? 12.125 -6.953 -17.375 1 92.81 184 LEU B CA 1
ATOM 5047 C C . LEU B 1 184 ? 11.102 -5.941 -17.875 1 92.81 184 LEU B C 1
ATOM 5049 O O . LEU B 1 184 ? 10.82 -5.875 -19.062 1 92.81 184 LEU B O 1
ATOM 5053 N N . TYR B 1 185 ? 10.594 -5.207 -16.953 1 92.69 185 TYR B N 1
ATOM 5054 C CA . TYR B 1 185 ? 9.484 -4.336 -17.297 1 92.69 185 TYR B CA 1
ATOM 5055 C C . TYR B 1 185 ? 9.906 -2.873 -17.281 1 92.69 185 TYR B C 1
ATOM 5057 O O . TYR B 1 185 ? 9.352 -2.051 -18.016 1 92.69 185 TYR B O 1
ATOM 5065 N N . VAL B 1 186 ? 10.805 -2.625 -16.359 1 87.44 186 VAL B N 1
ATOM 5066 C CA . VAL B 1 186 ? 11.18 -1.238 -16.109 1 87.44 186 VAL B CA 1
ATOM 5067 C C . VAL B 1 186 ? 12.625 -1.003 -16.547 1 87.44 186 VAL B C 1
ATOM 5069 O O . VAL B 1 186 ? 13.555 -1.591 -15.984 1 87.44 186 VAL B O 1
ATOM 5072 N N . LYS B 1 187 ? 12.914 -0.663 -17.828 1 72.06 187 LYS B N 1
ATOM 5073 C CA . LYS B 1 187 ? 14.266 -0.521 -18.375 1 72.06 187 LYS B CA 1
ATOM 5074 C C . LYS B 1 187 ? 14.891 0.805 -17.953 1 72.06 187 LYS B C 1
ATOM 5076 O O . LYS B 1 187 ? 16.109 0.904 -17.797 1 72.06 187 LYS B O 1
ATOM 5081 N N . SER B 1 188 ? 14.141 1.897 -18.281 1 60.28 188 SER B N 1
ATOM 5082 C CA . SER B 1 188 ? 14.812 3.195 -18.297 1 60.28 188 SER B CA 1
ATOM 5083 C C . SER B 1 188 ? 14.5 3.979 -17.016 1 60.28 188 SER B C 1
ATOM 5085 O O . SER B 1 188 ? 13.469 3.756 -16.375 1 60.28 188 SER B O 1
ATOM 5087 N N . GLU B 1 189 ? 15.602 4.594 -16.578 1 55.22 189 GLU B N 1
ATOM 5088 C CA . GLU B 1 189 ? 15.469 5.609 -15.539 1 55.22 189 GLU B CA 1
ATOM 5089 C C . GLU B 1 189 ? 14.469 6.688 -15.953 1 55.22 189 GLU B C 1
ATOM 5091 O O . GLU B 1 189 ? 14.188 7.609 -15.188 1 55.22 189 GLU B O 1
ATOM 5096 N N . ASN B 1 190 ? 14.055 6.621 -17.203 1 53.06 190 ASN B N 1
ATOM 5097 C CA . ASN B 1 190 ? 13.078 7.633 -17.578 1 53.06 190 ASN B CA 1
ATOM 5098 C C . ASN B 1 190 ? 11.727 7.395 -16.906 1 53.06 190 ASN B C 1
ATOM 5100 O O . ASN B 1 190 ? 11.172 6.297 -17 1 53.06 190 ASN B O 1
ATOM 5104 N N . THR B 1 191 ? 11.18 8.438 -16.344 1 54.62 191 THR B N 1
ATOM 5105 C CA . THR B 1 191 ? 10.102 8.414 -15.367 1 54.62 191 THR B CA 1
ATOM 5106 C C . THR B 1 191 ? 8.82 7.855 -15.984 1 54.62 191 THR B C 1
ATOM 5108 O O . THR B 1 191 ? 8.133 7.039 -15.359 1 54.62 191 THR B O 1
ATOM 5111 N N . VAL B 1 192 ? 8.461 8.375 -17.344 1 53.72 192 VAL B N 1
ATOM 5112 C CA . VAL B 1 192 ? 7.184 8.008 -17.938 1 53.72 192 VAL B CA 1
ATOM 5113 C C . VAL B 1 192 ? 7.219 6.539 -18.359 1 53.72 192 VAL B C 1
ATOM 5115 O O . VAL B 1 192 ? 6.277 5.785 -18.109 1 53.72 192 VAL B O 1
ATOM 5118 N N . VAL B 1 193 ? 8.148 6.188 -19.203 1 55.34 193 VAL B N 1
ATOM 5119 C CA . VAL B 1 193 ? 8.32 4.82 -19.672 1 55.34 193 VAL B CA 1
ATOM 5120 C C . VAL B 1 193 ? 8.383 3.861 -18.484 1 55.34 193 VAL B C 1
ATOM 5122 O O . VAL B 1 193 ? 7.84 2.756 -18.547 1 55.34 193 VAL B O 1
ATOM 5125 N N . ASP B 1 194 ? 8.578 4.449 -17.5 1 83.06 194 ASP B N 1
ATOM 5126 C CA . ASP B 1 194 ? 8.773 3.686 -16.266 1 83.06 194 ASP B CA 1
ATOM 5127 C C . ASP B 1 194 ? 7.438 3.398 -15.594 1 83.06 194 ASP B C 1
ATOM 5129 O O . ASP B 1 194 ? 7.18 2.268 -15.172 1 83.06 194 ASP B O 1
ATOM 5133 N N . ARG B 1 195 ? 6.512 4.32 -16.047 1 91 195 ARG B N 1
ATOM 5134 C CA . ARG B 1 195 ? 5.238 4.141 -15.359 1 91 195 ARG B CA 1
ATOM 5135 C C . ARG B 1 195 ? 4.383 3.084 -16.062 1 91 195 ARG B C 1
ATOM 5137 O O . ARG B 1 195 ? 3.666 2.328 -15.398 1 91 195 ARG B O 1
ATOM 5144 N N . VAL B 1 196 ? 4.449 3.047 -17.453 1 94.75 196 VAL B N 1
ATOM 5145 C CA . VAL B 1 196 ? 3.693 2.053 -18.203 1 94.75 196 VAL B CA 1
ATOM 5146 C C . VAL B 1 196 ? 4.211 0.653 -17.875 1 94.75 196 VAL B C 1
ATOM 5148 O O . VAL B 1 196 ? 3.424 -0.258 -17.609 1 94.75 196 VAL B O 1
ATOM 5151 N N . GLY B 1 197 ? 5.539 0.52 -17.906 1 95.44 197 GLY B N 1
ATOM 5152 C CA . GLY B 1 197 ? 6.129 -0.752 -17.516 1 95.44 197 GLY B CA 1
ATOM 5153 C C . GLY B 1 197 ? 5.758 -1.181 -16.109 1 95.44 197 GLY B C 1
ATOM 5154 O O . GLY B 1 197 ? 5.477 -2.355 -15.867 1 95.44 197 GLY B O 1
ATOM 5155 N N . ARG B 1 198 ? 5.766 -0.213 -15.25 1 96 198 ARG B N 1
ATOM 5156 C CA . ARG B 1 198 ? 5.383 -0.484 -13.867 1 96 198 ARG B CA 1
ATOM 5157 C C . ARG B 1 198 ? 3.92 -0.91 -13.781 1 96 198 ARG B C 1
ATOM 5159 O O . ARG B 1 198 ? 3.568 -1.775 -12.977 1 96 198 ARG B O 1
ATOM 5166 N N . ALA B 1 199 ? 3.09 -0.262 -14.625 1 97.44 199 ALA B N 1
ATOM 5167 C CA . ALA B 1 199 ? 1.677 -0.63 -14.656 1 97.44 199 ALA B CA 1
ATOM 5168 C C . ALA B 1 199 ? 1.496 -2.074 -15.117 1 97.44 199 ALA B C 1
ATOM 5170 O O . ALA B 1 199 ? 0.747 -2.838 -14.508 1 97.44 199 ALA B O 1
ATOM 5171 N N . PHE B 1 200 ? 2.213 -2.467 -16.172 1 97.56 200 PHE B N 1
ATOM 5172 C CA . PHE B 1 200 ? 2.166 -3.842 -16.656 1 97.56 200 PHE B CA 1
ATOM 5173 C C . PHE B 1 200 ? 2.605 -4.812 -15.57 1 97.56 200 PHE B C 1
ATOM 5175 O O . PHE B 1 200 ? 1.956 -5.84 -15.352 1 97.56 200 PHE B O 1
ATOM 5182 N N . LEU B 1 201 ? 3.664 -4.457 -14.922 1 97.31 201 LEU B N 1
ATOM 5183 C CA . LEU B 1 201 ? 4.234 -5.336 -13.906 1 97.31 201 LEU B CA 1
ATOM 5184 C C . LEU B 1 201 ? 3.287 -5.473 -12.719 1 97.31 201 LEU B C 1
ATOM 5186 O O . LEU B 1 201 ? 3.01 -6.586 -12.266 1 97.31 201 LEU B O 1
ATOM 5190 N N . SER B 1 202 ? 2.799 -4.328 -12.242 1 97.38 202 SER B N 1
ATOM 5191 C CA . SER B 1 202 ? 1.874 -4.371 -11.109 1 97.38 202 SER B CA 1
ATOM 5192 C C . SER B 1 202 ? 0.628 -5.184 -11.445 1 97.38 202 SER B C 1
ATOM 5194 O O . SER B 1 202 ? 0.15 -5.965 -10.625 1 97.38 202 SER B O 1
ATOM 5196 N N . THR B 1 203 ? 0.116 -5 -12.641 1 97.94 203 THR B N 1
ATOM 5197 C CA . THR B 1 203 ? -1.048 -5.762 -13.078 1 97.94 203 THR B CA 1
ATOM 5198 C C . THR B 1 203 ? -0.74 -7.258 -13.102 1 97.94 203 THR B C 1
ATOM 5200 O O . THR B 1 203 ? -1.515 -8.062 -12.578 1 97.94 203 THR B O 1
ATOM 5203 N N . SER B 1 204 ? 0.372 -7.578 -13.609 1 97.19 204 SER B N 1
ATOM 5204 C CA . SER B 1 204 ? 0.767 -8.977 -13.711 1 97.19 204 SER B CA 1
ATOM 5205 C C . SER B 1 204 ? 0.973 -9.602 -12.336 1 97.19 204 SER B C 1
ATOM 5207 O O . SER B 1 204 ? 0.629 -10.766 -12.117 1 97.19 204 SER B O 1
ATOM 5209 N N . LEU B 1 205 ? 1.507 -8.867 -11.438 1 97.25 205 LEU B N 1
ATOM 5210 C CA . LEU B 1 205 ? 1.803 -9.383 -10.109 1 97.25 205 LEU B CA 1
ATOM 5211 C C . LEU B 1 205 ? 0.533 -9.492 -9.266 1 97.25 205 LEU B C 1
ATOM 5213 O O . LEU B 1 205 ? 0.418 -10.367 -8.414 1 97.25 205 LEU B O 1
ATOM 5217 N N . LEU B 1 206 ? -0.424 -8.633 -9.547 1 96.5 206 LEU B N 1
ATOM 5218 C CA . LEU B 1 206 ? -1.595 -8.562 -8.68 1 96.5 206 LEU B CA 1
ATOM 5219 C C . LEU B 1 206 ? -2.723 -9.438 -9.211 1 96.5 206 LEU B C 1
ATOM 5221 O O . LEU B 1 206 ? -3.568 -9.906 -8.445 1 96.5 206 LEU B O 1
ATOM 5225 N N . LEU B 1 207 ? -2.811 -9.617 -10.484 1 96.44 207 LEU B N 1
ATOM 5226 C CA . LEU B 1 207 ? -3.932 -10.367 -11.047 1 96.44 207 LEU B CA 1
ATOM 5227 C C . LEU B 1 207 ? -3.555 -11.82 -11.281 1 96.44 207 LEU B C 1
ATOM 5229 O O . LEU B 1 207 ? -4.324 -12.727 -10.945 1 96.44 207 LEU B O 1
ATOM 5233 N N . ASN B 1 208 ? -2.377 -12.008 -11.867 1 95.62 208 ASN B N 1
ATOM 5234 C CA . ASN B 1 208 ? -1.894 -13.359 -12.125 1 95.62 208 ASN B CA 1
ATOM 5235 C C . ASN B 1 208 ? -0.411 -13.359 -12.484 1 95.62 208 ASN B C 1
ATOM 5237 O O . ASN B 1 208 ? -0.022 -12.859 -13.539 1 95.62 208 ASN B O 1
ATOM 5241 N N . GLU B 1 209 ? 0.354 -14.047 -11.727 1 96 209 GLU B N 1
ATOM 5242 C CA . GLU B 1 209 ? 1.807 -13.938 -11.82 1 96 209 GLU B CA 1
ATOM 5243 C C . GLU B 1 209 ? 2.359 -14.836 -12.922 1 96 209 GLU B C 1
ATOM 5245 O O . GLU B 1 209 ? 3.549 -14.781 -13.234 1 96 209 GLU B O 1
ATOM 5250 N N . GLU B 1 210 ? 1.527 -15.617 -13.531 1 96.56 210 GLU B N 1
ATOM 5251 C CA . GLU B 1 210 ? 2.002 -16.516 -14.586 1 96.56 210 GLU B CA 1
ATOM 5252 C C . GLU B 1 210 ? 2.705 -15.734 -15.695 1 96.56 210 GLU B C 1
ATOM 5254 O O . GLU B 1 210 ? 3.719 -16.188 -16.234 1 96.56 210 GLU B O 1
ATOM 5259 N N . ALA B 1 211 ? 2.188 -14.57 -16.062 1 96.38 211 ALA B N 1
ATOM 5260 C CA . ALA B 1 211 ? 2.793 -13.758 -17.109 1 96.38 211 ALA B CA 1
ATOM 5261 C C . ALA B 1 211 ? 4.238 -13.398 -16.781 1 96.38 211 ALA B C 1
ATOM 5263 O O . ALA B 1 211 ? 5.137 -13.57 -17.594 1 96.38 211 ALA B O 1
ATOM 5264 N N . VAL B 1 212 ? 4.465 -12.992 -15.594 1 97.19 212 VAL B N 1
ATOM 5265 C CA . VAL B 1 212 ? 5.785 -12.547 -15.156 1 97.19 212 VAL B CA 1
ATOM 5266 C C . VAL B 1 212 ? 6.719 -13.75 -15.031 1 97.19 212 VAL B C 1
ATOM 5268 O O . VAL B 1 212 ? 7.891 -13.68 -15.406 1 97.19 212 VAL B O 1
ATOM 5271 N N . LEU B 1 213 ? 6.207 -14.797 -14.5 1 98.12 213 LEU B N 1
ATOM 5272 C CA . LEU B 1 213 ? 7.02 -15.992 -14.297 1 98.12 213 LEU B CA 1
ATOM 5273 C C . LEU B 1 213 ? 7.441 -16.594 -15.633 1 98.12 213 LEU B C 1
ATOM 5275 O O . LEU B 1 213 ? 8.617 -16.906 -15.836 1 98.12 213 LEU B O 1
ATOM 5279 N N . LEU B 1 214 ? 6.5 -16.719 -16.531 1 98.06 214 LEU B N 1
ATOM 5280 C CA . LEU B 1 214 ? 6.844 -17.266 -17.844 1 98.06 214 LEU B CA 1
ATOM 5281 C C . LEU B 1 214 ? 7.84 -16.359 -18.562 1 98.06 214 LEU B C 1
ATOM 5283 O O . LEU B 1 214 ? 8.805 -16.844 -19.156 1 98.06 214 LEU B O 1
ATOM 5287 N N . ARG B 1 215 ? 7.582 -15.102 -18.5 1 97.5 215 ARG B N 1
ATOM 5288 C CA . ARG B 1 215 ? 8.484 -14.172 -19.156 1 97.5 215 ARG B CA 1
ATOM 5289 C C . ARG B 1 215 ? 9.906 -14.297 -18.609 1 97.5 215 ARG B C 1
ATOM 5291 O O . ARG B 1 215 ? 10.859 -14.445 -19.359 1 97.5 215 ARG B O 1
ATOM 5298 N N . TYR B 1 216 ? 10.062 -14.289 -17.344 1 97.94 216 TYR B N 1
ATOM 5299 C CA . TYR B 1 216 ? 11.391 -14.344 -16.734 1 97.94 216 TYR B CA 1
ATOM 5300 C C . TYR B 1 216 ? 12.07 -15.672 -17.031 1 97.94 216 TYR B C 1
ATOM 5302 O O . TYR B 1 216 ? 13.203 -15.703 -17.516 1 97.94 216 TYR B O 1
ATOM 5310 N N . PHE B 1 217 ? 11.406 -16.75 -16.812 1 98.12 217 PHE B N 1
ATOM 5311 C CA . PHE B 1 217 ? 12.047 -18.062 -16.812 1 98.12 217 PHE B CA 1
ATOM 5312 C C . PHE B 1 217 ? 12.266 -18.547 -18.25 1 98.12 217 PHE B C 1
ATOM 5314 O O . PHE B 1 217 ? 13.055 -19.453 -18.484 1 98.12 217 PHE B O 1
ATOM 5321 N N . THR B 1 218 ? 11.594 -17.953 -19.203 1 96.88 218 THR B N 1
ATOM 5322 C CA . THR B 1 218 ? 11.789 -18.438 -20.562 1 96.88 218 THR B CA 1
ATOM 5323 C C . THR B 1 218 ? 12.594 -17.438 -21.391 1 96.88 218 THR B C 1
ATOM 5325 O O . THR B 1 218 ? 13.086 -17.766 -22.469 1 96.88 218 THR B O 1
ATOM 5328 N N . THR B 1 219 ? 12.734 -16.25 -20.938 1 94.44 219 THR B N 1
ATOM 5329 C CA . THR B 1 219 ? 13.445 -15.273 -21.75 1 94.44 219 THR B CA 1
ATOM 5330 C C . THR B 1 219 ? 14.734 -14.836 -21.078 1 94.44 219 THR B C 1
ATOM 5332 O O . THR B 1 219 ? 15.695 -14.445 -21.75 1 94.44 219 THR B O 1
ATOM 5335 N N . LYS B 1 220 ? 14.828 -14.906 -19.828 1 93.31 220 LYS B N 1
ATOM 5336 C CA . LYS B 1 220 ? 15.992 -14.375 -19.125 1 93.31 220 LYS B CA 1
ATOM 5337 C C . LYS B 1 220 ? 16.797 -15.492 -18.469 1 93.31 220 LYS B C 1
ATOM 5339 O O . LYS B 1 220 ? 18.031 -15.477 -18.516 1 93.31 220 LYS B O 1
ATOM 5344 N N . SER B 1 221 ? 16.078 -16.359 -17.844 1 94 221 SER B N 1
ATOM 5345 C CA . SER B 1 221 ? 16.75 -17.453 -17.156 1 94 221 SER B CA 1
ATOM 5346 C C . SER B 1 221 ? 17.547 -18.297 -18.141 1 94 221 SER B C 1
ATOM 5348 O O . SER B 1 221 ? 17.109 -18.531 -19.281 1 94 221 SER B O 1
ATOM 5350 N N . LYS B 1 222 ? 18.672 -18.797 -17.734 1 93.94 222 LYS B N 1
ATOM 5351 C CA . LYS B 1 222 ? 19.516 -19.641 -18.562 1 93.94 222 LYS B CA 1
ATOM 5352 C C . LYS B 1 222 ? 19.172 -21.109 -18.375 1 93.94 222 LYS B C 1
ATOM 5354 O O . LYS B 1 222 ? 19.578 -21.953 -19.188 1 93.94 222 LYS B O 1
ATOM 5359 N N . THR B 1 223 ? 18.516 -21.406 -17.328 1 95.19 223 THR B N 1
ATOM 5360 C CA . THR B 1 223 ? 18.094 -22.781 -17.062 1 95.19 223 THR B CA 1
ATOM 5361 C C . THR B 1 223 ? 17.016 -23.219 -18.047 1 95.19 223 THR B C 1
ATOM 5363 O O . THR B 1 223 ? 16.078 -22.453 -18.312 1 95.19 223 THR B O 1
ATOM 5366 N N . PRO B 1 224 ? 17.156 -24.391 -18.609 1 94.62 224 PRO B N 1
ATOM 5367 C CA . PRO B 1 224 ? 16.141 -24.891 -19.531 1 94.62 224 PRO B CA 1
ATOM 5368 C C . PRO B 1 224 ? 14.898 -25.406 -18.812 1 94.62 224 PRO B C 1
ATOM 5370 O O . PRO B 1 224 ? 14.68 -26.609 -18.75 1 94.62 224 PRO B O 1
ATOM 5373 N N . TRP B 1 225 ? 14.094 -24.547 -18.469 1 97.56 225 TRP B N 1
ATOM 5374 C CA . TRP B 1 225 ? 12.859 -24.891 -17.766 1 97.56 225 TRP B CA 1
ATOM 5375 C C . TRP B 1 225 ? 11.852 -25.531 -18.719 1 97.56 225 TRP B C 1
ATOM 5377 O O . TRP B 1 225 ? 11.773 -25.156 -19.891 1 97.56 225 TRP B O 1
ATOM 5387 N N . PRO B 1 226 ? 11.102 -26.484 -18.281 1 97.44 226 PRO B N 1
ATOM 5388 C CA . PRO B 1 226 ? 10.086 -27.125 -19.125 1 97.44 226 PRO B CA 1
ATOM 5389 C C . PRO B 1 226 ? 8.789 -26.328 -19.188 1 97.44 226 PRO B C 1
ATOM 5391 O O . PRO B 1 226 ? 7.707 -26.875 -18.953 1 97.44 226 PRO B O 1
ATOM 5394 N N . PHE B 1 227 ? 8.914 -25.094 -19.562 1 98.12 227 PHE B N 1
ATOM 5395 C CA . PHE B 1 227 ? 7.773 -24.188 -19.688 1 98.12 227 PHE B CA 1
ATOM 5396 C C . PHE B 1 227 ? 7.535 -23.781 -21.125 1 98.12 227 PHE B C 1
ATOM 5398 O O . PHE B 1 227 ? 8.461 -23.812 -21.953 1 98.12 227 PHE B O 1
ATOM 5405 N N . PRO B 1 228 ? 6.242 -23.5 -21.438 1 97.06 228 PRO B N 1
ATOM 5406 C CA . PRO B 1 228 ? 6.031 -22.922 -22.766 1 97.06 228 PRO B CA 1
ATOM 5407 C C . PRO B 1 228 ? 6.699 -21.562 -22.938 1 97.06 228 PRO B C 1
ATOM 5409 O O . PRO B 1 228 ? 6.715 -20.766 -22 1 97.06 228 PRO B O 1
ATOM 5412 N N . LYS B 1 229 ? 7.156 -21.328 -24.062 1 97.06 229 LYS B N 1
ATOM 5413 C CA . LYS B 1 229 ? 7.793 -20.047 -24.359 1 97.06 229 LYS B CA 1
ATOM 5414 C C . LYS B 1 229 ? 6.801 -18.906 -24.234 1 97.06 229 LYS B C 1
ATOM 5416 O O . LYS B 1 229 ? 5.656 -19.016 -24.672 1 97.06 229 LYS B O 1
ATOM 5421 N N . PHE B 1 230 ? 7.277 -17.828 -23.641 1 97.62 230 PHE B N 1
ATOM 5422 C CA . PHE B 1 230 ? 6.508 -16.594 -23.547 1 97.62 230 PHE B CA 1
ATOM 5423 C C . PHE B 1 230 ? 6.789 -15.688 -24.75 1 97.62 230 PHE B C 1
ATOM 5425 O O . PHE B 1 230 ? 7.922 -15.25 -24.953 1 97.62 230 PHE B O 1
ATOM 5432 N N . TYR B 1 231 ? 5.738 -15.336 -25.484 1 97.75 231 TYR B N 1
ATOM 5433 C CA . TYR B 1 231 ? 5.949 -14.492 -26.656 1 97.75 231 TYR B CA 1
ATOM 5434 C C . TYR B 1 231 ? 5.633 -13.031 -26.328 1 97.75 231 TYR B C 1
ATOM 5436 O O . TYR B 1 231 ? 6.227 -12.125 -26.906 1 97.75 231 TYR B O 1
ATOM 5444 N N . GLY B 1 232 ? 4.66 -12.844 -25.453 1 97.19 232 GLY B N 1
ATOM 5445 C CA . GLY B 1 232 ? 4.238 -11.5 -25.094 1 97.19 232 GLY B CA 1
ATOM 5446 C C . GLY B 1 232 ? 2.834 -11.445 -24.531 1 97.19 232 GLY B C 1
ATOM 5447 O O . GLY B 1 232 ? 2.281 -12.469 -24.125 1 97.19 232 GLY B O 1
ATOM 5448 N N . ALA B 1 233 ? 2.381 -10.25 -24.328 1 97.25 233 ALA B N 1
ATOM 5449 C CA . ALA B 1 233 ? 1.024 -10.023 -23.844 1 97.25 233 ALA B CA 1
ATOM 5450 C C . ALA B 1 233 ? 0.327 -8.922 -24.641 1 97.25 233 ALA B C 1
ATOM 5452 O O . ALA B 1 233 ? 0.982 -8.039 -25.203 1 97.25 233 ALA B O 1
ATOM 5453 N N . CYS B 1 234 ? -0.958 -9.047 -24.75 1 95.94 234 CYS B N 1
ATOM 5454 C CA . CYS B 1 234 ? -1.807 -8.047 -25.391 1 95.94 234 CYS B CA 1
ATOM 5455 C C . CYS B 1 234 ? -3.113 -7.875 -24.625 1 95.94 234 CYS B C 1
ATOM 5457 O O . CYS B 1 234 ? -3.959 -8.766 -24.625 1 95.94 234 CYS B O 1
ATOM 5459 N N . GLY B 1 235 ? -3.242 -6.703 -24.031 1 95.88 235 GLY B N 1
ATOM 5460 C CA . GLY B 1 235 ? -4.426 -6.504 -23.203 1 95.88 235 GLY B CA 1
ATOM 5461 C C . GLY B 1 235 ? -4.48 -7.434 -22.016 1 95.88 235 GLY B C 1
ATOM 5462 O O . GLY B 1 235 ? -3.529 -7.516 -21.234 1 95.88 235 GLY B O 1
ATOM 5463 N N . ARG B 1 236 ? -5.531 -8.258 -21.969 1 95 236 ARG B N 1
ATOM 5464 C CA . ARG B 1 236 ? -5.77 -9.086 -20.797 1 95 236 ARG B CA 1
ATOM 5465 C C . ARG B 1 236 ? -5.473 -10.555 -21.078 1 95 236 ARG B C 1
ATOM 5467 O O . ARG B 1 236 ? -5.977 -11.445 -20.406 1 95 236 ARG B O 1
ATOM 5474 N N . VAL B 1 237 ? -4.652 -10.711 -22.109 1 95.12 237 VAL B N 1
ATOM 5475 C CA . VAL B 1 237 ? -4.23 -12.07 -22.438 1 95.12 237 VAL B CA 1
ATOM 5476 C C . VAL B 1 237 ? -2.715 -12.109 -22.625 1 95.12 237 VAL B C 1
ATOM 5478 O O . VAL B 1 237 ? -2.086 -11.078 -22.859 1 95.12 237 VAL B O 1
ATOM 5481 N N . ILE B 1 238 ? -2.174 -13.297 -22.453 1 96.94 238 ILE B N 1
ATOM 5482 C CA . ILE B 1 238 ? -0.776 -13.523 -22.812 1 96.94 238 ILE B CA 1
ATOM 5483 C C . ILE B 1 238 ? -0.693 -14.484 -23.984 1 96.94 238 ILE B C 1
ATOM 5485 O O . ILE B 1 238 ? -1.642 -15.219 -24.266 1 96.94 238 ILE B O 1
ATOM 5489 N N . VAL B 1 239 ? 0.341 -14.367 -24.688 1 97.06 239 VAL B N 1
ATOM 5490 C CA . VAL B 1 239 ? 0.596 -15.258 -25.828 1 97.06 239 VAL B CA 1
ATOM 5491 C C . VAL B 1 239 ? 1.784 -16.172 -25.5 1 97.06 239 VAL B C 1
ATOM 5493 O O . VAL B 1 239 ? 2.887 -15.68 -25.234 1 97.06 239 VAL B O 1
ATOM 5496 N N . VAL B 1 240 ? 1.515 -17.484 -25.547 1 97.25 240 VAL B N 1
ATOM 5497 C CA . VAL B 1 240 ? 2.549 -18.453 -25.188 1 97.25 240 VAL B CA 1
ATOM 5498 C C . VAL B 1 240 ? 2.584 -19.578 -26.203 1 97.25 240 VAL B C 1
ATOM 5500 O O . VAL B 1 240 ? 1.635 -19.766 -26.969 1 97.25 240 VAL B O 1
ATOM 5503 N N . GLU B 1 241 ? 3.641 -20.297 -26.188 1 97.06 241 GLU B N 1
ATOM 5504 C CA . GLU B 1 241 ? 3.805 -21.484 -27.031 1 97.06 241 GLU B CA 1
ATOM 5505 C C . GLU B 1 241 ? 2.73 -22.531 -26.734 1 97.06 241 GLU B C 1
ATOM 5507 O O . GLU B 1 241 ? 2.367 -22.734 -25.578 1 97.06 241 GLU B O 1
ATOM 5512 N N . HIS B 1 242 ? 2.199 -23.062 -27.812 1 95.56 242 HIS B N 1
ATOM 5513 C CA . HIS B 1 242 ? 1.354 -24.234 -27.625 1 95.56 242 HIS B CA 1
ATOM 5514 C C . HIS B 1 242 ? 2.172 -25.438 -27.156 1 95.56 242 HIS B C 1
ATOM 5516 O O . HIS B 1 242 ? 3.006 -25.953 -27.906 1 95.56 242 HIS B O 1
ATOM 5522 N N . ALA B 1 243 ? 1.893 -25.922 -25.969 1 96.12 243 ALA B N 1
ATOM 5523 C CA . ALA B 1 243 ? 2.764 -26.906 -25.328 1 96.12 243 ALA B CA 1
ATOM 5524 C C . ALA B 1 243 ? 2.254 -28.328 -25.547 1 96.12 243 ALA B C 1
ATOM 5526 O O . ALA B 1 243 ? 2.773 -29.281 -24.969 1 96.12 243 ALA B O 1
ATOM 5527 N N . GLY B 1 244 ? 1.277 -28.484 -26.375 1 95.38 244 GLY B N 1
ATOM 5528 C CA . GLY B 1 244 ? 0.789 -29.812 -26.688 1 95.38 244 GLY B CA 1
ATOM 5529 C C . GLY B 1 244 ? -0.505 -30.156 -25.969 1 95.38 244 GLY B C 1
ATOM 5530 O O . GLY B 1 244 ? -1.359 -29.297 -25.781 1 95.38 244 GLY B O 1
ATOM 5531 N N . ARG B 1 245 ? -0.714 -31.438 -25.781 1 95 245 ARG B N 1
ATOM 5532 C CA . ARG B 1 245 ? -1.952 -31.922 -25.188 1 95 245 ARG B CA 1
ATOM 5533 C C . ARG B 1 245 ? -1.755 -32.25 -23.703 1 95 245 ARG B C 1
ATOM 5535 O O . ARG B 1 245 ? -0.693 -32.719 -23.297 1 95 245 ARG B O 1
ATOM 5542 N N . THR B 1 246 ? -2.814 -32.062 -22.969 1 94.12 246 THR B N 1
ATOM 5543 C CA . THR B 1 246 ? -2.736 -32.25 -21.516 1 94.12 246 THR B CA 1
ATOM 5544 C C . THR B 1 246 ? -2.627 -33.75 -21.188 1 94.12 246 THR B C 1
ATOM 5546 O O . THR B 1 246 ? -2.885 -34.594 -22.047 1 94.12 246 THR B O 1
ATOM 5549 N N . LEU B 1 247 ? -2.258 -34.062 -19.984 1 94.31 247 LEU B N 1
ATOM 5550 C CA . LEU B 1 247 ? -1.891 -35.406 -19.594 1 94.31 247 LEU B CA 1
ATOM 5551 C C . LEU B 1 247 ? -3.086 -36.344 -19.688 1 94.31 247 LEU B C 1
ATOM 5553 O O . LEU B 1 247 ? -2.922 -37.562 -19.938 1 94.31 247 LEU B O 1
ATOM 5557 N N . ASP B 1 248 ? -4.273 -35.844 -19.453 1 90.06 248 ASP B N 1
ATOM 5558 C CA . ASP B 1 248 ? -5.484 -36.656 -19.453 1 90.06 248 ASP B CA 1
ATOM 5559 C C . ASP B 1 248 ? -5.711 -37.344 -20.812 1 90.06 248 ASP B C 1
ATOM 5561 O O . ASP B 1 248 ? -6.359 -38.375 -20.891 1 90.06 248 ASP B O 1
ATOM 5565 N N . THR B 1 249 ? -5.129 -36.812 -21.828 1 92.25 249 THR B N 1
ATOM 5566 C CA . THR B 1 249 ? -5.332 -37.312 -23.188 1 92.25 249 THR B CA 1
ATOM 5567 C C . THR B 1 249 ? -4.43 -38.531 -23.453 1 92.25 249 THR B C 1
ATOM 5569 O O . THR B 1 249 ? -4.555 -39.188 -24.5 1 92.25 249 THR B O 1
ATOM 5572 N N . PHE B 1 250 ? -3.645 -38.875 -22.531 1 94.5 250 PHE B N 1
ATOM 5573 C CA . PHE B 1 250 ? -2.66 -39.906 -22.781 1 94.5 250 PHE B CA 1
ATOM 5574 C C . PHE B 1 250 ? -2.967 -41.156 -21.953 1 94.5 250 PHE B C 1
ATOM 5576 O O . PHE B 1 250 ? -2.176 -42.094 -21.938 1 94.5 250 PHE B O 1
ATOM 5583 N N . MET B 1 251 ? -4.09 -41.25 -21.344 1 92.75 251 MET B N 1
ATOM 5584 C CA . MET B 1 251 ? -4.438 -42.312 -20.438 1 92.75 251 MET B CA 1
ATOM 5585 C C . MET B 1 251 ? -4.578 -43.656 -21.203 1 92.75 251 MET B C 1
ATOM 5587 O O . MET B 1 251 ? -4.324 -44.719 -20.641 1 92.75 251 MET B O 1
ATOM 5591 N N . ASP B 1 252 ? -4.922 -43.594 -22.5 1 92.88 252 ASP B N 1
ATOM 5592 C CA . ASP B 1 252 ? -5.125 -44.812 -23.297 1 92.88 252 ASP B CA 1
ATOM 5593 C C . ASP B 1 252 ? -3.91 -45.062 -24.188 1 92.88 252 ASP B C 1
ATOM 5595 O O . ASP B 1 252 ? -3.939 -46 -25.016 1 92.88 252 ASP B O 1
ATOM 5599 N N . SER B 1 253 ? -2.926 -44.312 -24 1 95.44 253 SER B N 1
ATOM 5600 C CA . SER B 1 253 ? -1.703 -44.531 -24.766 1 95.44 253 SER B CA 1
ATOM 5601 C C . SER B 1 253 ? -1.015 -45.844 -24.344 1 95.44 253 SER B C 1
ATOM 5603 O O . SER B 1 253 ? -1.382 -46.438 -23.328 1 95.44 253 SER B O 1
ATOM 5605 N N . SER B 1 254 ? -0.028 -46.25 -25.172 1 96.31 254 SER B N 1
ATOM 5606 C CA . SER B 1 254 ? 0.722 -47.469 -24.859 1 96.31 254 SER B CA 1
ATOM 5607 C C . SER B 1 254 ? 1.449 -47.312 -23.516 1 96.31 254 SER B C 1
ATOM 5609 O O . SER B 1 254 ? 1.709 -46.219 -23.062 1 96.31 254 SER B O 1
ATOM 5611 N N . TRP B 1 255 ? 1.755 -48.438 -22.891 1 95.75 255 TRP B N 1
ATOM 5612 C CA . TRP B 1 255 ? 2.484 -48.469 -21.625 1 95.75 255 TRP B CA 1
ATOM 5613 C C . TRP B 1 255 ? 3.803 -47.719 -21.734 1 95.75 255 TRP B C 1
ATOM 5615 O O . TRP B 1 255 ? 4.168 -46.938 -20.844 1 95.75 255 TRP B O 1
ATOM 5625 N N . GLU B 1 256 ? 4.492 -47.812 -22.891 1 96.38 256 GLU B N 1
ATOM 5626 C CA . GLU B 1 256 ? 5.785 -47.188 -23.094 1 96.38 256 GLU B CA 1
ATOM 5627 C C . GLU B 1 256 ? 5.664 -45.656 -23.062 1 96.38 256 GLU B C 1
ATOM 5629 O O . GLU B 1 256 ? 6.504 -44.969 -22.484 1 96.38 256 GLU B O 1
ATOM 5634 N N . VAL B 1 257 ? 4.594 -45.156 -23.672 1 97.56 257 VAL B N 1
ATOM 5635 C CA . VAL B 1 257 ? 4.363 -43.719 -23.703 1 97.56 257 VAL B CA 1
ATOM 5636 C C . VAL B 1 257 ? 4.051 -43.219 -22.312 1 97.56 257 VAL B C 1
ATOM 5638 O O . VAL B 1 257 ? 4.609 -42.188 -21.875 1 97.56 257 VAL B O 1
ATOM 5641 N N . ARG B 1 258 ? 3.209 -43.875 -21.641 1 96.94 258 ARG B N 1
ATOM 5642 C CA . ARG B 1 258 ? 2.805 -43.469 -20.297 1 96.94 258 ARG B CA 1
ATOM 5643 C C . ARG B 1 258 ? 3.98 -43.531 -19.328 1 96.94 258 ARG B C 1
ATOM 5645 O O . ARG B 1 258 ? 4.129 -42.656 -18.469 1 96.94 258 ARG B O 1
ATOM 5652 N N . VAL B 1 259 ? 4.82 -44.531 -19.469 1 97.94 259 VAL B N 1
ATOM 5653 C CA . VAL B 1 259 ? 6.023 -44.625 -18.656 1 97.94 259 VAL B CA 1
ATOM 5654 C C . VAL B 1 259 ? 6.961 -43.469 -18.938 1 97.94 259 VAL B C 1
ATOM 5656 O O . VAL B 1 259 ? 7.539 -42.875 -18.016 1 97.94 259 VAL B O 1
ATOM 5659 N N . ASP B 1 260 ? 7.129 -43.188 -20.156 1 98.19 260 ASP B N 1
ATOM 5660 C CA . ASP B 1 260 ? 7.996 -42.062 -20.531 1 98.19 260 ASP B CA 1
ATOM 5661 C C . ASP B 1 260 ? 7.508 -40.75 -19.906 1 98.19 260 ASP B C 1
ATOM 5663 O O . ASP B 1 260 ? 8.305 -39.969 -19.375 1 98.19 260 ASP B O 1
ATOM 5667 N N . ILE B 1 261 ? 6.234 -40.469 -20.016 1 98.44 261 ILE B N 1
ATOM 5668 C CA . ILE B 1 261 ? 5.641 -39.281 -19.422 1 98.44 261 ILE B CA 1
ATOM 5669 C C . ILE B 1 261 ? 5.891 -39.281 -17.906 1 98.44 261 ILE B C 1
ATOM 5671 O O . ILE B 1 261 ? 6.281 -38.281 -17.344 1 98.44 261 ILE B O 1
ATOM 5675 N N . ALA B 1 262 ? 5.691 -40.406 -17.266 1 98.5 262 ALA B N 1
ATOM 5676 C CA . ALA B 1 262 ? 5.891 -40.531 -15.82 1 98.5 262 ALA B CA 1
ATOM 5677 C C . ALA B 1 262 ? 7.328 -40.188 -15.43 1 98.5 262 ALA B C 1
ATOM 5679 O O . ALA B 1 262 ? 7.562 -39.469 -14.469 1 98.5 262 ALA B O 1
ATOM 5680 N N . LEU B 1 263 ? 8.25 -40.75 -16.188 1 98.5 263 LEU B N 1
ATOM 5681 C CA . LEU B 1 263 ? 9.656 -40.5 -15.938 1 98.5 263 LEU B CA 1
ATOM 5682 C C . LEU B 1 263 ? 9.969 -39 -16.078 1 98.5 263 LEU B C 1
ATOM 5684 O O . LEU B 1 263 ? 10.703 -38.438 -15.273 1 98.5 263 LEU B O 1
ATOM 5688 N N . GLN B 1 264 ? 9.391 -38.375 -17.031 1 98.56 264 GLN B N 1
ATOM 5689 C CA . GLN B 1 264 ? 9.625 -36.969 -17.281 1 98.56 264 GLN B CA 1
ATOM 5690 C C . GLN B 1 264 ? 9.016 -36.094 -16.172 1 98.56 264 GLN B C 1
ATOM 5692 O O . GLN B 1 264 ? 9.555 -35.062 -15.812 1 98.56 264 GLN B O 1
ATOM 5697 N N . LEU B 1 265 ? 7.902 -36.5 -15.633 1 98.62 265 LEU B N 1
ATOM 5698 C CA . LEU B 1 265 ? 7.277 -35.781 -14.531 1 98.62 265 LEU B CA 1
ATOM 5699 C C . LEU B 1 265 ? 8.172 -35.781 -13.297 1 98.62 265 LEU B C 1
ATOM 5701 O O . LEU B 1 265 ? 8.336 -34.75 -12.641 1 98.62 265 LEU B O 1
ATOM 5705 N N . LEU B 1 266 ? 8.742 -36.938 -13 1 98.38 266 LEU B N 1
ATOM 5706 C CA . LEU B 1 266 ? 9.672 -37.031 -11.875 1 98.38 266 LEU B CA 1
ATOM 5707 C C . LEU B 1 266 ? 10.914 -36.156 -12.133 1 98.38 266 LEU B C 1
ATOM 5709 O O . LEU B 1 266 ? 11.391 -35.469 -11.234 1 98.38 266 LEU B O 1
ATOM 5713 N N . GLN B 1 267 ? 11.406 -36.219 -13.352 1 97.56 267 GLN B N 1
ATOM 5714 C CA . GLN B 1 267 ? 12.562 -35.438 -13.727 1 97.56 267 GLN B CA 1
ATOM 5715 C C . GLN B 1 267 ? 12.25 -33.938 -13.656 1 97.56 267 GLN B C 1
ATOM 5717 O O . GLN B 1 267 ? 13.117 -33.125 -13.328 1 97.56 267 GLN B O 1
ATOM 5722 N N . LEU B 1 268 ? 11.07 -33.594 -14.07 1 98.19 268 LEU B N 1
ATOM 5723 C CA . LEU B 1 268 ? 10.633 -32.219 -13.984 1 98.19 268 LEU B CA 1
ATOM 5724 C C . LEU B 1 268 ? 10.75 -31.703 -12.555 1 98.19 268 LEU B C 1
ATOM 5726 O O . LEU B 1 268 ? 11.234 -30.594 -12.336 1 98.19 268 LEU B O 1
ATOM 5730 N N . VAL B 1 269 ? 10.359 -32.469 -11.578 1 98 269 VAL B N 1
ATOM 5731 C CA . VAL B 1 269 ? 10.484 -32.094 -10.172 1 98 269 VAL B CA 1
ATOM 5732 C C . VAL B 1 269 ? 11.953 -31.891 -9.812 1 98 269 VAL B C 1
ATOM 5734 O O . VAL B 1 269 ? 12.312 -30.953 -9.102 1 98 269 VAL B O 1
ATOM 5737 N N . ASP B 1 270 ? 12.805 -32.781 -10.352 1 97.12 270 ASP B N 1
ATOM 5738 C CA . ASP B 1 270 ? 14.242 -32.625 -10.164 1 97.12 270 ASP B CA 1
ATOM 5739 C C . ASP B 1 270 ? 14.703 -31.25 -10.664 1 97.12 270 ASP B C 1
ATOM 5741 O O . ASP B 1 270 ? 15.484 -30.578 -10 1 97.12 270 ASP B O 1
ATOM 5745 N N . THR B 1 271 ? 14.219 -30.938 -11.789 1 97.44 271 THR B N 1
ATOM 5746 C CA . THR B 1 271 ? 14.594 -29.672 -12.398 1 97.44 271 THR B CA 1
ATOM 5747 C C . THR B 1 271 ? 14.148 -28.5 -11.539 1 97.44 271 THR B C 1
ATOM 5749 O O . THR B 1 271 ? 14.922 -27.578 -11.273 1 97.44 271 THR B O 1
ATOM 5752 N N . LEU B 1 272 ? 12.945 -28.516 -11.07 1 97.81 272 LEU B N 1
ATOM 5753 C CA . LEU B 1 272 ? 12.391 -27.438 -10.258 1 97.81 272 LEU B CA 1
ATOM 5754 C C . LEU B 1 272 ? 13.164 -27.297 -8.945 1 97.81 272 LEU B C 1
ATOM 5756 O O . LEU B 1 272 ? 13.336 -26.172 -8.445 1 97.81 272 LEU B O 1
ATOM 5760 N N . ARG B 1 273 ? 13.664 -28.328 -8.438 1 95.5 273 ARG B N 1
ATOM 5761 C CA . ARG B 1 273 ? 14.273 -28.359 -7.117 1 95.5 273 ARG B CA 1
ATOM 5762 C C . ARG B 1 273 ? 15.758 -28.016 -7.191 1 95.5 273 ARG B C 1
ATOM 5764 O O . ARG B 1 273 ? 16.297 -27.359 -6.301 1 95.5 273 ARG B O 1
ATOM 5771 N N . GLU B 1 274 ? 16.406 -28.484 -8.352 1 94.38 274 GLU B N 1
ATOM 5772 C CA . GLU B 1 274 ? 17.859 -28.562 -8.211 1 94.38 274 GLU B CA 1
ATOM 5773 C C . GLU B 1 274 ? 18.578 -27.891 -9.367 1 94.38 274 GLU B C 1
ATOM 5775 O O . GLU B 1 274 ? 19.75 -27.516 -9.25 1 94.38 274 GLU B O 1
ATOM 5780 N N . LYS B 1 275 ? 17.969 -27.719 -10.414 1 94.94 275 LYS B N 1
ATOM 5781 C CA . LYS B 1 275 ? 18.703 -27.422 -11.641 1 94.94 275 LYS B CA 1
ATOM 5782 C C . LYS B 1 275 ? 19.188 -25.969 -11.648 1 94.94 275 LYS B C 1
ATOM 5784 O O . LYS B 1 275 ? 20.266 -25.672 -12.188 1 94.94 275 LYS B O 1
ATOM 5789 N N . ASP B 1 276 ? 18.469 -25.062 -11.164 1 96.75 276 ASP B N 1
ATOM 5790 C CA . ASP B 1 276 ? 18.828 -23.656 -11.203 1 96.75 276 ASP B CA 1
ATOM 5791 C C . ASP B 1 276 ? 19.656 -23.266 -9.984 1 96.75 276 ASP B C 1
ATOM 5793 O O . ASP B 1 276 ? 19.344 -23.688 -8.859 1 96.75 276 ASP B O 1
ATOM 5797 N N . PRO B 1 277 ? 20.656 -22.5 -10.141 1 96.12 277 PRO B N 1
ATOM 5798 C CA . PRO B 1 277 ? 21.516 -22.156 -9.008 1 96.12 277 PRO B CA 1
ATOM 5799 C C . PRO B 1 277 ? 20.891 -21.094 -8.094 1 96.12 277 PRO B C 1
ATOM 5801 O O . PRO B 1 277 ? 21.297 -20.969 -6.934 1 96.12 277 PRO B O 1
ATOM 5804 N N . ASP B 1 278 ? 19.922 -20.375 -8.617 1 96.75 278 ASP B N 1
ATOM 5805 C CA . ASP B 1 278 ? 19.406 -19.25 -7.84 1 96.75 278 ASP B CA 1
ATOM 5806 C C . ASP B 1 278 ? 18.016 -19.547 -7.289 1 96.75 278 ASP B C 1
ATOM 5808 O O . ASP B 1 278 ? 17.672 -19.094 -6.195 1 96.75 278 ASP B O 1
ATOM 5812 N N . TRP B 1 279 ? 17.266 -20.328 -8.055 1 97.44 279 TRP B N 1
ATOM 5813 C CA . TRP B 1 279 ? 15.844 -20.406 -7.73 1 97.44 279 TRP B CA 1
ATOM 5814 C C . TRP B 1 279 ? 15.398 -21.859 -7.578 1 97.44 279 TRP B C 1
ATOM 5816 O O . TRP B 1 279 ? 15.836 -22.734 -8.336 1 97.44 279 TRP B O 1
ATOM 5826 N N . VAL B 1 280 ? 14.586 -22.109 -6.578 1 96.75 280 VAL B N 1
ATOM 5827 C CA . VAL B 1 280 ? 13.797 -23.328 -6.441 1 96.75 280 VAL B CA 1
ATOM 5828 C C . VAL B 1 280 ? 12.328 -23.031 -6.73 1 96.75 280 VAL B C 1
ATOM 5830 O O . VAL B 1 280 ? 11.773 -22.062 -6.215 1 96.75 280 VAL B O 1
ATOM 5833 N N . LEU B 1 281 ? 11.773 -23.766 -7.598 1 97.81 281 LEU B N 1
ATOM 5834 C CA . LEU B 1 281 ? 10.352 -23.594 -7.883 1 97.81 281 LEU B CA 1
ATOM 5835 C C . LEU B 1 281 ? 9.531 -24.688 -7.188 1 97.81 281 LEU B C 1
ATOM 5837 O O . LEU B 1 281 ? 9.828 -25.875 -7.316 1 97.81 281 LEU B O 1
ATOM 5841 N N . PHE B 1 282 ? 8.609 -24.266 -6.383 1 96.75 282 PHE B N 1
ATOM 5842 C CA . PHE B 1 282 ? 7.754 -25.156 -5.609 1 96.75 282 PHE B CA 1
ATOM 5843 C C . PHE B 1 282 ? 6.34 -25.188 -6.18 1 96.75 282 PHE B C 1
ATOM 5845 O O . PHE B 1 282 ? 5.613 -24.188 -6.094 1 96.75 282 PHE B O 1
ATOM 5852 N N . LEU B 1 283 ? 5.973 -26.297 -6.707 1 95.25 283 LEU B N 1
ATOM 5853 C CA . LEU B 1 283 ? 4.656 -26.484 -7.312 1 95.25 283 LEU B CA 1
ATOM 5854 C C . LEU B 1 283 ? 3.613 -26.812 -6.25 1 95.25 283 LEU B C 1
ATOM 5856 O O . LEU B 1 283 ? 3.715 -27.844 -5.578 1 95.25 283 LEU B O 1
ATOM 5860 N N . LEU B 1 284 ? 2.586 -26.016 -6.172 1 91.62 284 LEU B N 1
ATOM 5861 C CA . LEU B 1 284 ? 1.598 -26.203 -5.117 1 91.62 284 LEU B CA 1
ATOM 5862 C C . LEU B 1 284 ? 0.356 -26.922 -5.652 1 91.62 284 LEU B C 1
ATOM 5864 O O . LEU B 1 284 ? -0.44 -27.453 -4.883 1 91.62 284 LEU B O 1
ATOM 5868 N N . ASP B 1 285 ? 0.19 -26.906 -6.93 1 88.25 285 ASP B N 1
ATOM 5869 C CA . ASP B 1 285 ? -0.984 -27.547 -7.527 1 88.25 285 ASP B CA 1
ATOM 5870 C C . ASP B 1 285 ? -0.582 -28.531 -8.617 1 88.25 285 ASP B C 1
ATOM 5872 O O . ASP B 1 285 ? -0.155 -28.141 -9.695 1 88.25 285 ASP B O 1
ATOM 5876 N N . VAL B 1 286 ? -0.799 -29.781 -8.281 1 92.25 286 VAL B N 1
ATOM 5877 C CA . VAL B 1 286 ? -0.499 -30.859 -9.219 1 92.25 286 VAL B CA 1
ATOM 5878 C C . VAL B 1 286 ? -1.799 -31.469 -9.742 1 92.25 286 VAL B C 1
ATOM 5880 O O . VAL B 1 286 ? -2.615 -31.969 -8.969 1 92.25 286 VAL B O 1
ATOM 5883 N N . SER B 1 287 ? -2.018 -31.312 -11 1 90 287 SER B N 1
ATOM 5884 C CA . SER B 1 287 ? -3.17 -31.891 -11.68 1 90 287 SER B CA 1
ATOM 5885 C C . SER B 1 287 ? -2.846 -32.219 -13.133 1 90 287 SER B C 1
ATOM 5887 O O . SER B 1 287 ? -1.892 -31.703 -13.695 1 90 287 SER B O 1
ATOM 5889 N N . PHE B 1 288 ? -3.66 -33.062 -13.703 1 91.31 288 PHE B N 1
ATOM 5890 C CA . PHE B 1 288 ? -3.449 -33.531 -15.07 1 91.31 288 PHE B CA 1
ATOM 5891 C C . PHE B 1 288 ? -3.486 -32.344 -16.047 1 91.31 288 PHE B C 1
ATOM 5893 O O . PHE B 1 288 ? -2.777 -32.344 -17.047 1 91.31 288 PHE B O 1
ATOM 5900 N N . GLN B 1 289 ? -4.227 -31.328 -15.664 1 88.5 289 GLN B N 1
ATOM 5901 C CA . GLN B 1 289 ? -4.48 -30.219 -16.562 1 88.5 289 GLN B CA 1
ATOM 5902 C C . GLN B 1 289 ? -3.334 -29.203 -16.531 1 88.5 289 GLN B C 1
ATOM 5904 O O . GLN B 1 289 ? -3.24 -28.344 -17.406 1 88.5 289 GLN B O 1
ATOM 5909 N N . ASN B 1 290 ? -2.416 -29.375 -15.633 1 93.19 290 ASN B N 1
ATOM 5910 C CA . ASN B 1 290 ? -1.352 -28.391 -15.477 1 93.19 290 ASN B CA 1
ATOM 5911 C C . ASN B 1 290 ? -0.091 -28.797 -16.234 1 93.19 290 ASN B C 1
ATOM 5913 O O . ASN B 1 290 ? 0.904 -28.078 -16.234 1 93.19 290 ASN B O 1
ATOM 5917 N N . PHE B 1 291 ? -0.213 -29.969 -16.891 1 95.88 291 PHE B N 1
ATOM 5918 C CA . PHE B 1 291 ? 0.895 -30.484 -17.672 1 95.88 291 PHE B CA 1
ATOM 5919 C C . PHE B 1 291 ? 0.435 -30.828 -19.094 1 95.88 291 PHE B C 1
ATOM 5921 O O . PHE B 1 291 ? -0.718 -31.203 -19.297 1 95.88 291 PHE B O 1
ATOM 5928 N N . ALA B 1 292 ? 1.342 -30.609 -19.984 1 97.12 292 ALA B N 1
ATOM 5929 C CA . ALA B 1 292 ? 1.095 -30.984 -21.375 1 97.12 292 ALA B CA 1
ATOM 5930 C C . ALA B 1 292 ? 2.297 -31.703 -21.969 1 97.12 292 ALA B C 1
ATOM 5932 O O . ALA B 1 292 ? 3.402 -31.641 -21.438 1 97.12 292 ALA B O 1
ATOM 5933 N N . VAL B 1 293 ? 2.055 -32.469 -22.969 1 98.06 293 VAL B N 1
ATOM 5934 C CA . VAL B 1 293 ? 3.105 -33.125 -23.719 1 98.06 293 VAL B CA 1
ATOM 5935 C C . VAL B 1 293 ? 3.172 -32.562 -25.141 1 98.06 293 VAL B C 1
ATOM 5937 O O . VAL B 1 293 ? 2.172 -32.562 -25.859 1 98.06 293 VAL B O 1
ATOM 5940 N N . ASP B 1 294 ? 4.336 -32.125 -25.516 1 96.25 294 ASP B N 1
ATOM 5941 C CA . ASP B 1 294 ? 4.453 -31.484 -26.812 1 96.25 294 ASP B CA 1
ATOM 5942 C C . ASP B 1 294 ? 4.68 -32.531 -27.922 1 96.25 294 ASP B C 1
ATOM 5944 O O . ASP B 1 294 ? 4.629 -33.719 -27.656 1 96.25 294 ASP B O 1
ATOM 5948 N N . SER B 1 295 ? 4.859 -32.094 -29.141 1 94.12 295 SER B N 1
ATOM 5949 C CA . SER B 1 295 ? 4.934 -32.969 -30.297 1 94.12 295 SER B CA 1
ATOM 5950 C C . SER B 1 295 ? 6.188 -33.844 -30.266 1 94.12 295 SER B C 1
ATOM 5952 O O . SER B 1 295 ? 6.258 -34.875 -30.938 1 94.12 295 SER B O 1
ATOM 5954 N N . ARG B 1 296 ? 7.188 -33.469 -29.547 1 95.81 296 ARG B N 1
ATOM 5955 C CA . ARG B 1 296 ? 8.422 -34.219 -29.422 1 95.81 296 ARG B CA 1
ATOM 5956 C C . ARG B 1 296 ? 8.328 -35.25 -28.281 1 95.81 296 ARG B C 1
ATOM 5958 O O . ARG B 1 296 ? 9.266 -36 -28.047 1 95.81 296 ARG B O 1
ATOM 5965 N N . GLY B 1 297 ? 7.215 -35.156 -27.516 1 96.81 297 GLY B N 1
ATOM 5966 C CA . GLY B 1 297 ? 7.012 -36.062 -26.406 1 96.81 297 GLY B CA 1
ATOM 5967 C C . GLY B 1 297 ? 7.523 -35.5 -25.078 1 96.81 297 GLY B C 1
ATOM 5968 O O . GLY B 1 297 ? 7.621 -36.219 -24.094 1 96.81 297 GLY B O 1
ATOM 5969 N N . TRP B 1 298 ? 7.848 -34.25 -25.016 1 98 298 TRP B N 1
ATOM 5970 C CA . TRP B 1 298 ? 8.383 -33.656 -23.797 1 98 298 TRP B CA 1
ATOM 5971 C C . TRP B 1 298 ? 7.266 -33.094 -22.922 1 98 298 TRP B C 1
ATOM 5973 O O . TRP B 1 298 ? 6.363 -32.406 -23.406 1 98 298 TRP B O 1
ATOM 5983 N N . VAL B 1 299 ? 7.355 -33.375 -21.656 1 98.5 299 VAL B N 1
ATOM 5984 C CA . VAL B 1 299 ? 6.375 -32.906 -20.688 1 98.5 299 VAL B CA 1
ATOM 5985 C C . VAL B 1 299 ? 6.691 -31.453 -20.312 1 98.5 299 VAL B C 1
ATOM 5987 O O . VAL B 1 299 ? 7.844 -31.125 -20.031 1 98.5 299 VAL B O 1
ATOM 5990 N N . ARG B 1 300 ? 5.648 -30.625 -20.359 1 97.81 300 ARG B N 1
ATOM 5991 C CA . ARG B 1 300 ? 5.75 -29.203 -20.031 1 97.81 300 ARG B CA 1
ATOM 5992 C C . ARG B 1 300 ? 4.801 -28.828 -18.891 1 97.81 300 ARG B C 1
ATOM 5994 O O . ARG B 1 300 ? 3.682 -29.344 -18.828 1 97.81 300 ARG B O 1
ATOM 6001 N N . LEU B 1 301 ? 5.277 -28 -17.953 1 97.88 301 LEU B N 1
ATOM 6002 C CA . LEU B 1 301 ? 4.391 -27.359 -16.984 1 97.88 301 LEU B CA 1
ATOM 6003 C C . LEU B 1 301 ? 3.734 -26.125 -17.578 1 97.88 301 LEU B C 1
ATOM 6005 O O . LEU B 1 301 ? 4.418 -25.141 -17.875 1 97.88 301 LEU B O 1
ATOM 6009 N N . ILE B 1 302 ? 2.363 -26.047 -17.703 1 95.75 302 ILE B N 1
ATOM 6010 C CA . ILE B 1 302 ? 1.732 -25.031 -18.531 1 95.75 302 ILE B CA 1
ATOM 6011 C C . ILE B 1 302 ? 0.933 -24.078 -17.641 1 95.75 302 ILE B C 1
ATOM 6013 O O . ILE B 1 302 ? 0.305 -23.141 -18.141 1 95.75 302 ILE B O 1
ATOM 6017 N N . ASP B 1 303 ? 0.895 -24.281 -16.359 1 92.31 303 ASP B N 1
ATOM 6018 C CA . ASP B 1 303 ? 0.231 -23.406 -15.414 1 92.31 303 ASP B CA 1
ATOM 6019 C C . ASP B 1 303 ? 1.173 -23 -14.281 1 92.31 303 ASP B C 1
ATOM 6021 O O . ASP B 1 303 ? 1.505 -23.828 -13.422 1 92.31 303 ASP B O 1
ATOM 6025 N N . LEU B 1 304 ? 1.528 -21.719 -14.227 1 95.56 304 LEU B N 1
ATOM 6026 C CA . LEU B 1 304 ? 2.51 -21.297 -13.234 1 95.56 304 LEU B CA 1
ATOM 6027 C C . LEU B 1 304 ? 1.861 -20.422 -12.164 1 95.56 304 LEU B C 1
ATOM 6029 O O . LEU B 1 304 ? 2.555 -19.812 -11.352 1 95.56 304 LEU B O 1
ATOM 6033 N N . ASP B 1 305 ? 0.539 -20.312 -12.148 1 90.19 305 ASP B N 1
ATOM 6034 C CA . ASP B 1 305 ? -0.147 -19.438 -11.203 1 90.19 305 ASP B CA 1
ATOM 6035 C C . ASP B 1 305 ? 0.009 -19.938 -9.773 1 90.19 305 ASP B C 1
ATOM 6037 O O . ASP B 1 305 ? -0.145 -19.172 -8.82 1 90.19 305 ASP B O 1
ATOM 6041 N N . ASP B 1 306 ? 0.307 -21.203 -9.57 1 90.75 306 ASP B N 1
ATOM 6042 C CA . ASP B 1 306 ? 0.46 -21.766 -8.234 1 90.75 306 ASP B CA 1
ATOM 6043 C C . ASP B 1 306 ? 1.883 -22.266 -8.016 1 90.75 306 ASP B C 1
ATOM 6045 O O . ASP B 1 306 ? 2.082 -23.344 -7.445 1 90.75 306 ASP B O 1
ATOM 6049 N N . VAL B 1 307 ? 2.795 -21.484 -8.445 1 96.12 307 VAL B N 1
ATOM 6050 C CA . VAL B 1 307 ? 4.207 -21.812 -8.266 1 96.12 307 VAL B CA 1
ATOM 6051 C C . VAL B 1 307 ? 4.863 -20.781 -7.348 1 96.12 307 VAL B C 1
ATOM 6053 O O . VAL B 1 307 ? 4.723 -19.578 -7.555 1 96.12 307 VAL B O 1
ATOM 6056 N N . MET B 1 308 ? 5.543 -21.281 -6.348 1 96.44 308 MET B N 1
ATOM 6057 C CA . MET B 1 308 ? 6.375 -20.422 -5.504 1 96.44 308 MET B CA 1
ATOM 6058 C C . MET B 1 308 ? 7.805 -20.359 -6.035 1 96.44 308 MET B C 1
ATOM 6060 O O . MET B 1 308 ? 8.344 -21.375 -6.488 1 96.44 308 MET B O 1
ATOM 6064 N N . VAL B 1 309 ? 8.359 -19.219 -5.977 1 97.44 309 VAL B N 1
ATOM 6065 C CA . VAL B 1 309 ? 9.773 -19.062 -6.305 1 97.44 309 VAL B CA 1
ATOM 6066 C C . VAL B 1 309 ? 10.578 -18.812 -5.027 1 97.44 309 VAL B C 1
ATOM 6068 O O . VAL B 1 309 ? 10.398 -17.797 -4.355 1 97.44 309 VAL B O 1
ATOM 6071 N N . ILE B 1 310 ? 11.414 -19.734 -4.762 1 96.62 310 ILE B N 1
ATOM 6072 C CA . ILE B 1 310 ? 12.227 -19.672 -3.549 1 96.62 310 ILE B CA 1
ATOM 6073 C C . ILE B 1 310 ? 13.656 -19.266 -3.9 1 96.62 310 ILE B C 1
ATOM 6075 O O . ILE B 1 310 ? 14.297 -19.906 -4.742 1 96.62 310 ILE B O 1
ATOM 6079 N N . ASP B 1 311 ? 14.133 -18.25 -3.256 1 96.56 311 ASP B N 1
ATOM 6080 C CA . ASP B 1 311 ? 15.508 -17.797 -3.41 1 96.56 311 ASP B CA 1
ATOM 6081 C C . ASP B 1 311 ? 16.469 -18.641 -2.592 1 96.56 311 ASP B C 1
ATOM 6083 O O . ASP B 1 311 ? 16.422 -18.625 -1.36 1 96.56 311 ASP B O 1
ATOM 6087 N N . ARG B 1 312 ? 17.344 -19.312 -3.227 1 95.12 312 ARG B N 1
ATOM 6088 C CA . ARG B 1 312 ? 18.266 -20.219 -2.551 1 95.12 312 ARG B CA 1
ATOM 6089 C C . ARG B 1 312 ? 19.109 -19.484 -1.514 1 95.12 312 ARG B C 1
ATOM 6091 O O . ARG B 1 312 ? 19.562 -20.078 -0.539 1 95.12 312 ARG B O 1
ATOM 6098 N N . ARG B 1 313 ? 19.266 -18.219 -1.647 1 94.38 313 ARG B N 1
ATOM 6099 C CA . ARG B 1 313 ? 20.109 -17.438 -0.75 1 94.38 313 ARG B CA 1
ATOM 6100 C C . ARG B 1 313 ? 19.391 -17.141 0.56 1 94.38 313 ARG B C 1
ATOM 6102 O O . ARG B 1 313 ? 20.016 -16.719 1.534 1 94.38 313 ARG B O 1
ATOM 6109 N N . THR B 1 314 ? 18.078 -17.359 0.542 1 91.44 314 THR B N 1
ATOM 6110 C CA . THR B 1 314 ? 17.312 -16.984 1.722 1 91.44 314 THR B CA 1
ATOM 6111 C C . THR B 1 314 ? 16.938 -18.234 2.535 1 91.44 314 THR B C 1
ATOM 6113 O O . THR B 1 314 ? 16.328 -18.109 3.6 1 91.44 314 THR B O 1
ATOM 6116 N N . VAL B 1 315 ? 17.219 -19.375 2.055 1 89.44 315 VAL B N 1
ATOM 6117 C CA . VAL B 1 315 ? 16.766 -20.594 2.723 1 89.44 315 VAL B CA 1
ATOM 6118 C C . VAL B 1 315 ? 17.969 -21.391 3.219 1 89.44 315 VAL B C 1
ATOM 6120 O O . VAL B 1 315 ? 19.062 -21.266 2.688 1 89.44 315 VAL B O 1
ATOM 6123 N N . VAL B 1 316 ? 17.672 -22.078 4.285 1 82.12 316 VAL B N 1
ATOM 6124 C CA . VAL B 1 316 ? 18.672 -23 4.832 1 82.12 316 VAL B CA 1
ATOM 6125 C C . VAL B 1 316 ? 18.469 -24.391 4.223 1 82.12 316 VAL B C 1
ATOM 6127 O O . VAL B 1 316 ? 17.344 -24.875 4.113 1 82.12 316 VAL B O 1
ATOM 6130 N N . ASN B 1 317 ? 19.609 -24.797 3.717 1 73.94 317 ASN B N 1
ATOM 6131 C CA . ASN B 1 317 ? 19.547 -26.141 3.158 1 73.94 317 ASN B CA 1
ATOM 6132 C C . ASN B 1 317 ? 19.672 -27.203 4.246 1 73.94 317 ASN B C 1
ATOM 6134 O O . ASN B 1 317 ? 20.781 -27.609 4.602 1 73.94 317 ASN B O 1
ATOM 6138 N N . GLN B 1 318 ? 18.594 -27.344 4.961 1 68.56 318 GLN B N 1
ATOM 6139 C CA . GLN B 1 318 ? 18.641 -28.375 5.996 1 68.56 318 GLN B CA 1
ATOM 6140 C C . GLN B 1 318 ? 17.984 -29.672 5.523 1 68.56 318 GLN B C 1
ATOM 6142 O O . GLN B 1 318 ? 16.969 -29.625 4.812 1 68.56 318 GLN B O 1
ATOM 6147 N N . GLU B 1 319 ? 18.688 -30.719 5.727 1 63.19 319 GLU B N 1
ATOM 6148 C CA . GLU B 1 319 ? 18.125 -32.031 5.414 1 63.19 319 GLU B CA 1
ATOM 6149 C C . GLU B 1 319 ? 16.953 -32.375 6.328 1 63.19 319 GLU B C 1
ATOM 6151 O O . GLU B 1 319 ? 16.906 -31.922 7.473 1 63.19 319 GLU B O 1
ATOM 6156 N N . GLN B 1 320 ? 15.969 -32.938 5.703 1 65.44 320 GLN B N 1
ATOM 6157 C CA . GLN B 1 320 ? 14.797 -33.375 6.453 1 65.44 320 GLN B CA 1
ATOM 6158 C C . GLN B 1 320 ? 15.172 -34.406 7.52 1 65.44 320 GLN B C 1
ATOM 6160 O O . GLN B 1 320 ? 15.719 -35.469 7.207 1 65.44 320 GLN B O 1
ATOM 6165 N N . THR B 1 321 ? 15.008 -34.031 8.711 1 71.94 321 THR B N 1
ATOM 6166 C CA . THR B 1 321 ? 15.359 -34.969 9.789 1 71.94 321 THR B CA 1
ATOM 6167 C C . THR B 1 321 ? 14.18 -35.875 10.133 1 71.94 321 THR B C 1
ATOM 6169 O O . THR B 1 321 ? 14.367 -36.969 10.633 1 71.94 321 THR B O 1
ATOM 6172 N N . GLY B 1 322 ? 12.984 -35.469 9.844 1 84.19 322 GLY B N 1
ATOM 6173 C CA . GLY B 1 322 ? 11.82 -36.281 10.156 1 84.19 322 GLY B CA 1
ATOM 6174 C C . GLY B 1 322 ? 10.992 -36.625 8.93 1 84.19 322 GLY B C 1
ATOM 6175 O O . GLY B 1 322 ? 11.273 -36.125 7.832 1 84.19 322 GLY B O 1
ATOM 6176 N N . MET B 1 323 ? 10.125 -37.656 9.172 1 90.94 323 MET B N 1
ATOM 6177 C CA . MET B 1 323 ? 9.211 -38.062 8.102 1 90.94 323 MET B CA 1
ATOM 6178 C C . MET B 1 323 ? 8.148 -37 7.879 1 90.94 323 MET B C 1
ATOM 6180 O O . MET B 1 323 ? 7.707 -36.344 8.828 1 90.94 323 MET B O 1
ATOM 6184 N N . CYS B 1 324 ? 7.863 -36.781 6.676 1 92.81 324 CYS B N 1
ATOM 6185 C CA . CYS B 1 324 ? 6.777 -35.875 6.324 1 92.81 324 CYS B CA 1
ATOM 6186 C C . CYS B 1 324 ? 5.852 -36.5 5.293 1 92.81 324 CYS B C 1
ATOM 6188 O O . CYS B 1 324 ? 6.266 -36.812 4.172 1 92.81 324 CYS B O 1
ATOM 6190 N N . ASN B 1 325 ? 4.641 -36.656 5.688 1 95.38 325 ASN B N 1
ATOM 6191 C CA . ASN B 1 325 ? 3.617 -37.219 4.812 1 95.38 325 ASN B CA 1
ATOM 6192 C C . ASN B 1 325 ? 2.418 -36.312 4.672 1 95.38 325 ASN B C 1
ATOM 6194 O O . ASN B 1 325 ? 2.566 -35.062 4.727 1 95.38 325 ASN B O 1
ATOM 6198 N N . GLU B 1 326 ? 1.286 -36.844 4.332 1 94.31 326 GLU B N 1
ATOM 6199 C CA . GLU B 1 326 ? 0.151 -36.031 3.9 1 94.31 326 GLU B CA 1
ATOM 6200 C C . GLU B 1 326 ? -0.239 -35.031 4.969 1 94.31 326 GLU B C 1
ATOM 6202 O O . GLU B 1 326 ? -0.385 -33.844 4.676 1 94.31 326 GLU B O 1
ATOM 6207 N N . GLN B 1 327 ? -0.389 -35.531 6.188 1 93 327 GLN B N 1
ATOM 6208 C CA . GLN B 1 327 ? -0.793 -34.625 7.258 1 93 327 GLN B CA 1
ATOM 6209 C C . GLN B 1 327 ? 0.249 -33.531 7.477 1 93 327 GLN B C 1
ATOM 6211 O O . GLN B 1 327 ? -0.098 -32.344 7.668 1 93 327 GLN B O 1
ATOM 6216 N N . CYS B 1 328 ? 1.468 -33.969 7.5 1 92.38 328 CYS B N 1
ATOM 6217 C CA . CYS B 1 328 ? 2.566 -33.031 7.625 1 92.38 328 CYS B CA 1
ATOM 6218 C C . CYS B 1 328 ? 2.496 -31.953 6.531 1 92.38 328 CYS B C 1
ATOM 6220 O O . CYS B 1 328 ? 2.637 -30.766 6.809 1 92.38 328 CYS B O 1
ATOM 6222 N N . TYR B 1 329 ? 2.291 -32.312 5.34 1 91.75 329 TYR B N 1
ATOM 6223 C CA . TYR B 1 329 ? 2.227 -31.422 4.199 1 91.75 329 TYR B CA 1
ATOM 6224 C C . TYR B 1 329 ? 1.011 -30.5 4.297 1 91.75 329 TYR B C 1
ATOM 6226 O O . TYR B 1 329 ? 1.092 -29.312 3.98 1 91.75 329 TYR B O 1
ATOM 6234 N N . MET B 1 330 ? -0.082 -31.078 4.723 1 90.62 330 MET B N 1
ATOM 6235 C CA . MET B 1 330 ? -1.292 -30.281 4.891 1 90.62 330 MET B CA 1
ATOM 6236 C C . MET B 1 330 ? -1.094 -29.219 5.961 1 90.62 330 MET B C 1
ATOM 6238 O O . MET B 1 330 ? -1.523 -28.078 5.793 1 90.62 330 MET B O 1
ATOM 6242 N N . ASP B 1 331 ? -0.453 -29.641 7.012 1 89.75 331 ASP B N 1
ATOM 6243 C CA . ASP B 1 331 ? -0.145 -28.688 8.07 1 89.75 331 ASP B CA 1
ATOM 6244 C C . ASP B 1 331 ? 0.792 -27.578 7.57 1 89.75 331 ASP B C 1
ATOM 6246 O O . ASP B 1 331 ? 0.612 -26.406 7.898 1 89.75 331 ASP B O 1
ATOM 6250 N N . PHE B 1 332 ? 1.711 -27.969 6.797 1 89.06 332 PHE B N 1
ATOM 6251 C CA . PHE B 1 332 ? 2.646 -27.031 6.203 1 89.06 332 PHE B CA 1
ATOM 6252 C C . PHE B 1 332 ? 1.919 -26.047 5.297 1 89.06 332 PHE B C 1
ATOM 6254 O O . PHE B 1 332 ? 2.127 -24.828 5.395 1 89.06 332 PHE B O 1
ATOM 6261 N N . GLN B 1 333 ? 1.082 -26.5 4.445 1 87.25 333 GLN B N 1
ATOM 6262 C CA . GLN B 1 333 ? 0.335 -25.641 3.531 1 87.25 333 GLN B CA 1
ATOM 6263 C C . GLN B 1 333 ? -0.52 -24.641 4.297 1 87.25 333 GLN B C 1
ATOM 6265 O O . GLN B 1 333 ? -0.625 -23.469 3.896 1 87.25 333 GLN B O 1
ATOM 6270 N N . LYS B 1 334 ? -1.114 -25.109 5.316 1 86.31 334 LYS B N 1
ATOM 6271 C CA . LYS B 1 334 ? -1.92 -24.219 6.145 1 86.31 334 LYS B CA 1
ATOM 6272 C C . LYS B 1 334 ? -1.065 -23.109 6.75 1 86.31 334 LYS B C 1
ATOM 6274 O O . LYS B 1 334 ? -1.479 -21.953 6.785 1 86.31 334 LYS B O 1
ATOM 6279 N N . THR B 1 335 ? 0.087 -23.484 7.184 1 87.5 335 THR B N 1
ATOM 6280 C CA . THR B 1 335 ? 0.974 -22.5 7.816 1 87.5 335 THR B CA 1
ATOM 6281 C C . THR B 1 335 ? 1.515 -21.516 6.785 1 87.5 335 THR B C 1
ATOM 6283 O O . THR B 1 335 ? 1.782 -20.359 7.113 1 87.5 335 THR B O 1
ATOM 6286 N N . LEU B 1 336 ? 1.663 -21.969 5.621 1 87.38 336 LEU B N 1
ATOM 6287 C CA . LEU B 1 336 ? 2.209 -21.156 4.539 1 87.38 336 LEU B CA 1
ATOM 6288 C C . LEU B 1 336 ? 1.364 -19.906 4.324 1 87.38 336 LEU B C 1
ATOM 6290 O O . LEU B 1 336 ? 1.896 -18.844 4.016 1 87.38 336 LEU B O 1
ATOM 6294 N N . TYR B 1 337 ? 0.118 -19.969 4.512 1 84.94 337 TYR B N 1
ATOM 6295 C CA . TYR B 1 337 ? -0.793 -18.875 4.215 1 84.94 337 TYR B CA 1
ATOM 6296 C C . TYR B 1 337 ? -1.085 -18.062 5.469 1 84.94 337 TYR B C 1
ATOM 6298 O O . TYR B 1 337 ? -1.837 -17.078 5.418 1 84.94 337 TYR B O 1
ATOM 6306 N N . SER B 1 338 ? -0.437 -18.469 6.473 1 80 338 SER B N 1
ATOM 6307 C CA . SER B 1 338 ? -0.602 -17.703 7.707 1 80 338 SER B CA 1
ATOM 6308 C C . SER B 1 338 ? 0.364 -16.531 7.762 1 80 338 SER B C 1
ATOM 6310 O O . SER B 1 338 ? 1.406 -16.547 7.105 1 80 338 SER B O 1
ATOM 6312 N N . ASP B 1 339 ? 0.079 -15.453 8.453 1 69.75 339 ASP B N 1
ATOM 6313 C CA . ASP B 1 339 ? 0.876 -14.234 8.539 1 69.75 339 ASP B CA 1
ATOM 6314 C C . ASP B 1 339 ? 2.186 -14.484 9.281 1 69.75 339 ASP B C 1
ATOM 6316 O O . ASP B 1 339 ? 3.127 -13.695 9.172 1 69.75 339 ASP B O 1
ATOM 6320 N N . GLU B 1 340 ? 2.375 -15.57 9.844 1 66.31 340 GLU B N 1
ATOM 6321 C CA . GLU B 1 340 ? 3.512 -15.812 10.727 1 66.31 340 GLU B CA 1
ATOM 6322 C C . GLU B 1 340 ? 4.555 -16.703 10.055 1 66.31 340 GLU B C 1
ATOM 6324 O O . GLU B 1 340 ? 5.66 -16.875 10.57 1 66.31 340 GLU B O 1
ATOM 6329 N N . TYR B 1 341 ? 4.215 -17.125 8.945 1 70.31 341 TYR B N 1
ATOM 6330 C CA . TYR B 1 341 ? 5.117 -18.125 8.391 1 70.31 341 TYR B CA 1
ATOM 6331 C C . TYR B 1 341 ? 6.359 -17.469 7.801 1 70.31 341 TYR B C 1
ATOM 6333 O O . TYR B 1 341 ? 6.27 -16.438 7.141 1 70.31 341 TYR B O 1
ATOM 6341 N N . HIS B 1 342 ? 7.484 -18.203 8.156 1 78.06 342 HIS B N 1
ATOM 6342 C CA . HIS B 1 342 ? 8.766 -17.812 7.586 1 78.06 342 HIS B CA 1
ATOM 6343 C C . HIS B 1 342 ? 9.266 -18.859 6.594 1 78.06 342 HIS B C 1
ATOM 6345 O O . HIS B 1 342 ? 9.156 -20.062 6.836 1 78.06 342 HIS B O 1
ATOM 6351 N N . CYS B 1 343 ? 9.789 -18.453 5.496 1 88.56 343 CYS B N 1
ATOM 6352 C CA . CYS B 1 343 ? 10.148 -19.297 4.359 1 88.56 343 CYS B CA 1
ATOM 6353 C C . CYS B 1 343 ? 11.547 -19.875 4.531 1 88.56 343 CYS B C 1
ATOM 6355 O O . CYS B 1 343 ? 12.047 -20.562 3.645 1 88.56 343 CYS B O 1
ATOM 6357 N N . GLU B 1 344 ? 12.125 -19.734 5.656 1 87.06 344 GLU B N 1
ATOM 6358 C CA . GLU B 1 344 ? 13.523 -20.109 5.848 1 87.06 344 GLU B CA 1
ATOM 6359 C C . GLU B 1 344 ? 13.711 -21.625 5.707 1 87.06 344 GLU B C 1
ATOM 6361 O O . GLU B 1 344 ? 14.727 -22.078 5.168 1 87.06 344 GLU B O 1
ATOM 6366 N N . ASP B 1 345 ? 12.773 -22.438 6.105 1 87.69 345 ASP B N 1
ATOM 6367 C CA . ASP B 1 345 ? 12.945 -23.891 6.098 1 87.69 345 ASP B CA 1
ATOM 6368 C C . ASP B 1 345 ? 12.062 -24.531 5.035 1 87.69 345 ASP B C 1
ATOM 6370 O O . ASP B 1 345 ? 11.703 -25.703 5.152 1 87.69 345 ASP B O 1
ATOM 6374 N N . ILE B 1 346 ? 11.75 -23.859 4.094 1 90.94 346 ILE B N 1
ATOM 6375 C CA . ILE B 1 346 ? 10.758 -24.312 3.129 1 90.94 346 ILE B CA 1
ATOM 6376 C C . ILE B 1 346 ? 11.359 -25.406 2.256 1 90.94 346 ILE B C 1
ATOM 6378 O O . ILE B 1 346 ? 10.625 -26.234 1.706 1 90.94 346 ILE B O 1
ATOM 6382 N N . PHE B 1 347 ? 12.641 -25.438 2.139 1 90.44 347 PHE B N 1
ATOM 6383 C CA . PHE B 1 347 ? 13.312 -26.359 1.229 1 90.44 347 PHE B CA 1
ATOM 6384 C C . PHE B 1 347 ? 13.031 -27.812 1.628 1 90.44 347 PHE B C 1
ATOM 6386 O O . PHE B 1 347 ? 12.922 -28.688 0.768 1 90.44 347 PHE B O 1
ATOM 6393 N N . LYS B 1 348 ? 12.945 -28.047 2.891 1 89.81 348 LYS B N 1
ATOM 6394 C CA . LYS B 1 348 ? 12.773 -29.406 3.395 1 89.81 348 LYS B CA 1
ATOM 6395 C C . LYS B 1 348 ? 11.445 -30 2.932 1 89.81 348 LYS B C 1
ATOM 6397 O O . LYS B 1 348 ? 11.266 -31.219 2.949 1 89.81 348 LYS B O 1
ATOM 6402 N N . TYR B 1 349 ? 10.555 -29.188 2.473 1 91.94 349 TYR B N 1
ATOM 6403 C CA . TYR B 1 349 ? 9.242 -29.656 2.07 1 91.94 349 TYR B CA 1
ATOM 6404 C C . TYR B 1 349 ? 9.18 -29.891 0.564 1 91.94 349 TYR B C 1
ATOM 6406 O O . TYR B 1 349 ? 8.203 -30.453 0.054 1 91.94 349 TYR B O 1
ATOM 6414 N N . THR B 1 350 ? 10.164 -29.562 -0.217 1 93.38 350 THR B N 1
ATOM 6415 C CA . THR B 1 350 ? 10.141 -29.609 -1.675 1 93.38 350 THR B CA 1
ATOM 6416 C C . THR B 1 350 ? 9.977 -31.047 -2.168 1 93.38 350 THR B C 1
ATOM 6418 O O . THR B 1 350 ? 9.391 -31.281 -3.229 1 93.38 350 THR B O 1
ATOM 6421 N N . PRO B 1 351 ? 10.383 -32.062 -1.384 1 94.75 351 PRO B N 1
ATOM 6422 C CA . PRO B 1 351 ? 10.148 -33.438 -1.848 1 94.75 351 PRO B CA 1
ATOM 6423 C C . PRO B 1 351 ? 8.672 -33.812 -1.905 1 94.75 351 PRO B C 1
ATOM 6425 O O . PRO B 1 351 ? 8.297 -34.812 -2.537 1 94.75 351 PRO B O 1
ATOM 6428 N N . MET B 1 352 ? 7.863 -33.031 -1.241 1 95.25 352 MET B N 1
ATOM 6429 C CA . MET B 1 352 ? 6.426 -33.312 -1.256 1 95.25 352 MET B CA 1
ATOM 6430 C C . MET B 1 352 ? 5.859 -33.156 -2.666 1 95.25 352 MET B C 1
ATOM 6432 O O . MET B 1 352 ? 4.805 -33.719 -2.975 1 95.25 352 MET B O 1
ATOM 6436 N N . MET B 1 353 ? 6.555 -32.5 -3.527 1 96.5 353 MET B N 1
ATOM 6437 C CA . MET B 1 353 ? 6.141 -32.406 -4.922 1 96.5 353 MET B CA 1
ATOM 6438 C C . MET B 1 353 ? 6.141 -33.781 -5.57 1 96.5 353 MET B C 1
ATOM 6440 O O . MET B 1 353 ? 5.246 -34.094 -6.355 1 96.5 353 MET B O 1
ATOM 6444 N N . TYR B 1 354 ? 7.098 -34.625 -5.164 1 98 354 TYR B N 1
ATOM 6445 C CA . TYR B 1 354 ? 7.109 -36 -5.652 1 98 354 TYR B CA 1
ATOM 6446 C C . TYR B 1 354 ? 5.891 -36.781 -5.152 1 98 354 TYR B C 1
ATOM 6448 O O . TYR B 1 354 ? 5.254 -37.5 -5.914 1 98 354 TYR B O 1
ATOM 6456 N N . ALA B 1 355 ? 5.672 -36.562 -3.898 1 97.81 355 ALA B N 1
ATOM 6457 C CA . ALA B 1 355 ? 4.531 -37.281 -3.312 1 97.81 355 ALA B CA 1
ATOM 6458 C C . ALA B 1 355 ? 3.238 -36.938 -4.043 1 97.81 355 ALA B C 1
ATOM 6460 O O . ALA B 1 355 ? 2.424 -37.812 -4.328 1 97.81 355 ALA B O 1
ATOM 6461 N N . SER B 1 356 ? 3.094 -35.719 -4.328 1 96.25 356 SER B N 1
ATOM 6462 C CA . SER B 1 356 ? 1.892 -35.25 -5.02 1 96.25 356 SER B CA 1
ATOM 6463 C C . SER B 1 356 ? 1.807 -35.844 -6.422 1 96.25 356 SER B C 1
ATOM 6465 O O . SER B 1 356 ? 0.737 -36.281 -6.855 1 96.25 356 SER B O 1
ATOM 6467 N N . ILE B 1 357 ? 2.883 -35.844 -7.145 1 97.62 357 ILE B N 1
ATOM 6468 C CA . ILE B 1 357 ? 2.924 -36.375 -8.492 1 97.62 357 ILE B CA 1
ATOM 6469 C C . ILE B 1 357 ? 2.631 -37.875 -8.438 1 97.62 357 ILE B C 1
ATOM 6471 O O . ILE B 1 357 ? 1.793 -38.375 -9.195 1 97.62 357 ILE B O 1
ATOM 6475 N N . CYS B 1 358 ? 3.25 -38.625 -7.535 1 98.12 358 CYS B N 1
ATOM 6476 C CA . CYS B 1 358 ? 3.066 -40.062 -7.402 1 98.12 358 CYS B CA 1
ATOM 6477 C C . CYS B 1 358 ? 1.627 -40.375 -7.027 1 98.12 358 CYS B C 1
ATOM 6479 O O . CYS B 1 358 ? 1.056 -41.344 -7.543 1 98.12 358 CYS B O 1
ATOM 6481 N N . ALA B 1 359 ? 1.112 -39.562 -6.207 1 96.69 359 ALA B N 1
ATOM 6482 C CA . ALA B 1 359 ? -0.24 -39.844 -5.723 1 96.69 359 ALA B CA 1
ATOM 6483 C C . ALA B 1 359 ? -1.28 -39.469 -6.785 1 96.69 359 ALA B C 1
ATOM 6485 O O . ALA B 1 359 ? -2.062 -40.344 -7.199 1 96.69 359 ALA B O 1
ATOM 6486 N N . ARG B 1 360 ? -1.154 -38.312 -7.332 1 94.56 360 ARG B N 1
ATOM 6487 C CA . ARG B 1 360 ? -2.285 -37.75 -8.07 1 94.56 360 ARG B CA 1
ATOM 6488 C C . ARG B 1 360 ? -2.16 -38.062 -9.562 1 94.56 360 ARG B C 1
ATOM 6490 O O . ARG B 1 360 ? -3.158 -38.062 -10.281 1 94.56 360 ARG B O 1
ATOM 6497 N N . LEU B 1 361 ? -0.967 -38.25 -10.031 1 96.44 361 LEU B N 1
ATOM 6498 C CA . LEU B 1 361 ? -0.798 -38.406 -11.477 1 96.44 361 LEU B CA 1
ATOM 6499 C C . LEU B 1 361 ? -0.389 -39.812 -11.836 1 96.44 361 LEU B C 1
ATOM 6501 O O . LEU B 1 361 ? -0.848 -40.375 -12.844 1 96.44 361 LEU B O 1
ATOM 6505 N N . LEU B 1 362 ? 0.431 -40.469 -11.008 1 97.38 362 LEU B N 1
ATOM 6506 C CA . LEU B 1 362 ? 1.071 -41.719 -11.438 1 97.38 362 LEU B CA 1
ATOM 6507 C C . LEU B 1 362 ? 0.306 -42.938 -10.922 1 97.38 362 LEU B C 1
ATOM 6509 O O . LEU B 1 362 ? 0.132 -43.906 -11.648 1 97.38 362 LEU B O 1
ATOM 6513 N N . SER B 1 363 ? -0.213 -42.906 -9.75 1 95.5 363 SER B N 1
ATOM 6514 C CA . SER B 1 363 ? -0.828 -44.062 -9.094 1 95.5 363 SER B CA 1
ATOM 6515 C C . SER B 1 363 ? -2.133 -44.469 -9.781 1 95.5 363 SER B C 1
ATOM 6517 O O . SER B 1 363 ? -2.797 -43.625 -10.391 1 95.5 363 SER B O 1
ATOM 6519 N N . ASN B 1 364 ? -2.404 -45.781 -9.641 1 91.62 364 ASN B N 1
ATOM 6520 C CA . ASN B 1 364 ? -3.727 -46.25 -10.055 1 91.62 364 ASN B CA 1
ATOM 6521 C C . ASN B 1 364 ? -4.816 -45.719 -9.117 1 91.62 364 ASN B C 1
ATOM 6523 O O . ASN B 1 364 ? -5.035 -46.281 -8.047 1 91.62 364 ASN B O 1
ATOM 6527 N N . LEU B 1 365 ? -5.535 -44.812 -9.531 1 88.81 365 LEU B N 1
ATOM 6528 C CA . LEU B 1 365 ? -6.465 -44.094 -8.672 1 88.81 365 LEU B CA 1
ATOM 6529 C C . LEU B 1 365 ? -7.781 -44.844 -8.539 1 88.81 365 LEU B C 1
ATOM 6531 O O . LEU B 1 365 ? -8.602 -44.531 -7.668 1 88.81 365 LEU B O 1
ATOM 6535 N N . GLN B 1 366 ? -7.941 -45.844 -9.391 1 86.12 366 GLN B N 1
ATOM 6536 C CA . GLN B 1 366 ? -9.07 -46.75 -9.195 1 86.12 366 GLN B CA 1
ATOM 6537 C C . GLN B 1 366 ? -8.836 -47.656 -7.996 1 86.12 366 GLN B C 1
ATOM 6539 O O . GLN B 1 366 ? -9.758 -47.906 -7.215 1 86.12 366 GLN B O 1
ATOM 6544 N N . LYS B 1 367 ? -7.629 -48.062 -7.926 1 88.25 367 LYS B N 1
ATOM 6545 C CA . LYS B 1 367 ? -7.246 -48.969 -6.832 1 88.25 367 LYS B CA 1
ATOM 6546 C C . LYS B 1 367 ? -6.996 -48.188 -5.547 1 88.25 367 LYS B C 1
ATOM 6548 O O . LYS B 1 367 ? -7.176 -48.719 -4.445 1 88.25 367 LYS B O 1
ATOM 6553 N N . HIS B 1 368 ? -6.566 -46.938 -5.742 1 91.12 368 HIS B N 1
ATOM 6554 C CA . HIS B 1 368 ? -6.238 -46.094 -4.605 1 91.12 368 HIS B CA 1
ATOM 6555 C C . HIS B 1 368 ? -7 -44.781 -4.668 1 91.12 368 HIS B C 1
ATOM 6557 O O . HIS B 1 368 ? -6.395 -43.719 -4.785 1 91.12 368 HIS B O 1
ATOM 6563 N N . PRO B 1 369 ? -8.242 -44.781 -4.414 1 86.88 369 PRO B N 1
ATOM 6564 C CA . PRO B 1 369 ? -9.062 -43.562 -4.535 1 86.88 369 PRO B CA 1
ATOM 6565 C C . PRO B 1 369 ? -8.688 -42.5 -3.512 1 86.88 369 PRO B C 1
ATOM 6567 O O . PRO B 1 369 ? -8.906 -41.312 -3.752 1 86.88 369 PRO B O 1
ATOM 6570 N N . GLU B 1 370 ? -8.062 -42.906 -2.389 1 86.19 370 GLU B N 1
ATOM 6571 C CA . GLU B 1 370 ? -7.672 -41.969 -1.346 1 86.19 370 GLU B CA 1
ATOM 6572 C C . GLU B 1 370 ? -6.578 -41.031 -1.838 1 86.19 370 GLU B C 1
ATOM 6574 O O . GLU B 1 370 ? -6.359 -39.969 -1.256 1 86.19 370 GLU B O 1
ATOM 6579 N N . ARG B 1 371 ? -5.93 -41.375 -2.984 1 90.81 371 ARG B N 1
ATOM 6580 C CA . ARG B 1 371 ? -4.82 -40.594 -3.508 1 90.81 371 ARG B CA 1
ATOM 6581 C C . ARG B 1 371 ? -5.32 -39.5 -4.461 1 90.81 371 ARG B C 1
ATOM 6583 O O . ARG B 1 371 ? -4.582 -38.562 -4.801 1 90.81 371 ARG B O 1
ATOM 6590 N N . ARG B 1 372 ? -6.582 -39.5 -4.836 1 83.12 372 ARG B N 1
ATOM 6591 C CA . ARG B 1 372 ? -7.145 -38.562 -5.801 1 83.12 372 ARG B CA 1
ATOM 6592 C C . ARG B 1 372 ? -7.031 -37.125 -5.301 1 83.12 372 ARG B C 1
ATOM 6594 O O . ARG B 1 372 ? -6.727 -36.219 -6.07 1 83.12 372 ARG B O 1
ATOM 6601 N N . ASN B 1 373 ? -7.23 -36.969 -4.051 1 83.69 373 ASN B N 1
ATOM 6602 C CA . ASN B 1 373 ? -7.203 -35.656 -3.443 1 83.69 373 ASN B CA 1
ATOM 6603 C C . ASN B 1 373 ? -6.137 -35.562 -2.357 1 83.69 373 ASN B C 1
ATOM 6605 O O . ASN B 1 373 ? -6.359 -34.938 -1.313 1 83.69 373 ASN B O 1
ATOM 6609 N N . TRP B 1 374 ? -5.121 -36.188 -2.73 1 88.75 374 TRP B N 1
ATOM 6610 C CA . TRP B 1 374 ? -4.008 -36.188 -1.788 1 88.75 374 TRP B CA 1
ATOM 6611 C C . TRP B 1 374 ? -3.586 -34.75 -1.465 1 88.75 374 TRP B C 1
ATOM 6613 O O . TRP B 1 374 ? -3.346 -33.938 -2.369 1 88.75 374 TRP B O 1
ATOM 6623 N N . SER B 1 375 ? -3.594 -34.25 -0.253 1 84.31 375 SER B N 1
ATOM 6624 C CA . SER B 1 375 ? -3.113 -33.031 0.348 1 84.31 375 SER B CA 1
ATOM 6625 C C . SER B 1 375 ? -4.023 -31.844 -0.007 1 84.31 375 SER B C 1
ATOM 6627 O O . SER B 1 375 ? -3.676 -30.688 0.241 1 84.31 375 SER B O 1
ATOM 6629 N N . LYS B 1 376 ? -5.156 -32.094 -0.688 1 81 376 LYS B N 1
ATOM 6630 C CA . LYS B 1 376 ? -6.082 -30.984 -0.958 1 81 376 LYS B CA 1
ATOM 6631 C C . LYS B 1 376 ? -6.961 -30.703 0.254 1 81 376 LYS B C 1
ATOM 6633 O O . LYS B 1 376 ? -7.379 -31.625 0.958 1 81 376 LYS B O 1
ATOM 6638 N N . THR B 1 377 ? -7.145 -29.453 0.423 1 71.19 377 THR B N 1
ATOM 6639 C CA . THR B 1 377 ? -8.047 -29.062 1.5 1 71.19 377 THR B CA 1
ATOM 6640 C C . THR B 1 377 ? -9.5 -29.344 1.118 1 71.19 377 THR B C 1
ATOM 6642 O O . THR B 1 377 ? -9.805 -29.578 -0.05 1 71.19 377 THR B O 1
ATOM 6645 N N . SER B 1 378 ? -10.312 -29.297 2.154 1 58.25 378 SER B N 1
ATOM 6646 C CA . SER B 1 378 ? -11.742 -29.531 1.93 1 58.25 378 SER B CA 1
ATOM 6647 C C . SER B 1 378 ? -12.32 -28.5 0.967 1 58.25 378 SER B C 1
ATOM 6649 O O . SER B 1 378 ? -13.141 -28.828 0.115 1 58.25 378 SER B O 1
ATOM 6651 N N . GLU B 1 379 ? -11.836 -27.391 1.073 1 61.12 379 GLU B N 1
ATOM 6652 C CA . GLU B 1 379 ? -12.328 -26.312 0.224 1 61.12 379 GLU B CA 1
ATOM 6653 C C . GLU B 1 379 ? -11.914 -26.516 -1.23 1 61.12 379 GLU B C 1
ATOM 6655 O O . GLU B 1 379 ? -12.727 -26.359 -2.141 1 61.12 379 GLU B O 1
ATOM 6660 N N . GLU B 1 380 ? -10.719 -26.922 -1.343 1 66.25 380 GLU B N 1
ATOM 6661 C CA . GLU B 1 380 ? -10.211 -27.172 -2.688 1 66.25 380 GLU B CA 1
ATOM 6662 C C . GLU B 1 380 ? -10.953 -28.344 -3.338 1 66.25 380 GLU B C 1
ATOM 6664 O O . GLU B 1 380 ? -11.227 -28.328 -4.539 1 66.25 380 GLU B O 1
ATOM 6669 N N . ARG B 1 381 ? -11.297 -29.219 -2.488 1 63.25 381 ARG B N 1
ATOM 6670 C CA . ARG B 1 381 ? -12.008 -30.391 -2.963 1 63.25 381 ARG B CA 1
ATOM 6671 C C . ARG B 1 381 ? -13.43 -30.031 -3.4 1 63.25 381 ARG B C 1
ATOM 6673 O O . ARG B 1 381 ? -13.906 -30.516 -4.43 1 63.25 381 ARG B O 1
ATOM 6680 N N . GLU B 1 382 ? -13.961 -29.219 -2.592 1 58.34 382 GLU B N 1
ATOM 6681 C CA . GLU B 1 382 ? -15.312 -28.781 -2.912 1 58.34 382 GLU B CA 1
ATOM 6682 C C . GLU B 1 382 ? -15.344 -27.953 -4.195 1 58.34 382 GLU B C 1
ATOM 6684 O O . GLU B 1 382 ? -16.219 -28.141 -5.039 1 58.34 382 GLU B O 1
ATOM 6689 N N . GLU B 1 383 ? -14.414 -27.234 -4.312 1 60.16 383 GLU B N 1
ATOM 6690 C CA . GLU B 1 383 ? -14.312 -26.422 -5.527 1 60.16 383 GLU B CA 1
ATOM 6691 C C . GLU B 1 383 ? -14.125 -27.297 -6.762 1 60.16 383 GLU B C 1
ATOM 6693 O O . GLU B 1 383 ? -14.734 -27.047 -7.805 1 60.16 383 GLU B O 1
ATOM 6698 N N . GLN B 1 384 ? -13.312 -28.266 -6.512 1 57.62 384 GLN B N 1
ATOM 6699 C CA . GLN B 1 384 ? -13.07 -29.188 -7.621 1 57.62 384 GLN B CA 1
ATOM 6700 C C . GLN B 1 384 ? -14.312 -30 -7.957 1 57.62 384 GLN B C 1
ATOM 6702 O O . GLN B 1 384 ? -14.562 -30.312 -9.125 1 57.62 384 GLN B O 1
ATOM 6707 N N . ARG B 1 385 ? -15.016 -30.422 -6.992 1 55.28 385 ARG B N 1
ATOM 6708 C CA . ARG B 1 385 ? -16.25 -31.156 -7.191 1 55.28 385 ARG B CA 1
ATOM 6709 C C . ARG B 1 385 ? -17.25 -30.344 -8.016 1 55.28 385 ARG B C 1
ATOM 6711 O O . ARG B 1 385 ? -17.906 -30.891 -8.898 1 55.28 385 ARG B O 1
ATOM 6718 N N . VAL B 1 386 ? -17.344 -29.062 -7.594 1 53.41 386 VAL B N 1
ATOM 6719 C CA . VAL B 1 386 ? -18.281 -28.188 -8.289 1 53.41 386 VAL B CA 1
ATOM 6720 C C . VAL B 1 386 ? -17.844 -28.031 -9.742 1 53.41 386 VAL B C 1
ATOM 6722 O O . VAL B 1 386 ? -18.688 -27.969 -10.641 1 53.41 386 VAL B O 1
ATOM 6725 N N . GLU B 1 387 ? -16.594 -27.906 -9.914 1 52.47 387 GLU B N 1
ATOM 6726 C CA . GLU B 1 387 ? -16.062 -27.75 -11.266 1 52.47 387 GLU B CA 1
ATOM 6727 C C . GLU B 1 387 ? -16.297 -29 -12.102 1 52.47 387 GLU B C 1
ATOM 6729 O O . GLU B 1 387 ? -16.641 -28.906 -13.281 1 52.47 387 GLU B O 1
ATOM 6734 N N . VAL B 1 388 ? -16.125 -30.156 -11.438 1 48.94 388 VAL B N 1
ATOM 6735 C CA . VAL B 1 388 ? -16.281 -31.438 -12.117 1 48.94 388 VAL B CA 1
ATOM 6736 C C . VAL B 1 388 ? -17.766 -31.75 -12.305 1 48.94 388 VAL B C 1
ATOM 6738 O O . VAL B 1 388 ? -18.156 -32.375 -13.297 1 48.94 388 VAL B O 1
ATOM 6741 N N . ALA B 1 389 ? -18.641 -31.578 -11.273 1 48.59 389 ALA B N 1
ATOM 6742 C CA . ALA B 1 389 ? -20.062 -31.875 -11.414 1 48.59 389 ALA B CA 1
ATOM 6743 C C . ALA B 1 389 ? -20.625 -31.25 -12.695 1 48.59 389 ALA B C 1
ATOM 6745 O O . ALA B 1 389 ? -21.516 -31.828 -13.32 1 48.59 389 ALA B O 1
ATOM 6746 N N . GLY B 1 390 ? -20.281 -30.062 -13 1 43.25 390 GLY B N 1
ATOM 6747 C CA . GLY B 1 390 ? -20.75 -29.531 -14.266 1 43.25 390 GLY B CA 1
ATOM 6748 C C . GLY B 1 390 ? -20.188 -30.266 -15.469 1 43.25 390 GLY B C 1
ATOM 6749 O O . GLY B 1 390 ? -20.656 -30.078 -16.594 1 43.25 390 GLY B O 1
ATOM 6750 N N . SER B 1 391 ? -18.938 -30.703 -15.375 1 43.59 391 SER B N 1
ATOM 6751 C CA . SER B 1 391 ? -18.359 -31.438 -16.5 1 43.59 391 SER B CA 1
ATOM 6752 C C . SER B 1 391 ? -18.688 -32.906 -16.422 1 43.59 391 SER B C 1
ATOM 6754 O O . SER B 1 391 ? -18.703 -33.5 -15.336 1 43.59 391 SER B O 1
ATOM 6756 N N . VAL B 1 392 ? -19.656 -33.469 -17.156 1 40.47 392 VAL B N 1
ATOM 6757 C CA . VAL B 1 392 ? -20.047 -34.875 -17.359 1 40.47 392 VAL B CA 1
ATOM 6758 C C . VAL B 1 392 ? -18.812 -35.75 -17.266 1 40.47 392 VAL B C 1
ATOM 6760 O O . VAL B 1 392 ? -18.828 -36.906 -17.766 1 40.47 392 VAL B O 1
ATOM 6763 N N . GLU B 1 393 ? -17.594 -35.312 -17.141 1 43.53 393 GLU B N 1
ATOM 6764 C CA . GLU B 1 393 ? -16.547 -36.312 -17.422 1 43.53 393 GLU B CA 1
ATOM 6765 C C . GLU B 1 393 ? -16.703 -37.562 -16.547 1 43.53 393 GLU B C 1
ATOM 6767 O O . GLU B 1 393 ? -16.922 -37.438 -15.344 1 43.53 393 GLU B O 1
ATOM 6772 N N . SER B 1 394 ? -16.953 -38.75 -17.141 1 40.34 394 SER B N 1
ATOM 6773 C CA . SER B 1 394 ? -17.094 -40.188 -16.875 1 40.34 394 SER B CA 1
ATOM 6774 C C . SER B 1 394 ? -16.156 -40.656 -15.781 1 40.34 394 SER B C 1
ATOM 6776 O O . SER B 1 394 ? -15.086 -40.062 -15.586 1 40.34 394 SER B O 1
ATOM 6778 N N . ASP B 1 395 ? -16.531 -41.406 -14.75 1 45.97 395 ASP B N 1
ATOM 6779 C CA . ASP B 1 395 ? -15.898 -42.281 -13.773 1 45.97 395 ASP B CA 1
ATOM 6780 C C . ASP B 1 395 ? -14.578 -42.844 -14.297 1 45.97 395 ASP B C 1
ATOM 6782 O O . ASP B 1 395 ? -13.797 -43.438 -13.539 1 45.97 395 ASP B O 1
ATOM 6786 N N . LYS B 1 396 ? -14.57 -43.156 -15.547 1 49.38 396 LYS B N 1
ATOM 6787 C CA . LYS B 1 396 ? -13.438 -43.875 -16.094 1 49.38 396 LYS B CA 1
ATOM 6788 C C . LYS B 1 396 ? -12.133 -43.125 -15.875 1 49.38 396 LYS B C 1
ATOM 6790 O O . LYS B 1 396 ? -11.055 -43.594 -16.25 1 49.38 396 LYS B O 1
ATOM 6795 N N . HIS B 1 397 ? -12.109 -41.75 -15.891 1 51.91 397 HIS B N 1
ATOM 6796 C CA . HIS B 1 397 ? -10.992 -40.844 -16.203 1 51.91 397 HIS B CA 1
ATOM 6797 C C . HIS B 1 397 ? -9.969 -40.844 -15.086 1 51.91 397 HIS B C 1
ATOM 6799 O O . HIS B 1 397 ? -8.93 -40.188 -15.195 1 51.91 397 HIS B O 1
ATOM 6805 N N . PHE B 1 398 ? -10.18 -41.375 -13.961 1 62.06 398 PHE B N 1
ATOM 6806 C CA . PHE B 1 398 ? -9.133 -41.156 -12.969 1 62.06 398 PHE B CA 1
ATOM 6807 C C . PHE B 1 398 ? -8.328 -42.406 -12.734 1 62.06 398 PHE B C 1
ATOM 6809 O O . PHE B 1 398 ? -8.422 -43.031 -11.664 1 62.06 398 PHE B O 1
ATOM 6816 N N . GLU B 1 399 ? -7.723 -43.125 -13.641 1 79.5 399 GLU B N 1
ATOM 6817 C CA . GLU B 1 399 ? -6.961 -44.344 -13.391 1 79.5 399 GLU B CA 1
ATOM 6818 C C . GLU B 1 399 ? -5.523 -44.031 -12.984 1 79.5 399 GLU B C 1
ATOM 6820 O O . GLU B 1 399 ? -4.902 -44.781 -12.234 1 79.5 399 GLU B O 1
ATOM 6825 N N . GLY B 1 400 ? -4.945 -42.812 -13.367 1 92.94 400 GLY B N 1
ATOM 6826 C CA . GLY B 1 400 ? -3.537 -42.5 -13.227 1 92.94 400 GLY B CA 1
ATOM 6827 C C . GLY B 1 400 ? -2.695 -42.938 -14.398 1 92.94 400 GLY B C 1
ATOM 6828 O O . GLY B 1 400 ? -3.07 -43.875 -15.125 1 92.94 400 GLY B O 1
ATOM 6829 N N . LEU B 1 401 ? -1.507 -42.469 -14.586 1 95.88 401 LEU B N 1
ATOM 6830 C CA . LEU B 1 401 ? -0.691 -42.75 -15.766 1 95.88 401 LEU B CA 1
ATOM 6831 C C . LEU B 1 401 ? -0.153 -44.156 -15.75 1 95.88 401 LEU B C 1
ATOM 6833 O O . LEU B 1 401 ? 0.047 -44.781 -16.812 1 95.88 401 LEU B O 1
ATOM 6837 N N . LEU B 1 402 ? 0.093 -44.719 -14.523 1 96.88 402 LEU B N 1
ATOM 6838 C CA . LEU B 1 402 ? 0.725 -46.031 -14.453 1 96.88 402 LEU B CA 1
ATOM 6839 C C . LEU B 1 402 ? -0.295 -47.094 -14.094 1 96.88 402 LEU B C 1
ATOM 6841 O O . LEU B 1 402 ? 0.016 -48.031 -13.352 1 96.88 402 LEU B O 1
ATOM 6845 N N . HIS B 1 403 ? -1.433 -46.938 -14.594 1 93.94 403 HIS B N 1
ATOM 6846 C CA . HIS B 1 403 ? -2.434 -47.969 -14.438 1 93.94 403 HIS B CA 1
ATOM 6847 C C . HIS B 1 403 ? -2.094 -49.188 -15.289 1 93.94 403 HIS B C 1
ATOM 6849 O O . HIS B 1 403 ? -1.381 -49.094 -16.297 1 93.94 403 HIS B O 1
ATOM 6855 N N . ASP B 1 404 ? -2.506 -50.375 -14.82 1 91.94 404 ASP B N 1
ATOM 6856 C CA . ASP B 1 404 ? -2.402 -51.625 -15.523 1 91.94 404 ASP B CA 1
ATOM 6857 C C . ASP B 1 404 ? -0.965 -51.906 -15.961 1 91.94 404 ASP B C 1
ATOM 6859 O O . ASP B 1 404 ? -0.708 -52.125 -17.156 1 91.94 404 ASP B O 1
ATOM 6863 N N . PRO B 1 405 ? -0.055 -51.938 -15.086 1 95.12 405 PRO B N 1
ATOM 6864 C CA . PRO B 1 405 ? 1.328 -52.25 -15.438 1 95.12 405 PRO B CA 1
ATOM 6865 C C . PRO B 1 405 ? 1.504 -53.719 -15.828 1 95.12 405 PRO B C 1
ATOM 6867 O O . PRO B 1 405 ? 0.659 -54.562 -15.492 1 95.12 405 PRO B O 1
ATOM 6870 N N . PRO B 1 406 ? 2.549 -54 -16.609 1 95.06 406 PRO B N 1
ATOM 6871 C CA . PRO B 1 406 ? 2.869 -55.406 -16.859 1 95.06 406 PRO B CA 1
ATOM 6872 C C . PRO B 1 406 ? 3.037 -56.219 -15.57 1 95.06 406 PRO B C 1
ATOM 6874 O O . PRO B 1 406 ? 3.566 -55.719 -14.578 1 95.06 406 PRO B O 1
ATOM 6877 N N . ASN B 1 407 ? 2.715 -57.438 -15.602 1 94.31 407 ASN B N 1
ATOM 6878 C CA . ASN B 1 407 ? 2.707 -58.312 -14.422 1 94.31 407 ASN B CA 1
ATOM 6879 C C . ASN B 1 407 ? 4.09 -58.406 -13.789 1 94.31 407 ASN B C 1
ATOM 6881 O O . ASN B 1 407 ? 4.211 -58.469 -12.562 1 94.31 407 ASN B O 1
ATOM 6885 N N . LYS B 1 408 ? 5.062 -58.344 -14.625 1 93.44 408 LYS B N 1
ATOM 6886 C CA . LYS B 1 408 ? 6.434 -58.562 -14.156 1 93.44 408 LYS B CA 1
ATOM 6887 C C . LYS B 1 408 ? 6.848 -57.438 -13.188 1 93.44 408 LYS B C 1
ATOM 6889 O O . LYS B 1 408 ? 7.672 -57.688 -12.297 1 93.44 408 LYS B O 1
ATOM 6894 N N . ILE B 1 409 ? 6.273 -56.25 -13.273 1 95.5 409 ILE B N 1
ATOM 6895 C CA . ILE B 1 409 ? 6.746 -55.156 -12.445 1 95.5 409 ILE B CA 1
ATOM 6896 C C . ILE B 1 409 ? 5.609 -54.656 -11.555 1 95.5 409 ILE B C 1
ATOM 6898 O O . ILE B 1 409 ? 5.762 -53.656 -10.836 1 95.5 409 ILE B O 1
ATOM 6902 N N . LYS B 1 410 ? 4.543 -55.219 -11.586 1 95.12 410 LYS B N 1
ATOM 6903 C CA . LYS B 1 410 ? 3.338 -54.75 -10.906 1 95.12 410 LYS B CA 1
ATOM 6904 C C . LYS B 1 410 ? 3.588 -54.562 -9.414 1 95.12 410 LYS B C 1
ATOM 6906 O O . LYS B 1 410 ? 3.312 -53.5 -8.867 1 95.12 410 LYS B O 1
ATOM 6911 N N . ARG B 1 411 ? 4.102 -55.531 -8.742 1 95.06 411 ARG B N 1
ATOM 6912 C CA . ARG B 1 411 ? 4.293 -55.5 -7.293 1 95.06 411 ARG B CA 1
ATOM 6913 C C . ARG B 1 411 ? 5.383 -54.5 -6.914 1 95.06 411 ARG B C 1
ATOM 6915 O O . ARG B 1 411 ? 5.172 -53.625 -6.066 1 95.06 411 ARG B O 1
ATOM 6922 N N . PRO B 1 412 ? 6.551 -54.562 -7.531 1 96 412 PRO B N 1
ATOM 6923 C CA . PRO B 1 412 ? 7.582 -53.562 -7.184 1 96 412 PRO B CA 1
ATOM 6924 C C . PRO B 1 412 ? 7.148 -52.156 -7.477 1 96 412 PRO B C 1
ATOM 6926 O O . PRO B 1 412 ? 7.504 -51.219 -6.734 1 96 412 PRO B O 1
ATOM 6929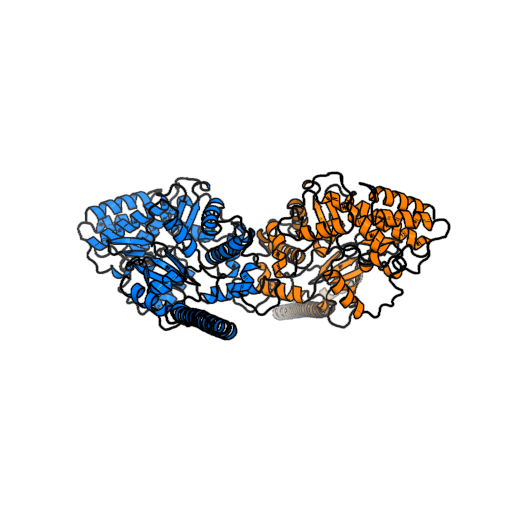 N N . LEU B 1 413 ? 6.41 -51.969 -8.547 1 97.25 413 LEU B N 1
ATOM 6930 C CA . LEU B 1 413 ? 5.926 -50.656 -8.914 1 97.25 413 LEU B CA 1
ATOM 6931 C C . LEU B 1 413 ? 4.969 -50.125 -7.852 1 97.25 413 LEU B C 1
ATOM 6933 O O . LEU B 1 413 ? 5.086 -48.969 -7.426 1 97.25 413 LEU B O 1
ATOM 6937 N N . GLU B 1 414 ? 4.09 -50.906 -7.461 1 95.94 414 GLU B N 1
ATOM 6938 C CA . GLU B 1 414 ? 3.129 -50.531 -6.434 1 95.94 414 GLU B CA 1
ATOM 6939 C C . GLU B 1 414 ? 3.832 -50.188 -5.121 1 95.94 414 GLU B C 1
ATOM 6941 O O . GLU B 1 414 ? 3.443 -49.25 -4.434 1 95.94 414 GLU B O 1
ATOM 6946 N N . GLY B 1 415 ? 4.75 -50.938 -4.75 1 96.25 415 GLY B N 1
ATOM 6947 C CA . GLY B 1 415 ? 5.527 -50.688 -3.553 1 96.25 415 GLY B CA 1
ATOM 6948 C C . GLY B 1 415 ? 6.27 -49.344 -3.611 1 96.25 415 GLY B C 1
ATOM 6949 O O . GLY B 1 415 ? 6.242 -48.562 -2.656 1 96.25 415 GLY B O 1
ATOM 6950 N N . ALA B 1 416 ? 6.969 -49.125 -4.734 1 97.5 416 ALA B N 1
ATOM 6951 C CA . ALA B 1 416 ? 7.734 -47.906 -4.906 1 97.5 416 ALA B CA 1
ATOM 6952 C C . ALA B 1 416 ? 6.816 -46.688 -4.918 1 97.5 416 ALA B C 1
ATOM 6954 O O . ALA B 1 416 ? 7.129 -45.656 -4.316 1 97.5 416 ALA B O 1
ATOM 6955 N N . LEU B 1 417 ? 5.66 -46.781 -5.613 1 97.88 417 LEU B N 1
ATOM 6956 C CA . LEU B 1 417 ? 4.684 -45.688 -5.633 1 97.88 417 LEU B CA 1
ATOM 6957 C C . LEU B 1 417 ? 4.156 -45.406 -4.23 1 97.88 417 LEU B C 1
ATOM 6959 O O . LEU B 1 417 ? 4.012 -44.25 -3.842 1 97.88 417 LEU B O 1
ATOM 6963 N N . GLY B 1 418 ? 3.871 -46.438 -3.535 1 97.25 418 GLY B N 1
ATOM 6964 C CA . GLY B 1 418 ? 3.414 -46.281 -2.164 1 97.25 418 GLY B CA 1
ATOM 6965 C C . GLY B 1 418 ? 4.395 -45.531 -1.288 1 97.25 418 GLY B C 1
ATOM 6966 O O . GLY B 1 418 ? 4.004 -44.625 -0.532 1 97.25 418 GLY B O 1
ATOM 6967 N N . ARG B 1 419 ? 5.656 -45.875 -1.396 1 97.5 419 ARG B N 1
ATOM 6968 C CA . ARG B 1 419 ? 6.691 -45.25 -0.589 1 97.5 419 ARG B CA 1
ATOM 6969 C C . ARG B 1 419 ? 6.949 -43.812 -1.063 1 97.5 419 ARG B C 1
ATOM 6971 O O . ARG B 1 419 ? 7.344 -42.969 -0.274 1 97.5 419 ARG B O 1
ATOM 6978 N N . CYS B 1 420 ? 6.758 -43.594 -2.326 1 98.06 420 CYS B N 1
ATOM 6979 C CA . CYS B 1 420 ? 6.848 -42.25 -2.859 1 98.06 420 CYS B CA 1
ATOM 6980 C C . CYS B 1 420 ? 5.781 -41.344 -2.248 1 98.06 420 CYS B C 1
ATOM 6982 O O . CYS B 1 420 ? 6.059 -40.188 -1.893 1 98.06 420 CYS B O 1
ATOM 6984 N N . VAL B 1 421 ? 4.578 -41.844 -2.111 1 97.75 421 VAL B N 1
ATOM 6985 C CA . VAL B 1 421 ? 3.451 -41.094 -1.562 1 97.75 421 VAL B CA 1
ATOM 6986 C C . VAL B 1 421 ? 3.607 -40.969 -0.05 1 97.75 421 VAL B C 1
ATOM 6988 O O . VAL B 1 421 ? 3.459 -39.875 0.502 1 97.75 421 VAL B O 1
ATOM 6991 N N . GLN B 1 422 ? 3.973 -42.094 0.551 1 96.44 422 GLN B N 1
ATOM 6992 C CA . GLN B 1 422 ? 4.141 -42.188 1.997 1 96.44 422 GLN B CA 1
ATOM 6993 C C . GLN B 1 422 ? 5.52 -42.75 2.359 1 96.44 422 GLN B C 1
ATOM 6995 O O . GLN B 1 422 ? 5.742 -43.938 2.344 1 96.44 422 GLN B O 1
ATOM 7000 N N . GLU B 1 423 ? 6.312 -41.812 2.709 1 95.62 423 GLU B N 1
ATOM 7001 C CA . GLU B 1 423 ? 7.637 -42.312 3.088 1 95.62 423 GLU B CA 1
ATOM 7002 C C . GLU B 1 423 ? 7.594 -43.031 4.426 1 95.62 423 GLU B C 1
ATOM 7004 O O . GLU B 1 423 ? 6.789 -42.719 5.297 1 95.62 423 GLU B O 1
ATOM 7009 N N . THR B 1 424 ? 8.438 -44 4.594 1 94.62 424 THR B N 1
ATOM 7010 C CA . THR B 1 424 ? 8.445 -44.812 5.785 1 94.62 424 THR B CA 1
ATOM 7011 C C . THR B 1 424 ? 9.656 -44.531 6.656 1 94.62 424 THR B C 1
ATOM 7013 O O . THR B 1 424 ? 9.766 -45.031 7.781 1 94.62 424 THR B O 1
ATOM 7016 N N . GLN B 1 425 ? 10.586 -43.812 6.215 1 92.69 425 GLN B N 1
ATOM 7017 C CA . GLN B 1 425 ? 11.758 -43.312 6.926 1 92.69 425 GLN B CA 1
ATOM 7018 C C . GLN B 1 425 ? 12.211 -41.969 6.375 1 92.69 425 GLN B C 1
ATOM 7020 O O . GLN B 1 425 ? 11.859 -41.625 5.246 1 92.69 425 GLN B O 1
ATOM 7025 N N . PRO B 1 426 ? 12.945 -41.25 7.223 1 90.38 426 PRO B N 1
ATOM 7026 C CA . PRO B 1 426 ? 13.438 -39.969 6.711 1 90.38 426 PRO B CA 1
ATOM 7027 C C . PRO B 1 426 ? 14.273 -40.125 5.441 1 90.38 426 PRO B C 1
ATOM 7029 O O . PRO B 1 426 ? 15.195 -40.938 5.402 1 90.38 426 PRO B O 1
ATOM 7032 N N . GLY B 1 427 ? 13.883 -39.438 4.441 1 88.94 427 GLY B N 1
ATOM 7033 C CA . GLY B 1 427 ? 14.602 -39.5 3.18 1 88.94 427 GLY B CA 1
ATOM 7034 C C . GLY B 1 427 ? 14.133 -40.656 2.297 1 88.94 427 GLY B C 1
ATOM 7035 O O . GLY B 1 427 ? 14.594 -40.781 1.163 1 88.94 427 GLY B O 1
ATOM 7036 N N . GLY B 1 428 ? 13.227 -41.406 2.781 1 94.31 428 GLY B N 1
ATOM 7037 C CA . GLY B 1 428 ? 12.766 -42.594 2.07 1 94.31 428 GLY B CA 1
ATOM 7038 C C . GLY B 1 428 ? 12.047 -42.25 0.772 1 94.31 428 GLY B C 1
ATOM 7039 O O . GLY B 1 428 ? 12.055 -43.062 -0.165 1 94.31 428 GLY B O 1
ATOM 7040 N N . ARG B 1 429 ? 11.469 -41.156 0.706 1 96.38 429 ARG B N 1
ATOM 7041 C CA . ARG B 1 429 ? 10.734 -40.75 -0.493 1 96.38 429 ARG B CA 1
ATOM 7042 C C . ARG B 1 429 ? 11.68 -40.562 -1.675 1 96.38 429 ARG B C 1
ATOM 7044 O O . ARG B 1 429 ? 11.391 -41.031 -2.783 1 96.38 429 ARG B O 1
ATOM 7051 N N . LEU B 1 430 ? 12.812 -39.906 -1.432 1 95.38 430 LEU B N 1
ATOM 7052 C CA . LEU B 1 430 ? 13.789 -39.719 -2.498 1 95.38 430 LEU B CA 1
ATOM 7053 C C . LEU B 1 430 ? 14.344 -41.031 -2.979 1 95.38 430 LEU B C 1
ATOM 7055 O O . LEU B 1 430 ? 14.562 -41.219 -4.176 1 95.38 430 LEU B O 1
ATOM 7059 N N . ASP B 1 431 ? 14.469 -41.906 -2.037 1 96.25 431 ASP B N 1
ATOM 7060 C CA . ASP B 1 431 ? 14.898 -43.25 -2.396 1 96.25 431 ASP B CA 1
ATOM 7061 C C . ASP B 1 431 ? 13.852 -43.969 -3.252 1 96.25 431 ASP B C 1
ATOM 7063 O O . ASP B 1 431 ? 14.188 -44.656 -4.219 1 96.25 431 ASP B O 1
ATOM 7067 N N . ALA B 1 432 ? 12.672 -43.812 -2.816 1 98 432 ALA B N 1
ATOM 7068 C CA . ALA B 1 432 ? 11.57 -44.406 -3.557 1 98 432 ALA B CA 1
ATOM 7069 C C . ALA B 1 432 ? 11.492 -43.875 -4.977 1 98 432 ALA B C 1
ATOM 7071 O O . ALA B 1 432 ? 11.211 -44.594 -5.922 1 98 432 ALA B O 1
ATOM 7072 N N . VAL B 1 433 ? 11.711 -42.594 -5.145 1 98.19 433 VAL B N 1
ATOM 7073 C CA . VAL B 1 433 ? 11.695 -41.938 -6.461 1 98.19 433 VAL B CA 1
ATOM 7074 C C . VAL B 1 433 ? 12.797 -42.531 -7.332 1 98.19 433 VAL B C 1
ATOM 7076 O O . VAL B 1 433 ? 12.57 -42.875 -8.5 1 98.19 433 VAL B O 1
ATOM 7079 N N . PHE B 1 434 ? 13.938 -42.688 -6.746 1 97.38 434 PHE B N 1
ATOM 7080 C CA . PHE B 1 434 ? 15.039 -43.312 -7.469 1 97.38 434 PHE B CA 1
ATOM 7081 C C . PHE B 1 434 ? 14.688 -44.719 -7.902 1 97.38 434 PHE B C 1
ATOM 7083 O O . PHE B 1 434 ? 14.914 -45.094 -9.047 1 97.38 434 PHE B O 1
ATOM 7090 N N . THR B 1 435 ? 14.094 -45.5 -7.008 1 97.44 435 THR B N 1
ATOM 7091 C CA . THR B 1 435 ? 13.672 -46.844 -7.293 1 97.44 435 THR B CA 1
ATOM 7092 C C . THR B 1 435 ? 12.617 -46.875 -8.391 1 97.44 435 THR B C 1
ATOM 7094 O O . THR B 1 435 ? 12.664 -47.719 -9.289 1 97.44 435 THR B O 1
ATOM 7097 N N . LEU B 1 436 ? 11.695 -46 -8.273 1 97.75 436 LEU B N 1
ATOM 7098 C CA . LEU B 1 436 ? 10.633 -45.875 -9.266 1 97.75 436 LEU B CA 1
ATOM 7099 C C . LEU B 1 436 ? 11.211 -45.625 -10.656 1 97.75 436 LEU B C 1
ATOM 7101 O O . LEU B 1 436 ? 10.789 -46.219 -11.633 1 97.75 436 LEU B O 1
ATOM 7105 N N . GLN B 1 437 ? 12.156 -44.75 -10.734 1 97.62 437 GLN B N 1
ATOM 7106 C CA . GLN B 1 437 ? 12.789 -44.438 -12.008 1 97.62 437 GLN B CA 1
ATOM 7107 C C . GLN B 1 437 ? 13.492 -45.656 -12.594 1 97.62 437 GLN B C 1
ATOM 7109 O O . GLN B 1 437 ? 13.414 -45.906 -13.797 1 97.62 437 GLN B O 1
ATOM 7114 N N . GLN B 1 438 ? 14.062 -46.469 -11.758 1 96.88 438 GLN B N 1
ATOM 7115 C CA . GLN B 1 438 ? 14.75 -47.688 -12.203 1 96.88 438 GLN B CA 1
ATOM 7116 C C . GLN B 1 438 ? 13.758 -48.719 -12.711 1 96.88 438 GLN B C 1
ATOM 7118 O O . GLN B 1 438 ? 13.977 -49.344 -13.758 1 96.88 438 GLN B O 1
ATOM 7123 N N . ILE B 1 439 ? 12.719 -48.906 -11.992 1 97.19 439 ILE B N 1
ATOM 7124 C CA . ILE B 1 439 ? 11.695 -49.875 -12.367 1 97.19 439 ILE B CA 1
ATOM 7125 C C . ILE B 1 439 ? 11.102 -49.5 -13.719 1 97.19 439 ILE B C 1
ATOM 7127 O O . ILE B 1 439 ? 10.93 -50.344 -14.586 1 97.19 439 ILE B O 1
ATOM 7131 N N . LEU B 1 440 ? 10.852 -48.25 -13.906 1 96.69 440 LEU B N 1
ATOM 7132 C CA . LEU B 1 440 ? 10.188 -47.75 -15.109 1 96.69 440 LEU B CA 1
ATOM 7133 C C . LEU B 1 440 ? 11.133 -47.812 -16.312 1 96.69 440 LEU B C 1
ATOM 7135 O O . LEU B 1 440 ? 10.688 -48.031 -17.438 1 96.69 440 LEU B O 1
ATOM 7139 N N . LYS B 1 441 ? 12.398 -47.688 -16.078 1 93.62 441 LYS B N 1
ATOM 7140 C CA . LYS B 1 441 ? 13.367 -47.75 -17.156 1 93.62 441 LYS B CA 1
ATOM 7141 C C . LYS B 1 441 ? 13.547 -49.188 -17.641 1 93.62 441 LYS B C 1
ATOM 7143 O O . LYS B 1 441 ? 13.93 -49.438 -18.781 1 93.62 441 LYS B O 1
ATOM 7148 N N . MET B 1 442 ? 13.234 -50.188 -16.766 1 87.38 442 MET B N 1
ATOM 7149 C CA . MET B 1 442 ? 13.398 -51.594 -17.094 1 87.38 442 MET B CA 1
ATOM 7150 C C . MET B 1 442 ? 12.109 -52.188 -17.672 1 87.38 442 MET B C 1
ATOM 7152 O O . MET B 1 442 ? 12.094 -53.312 -18.172 1 87.38 442 MET B O 1
ATOM 7156 N N . ALA B 1 443 ? 11.094 -51.531 -17.609 1 80.31 443 ALA B N 1
ATOM 7157 C CA . ALA B 1 443 ? 9.789 -52.031 -18.047 1 80.31 443 ALA B CA 1
ATOM 7158 C C . ALA B 1 443 ? 9.625 -51.906 -19.547 1 80.31 443 ALA B C 1
ATOM 7160 O O . ALA B 1 443 ? 10.078 -50.938 -20.156 1 80.31 443 ALA B O 1
#

Secondary structure (DSSP, 8-state):
--HHHHHHHGGGTSS-S---HHHHHHHHHHHHHHHHHHHHHHHHHHHHHHHHHHHHTGGG-GGGTTSSSEE-THHHHHTT-EESSSSS--SSEEEEEEEETTEEEEEEE-S-HHHHHHHHHHHHHTSS--SSP-HHHHGGGSGGGSGGGGSHHHHHHTHHHH-SS--HHHHS--HHHHHHHHHHH---S-HHHHHHHHHHHHHHHHH-THHHHHHIIIII--S--S-PPEEEEEETEEEEE---EEGGGGTTS-HHHHHHHHHHHHHHHHIIIII-SSEEEEE----GGGEEE-TTS-EEE---TTEEEEEGGGS------S---HHHHHHHHHHHTSTT--GGGGGGGTTHHHHHHIIIIIS-TTT-GGGTTTT--HHHHHHHHHHHHTS---GGG-S-TT-S--HHHHHHHHHHHHHHHS-SSTTHHHHHHHHHHHHHHH-/--TTTHHHHGGGTSS-S---HHHHHHHHHHHHHHHHHHHHHHHHHHHHHHHHHHHHTGGG-GGGTTSSSEE-THHHHHHT-EESSSSS--SSEEEEEEEETTEEEEEEE-S-HHHHHHHHHHHHHTSS--SSP-HHHHGGGSGGGSGGGGSHHHHHHTHHHH-SS--HHHHS--HHHHHHHHHHH---S-HHHHHHHHHHHHHHHHH-THHHHHHIIIII--S--S-PPEEEEEETEEEEE---EEGGGGTTS-HHHHHHHHHHHHHHHHIIIII-SSEEEEE----GGGEEE-TTS-EEE---TTEEEEEGGGS------S---HHHHHHHHHHHTSTT--GGGGGGGTTHHHHHHIIIIIS-TTT-GGGTTTT--HHHHHHHHHHHHTS---GGG-S-TT-S--HHHHHHHHHHHHHHHS-SSTTHHHHHHHHHHHHHHH-

Organism: Branchiostoma floridae (NCBI:txid7739)

InterPro domains:
  IPR011009 Protein kinase-like domain superfamily [SSF56112] (207-331)
  IPR020519 Divergent protein kinase domain 2A/B [PTHR32073] (23-442)
  IPR022049 FAM69, protein-kinase domain [PF12260] (204-421)

pLDDT: mean 85.43, std 16.54, range [31.59, 98.62]

Solvent-accessible surface area (backbone atoms only — not comparable to full-atom values): 46785 Å² total; per-residue (Å²): 124,71,76,70,54,60,63,61,60,65,60,58,68,71,57,68,79,81,58,51,73,62,52,52,49,47,52,50,47,52,51,50,47,52,50,47,50,48,53,49,49,51,50,49,48,51,48,50,48,50,52,53,54,46,60,74,47,46,88,30,39,56,78,38,39,46,59,16,50,31,78,52,43,65,55,53,70,73,16,64,51,41,68,66,50,94,61,74,66,46,42,59,39,71,32,23,45,28,30,54,97,86,35,62,23,31,33,33,26,70,48,43,64,68,34,51,53,31,42,40,50,42,30,43,40,23,25,58,66,84,64,80,79,43,39,34,67,33,36,72,60,25,57,48,38,42,70,56,53,74,33,53,68,40,48,50,48,48,24,26,37,40,30,85,54,73,50,39,40,42,66,46,46,43,65,68,57,51,50,57,55,43,51,76,42,37,78,56,91,48,69,66,69,24,26,52,23,27,26,17,48,38,38,20,64,57,65,38,42,30,62,55,50,34,40,43,47,58,70,65,46,84,54,88,60,54,50,44,45,54,75,46,19,28,4,62,22,36,34,30,41,57,44,59,49,42,49,71,77,44,68,83,48,54,70,70,56,28,45,51,51,53,51,44,55,57,48,48,52,48,44,31,61,58,67,40,89,55,45,27,49,44,69,73,69,83,54,53,81,36,28,17,34,27,97,86,65,49,64,24,53,74,60,54,62,44,31,26,49,39,47,53,88,66,37,51,91,51,77,57,80,58,72,69,35,56,68,51,50,39,53,48,57,57,41,56,76,38,94,80,56,70,61,40,62,52,62,52,54,55,64,50,48,52,19,46,44,33,31,50,43,34,32,37,25,73,84,36,57,78,26,66,58,60,67,54,50,71,65,57,45,51,51,47,47,57,60,41,69,74,43,78,78,60,89,78,75,56,36,32,51,57,43,87,58,60,76,91,47,38,66,65,49,50,53,24,44,47,26,24,41,42,44,87,43,56,64,33,29,64,51,18,48,53,50,41,52,52,54,55,70,71,100,127,72,75,71,57,61,65,60,60,65,59,58,70,72,58,69,79,82,59,50,73,62,53,54,49,48,52,48,48,51,51,51,45,51,50,47,51,48,52,50,50,51,52,49,48,52,48,51,49,50,51,52,54,48,59,72,48,45,88,32,39,54,79,38,40,46,58,16,52,31,78,51,43,64,54,54,69,73,17,62,52,43,70,66,53,92,60,74,68,49,42,60,38,71,31,20,46,28,28,55,96,88,34,60,22,31,33,32,24,70,48,43,63,68,33,51,52,32,43,42,51,41,30,45,40,22,27,58,67,83,66,81,81,43,38,34,68,33,35,73,60,25,57,47,38,42,71,55,52,73,33,52,68,41,48,50,50,48,24,26,37,40,31,85,55,74,52,39,41,42,66,45,45,44,65,68,58,50,51,58,55,43,51,75,42,37,80,54,90,47,69,66,69,24,26,50,24,27,25,18,47,37,38,21,64,56,66,37,41,32,62,54,49,33,40,42,47,56,70,66,46,85,55,87,61,52,52,45,46,54,77,46,18,27,3,61,23,36,33,29,42,56,44,57,47,41,50,73,80,43,66,83,49,55,69,68,57,29,45,51,51,51,52,45,54,57,48,47,53,48,44,31,61,59,66,39,89,55,46,27,49,45,69,73,68,83,53,53,82,35,28,18,34,27,98,90,65,48,66,24,53,73,60,52,60,43,33,26,49,38,46,52,89,66,36,48,92,53,77,58,80,58,73,69,36,57,67,52,49,39,52,47,56,57,41,55,76,39,95,79,56,71,62,38,63,50,63,52,52,56,65,53,49,53,17,46,44,33,31,52,45,35,32,37,26,70,85,36,56,79,27,66,58,60,67,55,48,72,65,57,46,49,50,46,46,58,58,40,68,74,43,79,77,62,90,77,74,55,35,33,51,57,43,87,57,60,78,91,48,37,65,65,49,52,53,26,43,48,26,25,41,43,44,87,43,57,64,32,31,63,52,18,48,54,49,40,50,51,54,56,72,71,102

Sequence (886 aa):
MSTLCSTLRRLHRVLPVQRSTRLKVLLLAVLLFVIFVYIHSVRVHHRQSAETDDILISWAEPEKCPACFGDTCELLRRGHFVKVHKGKPLKKGIASIGTVDGKTAIAKVLSEEYMWQRYESFICGTTPRTDACNPSSFILETILVTDVALKPDWLREAWRISHKEKSALSLCLSARFLQEVTRLYVKSENTVVDRVGRAFLSTSLLLN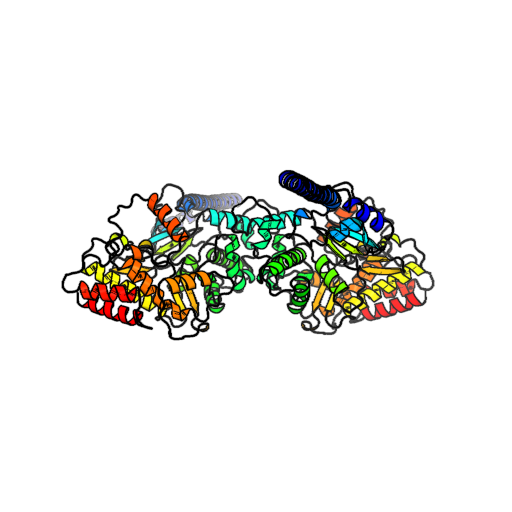EEAVLLRYFTTKSKTPWPFPKFYGACGRVIVVEHAGRTLDTFMDSSWEVRVDIALQLLQLVDTLREKDPDWVLFLLDVSFQNFAVDSRGWVRLIDLDDVMVIDRRTVVNQEQTGMCNEQCYMDFQKTLYSDEYHCEDIFKYTPMMYASICARLLSNLQKHPERRNWSKTSEEREEQRVEVAGSVESDKHFEGLLHDPPNKIKRPLEGALGRCVQETQPGGRLDAVFTLQQILKMAMSTLCSTLRRLHRVLPVQRSTRLKVLLLAVLLFVIFVYIHSVRVHHRQSAETDDILISWAEPEKCPACFGDTCELLRRGHFVKVHKGKPLKKGIASIGTVDGKTAIAKVLSEEYMWQRYESFICGTTPRTDACNPSSFILETILVTDVALKPDWLREAWRISHKEKSALSLCLSARFLQEVTRLYVKSENTVVDRVGRAFLSTSLLLNEEAVLLRYFTTKSKTPWPFPKFYGACGRVIVVEHAGRTLDTFMDSSWEVRVDIALQLLQLVDTLREKDPDWVLFLLDVSFQNFAVDSRGWVRLIDLDDVMVIDRRTVVNQEQTGMCNEQCYMDFQKTLYSDEYHCEDIFKYTPMMYASICARLLSNLQKHPERRNWSKTSEEREEQRVEVAGSVESDKHFEGLLHDPPNKIKRPLEGALGRCVQETQPGGRLDAVFTLQQILKMA

Nearest PDB structures (foldseek):
  3my0-assembly10_J  TM=5.481E-01  e=2.577E-04  Homo sapiens
  5s7v-assembly2_B  TM=4.570E-01  e=4.806E-05  Homo sapiens
  5s7g-assembly2_B  TM=4.583E-01  e=5.654E-05  Homo sapiens
  3kcf-assembly2_B  TM=4.680E-01  e=5.210E-04  Homo sapiens
  2w1g-assembly1_A  TM=5.780E-01  e=6.296E-03  Homo sapiens

Foldseek 3Di:
DPVVVVVVVVVPPPPPPVPDPVVVVVVVVVVVVVVVVVVVVVVVVVVVVVVVLCVVVCLLVLVLPLLAQFAPCVQVSVFVWDAPDPDRQDQWAFGTWTDDPRAIKTKTFHHGPQLVVLLQVVLQVAAPDPDDRRSNVSQLRGCQQPVLLLDLVCLQPLLVRRHPARFQASLAPDSVVSVLLLCVQQPDPDSRSSRSSSSNVSSCSRGFVPLSVLCCCQPPNPQPAQEWHWDAGRRRITMTGDQAAFQLVCQPPDLLLLLLQLLLQLVNLVSQQPVGPFWHKAADDDDRRQWHAHPVSHIGGYGCRRIYIHTPVQEDPDADPWWAAQVNLLVVVVVSRDPPDDCHHVSNCSLVSQLLCLQCAAAQCVVVVVSVQRNPDPVRVVVVCVVCVVPPPDPVRRRHSNHPPDPVCVVVLVVLSVCLNGPPTRVRNVVSSVSNSVSSVVD/DPVVPPVVVVVPPPPPPVDDPVVVVVVVVVVVVVVVVVVVVVVVVVVVVVVVLCVQVCLLVLVLPLLAQFAPCVQVSVFVWDAPDPDRQDQWFFGTWTDDPRAIKTKTFHHGPQLVVLLQVVLQVAAPDPDDRRSNVSNLRGCQQPVLLLDLVCLQPLLVRRHPARFQASLAPDSVVSVLLLCVQAPDPDSRSSRSSSSNVSSCSRGFVPLSVLCCCQPPNPQPAQEWHWDAGRRRITMTGDQAAFQLVCQPPDLLLLLLQLLLQLVNLVSQQPVGPFWHKAADDDDRRQWHAHPVSHIGGYGCRRIYIHTPVQADPDADQWWAAQVNLLVVVVLSRDPPDDCHHVSNCSLVSQLLCLLCAAAQCVVVVVSNQRNPDPVRVVVVCVVVVVPPPDPVRRGHSNHPPDPVCVVVLVVLSVCLNGPDTRVRNVVSSVSNSVSSVVD